Protein AF-0000000066925058 (afdb_homodimer)

Secondary structure (DSSP, 8-state):
---------------------------S-PPPPPTTPEEEEE--HHHH---TTSTTPPPBHHHHHTTSTTTSTT---SSSTT-HHHHHHHHHHHHHHTT-SEEEEE--HHHHSTTSSTTS--HHHHHHHHHHHHHHHHTT-EEEEEEESS--BHHHHTTTGGGSTTHHHHHHHHHHHHHHHHTTT--EEEEEE-HHHHHHHHTT--SS--SS---GGGHHHHHHHHHHHHHHHHHHHHHHIIIIIHHHH--EEEEEEEEEEEEESSGGGHHHHHHHHIIIIIHHHHHHHSSS-S--HHHHHHHHHHHHHTT-S--SSPPPPHHHHHHHTT--SEEEEEEEEEEEEEES----SS--TTHHHHHHHTEEEE--TTSPBSTTSS-B--HHHHHHHHHHHHHHTTT--EEEEEE-----TT-TT--HHHHHHHHHHHHHHHHHHHTT--EEEEEEE-SB----GGGTTS----SEEE-TTSTT--EEE-HHHHHHHHHHHHTS--THHHHHS-HHHHHHSSS--/--S------------------------S-PPPPPTTPEEEEE--HHHH---TTSTTPPPBHHHHHTTSTTTSTT---SSSTT-HHHHHHHHHHHHHHTT-SEEEEE--HHHHSTTSSTTS--HHHHHHHHHHHHHHHHTT-EEEEEEESS--BHHHHTTTGGGSTTHHHHHHHHHHHHHHHHTTT--EEEEEE-HHHHHHHHTT--SS--SS---GGGHHHHHHHHHHHHHHHHHHHHHHIIIIIHHHH--EEEEEEEEEEEEESSGGGHHHHHHHHIIIIIHHHHHHHSSS-S--HHHHHHHHHHHHHTT-S--SSPPPPHHHHHHHTT--SEEEEEEEEEEEEEES----SS--TTHHHHHHHTEEEE--TTSPBSTTSS-B--HHHHHHHHHHHHHHTTT--EEEEEE-----TT-TT--HHHHHHHHHHHHHHHHHHHTT--EEEEEEE-SB----GGGTTS----SEEE-TTSTT--EEE-HHHHHHHHHHHHTS--THHHHHS-HHHHHHSSS--

pLDDT: mean 91.03, std 16.52, range [20.53, 98.94]

Sequence (1042 aa):
MIFWKKFYIYFIIILSFYKIIYCGNKTEPGKPFPNGFIWAVGSSAFQIEGATKEDGRGPTIWDYYMGEKGYIADNSTAEISCNSYHKYEEDVSLVKNLNVTHYRFSIAWSRIFPRGITSEINQKGVDYYNNLINLLLENNVEPIITLHHFDLPLALHFKGGWLNDNIQDWYAEYARFCFQNFGDRVKYWVTFNEPNQQALEGYCGSNNLLAPGSFDEHCSWTVYQAAYNQLIAHGKAAEIYRNEFSRRQNGKIGINLAAIALDAESIKHQSAADLWNDLYFGLFAHPIFTTKGNYPPSVIALFQDLMRKDNSTVQRLRMFSQEEAILLRGSADFLGLSYYYTRMVKKGYVKTSSKNIGELYNKDAGVTLFINPHWQKVGDRWITHTPHGLYNYLNYIKTNYKNTSIFVLQNGCYDVGNEGLEDKTRIVYMKTHLEAIQDAIEAGANVIGYTAWSLMDSFEFRHGYTVKFGLYHVNFSDPDRTRIPKRSVEFYKNVTSENRIGPYFNEIIKQEDYQNINILNMIFWKKFYIYFIIILSFYKIIYCGNKTEPGKPFPNGFIWAVGSSAFQIEGATKEDGRGPTIWDYYMGEKGYIADNSTAEISCNSYHKYEEDVSLVKNLNVTHYRFSIAWSRIFPRGITSEINQKGVDYYNNLINLLLENNVEPIITLHHFDLPLALHFKGGWLNDNIQDWYAEYARFCFQNFGDRVKYWVTFNEPNQQALEGYCGSNNLLAPGSFDEHCSWTVYQAAYNQLIAHGKAAEIYRNEFSRRQNGKIGINLAAIALDAESIKHQSAADLWNDLYFGLFAHPIFTTKGNYPPSVIALFQDLMRKDNSTVQRLRMFSQEEAILLRGSADFLGLSYYYTRMVKKGYVKTSSKNIGELYNKDAGVTLFINPHWQKVGDRWITHTPHGLYNYLNYIKTNYKNTSIFVLQNGCYDVGNEGLEDKTRIVYMKTHLEAIQDAIEAGANVIGYTAWSLMDSFEFRHGYTVKFGLYHVNFSDPDRTRIPKRSVEFYKNVTSENRIGPYFNEIIKQEDYQNINILN

Foldseek 3Di:
DPPCPDDPPPPPPPPPPPVPPCPPPPLAFFDFDDPQFFEEFEDECQWAQACCPPQQFAAFLLNVQLCDPLLFVVSDHSNCWLNCLVVVLVLLVLRLLLVGQEYEYEQDCRLQPVLLADVRGRVVSLVSVVVSLVSNVVSNYAYAYEHDELTHRVNVVVVVNLLDLCVLVSLLVSLLVCCVSCLLRHAHYADYAAQLQCLQQDFQPFPPHRPPHDNPVPNLQSSQSSLVSSLSSLLSNLVSCVVPPCVPSVHFYEHAHEDAFEDEPDPVFVVLRVQLCLSRPQQRQVLAQDDQNWRPPSVVVLQVVVCVVVVHPDGSHDTDDSVSSVSRYNSGQEYEYAYFAYKYKGAAADDDPHRDDPNSSCVSSRMDIHHDPPFFAQADDDGTLCLVRVLVVLVVCVVNRVLHEYEHAEYFAWAHPPCVLQRLLGLVSVVSNVVSVVVSVVVPRRYRYHYYPHQEFTQDRSHGNVTGTHQWYFDPVDPNRDTHGGPSSVQSSVCSVVSTNGSVNPVSDDPVVVVVSSSHD/DDDDDDPPPPPPPPPPPPVPPPPPPPLAFFDFDDPQFFEEFEDECQWAQACCPPQQFAAFLLNVQLCDPLLFVVSDHSNCWLNCLVVVLVLLVLRLLLVGQAYEYEQDCRLQPVLLADVRGRVVSLVSVVVSLVSNVVSNYAYAYEHDELTHRVNVVVVVNLLDLCVLVSLLVSLLVCCVSCLLRHAHYADYAAQLQCLQQDFQPFPPHRPPHDNPVPSLQSSQSSLVSSLSSLLSNLVSCVVPPCVPRVHFYEHAHEDAFEDEPDPVFVVLRVQLCLSRPQQRQVLAQDDQNWRDPSVVVLQVVVCVVVVHPDGSHDTDDSVSSVSRYNSGQEYEYAYFAYKYKGAAADDDPHRDDPNSSCVSSRMDIHHDPPFFAQADDDGTLCLVRVLVVLVVCVVNRVLHEYEHAEYFAWAHPPCVLQRLLGLVSVQSNVVSVVVSVVVPRRYRYHYYPHQEFTQDRSHGNVTGTHQWYFDPVDPNRDTHGGPSSVQSSVCSVVSTNGSVNPVSDDPVVVVVNSSHD

Solvent-accessible surface area (backbone atoms only — not comparable to full-atom values): 52924 Å² total; per-residue (Å²): 133,83,80,69,81,72,83,75,75,75,74,73,75,75,74,71,72,66,71,70,74,77,68,67,79,70,81,57,60,46,70,66,58,64,88,81,53,40,35,29,35,20,58,43,34,72,29,26,23,25,55,50,84,40,75,65,27,27,50,23,40,53,66,60,51,46,68,41,87,71,52,14,72,72,61,48,74,44,52,46,49,46,35,31,71,84,36,47,70,61,50,48,51,55,50,50,69,35,49,35,48,28,40,32,36,34,50,52,53,10,30,36,14,27,58,45,42,86,90,46,73,26,63,62,30,50,48,50,54,50,50,51,54,50,52,32,50,74,64,64,23,43,50,31,41,24,55,35,71,79,53,50,21,31,46,39,43,33,53,33,29,55,38,10,64,64,45,28,56,43,48,23,54,50,44,50,50,49,49,72,75,45,24,86,74,36,44,37,38,24,53,32,50,26,50,54,50,46,17,46,21,16,29,14,38,38,45,89,40,37,60,79,25,62,26,65,86,44,30,83,22,42,23,44,30,21,39,50,36,51,49,51,20,44,17,47,32,35,50,47,40,59,74,72,39,31,84,82,36,66,43,44,42,25,39,27,39,50,49,70,30,66,45,43,77,44,80,90,15,39,66,46,36,52,51,49,42,34,63,54,42,26,53,61,47,31,17,27,52,34,90,77,13,43,64,38,69,68,55,56,50,48,47,52,49,49,19,54,74,65,72,45,92,56,58,48,70,78,76,76,51,72,69,50,14,61,44,22,32,63,42,46,68,32,42,26,34,28,48,54,35,49,34,28,26,35,67,48,55,68,92,61,94,59,61,40,81,57,49,68,55,25,59,77,65,35,23,36,74,46,73,60,86,78,55,21,35,50,57,89,69,87,42,30,70,40,38,65,34,54,27,51,48,47,46,47,43,30,72,72,30,78,39,49,41,28,32,36,56,31,35,55,55,59,70,44,89,94,35,76,54,56,33,56,58,46,42,51,53,47,51,48,39,50,48,24,49,49,54,28,41,75,72,64,26,41,65,48,32,44,17,42,34,25,52,40,32,32,38,46,68,40,38,14,76,77,48,41,39,28,34,21,43,50,38,81,87,41,94,78,33,52,76,41,78,23,50,39,39,58,53,50,23,49,26,46,68,63,39,20,51,51,60,62,56,61,74,72,52,46,80,73,46,54,74,64,27,58,50,53,124,146,82,82,72,87,79,83,76,76,75,76,75,75,74,73,69,72,68,72,69,75,74,70,65,77,71,81,58,59,46,71,65,59,62,89,80,53,41,36,29,35,19,62,44,34,72,30,26,24,25,54,50,84,40,76,63,27,28,51,23,40,53,65,59,51,46,69,41,88,70,53,13,70,70,62,49,74,45,51,47,48,47,34,31,71,84,35,45,70,58,50,48,51,54,48,50,69,35,50,34,50,30,40,33,35,33,51,51,51,10,28,36,14,28,57,45,42,86,89,45,72,25,63,61,30,51,47,49,53,50,50,52,53,49,51,31,48,75,62,64,24,44,49,30,41,26,55,35,70,78,52,49,22,31,48,39,43,34,53,33,30,54,38,11,66,63,45,29,56,43,46,23,53,51,44,50,50,49,46,71,74,45,22,84,74,36,43,36,39,25,51,32,50,24,50,55,49,46,17,46,22,16,29,14,34,43,44,93,38,39,58,78,25,62,26,65,85,43,29,82,22,41,22,45,29,21,41,49,35,52,50,52,20,43,19,47,31,35,49,49,40,58,75,73,40,31,86,80,36,67,44,45,43,24,41,26,40,51,49,70,29,66,45,41,77,45,79,90,15,37,68,47,37,52,49,47,40,34,64,52,41,24,52,62,48,31,17,26,50,33,90,76,12,42,65,40,67,68,55,55,51,47,47,53,49,50,20,55,74,66,73,46,94,57,56,47,70,77,76,76,53,72,69,50,16,59,45,23,31,63,43,46,68,32,42,28,34,29,48,54,34,48,33,27,26,36,66,49,56,68,92,61,94,60,60,40,84,55,48,66,56,25,57,76,66,34,22,33,75,47,74,58,87,81,55,21,34,52,58,91,67,86,41,29,70,41,38,65,33,57,28,51,49,47,47,47,42,31,72,70,32,78,39,49,40,28,32,35,57,30,35,55,54,58,71,42,90,94,36,75,53,56,33,57,57,45,40,51,53,49,51,48,39,51,49,23,49,50,52,28,42,74,71,64,27,41,67,48,31,44,16,42,34,25,53,41,32,34,37,47,66,40,39,15,76,79,48,41,39,28,35,21,44,51,38,81,86,40,94,77,33,50,77,42,76,24,50,40,40,58,54,50,23,48,27,45,70,63,39,21,53,52,60,62,55,61,74,74,52,45,79,72,47,54,75,65,28,58,51,54,128

Organism: Strongyloides stercoralis (NCBI:txid6248)

Nearest PDB structures (foldseek):
  5cg0-assembly3_E  TM=9.430E-01  e=4.565E-52  Spodoptera frugiperda
  2jfe-assembly1_X  TM=9.492E-01  e=2.089E-50  Homo sapiens
  3scw-assembly2_B  TM=9.138E-01  e=1.126E-50  Oryza sativa Japonica Group
  4qlk-assembly2_B  TM=9.136E-01  e=1.867E-50  Oryza sativa Japonica Group
  3ahv-assembly2_B  TM=9.112E-01  e=1.975E-50  Oryza sativa Japonica Group

Structure (mmCIF, N/CA/C/O backbone):
data_AF-0000000066925058-model_v1
#
loop_
_entity.id
_entity.type
_entity.pdbx_description
1 polymer Beta-glucosidase
#
loop_
_atom_site.group_PDB
_atom_site.id
_atom_site.type_symbol
_atom_site.label_atom_id
_atom_site.label_alt_id
_atom_site.label_comp_id
_atom_site.label_asym_id
_atom_site.label_entity_id
_atom_site.label_seq_id
_atom_site.pdbx_PDB_ins_code
_atom_site.Cartn_x
_atom_site.Cartn_y
_atom_site.Cartn_z
_atom_site.occupancy
_atom_site.B_iso_or_equiv
_atom_site.auth_seq_id
_atom_site.auth_comp_id
_atom_site.auth_asym_id
_atom_site.auth_atom_id
_atom_site.pdbx_PDB_model_num
ATOM 1 N N . MET A 1 1 ? -73.062 -26.453 -9.492 1 22.14 1 MET A N 1
ATOM 2 C CA . MET A 1 1 ? -72.125 -27.516 -9.93 1 22.14 1 MET A CA 1
ATOM 3 C C . MET A 1 1 ? -70.688 -27.203 -9.516 1 22.14 1 MET A C 1
ATOM 5 O O . MET A 1 1 ? -70 -28.062 -9.023 1 22.14 1 MET A O 1
ATOM 9 N N . ILE A 1 2 ? -70.062 -26.094 -9.969 1 20.53 2 ILE A N 1
ATOM 10 C CA . ILE A 1 2 ? -68.812 -26.047 -10.641 1 20.53 2 ILE A CA 1
ATOM 11 C C . ILE A 1 2 ? -67.688 -25.906 -9.617 1 20.53 2 ILE A C 1
ATOM 13 O O . ILE A 1 2 ? -66.562 -25.562 -9.961 1 20.53 2 ILE A O 1
ATOM 17 N N . PHE A 1 3 ? -67.938 -25.859 -8.336 1 23.8 3 PHE A N 1
ATOM 18 C CA . PHE A 1 3 ? -67.062 -25.438 -7.266 1 23.8 3 PHE A CA 1
ATOM 19 C C . PHE A 1 3 ? -65.875 -26.422 -7.102 1 23.8 3 PHE A C 1
ATOM 21 O O . PHE A 1 3 ? -65.125 -26.375 -6.109 1 23.8 3 PHE A O 1
ATOM 28 N N . TRP A 1 4 ? -65.938 -27.578 -7.902 1 24.08 4 TRP A N 1
ATOM 29 C CA . TRP A 1 4 ? -65.062 -28.734 -7.578 1 24.08 4 TRP A CA 1
ATOM 30 C C . TRP A 1 4 ? -63.625 -28.422 -7.801 1 24.08 4 TRP A C 1
ATOM 32 O O . TRP A 1 4 ? -62.969 -29.016 -8.672 1 24.08 4 TRP A O 1
ATOM 42 N N . LYS A 1 5 ? -63.156 -27.094 -8.008 1 23.2 5 LYS A N 1
ATOM 43 C CA . LYS A 1 5 ? -61.781 -26.969 -8.492 1 23.2 5 LYS A CA 1
ATOM 44 C C . LYS A 1 5 ? -60.812 -27.641 -7.523 1 23.2 5 LYS A C 1
ATOM 46 O O . LYS A 1 5 ? -60.594 -27.141 -6.414 1 23.2 5 LYS A O 1
ATOM 51 N N . LYS A 1 6 ? -60.719 -29.047 -7.523 1 24.64 6 LYS A N 1
ATOM 52 C CA . LYS A 1 6 ? -59.969 -30.094 -6.848 1 24.64 6 LYS A CA 1
ATOM 53 C C . LYS A 1 6 ? -58.469 -29.797 -6.836 1 24.64 6 LYS A C 1
ATOM 55 O O . LYS A 1 6 ? -57.938 -29.219 -7.789 1 24.64 6 LYS A O 1
ATOM 60 N N . PHE A 1 7 ? -57.781 -29.984 -5.68 1 26.23 7 PHE A N 1
ATOM 61 C CA . PHE A 1 7 ? -56.469 -29.891 -5.062 1 26.23 7 PHE A CA 1
ATOM 62 C C . PHE A 1 7 ? -55.438 -30.734 -5.828 1 26.23 7 PHE A C 1
ATOM 64 O O . PHE A 1 7 ? -55.406 -31.953 -5.676 1 26.23 7 PHE A O 1
ATOM 71 N N . TYR A 1 8 ? -55.375 -30.719 -7.172 1 25.27 8 TYR A N 1
ATOM 72 C CA . TYR A 1 8 ? -54.344 -31.562 -7.75 1 25.27 8 TYR A CA 1
ATOM 73 C C . TYR A 1 8 ? -53 -31.344 -7.066 1 25.27 8 TYR A C 1
ATOM 75 O O . TYR A 1 8 ? -52.5 -30.203 -6.973 1 25.27 8 TYR A O 1
ATOM 83 N N . ILE A 1 9 ? -52.688 -32.219 -6.066 1 28.03 9 ILE A N 1
ATOM 84 C CA . ILE A 1 9 ? -51.406 -32.469 -5.387 1 28.03 9 ILE A CA 1
ATOM 85 C C . ILE A 1 9 ? -50.312 -32.656 -6.418 1 28.03 9 ILE A C 1
ATOM 87 O O . ILE A 1 9 ? -50.344 -33.625 -7.207 1 28.03 9 ILE A O 1
ATOM 91 N N . TYR A 1 10 ? -50 -31.625 -7.152 1 27.47 10 TYR A N 1
ATOM 92 C CA . TYR A 1 10 ? -48.812 -31.766 -7.996 1 27.47 10 TYR A CA 1
ATOM 93 C C . TYR A 1 10 ? -47.625 -32.344 -7.207 1 27.47 10 TYR A C 1
ATOM 95 O O . TYR A 1 10 ? -47.219 -31.781 -6.195 1 27.47 10 TYR A O 1
ATOM 103 N N . PHE A 1 11 ? -47.594 -33.719 -7.125 1 29.17 11 PHE A N 1
ATOM 104 C CA . PHE A 1 11 ? -46.406 -34.5 -6.77 1 29.17 11 PHE A CA 1
ATOM 105 C C . PHE A 1 11 ? -45.156 -33.969 -7.52 1 29.17 11 PHE A C 1
ATOM 107 O O . PHE A 1 11 ? -45.062 -34.156 -8.734 1 29.17 11 PHE A O 1
ATOM 114 N N . ILE A 1 12 ? -44.781 -32.781 -7.301 1 28.88 12 ILE A N 1
ATOM 115 C CA . ILE A 1 12 ? -43.469 -32.375 -7.785 1 28.88 12 ILE A CA 1
ATOM 116 C C . ILE A 1 12 ? -42.438 -33.406 -7.367 1 28.88 12 ILE A C 1
ATOM 118 O O . ILE A 1 12 ? -42.188 -33.625 -6.176 1 28.88 12 ILE A O 1
ATOM 122 N N . ILE A 1 13 ? -42.312 -34.531 -8.109 1 29.44 13 ILE A N 1
ATOM 123 C CA . ILE A 1 13 ? -41.188 -35.469 -8.078 1 29.44 13 ILE A CA 1
ATOM 124 C C . ILE A 1 13 ? -39.875 -34.656 -8.062 1 29.44 13 ILE A C 1
ATOM 126 O O . ILE A 1 13 ? -39.594 -33.938 -9.023 1 29.44 13 ILE A O 1
ATOM 130 N N . ILE A 1 14 ? -39.562 -34.188 -6.957 1 30.47 14 ILE A N 1
ATOM 131 C CA . ILE A 1 14 ? -38.188 -33.75 -6.699 1 30.47 14 ILE A CA 1
ATOM 132 C C . ILE A 1 14 ? -37.219 -34.844 -7.168 1 30.47 14 ILE A C 1
ATOM 134 O O . ILE A 1 14 ? -37.156 -35.938 -6.598 1 30.47 14 ILE A O 1
ATOM 138 N N . LEU A 1 15 ? -37.125 -35.062 -8.453 1 27.23 15 LEU A N 1
ATOM 139 C CA . LEU A 1 15 ? -36 -35.844 -8.961 1 27.23 15 LEU A CA 1
ATOM 140 C C . LEU A 1 15 ? -34.688 -35.375 -8.328 1 27.23 15 LEU A C 1
ATOM 142 O O . LEU A 1 15 ? -34.25 -34.25 -8.562 1 27.23 15 LEU A O 1
ATOM 146 N N . SER A 1 16 ? -34.594 -35.625 -7.082 1 29.06 16 SER A N 1
ATOM 147 C CA . SER A 1 16 ? -33.25 -35.625 -6.527 1 29.06 16 SER A CA 1
ATOM 148 C C . SER A 1 16 ? -32.281 -36.312 -7.477 1 29.06 16 SER A C 1
ATOM 150 O O . SER A 1 16 ? -32.344 -37.531 -7.691 1 29.06 16 SER A O 1
ATOM 152 N N . PHE A 1 17 ? -32.031 -35.688 -8.578 1 28.47 17 PHE A N 1
ATOM 153 C CA . PHE A 1 17 ? -30.844 -36.125 -9.305 1 28.47 17 PHE A CA 1
ATOM 154 C C . PHE A 1 17 ? -29.688 -36.406 -8.344 1 28.47 17 PHE A C 1
ATOM 156 O O . PHE A 1 17 ? -29.078 -35.469 -7.82 1 28.47 17 PHE A O 1
ATOM 163 N N . TYR A 1 18 ? -29.875 -37.375 -7.516 1 28.53 18 TYR A N 1
ATOM 164 C CA . TYR A 1 18 ? -28.641 -37.938 -7.012 1 28.53 18 TYR A CA 1
ATOM 165 C C . TYR A 1 18 ? -27.594 -38.062 -8.117 1 28.53 18 TYR A C 1
ATOM 167 O O . TYR A 1 18 ? -27.75 -38.844 -9.062 1 28.53 18 TYR A O 1
ATOM 175 N N . LYS A 1 19 ? -27.031 -36.938 -8.391 1 32.75 19 LYS A N 1
ATOM 176 C CA . LYS A 1 19 ? -25.781 -37.094 -9.141 1 32.75 19 LYS A CA 1
ATOM 177 C C . LYS A 1 19 ? -25 -38.281 -8.641 1 32.75 19 LYS A C 1
ATOM 179 O O . LYS A 1 19 ? -24.562 -38.312 -7.484 1 32.75 19 LYS A O 1
ATOM 184 N N . ILE A 1 20 ? -25.359 -39.469 -9.047 1 29.38 20 ILE A N 1
ATOM 185 C CA . ILE A 1 20 ? -24.453 -40.625 -8.938 1 29.38 20 ILE A CA 1
ATOM 186 C C . ILE A 1 20 ? -23 -40.156 -9.125 1 29.38 20 ILE A C 1
ATOM 188 O O . ILE A 1 20 ? -22.656 -39.625 -10.18 1 29.38 20 ILE A O 1
ATOM 192 N N . ILE A 1 21 ? -22.422 -39.812 -8.062 1 34.72 21 ILE A N 1
ATOM 193 C CA . ILE A 1 21 ? -20.969 -39.719 -8.023 1 34.72 21 ILE A CA 1
ATOM 194 C C . ILE A 1 21 ? -20.344 -40.906 -8.766 1 34.72 21 ILE A C 1
ATOM 196 O O . ILE A 1 21 ? -20.516 -42.062 -8.367 1 34.72 21 ILE A O 1
ATOM 200 N N . TYR A 1 22 ? -20.391 -40.875 -10.062 1 33.06 22 TYR A N 1
ATOM 201 C CA . TYR A 1 22 ? -19.688 -41.812 -10.945 1 33.06 22 TYR A CA 1
ATOM 202 C C . TYR A 1 22 ? -18.297 -42.125 -10.406 1 33.06 22 TYR A C 1
ATOM 204 O O . TYR A 1 22 ? -17.328 -41.438 -10.75 1 33.06 22 TYR A O 1
ATOM 212 N N . CYS A 1 23 ? -18.234 -42.344 -9.141 1 36.59 23 CYS A N 1
ATOM 213 C CA . CYS A 1 23 ? -16.953 -42.938 -8.758 1 36.59 23 CYS A CA 1
ATOM 214 C C . CYS A 1 23 ? -16.766 -44.312 -9.414 1 36.59 23 CYS A C 1
ATOM 216 O O . CYS A 1 23 ? -16.375 -45.25 -8.742 1 36.59 23 CYS A O 1
ATOM 218 N N . GLY A 1 24 ? -17.531 -44.656 -10.445 1 36.44 24 GLY A N 1
ATOM 219 C CA . GLY A 1 24 ? -17.188 -45.969 -10.914 1 36.44 24 GLY A CA 1
ATOM 220 C C . GLY A 1 24 ? -15.75 -46.094 -11.375 1 36.44 24 GLY A C 1
ATOM 221 O O . GLY A 1 24 ? -15.281 -45.281 -12.188 1 36.44 24 GLY A O 1
ATOM 222 N N . ASN A 1 25 ? -14.891 -46.688 -10.578 1 43.19 25 ASN A N 1
ATOM 223 C CA . ASN A 1 25 ? -13.562 -47.094 -11.031 1 43.19 25 ASN A CA 1
ATOM 224 C C . ASN A 1 25 ? -13.617 -47.719 -12.406 1 43.19 25 ASN A C 1
ATOM 226 O O . ASN A 1 25 ? -14.203 -48.812 -12.578 1 43.19 25 ASN A O 1
ATOM 230 N N . LYS A 1 26 ? -13.562 -46.969 -13.438 1 50.56 26 LYS A N 1
ATOM 231 C CA . LYS A 1 26 ? -13.531 -47.562 -14.773 1 50.56 26 LYS A CA 1
ATOM 232 C C . LYS A 1 26 ? -12.367 -48.531 -14.93 1 50.56 26 LYS A C 1
ATOM 234 O O . LYS A 1 26 ? -11.203 -48.125 -14.875 1 50.56 26 LYS A O 1
ATOM 239 N N . THR A 1 27 ? -12.492 -49.781 -14.664 1 50.09 27 THR A N 1
ATOM 240 C CA . THR A 1 27 ? -11.484 -50.812 -14.891 1 50.09 27 THR A CA 1
ATOM 241 C C . THR A 1 27 ? -11.086 -50.844 -16.359 1 50.09 27 THR A C 1
ATOM 243 O O . THR A 1 27 ? -10.094 -51.5 -16.719 1 50.09 27 THR A O 1
ATOM 246 N N . GLU A 1 28 ? -11.852 -50.312 -17.25 1 60.78 28 GLU A N 1
ATOM 247 C CA . GLU A 1 28 ? -11.453 -50.312 -18.656 1 60.78 28 GLU A CA 1
ATOM 248 C C . GLU A 1 28 ? -10.492 -49.156 -18.938 1 60.78 28 GLU A C 1
ATOM 250 O O . GLU A 1 28 ? -10.555 -48.125 -18.297 1 60.78 28 GLU A O 1
ATOM 255 N N . PRO A 1 29 ? -9.461 -49.5 -19.703 1 74.31 29 PRO A N 1
ATOM 256 C CA . PRO A 1 29 ? -8.594 -48.375 -20.094 1 74.31 29 PRO A CA 1
ATOM 257 C C . PRO A 1 29 ? -9.383 -47.156 -20.578 1 74.31 29 PRO A C 1
ATOM 259 O O . PRO A 1 29 ? -10.406 -47.312 -21.25 1 74.31 29 PRO A O 1
ATOM 262 N N . GLY A 1 30 ? -8.992 -46.094 -20 1 80.06 30 GLY A N 1
ATOM 263 C CA . GLY A 1 30 ? -9.648 -44.875 -20.406 1 80.06 30 GLY A CA 1
ATOM 264 C C . GLY A 1 30 ? -9.477 -44.562 -21.891 1 80.06 30 GLY A C 1
ATOM 265 O O . GLY A 1 30 ? -8.586 -45.094 -22.531 1 80.06 30 GLY A O 1
ATOM 266 N N . LYS A 1 31 ? -10.32 -43.75 -22.438 1 89.75 31 LYS A N 1
ATOM 267 C CA . LYS A 1 31 ? -10.195 -43.281 -23.812 1 89.75 31 LYS A CA 1
ATOM 268 C C . LYS A 1 31 ? -8.969 -42.375 -23.969 1 89.75 31 LYS A C 1
ATOM 270 O O . LYS A 1 31 ? -8.539 -41.719 -23.016 1 89.75 31 LYS A O 1
ATOM 275 N N . PRO A 1 32 ? -8.352 -42.5 -25.156 1 94.5 32 PRO A N 1
ATOM 276 C CA . PRO A 1 32 ? -7.227 -41.562 -25.375 1 94.5 32 PRO A CA 1
ATOM 277 C C . PRO A 1 32 ? -7.637 -40.094 -25.312 1 94.5 32 PRO A C 1
ATOM 279 O O . PRO A 1 32 ? -8.742 -39.75 -25.734 1 94.5 32 PRO A O 1
ATOM 282 N N . PHE A 1 33 ? -6.785 -39.344 -24.781 1 97.19 33 PHE A N 1
ATOM 283 C CA . PHE A 1 33 ? -6.965 -37.875 -24.875 1 97.19 33 PHE A CA 1
ATOM 284 C C . PHE A 1 33 ? -6.84 -37.406 -26.312 1 97.19 33 PHE A C 1
ATOM 286 O O . PHE A 1 33 ? -6.367 -38.156 -27.188 1 97.19 33 PHE A O 1
ATOM 293 N N . PRO A 1 34 ? -7.305 -36.219 -26.656 1 96.75 34 PRO A N 1
ATOM 294 C CA . PRO A 1 34 ? -7.254 -35.75 -28.031 1 96.75 34 PRO A CA 1
ATOM 295 C C . PRO A 1 34 ? -5.832 -35.688 -28.594 1 96.75 34 PRO A C 1
ATOM 297 O O . PRO A 1 34 ? -4.875 -35.5 -27.844 1 96.75 34 PRO A O 1
ATOM 300 N N . ASN A 1 35 ? -5.766 -35.844 -29.891 1 94.94 35 ASN A N 1
ATOM 301 C CA . ASN A 1 35 ? -4.473 -35.688 -30.547 1 94.94 35 ASN A CA 1
ATOM 302 C C . ASN A 1 35 ? -3.871 -34.312 -30.297 1 94.94 35 ASN A C 1
ATOM 304 O O . ASN A 1 35 ? -4.562 -33.312 -30.406 1 94.94 35 ASN A O 1
ATOM 308 N N . GLY A 1 36 ? -2.662 -34.344 -29.891 1 95.81 36 GLY A N 1
ATOM 309 C CA . GLY A 1 36 ? -1.986 -33.062 -29.641 1 95.81 36 GLY A CA 1
ATOM 310 C C . GLY A 1 36 ? -2.178 -32.562 -28.219 1 95.81 36 GLY A C 1
ATOM 311 O O . GLY A 1 36 ? -1.75 -31.453 -27.891 1 95.81 36 GLY A O 1
ATOM 312 N N . PHE A 1 37 ? -2.865 -33.375 -27.438 1 98.19 37 PHE A N 1
ATOM 313 C CA . PHE A 1 37 ? -3.021 -33 -26.031 1 98.19 37 PHE A CA 1
ATOM 314 C C . PHE A 1 37 ? -1.664 -32.75 -25.391 1 98.19 37 PHE A C 1
ATOM 316 O O . PHE A 1 37 ? -0.743 -33.562 -25.531 1 98.19 37 PHE A O 1
ATOM 323 N N . ILE A 1 38 ? -1.522 -31.672 -24.703 1 98.62 38 ILE A N 1
ATOM 324 C CA . ILE A 1 38 ? -0.247 -31.281 -24.109 1 98.62 38 ILE A CA 1
ATOM 325 C C . ILE A 1 38 ? -0.102 -31.922 -22.734 1 98.62 38 ILE A C 1
ATOM 327 O O . ILE A 1 38 ? -0.921 -31.688 -21.844 1 98.62 38 ILE A O 1
ATOM 331 N N . TRP A 1 39 ? 0.843 -32.75 -22.547 1 98.81 39 TRP A N 1
ATOM 332 C CA . TRP A 1 39 ? 1.216 -33.281 -21.234 1 98.81 39 TRP A CA 1
ATOM 333 C C . TRP A 1 39 ? 2.414 -32.531 -20.672 1 98.81 39 TRP A C 1
ATOM 335 O O . TRP A 1 39 ? 3.475 -32.469 -21.281 1 98.81 39 TRP A O 1
ATOM 345 N N . ALA A 1 40 ? 2.242 -31.984 -19.469 1 98.94 40 ALA A N 1
ATOM 346 C CA . ALA A 1 40 ? 3.303 -31.156 -18.906 1 98.94 40 ALA A CA 1
ATOM 347 C C . ALA A 1 40 ? 3.508 -31.469 -17.422 1 98.94 40 ALA A C 1
ATOM 349 O O . ALA A 1 40 ? 2.699 -32.156 -16.812 1 98.94 40 ALA A O 1
ATOM 350 N N . VAL A 1 41 ? 4.605 -31.078 -16.875 1 98.94 41 VAL A N 1
ATOM 351 C CA . VAL A 1 41 ? 4.91 -31.016 -15.453 1 98.94 41 VAL A CA 1
ATOM 352 C C . VAL A 1 41 ? 5.426 -29.609 -15.102 1 98.94 41 VAL A C 1
ATOM 354 O O . VAL A 1 41 ? 5.988 -28.922 -15.953 1 98.94 41 VAL A O 1
ATOM 357 N N . GLY A 1 42 ? 5.102 -29.188 -13.867 1 98.88 42 GLY A N 1
ATOM 358 C CA . GLY A 1 42 ? 5.398 -27.797 -13.562 1 98.88 42 GLY A CA 1
ATOM 359 C C . GLY A 1 42 ? 6.281 -27.625 -12.344 1 98.88 42 GLY A C 1
ATOM 360 O O . GLY A 1 42 ? 6.352 -28.516 -11.484 1 98.88 42 GLY A O 1
ATOM 361 N N . SER A 1 43 ? 6.988 -26.562 -12.25 1 98.62 43 SER A N 1
ATOM 362 C CA . SER A 1 43 ? 7.711 -26 -11.117 1 98.62 43 SER A CA 1
ATOM 363 C C . SER A 1 43 ? 7.66 -24.469 -11.125 1 98.62 43 SER A C 1
ATOM 365 O O . SER A 1 43 ? 6.965 -23.875 -11.953 1 98.62 43 SER A O 1
ATOM 367 N N . SER A 1 44 ? 8.258 -23.828 -10.156 1 98.19 44 SER A N 1
ATOM 368 C CA . SER A 1 44 ? 8.406 -22.375 -10.133 1 98.19 44 SER A CA 1
ATOM 369 C C . SER A 1 44 ? 9.797 -21.969 -9.664 1 98.19 44 SER A C 1
ATOM 371 O O . SER A 1 44 ? 10.391 -22.625 -8.812 1 98.19 44 SER A O 1
ATOM 373 N N . ALA A 1 45 ? 10.258 -20.922 -10.195 1 98.75 45 ALA A N 1
ATOM 374 C CA . ALA A 1 45 ? 11.633 -20.469 -10 1 98.75 45 ALA A CA 1
ATOM 375 C C . ALA A 1 45 ? 11.945 -20.328 -8.508 1 98.75 45 ALA A C 1
ATOM 377 O O . ALA A 1 45 ? 12.914 -20.906 -8.016 1 98.75 45 ALA A O 1
ATOM 378 N N . PHE A 1 46 ? 11.156 -19.641 -7.812 1 98.38 46 PHE A N 1
ATOM 379 C CA . PHE A 1 46 ? 11.469 -19.375 -6.414 1 98.38 46 PHE A CA 1
ATOM 380 C C . PHE A 1 46 ? 11.461 -20.656 -5.594 1 98.38 46 PHE A C 1
ATOM 382 O O . PHE A 1 46 ? 12.25 -20.797 -4.656 1 98.38 46 PHE A O 1
ATOM 389 N N . GLN A 1 47 ? 10.625 -21.516 -5.906 1 98.38 47 GLN A N 1
ATOM 390 C CA . GLN A 1 47 ? 10.422 -22.703 -5.098 1 98.38 47 GLN A CA 1
ATOM 391 C C . GLN A 1 47 ? 11.562 -23.703 -5.289 1 98.38 47 GLN A C 1
ATOM 393 O O . GLN A 1 47 ? 11.859 -24.5 -4.395 1 98.38 47 GLN A O 1
ATOM 398 N N . ILE A 1 48 ? 12.297 -23.656 -6.453 1 98.81 48 ILE A N 1
ATOM 399 C CA . ILE A 1 48 ? 13.188 -24.797 -6.672 1 98.81 48 ILE A CA 1
ATOM 400 C C . ILE A 1 48 ? 14.602 -24.312 -6.941 1 98.81 48 ILE A C 1
ATOM 402 O O . ILE A 1 48 ? 15.57 -25.062 -6.777 1 98.81 48 ILE A O 1
ATOM 406 N N . GLU A 1 49 ? 14.812 -23.062 -7.453 1 98.75 49 GLU A N 1
ATOM 407 C CA . GLU A 1 49 ? 16.094 -22.688 -8.047 1 98.75 49 GLU A CA 1
ATOM 408 C C . GLU A 1 49 ? 17.156 -22.484 -6.98 1 98.75 49 GLU A C 1
ATOM 410 O O . GLU A 1 49 ? 18.312 -22.891 -7.152 1 98.75 49 GLU A O 1
ATOM 415 N N . GLY A 1 50 ? 16.75 -21.859 -5.867 1 98.38 50 GLY A N 1
ATOM 416 C CA . GLY A 1 50 ? 17.766 -21.438 -4.918 1 98.38 50 GLY A CA 1
ATOM 417 C C . GLY A 1 50 ? 18.703 -20.375 -5.473 1 98.38 50 GLY A C 1
ATOM 418 O O . GLY A 1 50 ? 18.266 -19.484 -6.211 1 98.38 50 GLY A O 1
ATOM 419 N N . ALA A 1 51 ? 19.969 -20.344 -4.926 1 98.06 51 ALA A N 1
ATOM 420 C CA . ALA A 1 51 ? 20.984 -19.375 -5.344 1 98.06 51 ALA A CA 1
ATOM 421 C C . ALA A 1 51 ? 20.453 -17.938 -5.199 1 98.06 51 ALA A C 1
ATOM 423 O O . ALA A 1 51 ? 20.547 -17.141 -6.129 1 98.06 51 ALA A O 1
ATOM 424 N N . THR A 1 52 ? 19.859 -17.688 -4.074 1 96.31 52 THR A N 1
ATOM 425 C CA . THR A 1 52 ? 19.156 -16.422 -3.893 1 96.31 52 THR A CA 1
ATOM 426 C C . THR A 1 52 ? 20.156 -15.273 -3.764 1 96.31 52 THR A C 1
ATOM 428 O O . THR A 1 52 ? 19.797 -14.109 -3.939 1 96.31 52 THR A O 1
ATOM 431 N N . LYS A 1 53 ? 21.422 -15.562 -3.494 1 94.62 53 LYS A N 1
ATOM 432 C CA . LYS A 1 53 ? 22.453 -14.539 -3.318 1 94.62 53 LYS A CA 1
ATOM 433 C C . LYS A 1 53 ? 23.609 -14.758 -4.281 1 94.62 53 LYS A C 1
ATOM 435 O O . LYS A 1 53 ? 24.734 -14.305 -4.02 1 94.62 53 LYS A O 1
ATOM 440 N N . GLU A 1 54 ? 23.359 -15.484 -5.285 1 96.81 54 GLU A N 1
ATOM 441 C CA . GLU A 1 54 ? 24.422 -15.844 -6.219 1 96.81 54 GLU A CA 1
ATOM 442 C C . GLU A 1 54 ? 24.188 -15.219 -7.59 1 96.81 54 GLU A C 1
ATOM 444 O O . GLU A 1 54 ? 23.062 -14.914 -7.953 1 96.81 54 GLU A O 1
ATOM 449 N N . ASP A 1 55 ? 25.219 -14.945 -8.266 1 97.69 55 ASP A N 1
ATOM 450 C CA . ASP A 1 55 ? 25.281 -14.609 -9.688 1 97.69 55 ASP A CA 1
ATOM 451 C C . ASP A 1 55 ? 24.422 -13.383 -9.992 1 97.69 55 ASP A C 1
ATOM 453 O O . ASP A 1 55 ? 23.766 -13.32 -11.031 1 97.69 55 ASP A O 1
ATOM 457 N N . GLY A 1 56 ? 24.297 -12.477 -9.102 1 97 56 GLY A N 1
ATOM 458 C CA . GLY A 1 56 ? 23.75 -11.148 -9.359 1 97 56 GLY A CA 1
ATOM 459 C C . GLY A 1 56 ? 22.25 -11.07 -9.156 1 97 56 GLY A C 1
ATOM 460 O O . GLY A 1 56 ? 21.641 -10.016 -9.367 1 97 56 GLY A O 1
ATOM 461 N N . ARG A 1 57 ? 21.609 -12.18 -8.742 1 97.94 57 ARG A N 1
ATOM 462 C CA . ARG A 1 57 ? 20.172 -12.141 -8.477 1 97.94 57 ARG A CA 1
ATOM 463 C C . ARG A 1 57 ? 19.844 -11.125 -7.383 1 97.94 57 ARG A C 1
ATOM 465 O O . ARG A 1 57 ? 20.547 -11.039 -6.379 1 97.94 57 ARG A O 1
ATOM 472 N N . GLY A 1 58 ? 18.828 -10.258 -7.629 1 97.81 58 GLY A N 1
ATOM 473 C CA . GLY A 1 58 ? 18.344 -9.375 -6.578 1 97.81 58 GLY A CA 1
ATOM 474 C C . GLY A 1 58 ? 17.344 -10.039 -5.648 1 97.81 58 GLY A C 1
ATOM 475 O O . GLY A 1 58 ? 16.766 -11.078 -5.984 1 97.81 58 GLY A O 1
ATOM 476 N N . PRO A 1 59 ? 17.172 -9.477 -4.484 1 97.69 59 PRO A N 1
ATOM 477 C CA . PRO A 1 59 ? 16.203 -10.039 -3.543 1 97.69 59 PRO A CA 1
ATOM 478 C C . PRO A 1 59 ? 14.758 -9.828 -3.982 1 97.69 59 PRO A C 1
ATOM 480 O O . PRO A 1 59 ? 14.461 -8.852 -4.676 1 97.69 59 PRO A O 1
ATOM 483 N N . THR A 1 60 ? 13.906 -10.75 -3.582 1 98 60 THR A N 1
ATOM 484 C CA . THR A 1 60 ? 12.469 -10.648 -3.781 1 98 60 THR A CA 1
ATOM 485 C C . THR A 1 60 ? 11.75 -10.461 -2.447 1 98 60 THR A C 1
ATOM 487 O O . THR A 1 60 ? 12.375 -10.5 -1.388 1 98 60 THR A O 1
ATOM 490 N N . ILE A 1 61 ? 10.438 -10.219 -2.504 1 96.94 61 ILE A N 1
ATOM 491 C CA . ILE A 1 61 ? 9.617 -10.086 -1.309 1 96.94 61 ILE A CA 1
ATOM 492 C C . ILE A 1 61 ? 9.734 -11.352 -0.459 1 96.94 61 ILE A C 1
ATOM 494 O O . ILE A 1 61 ? 9.734 -11.281 0.772 1 96.94 61 ILE A O 1
ATOM 498 N N . TRP A 1 62 ? 9.875 -12.492 -1.04 1 97.12 62 TRP A N 1
ATOM 499 C CA . TRP A 1 62 ? 10 -13.727 -0.27 1 97.12 62 TRP A CA 1
ATOM 500 C C . TRP A 1 62 ? 11.352 -13.797 0.431 1 97.12 62 TRP A C 1
ATOM 502 O O . TRP A 1 62 ? 11.445 -14.281 1.562 1 97.12 62 TRP A O 1
ATOM 512 N N . ASP A 1 63 ? 12.398 -13.312 -0.208 1 96.44 63 ASP A N 1
ATOM 513 C CA . ASP A 1 63 ? 13.703 -13.266 0.448 1 96.44 63 ASP A CA 1
ATOM 514 C C . ASP A 1 63 ? 13.656 -12.383 1.691 1 96.44 63 ASP A C 1
ATOM 516 O O . ASP A 1 63 ? 14.312 -12.672 2.691 1 96.44 63 ASP A O 1
ATOM 520 N N . TYR A 1 64 ? 12.914 -11.336 1.629 1 94.69 64 TYR A N 1
ATOM 521 C CA . TYR A 1 64 ? 12.836 -10.352 2.699 1 94.69 64 TYR A CA 1
ATOM 522 C C . TYR A 1 64 ? 11.984 -10.875 3.855 1 94.69 64 TYR A C 1
ATOM 524 O O . TYR A 1 64 ? 12.438 -10.891 5.004 1 94.69 64 TYR A O 1
ATOM 532 N N . TYR A 1 65 ? 10.867 -11.383 3.639 1 92.19 65 TYR A N 1
ATOM 533 C CA . TYR A 1 65 ? 9.898 -11.68 4.691 1 92.19 65 TYR A CA 1
ATOM 534 C C . TYR A 1 65 ? 10.156 -13.062 5.285 1 92.19 65 TYR A C 1
ATOM 536 O O . TYR A 1 65 ? 9.828 -13.312 6.449 1 92.19 65 TYR A O 1
ATOM 544 N N . MET A 1 66 ? 10.68 -13.945 4.543 1 92.81 66 MET A N 1
ATOM 545 C CA . MET A 1 66 ? 10.914 -15.289 5.074 1 92.81 66 MET A CA 1
ATOM 546 C C . MET A 1 66 ? 11.945 -15.258 6.195 1 92.81 66 MET A C 1
ATOM 548 O O . MET A 1 66 ? 12.094 -16.219 6.941 1 92.81 66 MET A O 1
ATOM 552 N N . GLY A 1 67 ? 12.68 -14.148 6.285 1 88.19 67 GLY A N 1
ATOM 553 C CA . GLY A 1 67 ? 13.664 -14.008 7.352 1 88.19 67 GLY A CA 1
ATOM 554 C C . GLY A 1 67 ? 13.031 -13.773 8.711 1 88.19 67 GLY A C 1
ATOM 555 O O . GLY A 1 67 ? 13.695 -13.914 9.742 1 88.19 67 GLY A O 1
ATOM 556 N N . GLU A 1 68 ? 11.867 -13.414 8.781 1 87.62 68 GLU A N 1
ATOM 557 C CA . GLU A 1 68 ? 11.164 -13.164 10.031 1 87.62 68 GLU A CA 1
ATOM 558 C C . GLU A 1 68 ? 10.812 -14.469 10.742 1 87.62 68 GLU A C 1
ATOM 560 O O . GLU A 1 68 ? 10.266 -15.383 10.125 1 87.62 68 GLU A O 1
ATOM 565 N N . LYS A 1 69 ? 11.109 -14.5 11.984 1 89.62 69 LYS A N 1
ATOM 566 C CA . LYS A 1 69 ? 10.805 -15.695 12.766 1 89.62 69 LYS A CA 1
ATOM 567 C C . LYS A 1 69 ? 9.305 -15.984 12.766 1 89.62 69 LYS A C 1
ATOM 569 O O . LYS A 1 69 ? 8.492 -15.086 12.984 1 89.62 69 LYS A O 1
ATOM 574 N N . GLY A 1 70 ? 8.969 -17.219 12.43 1 89.62 70 GLY A N 1
ATOM 575 C CA . GLY A 1 70 ? 7.574 -17.641 12.461 1 89.62 70 GLY A CA 1
ATOM 576 C C . GLY A 1 70 ? 6.852 -17.391 11.148 1 89.62 70 GLY A C 1
ATOM 577 O O . GLY A 1 70 ? 5.719 -17.844 10.961 1 89.62 70 GLY A O 1
ATOM 578 N N . TYR A 1 71 ? 7.504 -16.703 10.289 1 89.75 71 TYR A N 1
ATOM 579 C CA . TYR A 1 71 ? 6.871 -16.422 9 1 89.75 71 TYR A CA 1
ATOM 580 C C . TYR A 1 71 ? 6.715 -17.719 8.195 1 89.75 71 TYR A C 1
ATOM 582 O O . TYR A 1 71 ? 5.699 -17.906 7.52 1 89.75 71 TYR A O 1
ATOM 590 N N . ILE A 1 72 ? 7.695 -18.5 8.203 1 94.69 72 ILE A N 1
ATOM 591 C CA . ILE A 1 72 ? 7.664 -19.828 7.602 1 94.69 72 ILE A CA 1
ATOM 592 C C . ILE A 1 72 ? 7.383 -20.875 8.68 1 94.69 72 ILE A C 1
ATOM 594 O O . ILE A 1 72 ? 7.957 -20.828 9.766 1 94.69 72 ILE A O 1
ATOM 598 N N . ALA A 1 73 ? 6.539 -21.797 8.414 1 93.81 73 ALA A N 1
ATOM 599 C CA . ALA A 1 73 ? 6.051 -22.75 9.398 1 93.81 73 ALA A CA 1
ATOM 600 C C . ALA A 1 73 ? 7.207 -23.484 10.078 1 93.81 73 ALA A C 1
ATOM 602 O O . ALA A 1 73 ? 7.164 -23.734 11.281 1 93.81 73 ALA A O 1
ATOM 603 N N . ASP A 1 74 ? 8.281 -23.859 9.359 1 95.81 74 ASP A N 1
ATOM 604 C CA . ASP A 1 74 ? 9.406 -24.594 9.914 1 95.81 74 ASP A CA 1
ATOM 605 C C . ASP A 1 74 ? 10.656 -23.719 10 1 95.81 74 ASP A C 1
ATOM 607 O O . ASP A 1 74 ? 11.766 -24.219 10.141 1 95.81 74 ASP A O 1
ATOM 611 N N . ASN A 1 75 ? 10.523 -22.422 9.734 1 95.19 75 ASN A N 1
ATOM 612 C CA . ASN A 1 75 ? 11.555 -21.391 9.797 1 95.19 75 ASN A CA 1
ATOM 613 C C . ASN A 1 75 ? 12.688 -21.672 8.82 1 95.19 75 ASN A C 1
ATOM 615 O O . ASN A 1 75 ? 13.805 -21.172 8.984 1 95.19 75 ASN A O 1
ATOM 619 N N . SER A 1 76 ? 12.406 -22.547 7.863 1 96.31 76 SER A N 1
ATOM 620 C CA . SER A 1 76 ? 13.391 -22.812 6.816 1 96.31 76 SER A CA 1
ATOM 621 C C . SER A 1 76 ? 13.461 -21.656 5.828 1 96.31 76 SER A C 1
ATOM 623 O O . SER A 1 76 ? 12.719 -20.672 5.953 1 96.31 76 SER A O 1
ATOM 625 N N . THR A 1 77 ? 14.438 -21.719 4.91 1 95.94 77 THR A N 1
ATOM 626 C CA . THR A 1 77 ? 14.57 -20.719 3.857 1 95.94 77 THR A CA 1
ATOM 627 C C . THR A 1 77 ? 14.641 -21.391 2.486 1 95.94 77 THR A C 1
ATOM 629 O O . THR A 1 77 ? 14.883 -22.594 2.387 1 95.94 77 THR A O 1
ATOM 632 N N . ALA A 1 78 ? 14.445 -20.594 1.456 1 97.44 78 ALA A N 1
ATOM 633 C CA . ALA A 1 78 ? 14.539 -21.062 0.076 1 97.44 78 ALA A CA 1
ATOM 634 C C . ALA A 1 78 ? 15.891 -20.719 -0.532 1 97.44 78 ALA A C 1
ATOM 636 O O . ALA A 1 78 ? 16.047 -20.734 -1.755 1 97.44 78 ALA A O 1
ATOM 637 N N . GLU A 1 79 ? 16.906 -20.375 0.285 1 96.5 79 GLU A N 1
ATOM 638 C CA . GLU A 1 79 ? 18.203 -19.906 -0.206 1 96.5 79 GLU A CA 1
ATOM 639 C C . GLU A 1 79 ? 18.859 -20.938 -1.113 1 96.5 79 GLU A C 1
ATOM 641 O O . GLU A 1 79 ? 19.469 -20.594 -2.119 1 96.5 79 GLU A O 1
ATOM 646 N N . ILE A 1 80 ? 18.719 -22.172 -0.706 1 97.69 80 ILE A N 1
ATOM 647 C CA . ILE A 1 80 ? 19.266 -23.266 -1.504 1 97.69 80 ILE A CA 1
ATOM 648 C C . ILE A 1 80 ? 18.125 -23.984 -2.234 1 97.69 80 ILE A C 1
ATOM 650 O O . ILE A 1 80 ? 18.266 -24.359 -3.404 1 97.69 80 ILE A O 1
ATOM 654 N N . SER A 1 81 ? 16.969 -24.203 -1.487 1 98.06 81 SER A N 1
ATOM 655 C CA . SER A 1 81 ? 15.797 -24.938 -1.953 1 98.06 81 SER A CA 1
ATOM 656 C C . SER A 1 81 ? 16.203 -26.266 -2.566 1 98.06 81 SER A C 1
ATOM 658 O O . SER A 1 81 ? 16.922 -27.062 -1.944 1 98.06 81 SER A O 1
ATOM 660 N N . CYS A 1 82 ? 15.75 -26.484 -3.826 1 98.75 82 CYS A N 1
ATOM 661 C CA . CYS A 1 82 ? 16.078 -27.75 -4.484 1 98.75 82 CYS A CA 1
ATOM 662 C C . CYS A 1 82 ? 17.422 -27.641 -5.207 1 98.75 82 CYS A C 1
ATOM 664 O O . CYS A 1 82 ? 17.906 -28.641 -5.762 1 98.75 82 CYS A O 1
ATOM 666 N N . ASN A 1 83 ? 17.984 -26.484 -5.27 1 98.69 83 ASN A N 1
ATOM 667 C CA . ASN A 1 83 ? 19.266 -26.219 -5.918 1 98.69 83 ASN A CA 1
ATOM 668 C C . ASN A 1 83 ? 19.188 -26.422 -7.426 1 98.69 83 ASN A C 1
ATOM 670 O O . ASN A 1 83 ? 20.172 -26.797 -8.062 1 98.69 83 ASN A O 1
ATOM 674 N N . SER A 1 84 ? 18.062 -26.219 -7.984 1 98.81 84 SER A N 1
ATOM 675 C CA . SER A 1 84 ? 17.875 -26.422 -9.414 1 98.81 84 SER A CA 1
ATOM 676 C C . SER A 1 84 ? 18.766 -25.5 -10.234 1 98.81 84 SER A C 1
ATOM 678 O O . SER A 1 84 ? 19.188 -25.859 -11.336 1 98.81 84 SER A O 1
ATOM 680 N N . TYR A 1 85 ? 19.078 -24.328 -9.703 1 98.75 85 TYR A N 1
ATOM 681 C CA . TYR A 1 85 ? 19.953 -23.406 -10.398 1 98.75 85 TYR A CA 1
ATOM 682 C C . TYR A 1 85 ? 21.25 -24.078 -10.812 1 98.75 85 TYR A C 1
ATOM 684 O O . TYR A 1 85 ? 21.766 -23.844 -11.906 1 98.75 85 TYR A O 1
ATOM 692 N N . HIS A 1 86 ? 21.766 -24.953 -9.984 1 98.62 86 HIS A N 1
ATOM 693 C CA . HIS A 1 86 ? 23.031 -25.641 -10.266 1 98.62 86 HIS A CA 1
ATOM 694 C C . HIS A 1 86 ? 22.781 -27.047 -10.781 1 98.62 86 HIS A C 1
ATOM 696 O O . HIS A 1 86 ? 23.719 -27.734 -11.195 1 98.62 86 HIS A O 1
ATOM 702 N N . LYS A 1 87 ? 21.5 -27.484 -10.773 1 98.75 87 LYS A N 1
ATOM 703 C CA . LYS A 1 87 ? 21.219 -28.875 -11.109 1 98.75 87 LYS A CA 1
ATOM 704 C C . LYS A 1 87 ? 20.172 -28.969 -12.203 1 98.75 87 LYS A C 1
ATOM 706 O O . LYS A 1 87 ? 19.453 -29.969 -12.312 1 98.75 87 LYS A O 1
ATOM 711 N N . TYR A 1 88 ? 20 -27.922 -12.984 1 98.69 88 TYR A N 1
ATOM 712 C CA . TYR A 1 88 ? 18.922 -27.891 -13.969 1 98.69 88 TYR A CA 1
ATOM 713 C C . TYR A 1 88 ? 19.094 -29 -15.008 1 98.69 88 TYR A C 1
ATOM 715 O O . TYR A 1 88 ? 18.125 -29.484 -15.57 1 98.69 88 TYR A O 1
ATOM 723 N N . GLU A 1 89 ? 20.328 -29.438 -15.281 1 98.81 89 GLU A N 1
ATOM 724 C CA . GLU A 1 89 ? 20.547 -30.531 -16.234 1 98.81 89 GLU A CA 1
ATOM 725 C C . GLU A 1 89 ? 19.922 -31.828 -15.719 1 98.81 89 GLU A C 1
ATOM 727 O O . GLU A 1 89 ? 19.297 -32.562 -16.469 1 98.81 89 GLU A O 1
ATOM 732 N N . GLU A 1 90 ? 20.156 -32.031 -14.438 1 98.75 90 GLU A N 1
ATOM 733 C CA . GLU A 1 90 ? 19.516 -33.188 -13.805 1 98.75 90 GLU A CA 1
ATOM 734 C C . GLU A 1 90 ? 18 -33.062 -13.844 1 98.75 90 GLU A C 1
ATOM 736 O O . GLU A 1 90 ? 17.312 -34.062 -14.141 1 98.75 90 GLU A O 1
ATOM 741 N N . ASP A 1 91 ? 17.531 -31.953 -13.578 1 98.88 91 ASP A N 1
ATOM 742 C CA . ASP A 1 91 ? 16.094 -31.734 -13.555 1 98.88 91 ASP A CA 1
ATOM 743 C C . ASP A 1 91 ? 15.484 -31.938 -14.938 1 98.88 91 ASP A C 1
ATOM 745 O O . ASP A 1 91 ? 14.391 -32.5 -15.062 1 98.88 91 ASP A O 1
ATOM 749 N N . VAL A 1 92 ? 16.172 -31.469 -15.984 1 98.88 92 VAL A N 1
ATOM 750 C CA . VAL A 1 92 ? 15.688 -31.672 -17.344 1 98.88 92 VAL A CA 1
ATOM 751 C C . VAL A 1 92 ? 15.641 -33.156 -17.656 1 98.88 92 VAL A C 1
ATOM 753 O O . VAL A 1 92 ? 14.719 -33.625 -18.344 1 98.88 92 VAL A O 1
ATOM 756 N N . SER A 1 93 ? 16.609 -33.875 -17.156 1 98.75 93 SER A N 1
ATOM 757 C CA . SER A 1 93 ? 16.594 -35.344 -17.344 1 98.75 93 SER A CA 1
ATOM 758 C C . SER A 1 93 ? 15.375 -35.969 -16.688 1 98.75 93 SER A C 1
ATOM 760 O O . SER A 1 93 ? 14.797 -36.906 -17.219 1 98.75 93 SER A O 1
ATOM 762 N N . LEU A 1 94 ? 14.992 -35.469 -15.5 1 98.88 94 LEU A N 1
ATOM 763 C CA . LEU A 1 94 ? 13.805 -35.969 -14.812 1 98.88 94 LEU A CA 1
ATOM 764 C C . LEU A 1 94 ? 12.547 -35.656 -15.625 1 98.88 94 LEU A C 1
ATOM 766 O O . LEU A 1 94 ? 11.641 -36.469 -15.711 1 98.88 94 LEU A O 1
ATOM 770 N N . VAL A 1 95 ? 12.492 -34.469 -16.203 1 98.88 95 VAL A N 1
ATOM 771 C CA . VAL A 1 95 ? 11.367 -34.062 -17.047 1 98.88 95 VAL A CA 1
ATOM 772 C C . VAL A 1 95 ? 11.25 -35 -18.234 1 98.88 95 VAL A C 1
ATOM 774 O O . VAL A 1 95 ? 10.164 -35.5 -18.547 1 98.88 95 VAL A O 1
ATOM 777 N N . LYS A 1 96 ? 12.344 -35.219 -18.875 1 98.5 96 LYS A N 1
ATOM 778 C CA . LYS A 1 96 ? 12.383 -36.125 -20.016 1 98.5 96 LYS A CA 1
ATOM 779 C C . LYS A 1 96 ? 11.906 -37.531 -19.641 1 98.5 96 LYS A C 1
ATOM 781 O O . LYS A 1 96 ? 11.172 -38.156 -20.406 1 98.5 96 LYS A O 1
ATOM 786 N N . ASN A 1 97 ? 12.32 -37.938 -18.5 1 98.31 97 ASN A N 1
ATOM 787 C CA . ASN A 1 97 ? 11.977 -39.281 -18.031 1 98.31 97 ASN A CA 1
ATOM 788 C C . ASN A 1 97 ? 10.469 -39.469 -17.906 1 98.31 97 ASN A C 1
ATOM 790 O O . ASN A 1 97 ? 9.953 -40.562 -18.016 1 98.31 97 ASN A O 1
ATOM 794 N N . LEU A 1 98 ? 9.711 -38.406 -17.688 1 98.62 98 LEU A N 1
ATOM 795 C CA . LEU A 1 98 ? 8.266 -38.469 -17.516 1 98.62 98 LEU A CA 1
ATOM 796 C C . LEU A 1 98 ? 7.562 -38.594 -18.875 1 98.62 98 LEU A C 1
ATOM 798 O O . LEU A 1 98 ? 6.355 -38.844 -18.922 1 98.62 98 LEU A O 1
ATOM 802 N N . ASN A 1 99 ? 8.32 -38.406 -19.953 1 97.62 99 ASN A N 1
ATOM 803 C CA . ASN A 1 99 ? 7.801 -38.469 -21.312 1 97.62 99 ASN A CA 1
ATOM 804 C C . ASN A 1 99 ? 6.758 -37.375 -21.562 1 97.62 99 ASN A C 1
ATOM 806 O O . ASN A 1 99 ? 5.77 -37.625 -22.266 1 97.62 99 ASN A O 1
ATOM 810 N N . VAL A 1 100 ? 6.875 -36.281 -20.906 1 98.69 100 VAL A N 1
ATOM 811 C CA . VAL A 1 100 ? 5.984 -35.156 -21.156 1 98.69 100 VAL A CA 1
ATOM 812 C C . VAL A 1 100 ? 6.43 -34.375 -22.406 1 98.69 100 VAL A C 1
ATOM 814 O O . VAL A 1 100 ? 7.598 -34.469 -22.797 1 98.69 100 VAL A O 1
ATOM 817 N N . THR A 1 101 ? 5.516 -33.688 -22.969 1 98.5 101 THR A N 1
ATOM 818 C CA . THR A 1 101 ? 5.82 -32.906 -24.156 1 98.5 101 THR A CA 1
ATOM 819 C C . THR A 1 101 ? 6.273 -31.5 -23.766 1 98.5 101 THR A C 1
ATOM 821 O O . THR A 1 101 ? 6.938 -30.812 -24.562 1 98.5 101 THR A O 1
ATOM 824 N N . HIS A 1 102 ? 5.875 -31.047 -22.594 1 98.81 102 HIS A N 1
ATOM 825 C CA . HIS A 1 102 ? 6.137 -29.672 -22.188 1 98.81 102 HIS A CA 1
ATOM 826 C C . HIS A 1 102 ? 6.598 -29.609 -20.734 1 98.81 102 HIS A C 1
ATOM 828 O O . HIS A 1 102 ? 6.293 -30.5 -19.938 1 98.81 102 HIS A O 1
ATOM 834 N N . TYR A 1 103 ? 7.395 -28.594 -20.391 1 98.94 103 TYR A N 1
ATOM 835 C CA . TYR A 1 103 ? 7.793 -28.25 -19.031 1 98.94 103 TYR A CA 1
ATOM 836 C C . TYR A 1 103 ? 7.434 -26.797 -18.703 1 98.94 103 TYR A C 1
ATOM 838 O O . TYR A 1 103 ? 7.848 -25.875 -19.406 1 98.94 103 TYR A O 1
ATOM 846 N N . ARG A 1 104 ? 6.57 -26.609 -17.672 1 98.94 104 ARG A N 1
ATOM 847 C CA . ARG A 1 104 ? 6.188 -25.281 -17.234 1 98.94 104 ARG A CA 1
ATOM 848 C C . ARG A 1 104 ? 7.078 -24.797 -16.094 1 98.94 104 ARG A C 1
ATOM 850 O O . ARG A 1 104 ? 7.156 -25.438 -15.047 1 98.94 104 ARG A O 1
ATOM 857 N N . PHE A 1 105 ? 7.746 -23.719 -16.312 1 98.88 105 PHE A N 1
ATOM 858 C CA . PHE A 1 105 ? 8.539 -23.094 -15.258 1 98.88 105 PHE A CA 1
ATOM 859 C C . PHE A 1 105 ? 8.398 -21.562 -15.328 1 98.88 105 PHE A C 1
ATOM 861 O O . PHE A 1 105 ? 7.781 -21.031 -16.25 1 98.88 105 PHE A O 1
ATOM 868 N N . SER A 1 106 ? 8.82 -20.891 -14.266 1 98.88 106 SER A N 1
ATOM 869 C CA . SER A 1 106 ? 8.758 -19.438 -14.25 1 98.88 106 SER A CA 1
ATOM 870 C C . SER A 1 106 ? 10.148 -18.828 -14.336 1 98.88 106 SER A C 1
ATOM 872 O O . SER A 1 106 ? 11.141 -19.5 -14.055 1 98.88 106 SER A O 1
ATOM 874 N N . ILE A 1 107 ? 10.156 -17.656 -14.797 1 98.75 107 ILE A N 1
ATOM 875 C CA . ILE A 1 107 ? 11.367 -16.828 -14.758 1 98.75 107 ILE A CA 1
ATOM 876 C C . ILE A 1 107 ? 11.352 -15.961 -13.5 1 98.75 107 ILE A C 1
ATOM 878 O O . ILE A 1 107 ? 10.344 -15.328 -13.188 1 98.75 107 ILE A O 1
ATOM 882 N N . ALA A 1 108 ? 12.461 -16.031 -12.781 1 98.69 108 ALA A N 1
ATOM 883 C CA . ALA A 1 108 ? 12.609 -15.102 -11.664 1 98.69 108 ALA A CA 1
ATOM 884 C C . ALA A 1 108 ? 12.93 -13.688 -12.156 1 98.69 108 ALA A C 1
ATOM 886 O O . ALA A 1 108 ? 14.039 -13.43 -12.633 1 98.69 108 ALA A O 1
ATOM 887 N N . TRP A 1 109 ? 12 -12.789 -12.023 1 98.69 109 TRP A N 1
ATOM 888 C CA . TRP A 1 109 ? 12.156 -11.406 -12.453 1 98.69 109 TRP A CA 1
ATOM 889 C C . TRP A 1 109 ? 13.445 -10.805 -11.898 1 98.69 109 TRP A C 1
ATOM 891 O O . TRP A 1 109 ? 14.219 -10.195 -12.641 1 98.69 109 TRP A O 1
ATOM 901 N N . SER A 1 110 ? 13.812 -11.109 -10.711 1 98.25 110 SER A N 1
ATOM 902 C CA . SER A 1 110 ? 14.945 -10.492 -10.016 1 98.25 110 SER A CA 1
ATOM 903 C C . SER A 1 110 ? 16.266 -11.125 -10.445 1 98.25 110 SER A C 1
ATOM 905 O O . SER A 1 110 ? 17.344 -10.594 -10.156 1 98.25 110 SER A O 1
ATOM 907 N N . ARG A 1 111 ? 16.172 -12.273 -11.078 1 98.31 111 ARG A N 1
ATOM 908 C CA . ARG A 1 111 ? 17.391 -12.891 -11.594 1 98.31 111 ARG A CA 1
ATOM 909 C C . ARG A 1 111 ? 17.812 -12.258 -12.914 1 98.31 111 ARG A C 1
ATOM 911 O O . ARG A 1 111 ? 19 -12.25 -13.25 1 98.31 111 ARG A O 1
ATOM 918 N N . ILE A 1 112 ? 16.828 -11.734 -13.633 1 98.5 112 ILE A N 1
ATOM 919 C CA . ILE A 1 112 ? 17.094 -11.039 -14.883 1 98.5 112 ILE A CA 1
ATOM 920 C C . ILE A 1 112 ? 17.375 -9.562 -14.609 1 98.5 112 ILE A C 1
ATOM 922 O O . ILE A 1 112 ? 18.328 -8.984 -15.148 1 98.5 112 ILE A O 1
ATOM 926 N N . PHE A 1 113 ? 16.5 -8.977 -13.828 1 98.38 113 PHE A N 1
ATOM 927 C CA . PHE A 1 113 ? 16.594 -7.582 -13.414 1 98.38 113 PHE A CA 1
ATOM 928 C C . PHE A 1 113 ? 16.672 -7.473 -11.898 1 98.38 113 PHE A C 1
ATOM 930 O O . PHE A 1 113 ? 15.633 -7.336 -11.227 1 98.38 113 PHE A O 1
ATOM 937 N N . PRO A 1 114 ? 17.844 -7.348 -11.312 1 97.81 114 PRO A N 1
ATOM 938 C CA . PRO A 1 114 ? 18.031 -7.426 -9.859 1 97.81 114 PRO A CA 1
ATOM 939 C C . PRO A 1 114 ? 17.203 -6.379 -9.102 1 97.81 114 PRO A C 1
ATOM 941 O O . PRO A 1 114 ? 16.797 -6.613 -7.965 1 97.81 114 PRO A O 1
ATOM 944 N N . ARG A 1 115 ? 16.938 -5.262 -9.719 1 96.06 115 ARG A N 1
ATOM 945 C CA . ARG A 1 115 ? 16.125 -4.238 -9.055 1 96.06 115 ARG A CA 1
ATOM 946 C C . ARG A 1 115 ? 14.781 -4.07 -9.742 1 96.06 115 ARG A C 1
ATOM 948 O O . ARG A 1 115 ? 14.078 -3.086 -9.508 1 96.06 115 ARG A O 1
ATOM 955 N N . GLY A 1 116 ? 14.453 -4.891 -10.711 1 96.5 116 GLY A N 1
ATOM 956 C CA . GLY A 1 116 ? 13.133 -4.961 -11.32 1 96.5 116 GLY A CA 1
ATOM 957 C C . GLY A 1 116 ? 12.992 -4.078 -12.547 1 96.5 116 GLY A C 1
ATOM 958 O O . GLY A 1 116 ? 11.953 -4.094 -13.211 1 96.5 116 GLY A O 1
ATOM 959 N N . ILE A 1 117 ? 14.055 -3.322 -12.875 1 93.88 117 ILE A N 1
ATOM 960 C CA . ILE A 1 117 ? 13.945 -2.391 -13.992 1 93.88 117 ILE A CA 1
ATOM 961 C C . ILE A 1 117 ? 14.977 -2.74 -15.055 1 93.88 117 ILE A C 1
ATOM 963 O O . ILE A 1 117 ? 16 -3.367 -14.766 1 93.88 117 ILE A O 1
ATOM 967 N N . THR A 1 118 ? 14.758 -2.262 -16.25 1 91.69 118 THR A N 1
ATOM 968 C CA . THR A 1 118 ? 15.469 -2.768 -17.422 1 91.69 118 THR A CA 1
ATOM 969 C C . THR A 1 118 ? 16.797 -2.043 -17.594 1 91.69 118 THR A C 1
ATOM 971 O O . THR A 1 118 ? 17.625 -2.438 -18.422 1 91.69 118 THR A O 1
ATOM 974 N N . SER A 1 119 ? 17.016 -1.087 -16.75 1 90.88 119 SER A N 1
ATOM 975 C CA . SER A 1 119 ? 18.266 -0.356 -16.875 1 90.88 119 SER A CA 1
ATOM 976 C C . SER A 1 119 ? 19.422 -1.136 -16.266 1 90.88 119 SER A C 1
ATOM 978 O O . SER A 1 119 ? 20.594 -0.81 -16.5 1 90.88 119 SER A O 1
ATOM 980 N N . GLU A 1 120 ? 19.172 -2.16 -15.594 1 91.81 120 GLU A N 1
ATOM 981 C CA . GLU A 1 120 ? 20.188 -2.982 -14.953 1 91.81 120 GLU A CA 1
ATOM 982 C C . GLU A 1 120 ? 19.984 -4.461 -15.266 1 91.81 120 GLU A C 1
ATOM 984 O O . GLU A 1 120 ? 19.359 -5.184 -14.492 1 91.81 120 GLU A O 1
ATOM 989 N N . ILE A 1 121 ? 20.609 -4.957 -16.281 1 97.5 121 ILE A N 1
ATOM 990 C CA . ILE A 1 121 ? 20.438 -6.336 -16.719 1 97.5 121 ILE A CA 1
ATOM 991 C C . ILE A 1 121 ? 21.484 -7.227 -16.047 1 97.5 121 ILE A C 1
ATOM 993 O O . ILE A 1 121 ? 22.656 -6.855 -15.977 1 97.5 121 ILE A O 1
ATOM 997 N N . ASN A 1 122 ? 21.109 -8.312 -15.516 1 98.31 122 ASN A N 1
ATOM 998 C CA . ASN A 1 122 ? 22 -9.375 -15.047 1 98.31 122 ASN A CA 1
ATOM 999 C C . ASN A 1 122 ? 22.141 -10.484 -16.094 1 98.31 122 ASN A C 1
ATOM 1001 O O . ASN A 1 122 ? 21.328 -11.414 -16.125 1 98.31 122 ASN A O 1
ATOM 1005 N N . GLN A 1 123 ? 23.203 -10.453 -16.812 1 98.44 123 GLN A N 1
ATOM 1006 C CA . GLN A 1 123 ? 23.406 -11.336 -17.953 1 98.44 123 GLN A CA 1
ATOM 1007 C C . GLN A 1 123 ? 23.484 -12.797 -17.5 1 98.44 123 GLN A C 1
ATOM 1009 O O . GLN A 1 123 ? 23.031 -13.695 -18.219 1 98.44 123 GLN A O 1
ATOM 1014 N N . LYS A 1 124 ? 24.016 -13.07 -16.359 1 98.69 124 LYS A N 1
ATOM 1015 C CA . LYS A 1 124 ? 24.125 -14.445 -15.883 1 98.69 124 LYS A CA 1
ATOM 1016 C C . LYS A 1 124 ? 22.734 -15.062 -15.688 1 98.69 124 LYS A C 1
ATOM 1018 O O . LYS A 1 124 ? 22.547 -16.25 -15.914 1 98.69 124 LYS A O 1
ATOM 1023 N N . GLY A 1 125 ? 21.828 -14.242 -15.242 1 98.56 125 GLY A N 1
ATOM 1024 C CA . GLY A 1 125 ? 20.453 -14.703 -15.141 1 98.56 125 GLY A CA 1
ATOM 1025 C C . GLY A 1 125 ? 19.828 -15.023 -16.5 1 98.56 125 GLY A C 1
ATOM 1026 O O . GLY A 1 125 ? 19.172 -16.047 -16.656 1 98.56 125 GLY A O 1
ATOM 1027 N N . VAL A 1 126 ? 20.094 -14.188 -17.453 1 98.75 126 VAL A N 1
ATOM 1028 C CA . VAL A 1 126 ? 19.594 -14.398 -18.812 1 98.75 126 VAL A CA 1
ATOM 1029 C C . VAL A 1 126 ? 20.172 -15.688 -19.375 1 98.75 126 VAL A C 1
ATOM 1031 O O . VAL A 1 126 ? 19.438 -16.5 -19.969 1 98.75 126 VAL A O 1
ATOM 1034 N N . ASP A 1 127 ? 21.469 -15.859 -19.141 1 98.81 127 ASP A N 1
ATOM 1035 C CA . ASP A 1 127 ? 22.156 -17.031 -19.656 1 98.81 127 ASP A CA 1
ATOM 1036 C C . ASP A 1 127 ? 21.594 -18.312 -19.031 1 98.81 127 ASP A C 1
ATOM 1038 O O . ASP A 1 127 ? 21.469 -19.344 -19.703 1 98.81 127 ASP A O 1
ATOM 1042 N N . TYR A 1 128 ? 21.297 -18.25 -17.797 1 98.81 128 TYR A N 1
ATOM 1043 C CA . TYR A 1 128 ? 20.734 -19.406 -17.125 1 98.81 128 TYR A CA 1
ATOM 1044 C C . TYR A 1 128 ? 19.453 -19.875 -17.812 1 98.81 128 TYR A C 1
ATOM 1046 O O . TYR A 1 128 ? 19.312 -21.062 -18.125 1 98.81 128 TYR A O 1
ATOM 1054 N N . TYR A 1 129 ? 18.547 -19.016 -18.094 1 98.88 129 TYR A N 1
ATOM 1055 C CA . TYR A 1 129 ? 17.281 -19.406 -18.688 1 98.88 129 TYR A CA 1
ATOM 1056 C C . TYR A 1 129 ? 17.469 -19.781 -20.156 1 98.88 129 TYR A C 1
ATOM 1058 O O . TYR A 1 129 ? 16.781 -20.672 -20.656 1 98.88 129 TYR A O 1
ATOM 1066 N N . ASN A 1 130 ? 18.375 -19.109 -20.844 1 98.88 130 ASN A N 1
ATOM 1067 C CA . ASN A 1 130 ? 18.734 -19.562 -22.188 1 98.88 130 ASN A CA 1
ATOM 1068 C C . ASN A 1 130 ? 19.203 -21.016 -22.172 1 98.88 130 ASN A C 1
ATOM 1070 O O . ASN A 1 130 ? 18.781 -21.828 -23 1 98.88 130 ASN A O 1
ATOM 1074 N N . ASN A 1 131 ? 20.094 -21.297 -21.266 1 98.88 131 ASN A N 1
ATOM 1075 C CA . ASN A 1 131 ? 20.625 -22.641 -21.156 1 98.88 131 ASN A CA 1
ATOM 1076 C C . ASN A 1 131 ? 19.531 -23.656 -20.844 1 98.88 131 ASN A C 1
ATOM 1078 O O . ASN A 1 131 ? 19.5 -24.75 -21.422 1 98.88 131 ASN A O 1
ATOM 1082 N N . LEU A 1 132 ? 18.656 -23.328 -19.922 1 98.94 132 LEU A N 1
ATOM 1083 C CA . LEU A 1 132 ? 17.562 -24.203 -19.562 1 98.94 132 LEU A CA 1
ATOM 1084 C C . LEU A 1 132 ? 16.641 -24.453 -20.766 1 98.94 132 LEU A C 1
ATOM 1086 O O . LEU A 1 132 ? 16.297 -25.594 -21.062 1 98.94 132 LEU A O 1
ATOM 1090 N N . ILE A 1 133 ? 16.234 -23.375 -21.438 1 98.94 133 ILE A N 1
ATOM 1091 C CA . ILE A 1 133 ? 15.352 -23.453 -22.594 1 98.94 133 ILE A CA 1
ATOM 1092 C C . ILE A 1 133 ? 15.992 -24.297 -23.688 1 98.94 133 ILE A C 1
ATOM 1094 O O . ILE A 1 133 ? 15.359 -25.188 -24.234 1 98.94 133 ILE A O 1
ATOM 1098 N N . ASN A 1 134 ? 17.266 -24.047 -23.953 1 98.94 134 ASN A N 1
ATOM 1099 C CA . ASN A 1 134 ? 17.984 -24.797 -24.984 1 98.94 134 ASN A CA 1
ATOM 1100 C C . ASN A 1 134 ? 18.031 -26.281 -24.656 1 98.94 134 ASN A C 1
ATOM 1102 O O . ASN A 1 134 ? 17.812 -27.125 -25.531 1 98.94 134 ASN A O 1
ATOM 1106 N N . LEU A 1 135 ? 18.344 -26.562 -23.422 1 98.94 135 LEU A N 1
ATOM 1107 C CA . LEU A 1 135 ? 18.484 -27.953 -23.016 1 98.94 135 LEU A CA 1
ATOM 1108 C C . LEU A 1 135 ? 17.141 -28.688 -23.109 1 98.94 135 LEU A C 1
ATOM 1110 O O . LEU A 1 135 ? 17.094 -29.859 -23.484 1 98.94 135 LEU A O 1
ATOM 1114 N N . LEU A 1 136 ? 16.078 -28.031 -22.734 1 98.94 136 LEU A N 1
ATOM 1115 C CA . LEU A 1 136 ? 14.758 -28.609 -22.891 1 98.94 136 LEU A CA 1
ATOM 1116 C C . LEU A 1 136 ? 14.477 -28.969 -24.344 1 98.94 136 LEU A C 1
ATOM 1118 O O . LEU A 1 136 ? 14.062 -30.078 -24.656 1 98.94 136 LEU A O 1
ATOM 1122 N N . LEU A 1 137 ? 14.727 -28.047 -25.234 1 98.88 137 LEU A N 1
ATOM 1123 C CA . LEU A 1 137 ? 14.453 -28.25 -26.656 1 98.88 137 LEU A CA 1
ATOM 1124 C C . LEU A 1 137 ? 15.328 -29.359 -27.219 1 98.88 137 LEU A C 1
ATOM 1126 O O . LEU A 1 137 ? 14.875 -30.141 -28.062 1 98.88 137 LEU A O 1
ATOM 1130 N N . GLU A 1 138 ? 16.547 -29.406 -26.766 1 98.69 138 GLU A N 1
ATOM 1131 C CA . GLU A 1 138 ? 17.453 -30.469 -27.188 1 98.69 138 GLU A CA 1
ATOM 1132 C C . GLU A 1 138 ? 16.906 -31.844 -26.781 1 98.69 138 GLU A C 1
ATOM 1134 O O . GLU A 1 138 ? 17.25 -32.844 -27.391 1 98.69 138 GLU A O 1
ATOM 1139 N N . ASN A 1 139 ? 16.094 -31.844 -25.781 1 98.56 139 ASN A N 1
ATOM 1140 C CA . ASN A 1 139 ? 15.508 -33.094 -25.297 1 98.56 139 ASN A CA 1
ATOM 1141 C C . ASN A 1 139 ? 14.055 -33.219 -25.734 1 98.56 139 ASN A C 1
ATOM 1143 O O . ASN A 1 139 ? 13.305 -34.031 -25.156 1 98.56 139 ASN A O 1
ATOM 1147 N N . ASN A 1 140 ? 13.594 -32.438 -26.641 1 98 140 ASN A N 1
ATOM 1148 C CA . ASN A 1 140 ? 12.281 -32.469 -27.281 1 98 140 ASN A CA 1
ATOM 1149 C C . ASN A 1 140 ? 11.172 -32.156 -26.281 1 98 140 ASN A C 1
ATOM 1151 O O . ASN A 1 140 ? 10.125 -32.812 -26.281 1 98 140 ASN A O 1
ATOM 1155 N N . VAL A 1 141 ? 11.469 -31.312 -25.359 1 98.75 141 VAL A N 1
ATOM 1156 C CA . VAL A 1 141 ? 10.492 -30.781 -24.438 1 98.75 141 VAL A CA 1
ATOM 1157 C C . VAL A 1 141 ? 10.289 -29.281 -24.688 1 98.75 141 VAL A C 1
ATOM 1159 O O . VAL A 1 141 ? 11.258 -28.516 -24.703 1 98.75 141 VAL A O 1
ATOM 1162 N N . GLU A 1 142 ? 9.094 -28.891 -24.922 1 98.69 142 GLU A N 1
ATOM 1163 C CA . GLU A 1 142 ? 8.789 -27.484 -25.172 1 98.69 142 GLU A CA 1
ATOM 1164 C C . GLU A 1 142 ? 8.578 -26.734 -23.859 1 98.69 142 GLU A C 1
ATOM 1166 O O . GLU A 1 142 ? 7.945 -27.234 -22.938 1 98.69 142 GLU A O 1
ATOM 1171 N N . PRO A 1 143 ? 9.125 -25.547 -23.766 1 98.81 143 PRO A N 1
ATOM 1172 C CA . PRO A 1 143 ? 8.906 -24.766 -22.547 1 98.81 143 PRO A CA 1
ATOM 1173 C C . PRO A 1 143 ? 7.559 -24.047 -22.547 1 98.81 143 PRO A C 1
ATOM 1175 O O . PRO A 1 143 ? 7.094 -23.578 -23.578 1 98.81 143 PRO A O 1
ATOM 1178 N N . ILE A 1 144 ? 6.859 -24.062 -21.422 1 98.94 144 ILE A N 1
ATOM 1179 C CA . ILE A 1 144 ? 5.801 -23.141 -21.031 1 98.94 144 ILE A CA 1
ATOM 1180 C C . ILE A 1 144 ? 6.324 -22.172 -19.969 1 98.94 144 ILE A C 1
ATOM 1182 O O . ILE A 1 144 ? 6.691 -22.594 -18.875 1 98.94 144 ILE A O 1
ATOM 1186 N N . ILE A 1 145 ? 6.355 -20.906 -20.266 1 98.94 145 ILE A N 1
ATOM 1187 C CA . ILE A 1 145 ? 7.043 -20 -19.344 1 98.94 145 ILE A CA 1
ATOM 1188 C C . ILE A 1 145 ? 6.027 -19.078 -18.672 1 98.94 145 ILE A C 1
ATOM 1190 O O . ILE A 1 145 ? 5.223 -18.438 -19.344 1 98.94 145 ILE A O 1
ATOM 1194 N N . THR A 1 146 ? 6.047 -19.094 -17.375 1 98.94 146 THR A N 1
ATOM 1195 C CA . THR A 1 146 ? 5.324 -18.125 -16.547 1 98.94 146 THR A CA 1
ATOM 1196 C C . THR A 1 146 ? 6.215 -16.938 -16.203 1 98.94 146 THR A C 1
ATOM 1198 O O . THR A 1 146 ? 7.309 -17.109 -15.664 1 98.94 146 THR A O 1
ATOM 1201 N N . LEU A 1 147 ? 5.715 -15.766 -16.453 1 98.88 147 LEU A N 1
ATOM 1202 C CA . LEU A 1 147 ? 6.531 -14.57 -16.297 1 98.88 147 LEU A CA 1
ATOM 1203 C C . LEU A 1 147 ? 6.566 -14.125 -14.836 1 98.88 147 LEU A C 1
ATOM 1205 O O . LEU A 1 147 ? 7.551 -13.523 -14.391 1 98.88 147 LEU A O 1
ATOM 1209 N N . HIS A 1 148 ? 5.508 -14.391 -14.156 1 98.75 148 HIS A N 1
ATOM 1210 C CA . HIS A 1 148 ? 5.488 -13.992 -12.75 1 98.75 148 HIS A CA 1
ATOM 1211 C C . HIS A 1 148 ? 4.762 -15.016 -11.891 1 98.75 148 HIS A C 1
ATOM 1213 O O . HIS A 1 148 ? 3.588 -15.312 -12.125 1 98.75 148 HIS A O 1
ATOM 1219 N N . HIS A 1 149 ? 5.488 -15.531 -10.883 1 98.5 149 HIS A N 1
ATOM 1220 C CA . HIS A 1 149 ? 4.973 -16.547 -9.969 1 98.5 149 HIS A CA 1
ATOM 1221 C C . HIS A 1 149 ? 5.211 -16.141 -8.516 1 98.5 149 HIS A C 1
ATOM 1223 O O . HIS A 1 149 ? 5.848 -16.891 -7.766 1 98.5 149 HIS A O 1
ATOM 1229 N N . PHE A 1 150 ? 4.676 -14.992 -8.023 1 96.88 150 PHE A N 1
ATOM 1230 C CA . PHE A 1 150 ? 4.523 -14.508 -6.66 1 96.88 150 PHE A CA 1
ATOM 1231 C C . PHE A 1 150 ? 5.809 -13.852 -6.172 1 96.88 150 PHE A C 1
ATOM 1233 O O . PHE A 1 150 ? 5.844 -13.289 -5.074 1 96.88 150 PHE A O 1
ATOM 1240 N N . ASP A 1 151 ? 6.918 -13.844 -6.824 1 97.5 151 ASP A N 1
ATOM 1241 C CA . ASP A 1 151 ? 8.219 -13.438 -6.297 1 97.5 151 ASP A CA 1
ATOM 1242 C C . ASP A 1 151 ? 8.617 -12.07 -6.836 1 97.5 151 ASP A C 1
ATOM 1244 O O . ASP A 1 151 ? 9.688 -11.922 -7.434 1 97.5 151 ASP A O 1
ATOM 1248 N N . LEU A 1 152 ? 7.934 -11.062 -6.449 1 98.44 152 LEU A N 1
ATOM 1249 C CA . LEU A 1 152 ? 8.141 -9.68 -6.867 1 98.44 152 LEU A CA 1
ATOM 1250 C C . LEU A 1 152 ? 9.5 -9.172 -6.402 1 98.44 152 LEU A C 1
ATOM 1252 O O . LEU A 1 152 ? 9.883 -9.367 -5.246 1 98.44 152 LEU A O 1
ATOM 1256 N N . PRO A 1 153 ? 10.281 -8.5 -7.348 1 98.56 153 PRO A N 1
ATOM 1257 C CA . PRO A 1 153 ? 11.531 -7.887 -6.902 1 98.56 153 PRO A CA 1
ATOM 1258 C C . PRO A 1 153 ? 11.336 -6.945 -5.715 1 98.56 153 PRO A C 1
ATOM 1260 O O . PRO A 1 153 ? 10.406 -6.137 -5.711 1 98.56 153 PRO A O 1
ATOM 1263 N N . LEU A 1 154 ? 12.188 -7.043 -4.75 1 98.06 154 LEU A N 1
ATOM 1264 C CA . LEU A 1 154 ? 12.062 -6.305 -3.498 1 98.06 154 LEU A CA 1
ATOM 1265 C C . LEU A 1 154 ? 12.148 -4.801 -3.744 1 98.06 154 LEU A C 1
ATOM 1267 O O . LEU A 1 154 ? 11.43 -4.02 -3.115 1 98.06 154 LEU A O 1
ATOM 1271 N N . ALA A 1 155 ? 12.992 -4.383 -4.637 1 98 155 ALA A N 1
ATOM 1272 C CA . ALA A 1 155 ? 13.164 -2.965 -4.941 1 98 155 ALA A CA 1
ATOM 1273 C C . ALA A 1 155 ? 11.852 -2.342 -5.406 1 98 155 ALA A C 1
ATOM 1275 O O . ALA A 1 155 ? 11.562 -1.183 -5.098 1 98 155 ALA A O 1
ATOM 1276 N N . LEU A 1 156 ? 11.062 -3.088 -6.195 1 98.38 156 LEU A N 1
ATOM 1277 C CA . LEU A 1 156 ? 9.758 -2.602 -6.652 1 98.38 156 LEU A CA 1
ATOM 1278 C C . LEU A 1 156 ? 8.742 -2.623 -5.52 1 98.38 156 LEU A C 1
ATOM 1280 O O . LEU A 1 156 ? 7.867 -1.757 -5.449 1 98.38 156 LEU A O 1
ATOM 1284 N N . HIS A 1 157 ? 8.875 -3.65 -4.66 1 98.25 157 HIS A N 1
ATOM 1285 C CA . HIS A 1 157 ? 8.016 -3.713 -3.479 1 98.25 157 HIS A CA 1
ATOM 1286 C C . HIS A 1 157 ? 8.18 -2.467 -2.615 1 98.25 157 HIS A C 1
ATOM 1288 O O . HIS A 1 157 ? 7.191 -1.884 -2.168 1 98.25 157 HIS A O 1
ATOM 1294 N N . PHE A 1 158 ? 9.391 -2.01 -2.43 1 97.94 158 PHE A N 1
ATOM 1295 C CA . PHE A 1 158 ? 9.672 -0.847 -1.595 1 97.94 158 PHE A CA 1
ATOM 1296 C C . PHE A 1 158 ? 9.133 0.425 -2.24 1 97.94 158 PHE A C 1
ATOM 1298 O O . PHE A 1 158 ? 9.055 1.471 -1.592 1 97.94 158 PHE A O 1
ATOM 1305 N N . LYS A 1 159 ? 8.719 0.32 -3.459 1 98.12 159 LYS A N 1
ATOM 1306 C CA . LYS A 1 159 ? 8.117 1.453 -4.16 1 98.12 159 LYS A CA 1
ATOM 1307 C C . LYS A 1 159 ? 6.598 1.318 -4.223 1 98.12 159 LYS A C 1
ATOM 1309 O O . LYS A 1 159 ? 5.941 1.996 -5.02 1 98.12 159 LYS A O 1
ATOM 1314 N N . GLY A 1 160 ? 6.047 0.382 -3.545 1 97.81 160 GLY A N 1
ATOM 1315 C CA . GLY A 1 160 ? 4.605 0.222 -3.477 1 97.81 160 GLY A CA 1
ATOM 1316 C C . GLY A 1 160 ? 4.117 -1.081 -4.082 1 97.81 160 GLY A C 1
ATOM 1317 O O . GLY A 1 160 ? 2.963 -1.467 -3.893 1 97.81 160 GLY A O 1
ATOM 1318 N N . GLY A 1 161 ? 5.008 -1.788 -4.836 1 98 161 GLY A N 1
ATOM 1319 C CA . GLY A 1 161 ? 4.641 -3.062 -5.434 1 98 161 GLY A CA 1
ATOM 1320 C C . GLY A 1 161 ? 3.383 -2.986 -6.273 1 98 161 GLY A C 1
ATOM 1321 O O . GLY A 1 161 ? 3.236 -2.084 -7.102 1 98 161 GLY A O 1
ATOM 1322 N N . TRP A 1 162 ? 2.49 -3.914 -6.043 1 98.56 162 TRP A N 1
ATOM 1323 C CA . TRP A 1 162 ? 1.276 -4.004 -6.848 1 98.56 162 TRP A CA 1
ATOM 1324 C C . TRP A 1 162 ? 0.253 -2.961 -6.41 1 98.56 162 TRP A C 1
ATOM 1326 O O . TRP A 1 162 ? -0.831 -2.865 -6.988 1 98.56 162 TRP A O 1
ATOM 1336 N N . LEU A 1 163 ? 0.556 -2.115 -5.445 1 98.5 163 LEU A N 1
ATOM 1337 C CA . LEU A 1 163 ? -0.322 -1.02 -5.047 1 98.5 163 LEU A CA 1
ATOM 1338 C C . LEU A 1 163 ? 0.038 0.263 -5.789 1 98.5 163 LEU A C 1
ATOM 1340 O O . LEU A 1 163 ? -0.72 1.235 -5.762 1 98.5 163 LEU A O 1
ATOM 1344 N N . ASN A 1 164 ? 1.196 0.281 -6.418 1 98.81 164 ASN A N 1
ATOM 1345 C CA . ASN A 1 164 ? 1.683 1.401 -7.219 1 98.81 164 ASN A CA 1
ATOM 1346 C C . ASN A 1 164 ? 1.381 1.204 -8.703 1 98.81 164 ASN A C 1
ATOM 1348 O O . ASN A 1 164 ? 1.837 0.234 -9.312 1 98.81 164 ASN A O 1
ATOM 1352 N N . ASP A 1 165 ? 0.759 2.164 -9.32 1 98.75 165 ASP A N 1
ATOM 1353 C CA . ASP A 1 165 ? 0.316 2.043 -10.703 1 98.75 165 ASP A CA 1
ATOM 1354 C C . ASP A 1 165 ? 1.504 1.873 -11.648 1 98.75 165 ASP A C 1
ATOM 1356 O O . ASP A 1 165 ? 1.386 1.23 -12.695 1 98.75 165 ASP A O 1
ATOM 1360 N N . ASN A 1 166 ? 2.648 2.318 -11.32 1 98.5 166 ASN A N 1
ATOM 1361 C CA . ASN A 1 166 ? 3.809 2.258 -12.211 1 98.5 166 ASN A CA 1
ATOM 1362 C C . ASN A 1 166 ? 4.262 0.819 -12.438 1 98.5 166 ASN A C 1
ATOM 1364 O O . ASN A 1 166 ? 5.012 0.543 -13.375 1 98.5 166 ASN A O 1
ATOM 1368 N N . ILE A 1 167 ? 3.84 -0.112 -11.625 1 98.69 167 ILE A N 1
ATOM 1369 C CA . ILE A 1 167 ? 4.258 -1.503 -11.75 1 98.69 167 ILE A CA 1
ATOM 1370 C C . ILE A 1 167 ? 3.736 -2.08 -13.062 1 98.69 167 ILE A C 1
ATOM 1372 O O . ILE A 1 167 ? 4.309 -3.029 -13.602 1 98.69 167 ILE A O 1
ATOM 1376 N N . GLN A 1 168 ? 2.619 -1.491 -13.578 1 98.75 168 GLN A N 1
ATOM 1377 C CA . GLN A 1 168 ? 2.076 -1.906 -14.867 1 98.75 168 GLN A CA 1
ATOM 1378 C C . GLN A 1 168 ? 3.127 -1.8 -15.969 1 98.75 168 GLN A C 1
ATOM 1380 O O . GLN A 1 168 ? 3.336 -2.748 -16.734 1 98.75 168 GLN A O 1
ATOM 1385 N N . ASP A 1 169 ? 3.842 -0.697 -15.938 1 98.56 169 ASP A N 1
ATOM 1386 C CA . ASP A 1 169 ? 4.836 -0.438 -16.969 1 98.56 169 ASP A CA 1
ATOM 1387 C C . ASP A 1 169 ? 6.141 -1.175 -16.672 1 98.56 169 ASP A C 1
ATOM 1389 O O . ASP A 1 169 ? 6.805 -1.668 -17.594 1 98.56 169 ASP A O 1
ATOM 1393 N N . TRP A 1 170 ? 6.566 -1.216 -15.406 1 98.5 170 TRP A N 1
ATOM 1394 C CA . TRP A 1 170 ? 7.758 -1.979 -15.055 1 98.5 170 TRP A CA 1
ATOM 1395 C C . TRP A 1 170 ? 7.625 -3.432 -15.492 1 98.5 170 TRP A C 1
ATOM 1397 O O . TRP A 1 170 ? 8.555 -4 -16.078 1 98.5 170 TRP A O 1
ATOM 1407 N N . TYR A 1 171 ? 6.469 -4.02 -15.305 1 98.75 171 TYR A N 1
ATOM 1408 C CA . TYR A 1 171 ? 6.203 -5.406 -15.672 1 98.75 171 TYR A CA 1
ATOM 1409 C C . TYR A 1 171 ? 6.176 -5.57 -17.188 1 98.75 171 TYR A C 1
ATOM 1411 O O . TYR A 1 171 ? 6.715 -6.543 -17.719 1 98.75 171 TYR A O 1
ATOM 1419 N N . ALA A 1 172 ? 5.508 -4.621 -17.828 1 98.81 172 ALA A N 1
ATOM 1420 C CA . ALA A 1 172 ? 5.387 -4.691 -19.281 1 98.81 172 ALA A CA 1
ATOM 1421 C C . ALA A 1 172 ? 6.758 -4.676 -19.938 1 98.81 172 ALA A C 1
ATOM 1423 O O . ALA A 1 172 ? 7.004 -5.426 -20.891 1 98.81 172 ALA A O 1
ATOM 1424 N N . GLU A 1 173 ? 7.645 -3.885 -19.438 1 98.69 173 GLU A N 1
ATOM 1425 C CA . GLU A 1 173 ? 8.984 -3.805 -20.016 1 98.69 173 GLU A CA 1
ATOM 1426 C C . GLU A 1 173 ? 9.781 -5.074 -19.719 1 98.69 173 GLU A C 1
ATOM 1428 O O . GLU A 1 173 ? 10.562 -5.531 -20.562 1 98.69 173 GLU A O 1
ATOM 1433 N N . TYR A 1 174 ? 9.602 -5.566 -18.547 1 98.75 174 TYR A N 1
ATOM 1434 C CA . TYR A 1 174 ? 10.188 -6.859 -18.203 1 98.75 174 TYR A CA 1
ATOM 1435 C C . TYR A 1 174 ? 9.688 -7.949 -19.156 1 98.75 174 TYR A C 1
ATOM 1437 O O . TYR A 1 174 ? 10.484 -8.734 -19.688 1 98.75 174 TYR A O 1
ATOM 1445 N N . ALA A 1 175 ? 8.383 -7.996 -19.359 1 98.88 175 ALA A N 1
ATOM 1446 C CA . ALA A 1 175 ? 7.801 -8.969 -20.266 1 98.88 175 ALA A CA 1
ATOM 1447 C C . ALA A 1 175 ? 8.359 -8.812 -21.688 1 98.88 175 ALA A C 1
ATOM 1449 O O . ALA A 1 175 ? 8.727 -9.797 -22.328 1 98.88 175 ALA A O 1
ATOM 1450 N N . ARG A 1 176 ? 8.43 -7.57 -22.203 1 98.88 176 ARG A N 1
ATOM 1451 C CA . ARG A 1 176 ? 8.992 -7.281 -23.516 1 98.88 176 ARG A CA 1
ATOM 1452 C C . ARG A 1 176 ? 10.391 -7.887 -23.656 1 98.88 176 ARG A C 1
ATOM 1454 O O . ARG A 1 176 ? 10.695 -8.516 -24.672 1 98.88 176 ARG A O 1
ATOM 1461 N N . PHE A 1 177 ? 11.148 -7.652 -22.625 1 98.81 177 PHE A N 1
ATOM 1462 C CA . PHE A 1 177 ? 12.516 -8.164 -22.625 1 98.81 177 PHE A CA 1
ATOM 1463 C C . PHE A 1 177 ? 12.516 -9.688 -22.766 1 98.81 177 PHE A C 1
ATOM 1465 O O . PHE A 1 177 ? 13.297 -10.242 -23.531 1 98.81 177 PHE A O 1
ATOM 1472 N N . CYS A 1 178 ? 11.695 -10.391 -21.984 1 98.88 178 CYS A N 1
ATOM 1473 C CA . CYS A 1 178 ? 11.625 -11.852 -22.031 1 98.88 178 CYS A CA 1
ATOM 1474 C C . CYS A 1 178 ? 11.188 -12.328 -23.406 1 98.88 178 CYS A C 1
ATOM 1476 O O . CYS A 1 178 ? 11.773 -13.266 -23.953 1 98.88 178 CYS A O 1
ATOM 1478 N N . PHE A 1 179 ? 10.141 -11.711 -24.016 1 98.88 179 PHE A N 1
ATOM 1479 C CA . PHE A 1 179 ? 9.688 -12.07 -25.344 1 98.88 179 PHE A CA 1
ATOM 1480 C C . PHE A 1 179 ? 10.812 -11.906 -26.359 1 98.88 179 PHE A C 1
ATOM 1482 O O . PHE A 1 179 ? 11.016 -12.773 -27.219 1 98.88 179 PHE A O 1
ATOM 1489 N N . GLN A 1 180 ? 11.508 -10.797 -26.219 1 98.62 180 GLN A N 1
ATOM 1490 C CA . GLN A 1 180 ? 12.586 -10.477 -27.141 1 98.62 180 GLN A CA 1
ATOM 1491 C C . GLN A 1 180 ? 13.711 -11.508 -27.062 1 98.62 180 GLN A C 1
ATOM 1493 O O . GLN A 1 180 ? 14.273 -11.906 -28.078 1 98.62 180 GLN A O 1
ATOM 1498 N N . ASN A 1 181 ? 14 -11.977 -25.891 1 98.5 181 ASN A N 1
ATOM 1499 C CA . ASN A 1 181 ? 15.219 -12.758 -25.688 1 98.5 181 ASN A CA 1
ATOM 1500 C C . ASN A 1 181 ? 14.938 -14.258 -25.734 1 98.5 181 ASN A C 1
ATOM 1502 O O . ASN A 1 181 ? 15.836 -15.047 -26.031 1 98.5 181 ASN A O 1
ATOM 1506 N N . PHE A 1 182 ? 13.695 -14.648 -25.469 1 98.81 182 PHE A N 1
ATOM 1507 C CA . PHE A 1 182 ? 13.414 -16.078 -25.359 1 98.81 182 PHE A CA 1
ATOM 1508 C C . PHE A 1 182 ? 12.32 -16.484 -26.344 1 98.81 182 PHE A C 1
ATOM 1510 O O . PHE A 1 182 ? 12.141 -17.672 -26.609 1 98.81 182 PHE A O 1
ATOM 1517 N N . GLY A 1 183 ? 11.602 -15.633 -26.969 1 98.5 183 GLY A N 1
ATOM 1518 C CA . GLY A 1 183 ? 10.344 -15.883 -27.672 1 98.5 183 GLY A CA 1
ATOM 1519 C C . GLY A 1 183 ? 10.523 -16.625 -28.984 1 98.5 183 GLY A C 1
ATOM 1520 O O . GLY A 1 183 ? 9.562 -17.156 -29.531 1 98.5 183 GLY A O 1
ATOM 1521 N N . ASP A 1 184 ? 11.688 -16.641 -29.516 1 98.12 184 ASP A N 1
ATOM 1522 C CA . ASP A 1 184 ? 11.953 -17.438 -30.703 1 98.12 184 ASP A CA 1
ATOM 1523 C C . ASP A 1 184 ? 11.844 -18.922 -30.406 1 98.12 184 ASP A C 1
ATOM 1525 O O . ASP A 1 184 ? 11.609 -19.734 -31.312 1 98.12 184 ASP A O 1
ATOM 1529 N N . ARG A 1 185 ? 11.961 -19.297 -29.125 1 98.62 185 ARG A N 1
ATOM 1530 C CA . ARG A 1 185 ? 11.984 -20.688 -28.703 1 98.62 185 ARG A CA 1
ATOM 1531 C C . ARG A 1 185 ? 10.789 -21.016 -27.828 1 98.62 185 ARG A C 1
ATOM 1533 O O . ARG A 1 185 ? 10.398 -22.188 -27.719 1 98.62 185 ARG A O 1
ATOM 1540 N N . VAL A 1 186 ? 10.188 -20.062 -27.234 1 98.69 186 VAL A N 1
ATOM 1541 C CA . VAL A 1 186 ? 9.07 -20.266 -26.312 1 98.69 186 VAL A CA 1
ATOM 1542 C C . VAL A 1 186 ? 7.75 -20.047 -27.062 1 98.69 186 VAL A C 1
ATOM 1544 O O . VAL A 1 186 ? 7.512 -18.969 -27.594 1 98.69 186 VAL A O 1
ATOM 1547 N N . LYS A 1 187 ? 6.867 -21.016 -27 1 98.12 187 LYS A N 1
ATOM 1548 C CA . LYS A 1 187 ? 5.637 -20.938 -27.781 1 98.12 187 LYS A CA 1
ATOM 1549 C C . LYS A 1 187 ? 4.426 -20.75 -26.875 1 98.12 187 LYS A C 1
ATOM 1551 O O . LYS A 1 187 ? 3.338 -20.406 -27.359 1 98.12 187 LYS A O 1
ATOM 1556 N N . TYR A 1 188 ? 4.555 -20.906 -25.578 1 98.75 188 TYR A N 1
ATOM 1557 C CA . TYR A 1 188 ? 3.492 -20.688 -24.609 1 98.75 188 TYR A CA 1
ATOM 1558 C C . TYR A 1 188 ? 3.965 -19.766 -23.484 1 98.75 188 TYR A C 1
ATOM 1560 O O . TYR A 1 188 ? 4.855 -20.125 -22.719 1 98.75 188 TYR A O 1
ATOM 1568 N N . TRP A 1 189 ? 3.346 -18.625 -23.422 1 98.94 189 TRP A N 1
ATOM 1569 C CA . TRP A 1 189 ? 3.615 -17.656 -22.375 1 98.94 189 TRP A CA 1
ATOM 1570 C C . TRP A 1 189 ? 2.439 -17.562 -21.391 1 98.94 189 TRP A C 1
ATOM 1572 O O . TRP A 1 189 ? 1.282 -17.516 -21.812 1 98.94 189 TRP A O 1
ATOM 1582 N N . VAL A 1 190 ? 2.73 -17.609 -20.125 1 98.94 190 VAL A N 1
ATOM 1583 C CA . VAL A 1 190 ? 1.77 -17.328 -19.062 1 98.94 190 VAL A CA 1
ATOM 1584 C C . VAL A 1 190 ? 2.174 -16.047 -18.328 1 98.94 190 VAL A C 1
ATOM 1586 O O . VAL A 1 190 ? 3.229 -16 -17.688 1 98.94 190 VAL A O 1
ATOM 1589 N N . THR A 1 191 ? 1.355 -15.031 -18.391 1 98.94 191 THR A N 1
ATOM 1590 C CA . THR A 1 191 ? 1.758 -13.75 -17.812 1 98.94 191 THR A CA 1
ATOM 1591 C C . THR A 1 191 ? 1.86 -13.836 -16.297 1 98.94 191 THR A C 1
ATOM 1593 O O . THR A 1 191 ? 2.863 -13.422 -15.711 1 98.94 191 THR A O 1
ATOM 1596 N N . PHE A 1 192 ? 0.8 -14.422 -15.734 1 98.88 192 PHE A N 1
ATOM 1597 C CA . PHE A 1 192 ? 0.75 -14.539 -14.281 1 98.88 192 PHE A CA 1
ATOM 1598 C C . PHE A 1 192 ? 0.318 -15.945 -13.867 1 98.88 192 PHE A C 1
ATOM 1600 O O . PHE A 1 192 ? -0.568 -16.531 -14.484 1 98.88 192 PHE A O 1
ATOM 1607 N N . ASN A 1 193 ? 1.031 -16.375 -12.805 1 98.81 193 ASN A N 1
ATOM 1608 C CA . ASN A 1 193 ? 0.475 -17.5 -12.062 1 98.81 193 ASN A CA 1
ATOM 1609 C C . ASN A 1 193 ? -0.448 -17.031 -10.938 1 98.81 193 ASN A C 1
ATOM 1611 O O . ASN A 1 193 ? 0 -16.391 -9.992 1 98.81 193 ASN A O 1
ATOM 1615 N N . GLU A 1 194 ? -1.704 -17.312 -11.031 1 98.25 194 GLU A N 1
ATOM 1616 C CA . GLU A 1 194 ? -2.723 -17.141 -9.992 1 98.25 194 GLU A CA 1
ATOM 1617 C C . GLU A 1 194 ? -2.695 -15.719 -9.422 1 98.25 194 GLU A C 1
ATOM 1619 O O . GLU A 1 194 ? -2.607 -15.539 -8.211 1 98.25 194 GLU A O 1
ATOM 1624 N N . PRO A 1 195 ? -2.854 -14.688 -10.281 1 98.31 195 PRO A N 1
ATOM 1625 C CA . PRO A 1 195 ? -2.891 -13.312 -9.766 1 98.31 195 PRO A CA 1
ATOM 1626 C C . PRO A 1 195 ? -4.055 -13.078 -8.805 1 98.31 195 PRO A C 1
ATOM 1628 O O . PRO A 1 195 ? -3.941 -12.273 -7.879 1 98.31 195 PRO A O 1
ATOM 1631 N N . ASN A 1 196 ? -5.152 -13.789 -9 1 96.69 196 ASN A N 1
ATOM 1632 C CA . ASN A 1 196 ? -6.293 -13.664 -8.102 1 96.69 196 ASN A CA 1
ATOM 1633 C C . ASN A 1 196 ? -5.957 -14.148 -6.695 1 96.69 196 ASN A C 1
ATOM 1635 O O . ASN A 1 196 ? -6.406 -13.562 -5.707 1 96.69 196 ASN A O 1
ATOM 1639 N N . GLN A 1 197 ? -5.16 -15.18 -6.637 1 94.94 197 GLN A N 1
ATOM 1640 C CA . GLN A 1 197 ? -4.699 -15.641 -5.328 1 94.94 197 GLN A CA 1
ATOM 1641 C C . GLN A 1 197 ? -3.678 -14.68 -4.734 1 94.94 197 GLN A C 1
ATOM 1643 O O . GLN A 1 197 ? -3.713 -14.391 -3.535 1 94.94 197 GLN A O 1
ATOM 1648 N N . GLN A 1 198 ? -2.783 -14.25 -5.562 1 95.12 198 GLN A N 1
ATOM 1649 C CA . GLN A 1 198 ? -1.752 -13.328 -5.105 1 95.12 198 GLN A CA 1
ATOM 1650 C C . GLN A 1 198 ? -2.365 -12.031 -4.586 1 95.12 198 GLN A C 1
ATOM 1652 O O . GLN A 1 198 ? -1.916 -11.484 -3.576 1 95.12 198 GLN A O 1
ATOM 1657 N N . ALA A 1 199 ? -3.357 -11.5 -5.242 1 95.44 199 ALA A N 1
ATOM 1658 C CA . ALA A 1 199 ? -4.027 -10.281 -4.789 1 95.44 199 ALA A CA 1
ATOM 1659 C C . ALA A 1 199 ? -4.68 -10.492 -3.426 1 95.44 199 ALA A C 1
ATOM 1661 O O . ALA A 1 199 ? -4.535 -9.664 -2.525 1 95.44 199 ALA A O 1
ATOM 1662 N N . LEU A 1 200 ? -5.332 -11.586 -3.254 1 93.62 200 LEU A N 1
ATOM 1663 C CA . LEU A 1 200 ? -6.078 -11.859 -2.031 1 93.62 200 LEU A CA 1
ATOM 1664 C C . LEU A 1 200 ? -5.133 -12.203 -0.882 1 93.62 200 LEU A C 1
ATOM 1666 O O . LEU A 1 200 ? -5.219 -11.609 0.195 1 93.62 200 LEU A O 1
ATOM 1670 N N . GLU A 1 201 ? -4.227 -13.102 -1.151 1 92.62 201 GLU A N 1
ATOM 1671 C CA . GLU A 1 201 ? -3.395 -13.609 -0.064 1 92.62 201 GLU A CA 1
ATOM 1672 C C . GLU A 1 201 ? -2.174 -12.719 0.153 1 92.62 201 GLU A C 1
ATOM 1674 O O . GLU A 1 201 ? -1.675 -12.602 1.274 1 92.62 201 GLU A O 1
ATOM 1679 N N . GLY A 1 202 ? -1.717 -12.141 -0.885 1 93.81 202 GLY A N 1
ATOM 1680 C CA . GLY A 1 202 ? -0.521 -11.312 -0.805 1 93.81 202 GLY A CA 1
ATOM 1681 C C . GLY A 1 202 ? -0.803 -9.891 -0.36 1 93.81 202 GLY A C 1
ATOM 1682 O O . GLY A 1 202 ? 0.092 -9.203 0.13 1 93.81 202 GLY A O 1
ATOM 1683 N N . TYR A 1 203 ? -2 -9.398 -0.474 1 94.5 203 TYR A N 1
ATOM 1684 C CA . TYR A 1 203 ? -2.283 -8 -0.163 1 94.5 203 TYR A CA 1
ATOM 1685 C C . TYR A 1 203 ? -3.488 -7.883 0.763 1 94.5 203 TYR A C 1
ATOM 1687 O O . TYR A 1 203 ? -4.109 -6.82 0.85 1 94.5 203 TYR A O 1
ATOM 1695 N N . CYS A 1 204 ? -3.912 -8.742 1.506 1 88.81 204 CYS A N 1
ATOM 1696 C CA . CYS A 1 204 ? -4.82 -8.773 2.646 1 88.81 204 CYS A CA 1
ATOM 1697 C C . CYS A 1 204 ? -4.203 -9.523 3.82 1 88.81 204 CYS A C 1
ATOM 1699 O O . CYS A 1 204 ? -3.881 -8.914 4.844 1 88.81 204 CYS A O 1
ATOM 1701 N N . GLY A 1 205 ? -3.803 -10.594 3.914 1 70.25 205 GLY A N 1
ATOM 1702 C CA . GLY A 1 205 ? -3.186 -11.438 4.926 1 70.25 205 GLY A CA 1
ATOM 1703 C C . GLY A 1 205 ? -4.102 -12.539 5.418 1 70.25 205 GLY A C 1
ATOM 1704 O O . GLY A 1 205 ? -4.055 -12.914 6.594 1 70.25 205 GLY A O 1
ATOM 1705 N N . SER A 1 206 ? -5.082 -12.898 4.668 1 60.19 206 SER A N 1
ATOM 1706 C CA . SER A 1 206 ? -5.926 -14.023 5.062 1 60.19 206 SER A CA 1
ATOM 1707 C C . SER A 1 206 ? -5.102 -15.289 5.277 1 60.19 206 SER A C 1
ATOM 1709 O O . SER A 1 206 ? -3.875 -15.266 5.16 1 60.19 206 SER A O 1
ATOM 1711 N N . ASN A 1 207 ? -5.684 -16.5 5.355 1 54.75 207 ASN A N 1
ATOM 1712 C CA . ASN A 1 207 ? -5.195 -17.844 5.582 1 54.75 207 ASN A CA 1
ATOM 1713 C C . ASN A 1 207 ? -4.047 -18.203 4.641 1 54.75 207 ASN A C 1
ATOM 1715 O O . ASN A 1 207 ? -4.152 -18 3.43 1 54.75 207 ASN A O 1
ATOM 1719 N N . ASN A 1 208 ? -2.873 -18.797 5.141 1 57.09 208 ASN A N 1
ATOM 1720 C CA . ASN A 1 208 ? -1.805 -19.391 4.348 1 57.09 208 ASN A CA 1
ATOM 1721 C C . ASN A 1 208 ? -1.128 -18.359 3.451 1 57.09 208 ASN A C 1
ATOM 1723 O O . ASN A 1 208 ? -1.01 -18.562 2.242 1 57.09 208 ASN A O 1
ATOM 1727 N N . LEU A 1 209 ? -0.624 -17.219 3.869 1 70.88 209 LEU A N 1
ATOM 1728 C CA . LEU A 1 209 ? -0.29 -15.883 3.412 1 70.88 209 LEU A CA 1
ATOM 1729 C C . LEU A 1 209 ? 0.863 -15.914 2.414 1 70.88 209 LEU A C 1
ATOM 1731 O O . LEU A 1 209 ? 1.858 -16.609 2.635 1 70.88 209 LEU A O 1
ATOM 1735 N N . LEU A 1 210 ? 0.5 -15.594 1.214 1 88.25 210 LEU A N 1
ATOM 1736 C CA . LEU A 1 210 ? 1.57 -15.219 0.296 1 88.25 210 LEU A CA 1
ATOM 1737 C C . LEU A 1 210 ? 2.199 -13.891 0.707 1 88.25 210 LEU A C 1
ATOM 1739 O O . LEU A 1 210 ? 1.573 -13.094 1.407 1 88.25 210 LEU A O 1
ATOM 1743 N N . ALA A 1 211 ? 3.512 -13.797 0.484 1 92.88 211 ALA A N 1
ATOM 1744 C CA . ALA A 1 211 ? 4.18 -12.523 0.716 1 92.88 211 ALA A CA 1
ATOM 1745 C C . ALA A 1 211 ? 3.615 -11.43 -0.195 1 92.88 211 ALA A C 1
ATOM 1747 O O . ALA A 1 211 ? 3.23 -11.711 -1.334 1 92.88 211 ALA A O 1
ATOM 1748 N N . PRO A 1 212 ? 3.564 -10.203 0.228 1 92.88 212 PRO A N 1
ATOM 1749 C CA . PRO A 1 212 ? 4.043 -9.773 1.544 1 92.88 212 PRO A CA 1
ATOM 1750 C C . PRO A 1 212 ? 3.043 -10.07 2.66 1 92.88 212 PRO A C 1
ATOM 1752 O O . PRO A 1 212 ? 3.434 -10.219 3.822 1 92.88 212 PRO A O 1
ATOM 1755 N N . GLY A 1 213 ? 1.794 -10.078 2.322 1 91.38 213 GLY A N 1
ATOM 1756 C CA . GLY A 1 213 ? 0.77 -10.328 3.322 1 91.38 213 GLY A CA 1
ATOM 1757 C C . GLY A 1 213 ? 0.631 -9.211 4.332 1 91.38 213 GLY A C 1
ATOM 1758 O O . GLY A 1 213 ? 1.153 -8.109 4.125 1 91.38 213 GLY A O 1
ATOM 1759 N N . SER A 1 214 ? -0.247 -9.367 5.332 1 88.94 214 SER A N 1
ATOM 1760 C CA . SER A 1 214 ? -0.355 -8.562 6.551 1 88.94 214 SER A CA 1
ATOM 1761 C C . SER A 1 214 ? -0.879 -7.164 6.246 1 88.94 214 SER A C 1
ATOM 1763 O O . SER A 1 214 ? -0.389 -6.18 6.801 1 88.94 214 SER A O 1
ATOM 1765 N N . PHE A 1 215 ? -1.786 -7.039 5.348 1 91.06 215 PHE A N 1
ATOM 1766 C CA . PHE A 1 215 ? -2.535 -5.812 5.102 1 91.06 215 PHE A CA 1
ATOM 1767 C C . PHE A 1 215 ? -3.93 -5.898 5.711 1 91.06 215 PHE A C 1
ATOM 1769 O O . PHE A 1 215 ? -4.887 -5.352 5.156 1 91.06 215 PHE A O 1
ATOM 1776 N N . ASP A 1 216 ? -4.094 -6.512 6.805 1 86.56 216 ASP A N 1
ATOM 1777 C CA . ASP A 1 216 ? -5.379 -6.895 7.387 1 86.56 216 ASP A CA 1
ATOM 1778 C C . ASP A 1 216 ? -6.293 -5.684 7.535 1 86.56 216 ASP A C 1
ATOM 1780 O O . ASP A 1 216 ? -7.473 -5.742 7.176 1 86.56 216 ASP A O 1
ATOM 1784 N N . GLU A 1 217 ? -5.816 -4.598 7.969 1 87.81 217 GLU A N 1
ATOM 1785 C CA . GLU A 1 217 ? -6.648 -3.424 8.227 1 87.81 217 GLU A CA 1
ATOM 1786 C C . GLU A 1 217 ? -6.961 -2.68 6.93 1 87.81 217 GLU A C 1
ATOM 1788 O O . GLU A 1 217 ? -7.809 -1.784 6.914 1 87.81 217 GLU A O 1
ATOM 1793 N N . HIS A 1 218 ? -6.328 -3.141 5.871 1 92.56 218 HIS A N 1
ATOM 1794 C CA . HIS A 1 218 ? -6.48 -2.441 4.602 1 92.56 218 HIS A CA 1
ATOM 1795 C C . HIS A 1 218 ? -6.965 -3.389 3.508 1 92.56 218 HIS A C 1
ATOM 1797 O O . HIS A 1 218 ? -7.117 -2.984 2.354 1 92.56 218 HIS A O 1
ATOM 1803 N N . CYS A 1 219 ? -7.34 -4.586 3.836 1 91.81 219 CYS A N 1
ATOM 1804 C CA . CYS A 1 219 ? -7.727 -5.633 2.9 1 91.81 219 CYS A CA 1
ATOM 1805 C C . CYS A 1 219 ? -8.852 -5.164 1.985 1 91.81 219 CYS A C 1
ATOM 1807 O O . CYS A 1 219 ? -8.914 -5.555 0.818 1 91.81 219 CYS A O 1
ATOM 1809 N N . SER A 1 220 ? -9.656 -4.305 2.486 1 92.81 220 SER A N 1
ATOM 1810 C CA . SER A 1 220 ? -10.875 -3.896 1.789 1 92.81 220 SER A CA 1
ATOM 1811 C C . SER A 1 220 ? -10.547 -3.17 0.489 1 92.81 220 SER A C 1
ATOM 1813 O O . SER A 1 220 ? -11.375 -3.109 -0.42 1 92.81 220 SER A O 1
ATOM 1815 N N . TRP A 1 221 ? -9.344 -2.621 0.402 1 96.12 221 TRP A N 1
ATOM 1816 C CA . TRP A 1 221 ? -9.039 -1.908 -0.834 1 96.12 221 TRP A CA 1
ATOM 1817 C C . TRP A 1 221 ? -7.754 -2.43 -1.463 1 96.12 221 TRP A C 1
ATOM 1819 O O . TRP A 1 221 ? -7.594 -2.402 -2.686 1 96.12 221 TRP A O 1
ATOM 1829 N N . THR A 1 222 ? -6.781 -2.936 -0.689 1 97 222 THR A N 1
ATOM 1830 C CA . THR A 1 222 ? -5.484 -3.35 -1.22 1 97 222 THR A CA 1
ATOM 1831 C C . THR A 1 222 ? -5.648 -4.512 -2.195 1 97 222 THR A C 1
ATOM 1833 O O . THR A 1 222 ? -4.965 -4.57 -3.221 1 97 222 THR A O 1
ATOM 1836 N N . VAL A 1 223 ? -6.566 -5.41 -1.928 1 96.56 223 VAL A N 1
ATOM 1837 C CA . VAL A 1 223 ? -6.812 -6.559 -2.789 1 96.56 223 VAL A CA 1
ATOM 1838 C C . VAL A 1 223 ? -7.266 -6.086 -4.168 1 96.56 223 VAL A C 1
ATOM 1840 O O . VAL A 1 223 ? -6.758 -6.555 -5.191 1 96.56 223 VAL A O 1
ATOM 1843 N N . TYR A 1 224 ? -8.148 -5.133 -4.199 1 98 224 TYR A N 1
ATOM 1844 C CA . TYR A 1 224 ? -8.734 -4.676 -5.453 1 98 224 TYR A CA 1
ATOM 1845 C C . TYR A 1 224 ? -7.754 -3.803 -6.23 1 98 224 TYR A C 1
ATOM 1847 O O . TYR A 1 224 ? -7.73 -3.828 -7.461 1 98 224 TYR A O 1
ATOM 1855 N N . GLN A 1 225 ? -6.957 -3.055 -5.508 1 98.56 225 GLN A N 1
ATOM 1856 C CA . GLN A 1 225 ? -5.934 -2.258 -6.172 1 98.56 225 GLN A CA 1
ATOM 1857 C C . GLN A 1 225 ? -4.859 -3.146 -6.793 1 98.56 225 GLN A C 1
ATOM 1859 O O . GLN A 1 225 ? -4.41 -2.9 -7.914 1 98.56 225 GLN A O 1
ATOM 1864 N N . ALA A 1 226 ? -4.453 -4.145 -6.082 1 98.31 226 ALA A N 1
ATOM 1865 C CA . ALA A 1 226 ? -3.49 -5.105 -6.613 1 98.31 226 ALA A CA 1
ATOM 1866 C C . ALA A 1 226 ? -4.055 -5.832 -7.832 1 98.31 226 ALA A C 1
ATOM 1868 O O . ALA A 1 226 ? -3.373 -5.977 -8.852 1 98.31 226 ALA A O 1
ATOM 1869 N N . ALA A 1 227 ? -5.309 -6.266 -7.711 1 98.56 227 ALA A N 1
ATOM 1870 C CA . ALA A 1 227 ? -5.965 -6.953 -8.82 1 98.56 227 ALA A CA 1
ATOM 1871 C C . ALA A 1 227 ? -6.027 -6.059 -10.062 1 98.56 227 ALA A C 1
ATOM 1873 O O . ALA A 1 227 ? -5.719 -6.504 -11.172 1 98.56 227 ALA A O 1
ATOM 1874 N N . TYR A 1 228 ? -6.395 -4.836 -9.867 1 98.69 228 TYR A N 1
ATOM 1875 C CA . TYR A 1 228 ? -6.473 -3.873 -10.961 1 98.69 228 TYR A CA 1
ATOM 1876 C C . TYR A 1 228 ? -5.133 -3.75 -11.68 1 98.69 228 TYR A C 1
ATOM 1878 O O . TYR A 1 228 ? -5.062 -3.854 -12.906 1 98.69 228 TYR A O 1
ATOM 1886 N N . ASN A 1 229 ? -4.078 -3.557 -10.906 1 98.88 229 ASN A N 1
ATOM 1887 C CA . ASN A 1 229 ? -2.76 -3.354 -11.5 1 98.88 229 ASN A CA 1
ATOM 1888 C C . ASN A 1 229 ? -2.26 -4.617 -12.195 1 98.88 229 ASN A C 1
ATOM 1890 O O . ASN A 1 229 ? -1.605 -4.535 -13.242 1 98.88 229 ASN A O 1
ATOM 1894 N N . GLN A 1 230 ? -2.555 -5.754 -11.648 1 98.88 230 GLN A N 1
ATOM 1895 C CA . GLN A 1 230 ? -2.156 -7.012 -12.273 1 98.88 230 GLN A CA 1
ATOM 1896 C C . GLN A 1 230 ? -2.891 -7.23 -13.594 1 98.88 230 GLN A C 1
ATOM 1898 O O . GLN A 1 230 ? -2.299 -7.695 -14.57 1 98.88 230 GLN A O 1
ATOM 1903 N N . LEU A 1 231 ? -4.152 -6.859 -13.617 1 98.88 231 LEU A N 1
ATOM 1904 C CA . LEU A 1 231 ? -4.938 -6.984 -14.836 1 98.88 231 LEU A CA 1
ATOM 1905 C C . LEU A 1 231 ? -4.391 -6.074 -15.93 1 98.88 231 LEU A C 1
ATOM 1907 O O . LEU A 1 231 ? -4.191 -6.512 -17.062 1 98.88 231 LEU A O 1
ATOM 1911 N N . ILE A 1 232 ? -4.145 -4.84 -15.578 1 98.88 232 ILE A N 1
ATOM 1912 C CA . ILE A 1 232 ? -3.637 -3.9 -16.578 1 98.88 232 ILE A CA 1
ATOM 1913 C C . ILE A 1 232 ? -2.244 -4.328 -17.031 1 98.88 232 ILE A C 1
ATOM 1915 O O . ILE A 1 232 ? -1.915 -4.246 -18.219 1 98.88 232 ILE A O 1
ATOM 1919 N N . ALA A 1 233 ? -1.438 -4.82 -16.094 1 98.94 233 ALA A N 1
ATOM 1920 C CA . ALA A 1 233 ? -0.115 -5.332 -16.438 1 98.94 233 ALA A CA 1
ATOM 1921 C C . ALA A 1 233 ? -0.217 -6.504 -17.406 1 98.94 233 ALA A C 1
ATOM 1923 O O . ALA A 1 233 ? 0.543 -6.586 -18.375 1 98.94 233 ALA A O 1
ATOM 1924 N N . HIS A 1 234 ? -1.115 -7.422 -17.172 1 98.94 234 HIS A N 1
ATOM 1925 C CA . HIS A 1 234 ? -1.381 -8.516 -18.094 1 98.94 234 HIS A CA 1
ATOM 1926 C C . HIS A 1 234 ? -1.725 -7.984 -19.484 1 98.94 234 HIS A C 1
ATOM 1928 O O . HIS A 1 234 ? -1.157 -8.43 -20.484 1 98.94 234 HIS A O 1
ATOM 1934 N N . GLY A 1 235 ? -2.701 -7.051 -19.5 1 98.94 235 GLY A N 1
ATOM 1935 C CA . GLY A 1 235 ? -3.115 -6.477 -20.766 1 98.94 235 GLY A CA 1
ATOM 1936 C C . GLY A 1 235 ? -1.97 -5.844 -21.531 1 98.94 235 GLY A C 1
ATOM 1937 O O . GLY A 1 235 ? -1.846 -6.043 -22.75 1 98.94 235 GLY A O 1
ATOM 1938 N N . LYS A 1 236 ? -1.127 -5.121 -20.844 1 98.94 236 LYS A N 1
ATOM 1939 C CA . LYS A 1 236 ? 0.005 -4.465 -21.484 1 98.94 236 LYS A CA 1
ATOM 1940 C C . LYS A 1 236 ? 1 -5.484 -22.031 1 98.94 236 LYS A C 1
ATOM 1942 O O . LYS A 1 236 ? 1.508 -5.332 -23.141 1 98.94 236 LYS A O 1
ATOM 1947 N N . ALA A 1 237 ? 1.308 -6.496 -21.266 1 98.94 237 ALA A N 1
ATOM 1948 C CA . ALA A 1 237 ? 2.209 -7.551 -21.734 1 98.94 237 ALA A CA 1
ATOM 1949 C C . ALA A 1 237 ? 1.651 -8.25 -22.969 1 98.94 237 ALA A C 1
ATOM 1951 O O . ALA A 1 237 ? 2.377 -8.484 -23.938 1 98.94 237 ALA A O 1
ATOM 1952 N N . ALA A 1 238 ? 0.404 -8.562 -22.938 1 98.88 238 ALA A N 1
ATOM 1953 C CA . ALA A 1 238 ? -0.254 -9.227 -24.062 1 98.88 238 ALA A CA 1
ATOM 1954 C C . ALA A 1 238 ? -0.224 -8.359 -25.312 1 98.88 238 ALA A C 1
ATOM 1956 O O . ALA A 1 238 ? 0.013 -8.852 -26.406 1 98.88 238 ALA A O 1
ATOM 1957 N N . GLU A 1 239 ? -0.512 -7.078 -25.109 1 98.81 239 GLU A N 1
ATOM 1958 C CA . GLU A 1 239 ? -0.484 -6.145 -26.234 1 98.81 239 GLU A CA 1
ATOM 1959 C C . GLU A 1 239 ? 0.905 -6.074 -26.859 1 98.81 239 GLU A C 1
ATOM 1961 O O . GLU A 1 239 ? 1.041 -6.094 -28.078 1 98.81 239 GLU A O 1
ATOM 1966 N N . ILE A 1 240 ? 1.888 -6.047 -26.062 1 98.88 240 ILE A N 1
ATOM 1967 C CA . ILE A 1 240 ? 3.268 -6.016 -26.531 1 98.88 240 ILE A CA 1
ATOM 1968 C C . ILE A 1 240 ? 3.566 -7.277 -27.344 1 98.88 240 ILE A C 1
ATOM 1970 O O . ILE A 1 240 ? 4.105 -7.199 -28.438 1 98.88 240 ILE A O 1
ATOM 1974 N N . TYR A 1 241 ? 3.223 -8.445 -26.812 1 98.88 241 TYR A N 1
ATOM 1975 C CA . TYR A 1 241 ? 3.502 -9.695 -27.516 1 98.88 241 TYR A CA 1
ATOM 1976 C C . TYR A 1 241 ? 2.811 -9.727 -28.859 1 98.88 241 TYR A C 1
ATOM 1978 O O . TYR A 1 241 ? 3.426 -10.078 -29.875 1 98.88 241 TYR A O 1
ATOM 1986 N N . ARG A 1 242 ? 1.595 -9.344 -28.922 1 98.38 242 ARG A N 1
ATOM 1987 C CA . ARG A 1 242 ? 0.776 -9.383 -30.125 1 98.38 242 ARG A CA 1
ATOM 1988 C C . ARG A 1 242 ? 1.314 -8.43 -31.188 1 98.38 242 ARG A C 1
ATOM 1990 O O . ARG A 1 242 ? 1.405 -8.797 -32.375 1 98.38 242 ARG A O 1
ATOM 1997 N N . ASN A 1 243 ? 1.631 -7.258 -30.734 1 98.31 243 ASN A N 1
ATOM 1998 C CA . ASN A 1 243 ? 1.995 -6.211 -31.672 1 98.31 243 ASN A CA 1
ATOM 1999 C C . ASN A 1 243 ? 3.439 -6.355 -32.156 1 98.31 243 ASN A C 1
ATOM 2001 O O . ASN A 1 243 ? 3.762 -6.027 -33.281 1 98.31 243 ASN A O 1
ATOM 2005 N N . GLU A 1 244 ? 4.234 -6.926 -31.266 1 98.5 244 GLU A N 1
ATOM 2006 C CA . GLU A 1 244 ? 5.656 -6.816 -31.562 1 98.5 244 GLU A CA 1
ATOM 2007 C C . GLU A 1 244 ? 6.258 -8.18 -31.906 1 98.5 244 GLU A C 1
ATOM 2009 O O . GLU A 1 244 ? 7.266 -8.266 -32.594 1 98.5 244 GLU A O 1
ATOM 2014 N N . PHE A 1 245 ? 5.613 -9.281 -31.438 1 98.56 245 PHE A N 1
ATOM 2015 C CA . PHE A 1 245 ? 6.395 -10.516 -31.469 1 98.56 245 PHE A CA 1
ATOM 2016 C C . PHE A 1 245 ? 5.574 -11.656 -32.062 1 98.56 245 PHE A C 1
ATOM 2018 O O . PHE A 1 245 ? 6.129 -12.602 -32.625 1 98.56 245 PHE A O 1
ATOM 2025 N N . SER A 1 246 ? 4.32 -11.672 -31.906 1 96.81 246 SER A N 1
ATOM 2026 C CA . SER A 1 246 ? 3.479 -12.828 -32.188 1 96.81 246 SER A CA 1
ATOM 2027 C C . SER A 1 246 ? 3.617 -13.289 -33.625 1 96.81 246 SER A C 1
ATOM 2029 O O . SER A 1 246 ? 3.646 -14.492 -33.906 1 96.81 246 SER A O 1
ATOM 2031 N N . ARG A 1 247 ? 3.672 -12.406 -34.594 1 96.44 247 ARG A N 1
ATOM 2032 C CA . ARG A 1 247 ? 3.746 -12.758 -36.031 1 96.44 247 ARG A CA 1
ATOM 2033 C C . ARG A 1 247 ? 5.031 -13.516 -36.344 1 96.44 247 ARG A C 1
ATOM 2035 O O . ARG A 1 247 ? 5.016 -14.484 -37.094 1 96.44 247 ARG A O 1
ATOM 2042 N N . ARG A 1 248 ? 6.008 -13.164 -35.688 1 97.75 248 ARG A N 1
ATOM 2043 C CA . ARG A 1 248 ? 7.309 -13.758 -36 1 97.75 248 ARG A CA 1
ATOM 2044 C C . ARG A 1 248 ? 7.543 -15.008 -35.156 1 97.75 248 ARG A C 1
ATOM 2046 O O . ARG A 1 248 ? 8.148 -15.977 -35.625 1 97.75 248 ARG A O 1
ATOM 2053 N N . GLN A 1 249 ? 7.074 -15.047 -33.938 1 98.12 249 GLN A N 1
ATOM 2054 C CA . GLN A 1 249 ? 7.422 -16.094 -32.969 1 98.12 249 GLN A CA 1
ATOM 2055 C C . GLN A 1 249 ? 6.355 -17.188 -32.938 1 98.12 249 GLN A C 1
ATOM 2057 O O . GLN A 1 249 ? 6.613 -18.297 -32.5 1 98.12 249 GLN A O 1
ATOM 2062 N N . ASN A 1 250 ? 5.188 -16.875 -33.438 1 97.12 250 ASN A N 1
ATOM 2063 C CA . ASN A 1 250 ? 4.082 -17.828 -33.562 1 97.12 250 ASN A CA 1
ATOM 2064 C C . ASN A 1 250 ? 3.787 -18.484 -32.219 1 97.12 250 ASN A C 1
ATOM 2066 O O . ASN A 1 250 ? 3.656 -19.719 -32.156 1 97.12 250 ASN A O 1
ATOM 2070 N N . GLY A 1 251 ? 3.836 -17.797 -31.156 1 98 251 GLY A N 1
ATOM 2071 C CA . GLY A 1 251 ? 3.496 -18.297 -29.828 1 98 251 GLY A CA 1
ATOM 2072 C C . GLY A 1 251 ? 2.115 -17.875 -29.359 1 98 251 GLY A C 1
ATOM 2073 O O . GLY A 1 251 ? 1.373 -17.234 -30.109 1 98 251 GLY A O 1
ATOM 2074 N N . LYS A 1 252 ? 1.705 -18.375 -28.234 1 98.38 252 LYS A N 1
ATOM 2075 C CA . LYS A 1 252 ? 0.453 -18.047 -27.547 1 98.38 252 LYS A CA 1
ATOM 2076 C C . LYS A 1 252 ? 0.712 -17.438 -26.172 1 98.38 252 LYS A C 1
ATOM 2078 O O . LYS A 1 252 ? 1.718 -17.75 -25.531 1 98.38 252 LYS A O 1
ATOM 2083 N N . ILE A 1 253 ? -0.183 -16.594 -25.828 1 98.81 253 ILE A N 1
ATOM 2084 C CA . ILE A 1 253 ? -0.051 -15.953 -24.516 1 98.81 253 ILE A CA 1
ATOM 2085 C C . ILE A 1 253 ? -1.34 -16.125 -23.719 1 98.81 253 ILE A C 1
ATOM 2087 O O . ILE A 1 253 ? -2.438 -16.062 -24.281 1 98.81 253 ILE A O 1
ATOM 2091 N N . GLY A 1 254 ? -1.219 -16.531 -22.453 1 98.81 254 GLY A N 1
ATOM 2092 C CA . GLY A 1 254 ? -2.354 -16.734 -21.562 1 98.81 254 GLY A CA 1
ATOM 2093 C C . GLY A 1 254 ? -2.104 -16.25 -20.156 1 98.81 254 GLY A C 1
ATOM 2094 O O . GLY A 1 254 ? -1.167 -15.484 -19.906 1 98.81 254 GLY A O 1
ATOM 2095 N N . ILE A 1 255 ? -3 -16.562 -19.281 1 98.94 255 ILE A N 1
ATOM 2096 C CA . ILE A 1 255 ? -2.963 -16.25 -17.859 1 98.94 255 ILE A CA 1
ATOM 2097 C C . ILE A 1 255 ? -3.482 -17.453 -17.047 1 98.94 255 ILE A C 1
ATOM 2099 O O . ILE A 1 255 ? -4.445 -18.109 -17.453 1 98.94 255 ILE A O 1
ATOM 2103 N N . ASN A 1 256 ? -2.795 -17.734 -15.945 1 98.94 256 ASN A N 1
ATOM 2104 C CA . ASN A 1 256 ? -3.219 -18.859 -15.117 1 98.94 256 ASN A CA 1
ATOM 2105 C C . ASN A 1 256 ? -3.996 -18.391 -13.891 1 98.94 256 ASN A C 1
ATOM 2107 O O . ASN A 1 256 ? -3.463 -17.656 -13.055 1 98.94 256 ASN A O 1
ATOM 2111 N N . LEU A 1 257 ? -5.211 -18.812 -13.766 1 98.81 257 LEU A N 1
ATOM 2112 C CA . LEU A 1 257 ? -6.051 -18.391 -12.648 1 98.81 257 LEU A CA 1
ATOM 2113 C C . LEU A 1 257 ? -6.32 -19.547 -11.695 1 98.81 257 LEU A C 1
ATOM 2115 O O . LEU A 1 257 ? -6.477 -20.688 -12.141 1 98.81 257 LEU A O 1
ATOM 2119 N N . ALA A 1 258 ? -6.391 -19.234 -10.43 1 97.56 258 ALA A N 1
ATOM 2120 C CA . ALA A 1 258 ? -6.727 -20.219 -9.406 1 97.56 258 ALA A CA 1
ATOM 2121 C C . ALA A 1 258 ? -8.242 -20.391 -9.281 1 97.56 258 ALA A C 1
ATOM 2123 O O . ALA A 1 258 ? -8.977 -19.391 -9.219 1 97.56 258 ALA A O 1
ATOM 2124 N N . ALA A 1 259 ? -8.625 -21.625 -9.219 1 96.5 259 ALA A N 1
ATOM 2125 C CA . ALA A 1 259 ? -10.039 -21.922 -9.023 1 96.5 259 ALA A CA 1
ATOM 2126 C C . ALA A 1 259 ? -10.281 -22.578 -7.664 1 96.5 259 ALA A C 1
ATOM 2128 O O . ALA A 1 259 ? -9.492 -23.406 -7.215 1 96.5 259 ALA A O 1
ATOM 2129 N N . ILE A 1 260 ? -11.273 -22.094 -7.02 1 94.62 260 ILE A N 1
ATOM 2130 C CA . ILE A 1 260 ? -11.906 -22.797 -5.91 1 94.62 260 ILE A CA 1
ATOM 2131 C C . ILE A 1 260 ? -13.344 -23.156 -6.277 1 94.62 260 ILE A C 1
ATOM 2133 O O . ILE A 1 260 ? -14.203 -22.266 -6.355 1 94.62 260 ILE A O 1
ATOM 2137 N N . ALA A 1 261 ? -13.484 -24.391 -6.516 1 95.06 261 ALA A N 1
ATOM 2138 C CA . ALA A 1 261 ? -14.844 -24.797 -6.859 1 95.06 261 ALA A CA 1
ATOM 2139 C C . ALA A 1 261 ? -15.766 -24.719 -5.648 1 95.06 261 ALA A C 1
ATOM 2141 O O . ALA A 1 261 ? -15.336 -24.906 -4.512 1 95.06 261 ALA A O 1
ATOM 2142 N N . LEU A 1 262 ? -17.016 -24.375 -5.961 1 95.31 262 LEU A N 1
ATOM 2143 C CA . LEU A 1 262 ? -17.984 -24.203 -4.887 1 95.31 262 LEU A CA 1
ATOM 2144 C C . LEU A 1 262 ? -19.234 -25.047 -5.145 1 95.31 262 LEU A C 1
ATOM 2146 O O . LEU A 1 262 ? -19.812 -24.984 -6.23 1 95.31 262 LEU A O 1
ATOM 2150 N N . ASP A 1 263 ? -19.547 -25.844 -4.176 1 95 263 ASP A N 1
ATOM 2151 C CA . ASP A 1 263 ? -20.859 -26.469 -4.129 1 95 263 ASP A CA 1
ATOM 2152 C C . ASP A 1 263 ? -21.797 -25.719 -3.174 1 95 263 ASP A C 1
ATOM 2154 O O . ASP A 1 263 ? -21.5 -25.609 -1.982 1 95 263 ASP A O 1
ATOM 2158 N N . ALA A 1 264 ? -22.891 -25.297 -3.738 1 95.19 264 ALA A N 1
ATOM 2159 C CA . ALA A 1 264 ? -23.859 -24.641 -2.863 1 95.19 264 ALA A CA 1
ATOM 2160 C C . ALA A 1 264 ? -24.516 -25.656 -1.927 1 95.19 264 ALA A C 1
ATOM 2162 O O . ALA A 1 264 ? -24.812 -26.781 -2.33 1 95.19 264 ALA A O 1
ATOM 2163 N N . GLU A 1 265 ? -24.75 -25.234 -0.714 1 90.75 265 GLU A N 1
ATOM 2164 C CA . GLU A 1 265 ? -25.375 -26.125 0.255 1 90.75 265 GLU A CA 1
ATOM 2165 C C . GLU A 1 265 ? -26.734 -26.594 -0.243 1 90.75 265 GLU A C 1
ATOM 2167 O O . GLU A 1 265 ? -27.141 -27.734 0.023 1 90.75 265 GLU A O 1
ATOM 2172 N N . SER A 1 266 ? -27.5 -25.672 -0.882 1 92.5 266 SER A N 1
ATOM 2173 C CA . SER A 1 266 ? -28.781 -25.938 -1.54 1 92.5 266 SER A CA 1
ATOM 2174 C C . SER A 1 266 ? -29.016 -24.984 -2.697 1 92.5 266 SER A C 1
ATOM 2176 O O . SER A 1 266 ? -28.219 -24.062 -2.918 1 92.5 266 SER A O 1
ATOM 2178 N N . ILE A 1 267 ? -30.078 -25.203 -3.387 1 93.25 267 ILE A N 1
ATOM 2179 C CA . ILE A 1 267 ? -30.375 -24.391 -4.562 1 93.25 267 ILE A CA 1
ATOM 2180 C C . ILE A 1 267 ? -30.578 -22.938 -4.156 1 93.25 267 ILE A C 1
ATOM 2182 O O . ILE A 1 267 ? -30.219 -22.031 -4.91 1 93.25 267 ILE A O 1
ATOM 2186 N N . LYS A 1 268 ? -31.031 -22.734 -2.951 1 94.25 268 LYS A N 1
ATOM 2187 C CA . LYS A 1 268 ? -31.297 -21.375 -2.457 1 94.25 268 LYS A CA 1
ATOM 2188 C C . LYS A 1 268 ? -30 -20.594 -2.279 1 94.25 268 LYS A C 1
ATOM 2190 O O . LYS A 1 268 ? -30.031 -19.359 -2.217 1 94.25 268 LYS A O 1
ATOM 2195 N N . HIS A 1 269 ? -28.891 -21.391 -2.273 1 95.75 269 HIS A N 1
ATOM 2196 C CA . HIS A 1 269 ? -27.609 -20.75 -2.006 1 95.75 269 HIS A CA 1
ATOM 2197 C C . HIS A 1 269 ? -26.766 -20.656 -3.273 1 95.75 269 HIS A C 1
ATOM 2199 O O . HIS A 1 269 ? -25.609 -20.234 -3.223 1 95.75 269 HIS A O 1
ATOM 2205 N N . GLN A 1 270 ? -27.312 -20.938 -4.367 1 95.62 270 GLN A N 1
ATOM 2206 C CA . GLN A 1 270 ? -26.547 -20.969 -5.613 1 95.62 270 GLN A CA 1
ATOM 2207 C C . GLN A 1 270 ? -26.062 -19.578 -6.004 1 95.62 270 GLN A C 1
ATOM 2209 O O . GLN A 1 270 ? -24.938 -19.422 -6.492 1 95.62 270 GLN A O 1
ATOM 2214 N N . SER A 1 271 ? -26.922 -18.578 -5.812 1 94.94 271 SER A N 1
ATOM 2215 C CA . SER A 1 271 ? -26.531 -17.219 -6.156 1 94.94 271 SER A CA 1
ATOM 2216 C C . SER A 1 271 ? -25.312 -16.766 -5.352 1 94.94 271 SER A C 1
ATOM 2218 O O . SER A 1 271 ? -24.5 -15.977 -5.836 1 94.94 271 SER A O 1
ATOM 2220 N N . ALA A 1 272 ? -25.203 -17.234 -4.137 1 93.12 272 ALA A N 1
ATOM 2221 C CA . ALA A 1 272 ? -24.047 -16.953 -3.293 1 93.12 272 ALA A CA 1
ATOM 2222 C C . ALA A 1 272 ? -22.781 -17.562 -3.883 1 93.12 272 ALA A C 1
ATOM 2224 O O . ALA A 1 272 ? -21.719 -16.938 -3.875 1 93.12 272 ALA A O 1
ATOM 2225 N N . ALA A 1 273 ? -22.875 -18.766 -4.336 1 95.31 273 ALA A N 1
ATOM 2226 C CA . ALA A 1 273 ? -21.75 -19.438 -4.977 1 95.31 273 ALA A CA 1
ATOM 2227 C C . ALA A 1 273 ? -21.297 -18.688 -6.219 1 95.31 273 ALA A C 1
ATOM 2229 O O . ALA A 1 273 ? -20.094 -18.484 -6.426 1 95.31 273 ALA A O 1
ATOM 2230 N N . ASP A 1 274 ? -22.266 -18.266 -6.984 1 96.88 274 ASP A N 1
ATOM 2231 C CA . ASP A 1 274 ? -21.969 -17.562 -8.227 1 96.88 274 ASP A CA 1
ATOM 2232 C C . ASP A 1 274 ? -21.266 -16.234 -7.945 1 96.88 274 ASP A C 1
ATOM 2234 O O . ASP A 1 274 ? -20.281 -15.891 -8.609 1 96.88 274 ASP A O 1
ATOM 2238 N N . LEU A 1 275 ? -21.766 -15.539 -6.988 1 97.25 275 LEU A N 1
ATOM 2239 C CA . LEU A 1 275 ? -21.188 -14.234 -6.656 1 97.25 275 LEU A CA 1
ATOM 2240 C C . LEU A 1 275 ? -19.766 -14.383 -6.133 1 97.25 275 LEU A C 1
ATOM 2242 O O . LEU A 1 275 ? -18.875 -13.625 -6.516 1 97.25 275 LEU A O 1
ATOM 2246 N N . TRP A 1 276 ? -19.578 -15.312 -5.266 1 96.69 276 TRP A N 1
ATOM 2247 C CA . TRP A 1 276 ? -18.234 -15.547 -4.734 1 96.69 276 TRP A CA 1
ATOM 2248 C C . TRP A 1 276 ? -17.266 -15.938 -5.848 1 96.69 276 TRP A C 1
ATOM 2250 O O . TRP A 1 276 ? -16.125 -15.477 -5.875 1 96.69 276 TRP A O 1
ATOM 2260 N N . ASN A 1 277 ? -17.688 -16.781 -6.727 1 97.38 277 ASN A N 1
ATOM 2261 C CA . ASN A 1 277 ? -16.859 -17.172 -7.867 1 97.38 277 ASN A CA 1
ATOM 2262 C C . ASN A 1 277 ? -16.531 -15.977 -8.758 1 97.38 277 ASN A C 1
ATOM 2264 O O . ASN A 1 277 ? -15.422 -15.875 -9.273 1 97.38 277 ASN A O 1
ATOM 2268 N N . ASP A 1 278 ? -17.516 -15.094 -8.945 1 97.88 278 ASP A N 1
ATOM 2269 C CA . ASP A 1 278 ? -17.281 -13.883 -9.719 1 97.88 278 ASP A CA 1
ATOM 2270 C C . ASP A 1 278 ? -16.219 -13 -9.062 1 97.88 278 ASP A C 1
ATOM 2272 O O . ASP A 1 278 ? -15.383 -12.414 -9.75 1 97.88 278 ASP A O 1
ATOM 2276 N N . LEU A 1 279 ? -16.219 -12.938 -7.762 1 97.44 279 LEU A N 1
ATOM 2277 C CA . LEU A 1 279 ? -15.266 -12.125 -7.016 1 97.44 279 LEU A CA 1
ATOM 2278 C C . LEU A 1 279 ? -13.867 -12.734 -7.074 1 97.44 279 LEU A C 1
ATOM 2280 O O . LEU A 1 279 ? -12.875 -12.016 -7.195 1 97.44 279 LEU A O 1
ATOM 2284 N N . TYR A 1 280 ? -13.836 -14.031 -6.992 1 96.75 280 TYR A N 1
ATOM 2285 C CA . TYR A 1 280 ? -12.539 -14.688 -6.875 1 96.75 280 TYR A CA 1
ATOM 2286 C C . TYR A 1 280 ? -11.945 -14.969 -8.25 1 96.75 280 TYR A C 1
ATOM 2288 O O . TYR A 1 280 ? -10.789 -14.625 -8.516 1 96.75 280 TYR A O 1
ATOM 2296 N N . PHE A 1 281 ? -12.672 -15.539 -9.133 1 98.12 281 PHE A N 1
ATOM 2297 C CA . PHE A 1 281 ? -12.211 -15.984 -10.438 1 98.12 281 PHE A CA 1
ATOM 2298 C C . PHE A 1 281 ? -12.641 -15.008 -11.531 1 98.12 281 PHE A C 1
ATOM 2300 O O . PHE A 1 281 ? -11.82 -14.586 -12.352 1 98.12 281 PHE A O 1
ATOM 2307 N N . GLY A 1 282 ? -13.891 -14.578 -11.516 1 98.31 282 GLY A N 1
ATOM 2308 C CA . GLY A 1 282 ? -14.469 -13.742 -12.555 1 98.31 282 GLY A CA 1
ATOM 2309 C C . GLY A 1 282 ? -13.844 -12.359 -12.625 1 98.31 282 GLY A C 1
ATOM 2310 O O . GLY A 1 282 ? -13.789 -11.75 -13.695 1 98.31 282 GLY A O 1
ATOM 2311 N N . LEU A 1 283 ? -13.383 -11.93 -11.492 1 98.25 283 LEU A N 1
ATOM 2312 C CA . LEU A 1 283 ? -12.75 -10.617 -11.43 1 98.25 283 LEU A CA 1
ATOM 2313 C C . LEU A 1 283 ? -11.617 -10.5 -12.438 1 98.25 283 LEU A C 1
ATOM 2315 O O . LEU A 1 283 ? -11.367 -9.422 -12.984 1 98.25 283 LEU A O 1
ATOM 2319 N N . PHE A 1 284 ? -10.945 -11.578 -12.68 1 98.75 284 PHE A N 1
ATOM 2320 C CA . PHE A 1 284 ? -9.836 -11.609 -13.625 1 98.75 284 PHE A CA 1
ATOM 2321 C C . PHE A 1 284 ? -10.281 -12.164 -14.969 1 98.75 284 PHE A C 1
ATOM 2323 O O . PHE A 1 284 ? -9.914 -11.633 -16.016 1 98.75 284 PHE A O 1
ATOM 2330 N N . ALA A 1 285 ? -11.109 -13.203 -14.984 1 98.75 285 ALA A N 1
ATOM 2331 C CA . ALA A 1 285 ? -11.477 -13.898 -16.219 1 98.75 285 ALA A CA 1
ATOM 2332 C C . ALA A 1 285 ? -12.414 -13.039 -17.078 1 98.75 285 ALA A C 1
ATOM 2334 O O . ALA A 1 285 ? -12.25 -12.969 -18.297 1 98.75 285 ALA A O 1
ATOM 2335 N N . HIS A 1 286 ? -13.328 -12.398 -16.469 1 98.56 286 HIS A N 1
ATOM 2336 C CA . HIS A 1 286 ? -14.414 -11.734 -17.203 1 98.56 286 HIS A CA 1
ATOM 2337 C C . HIS A 1 286 ? -13.883 -10.586 -18.047 1 98.56 286 HIS A C 1
ATOM 2339 O O . HIS A 1 286 ? -14.25 -10.461 -19.219 1 98.56 286 HIS A O 1
ATOM 2345 N N . PRO A 1 287 ? -13.031 -9.727 -17.5 1 98.56 287 PRO A N 1
ATOM 2346 C CA . PRO A 1 287 ? -12.508 -8.641 -18.328 1 98.56 287 PRO A CA 1
ATOM 2347 C C . PRO A 1 287 ? -11.734 -9.141 -19.547 1 98.56 287 PRO A C 1
ATOM 2349 O O . PRO A 1 287 ? -11.672 -8.453 -20.578 1 98.56 287 PRO A O 1
ATOM 2352 N N . ILE A 1 288 ? -11.172 -10.352 -19.484 1 98.75 288 ILE A N 1
ATOM 2353 C CA . ILE A 1 288 ? -10.25 -10.844 -20.5 1 98.75 288 ILE A CA 1
ATOM 2354 C C . ILE A 1 288 ? -11.016 -11.664 -21.531 1 98.75 288 ILE A C 1
ATOM 2356 O O . ILE A 1 288 ? -10.758 -11.555 -22.734 1 98.75 288 ILE A O 1
ATOM 2360 N N . PHE A 1 289 ? -12.039 -12.438 -21.125 1 98.38 289 PHE A N 1
ATOM 2361 C CA . PHE A 1 289 ? -12.547 -13.5 -21.984 1 98.38 289 PHE A CA 1
ATOM 2362 C C . PHE A 1 289 ? -13.984 -13.211 -22.406 1 98.38 289 PHE A C 1
ATOM 2364 O O . PHE A 1 289 ? -14.641 -14.062 -23.016 1 98.38 289 PHE A O 1
ATOM 2371 N N . THR A 1 290 ? -14.469 -12.055 -22.062 1 96.62 290 THR A N 1
ATOM 2372 C CA . THR A 1 290 ? -15.781 -11.664 -22.562 1 96.62 290 THR A CA 1
ATOM 2373 C C . THR A 1 290 ? -15.664 -10.523 -23.578 1 96.62 290 THR A C 1
ATOM 2375 O O . THR A 1 290 ? -14.594 -9.93 -23.719 1 96.62 290 THR A O 1
ATOM 2378 N N . THR A 1 291 ? -16.75 -10.211 -24.219 1 92.69 291 THR A N 1
ATOM 2379 C CA . THR A 1 291 ? -16.75 -9.234 -25.312 1 92.69 291 THR A CA 1
ATOM 2380 C C . THR A 1 291 ? -16.688 -7.816 -24.766 1 92.69 291 THR A C 1
ATOM 2382 O O . THR A 1 291 ? -16.109 -6.926 -25.406 1 92.69 291 THR A O 1
ATOM 2385 N N . LYS A 1 292 ? -17.203 -7.594 -23.641 1 86.62 292 LYS A N 1
ATOM 2386 C CA . LYS A 1 292 ? -17.281 -6.238 -23.109 1 86.62 292 LYS A CA 1
ATOM 2387 C C . LYS A 1 292 ? -15.969 -5.844 -22.438 1 86.62 292 LYS A C 1
ATOM 2389 O O . LYS A 1 292 ? -15.617 -4.66 -22.375 1 86.62 292 LYS A O 1
ATOM 2394 N N . GLY A 1 293 ? -15.188 -6.754 -21.922 1 88.75 293 GLY A N 1
ATOM 2395 C CA . GLY A 1 293 ? -13.906 -6.461 -21.297 1 88.75 293 GLY A CA 1
ATOM 2396 C C . GLY A 1 293 ? -14.039 -5.77 -19.953 1 88.75 293 GLY A C 1
ATOM 2397 O O . GLY A 1 293 ? -13.211 -4.934 -19.594 1 88.75 293 GLY A O 1
ATOM 2398 N N . ASN A 1 294 ? -15.086 -5.984 -19.172 1 92.75 294 ASN A N 1
ATOM 2399 C CA . ASN A 1 294 ? -15.312 -5.375 -17.859 1 92.75 294 ASN A CA 1
ATOM 2400 C C . ASN A 1 294 ? -15.492 -6.43 -16.766 1 92.75 294 ASN A C 1
ATOM 2402 O O . ASN A 1 294 ? -15.445 -7.629 -17.047 1 92.75 294 ASN A O 1
ATOM 2406 N N . TYR A 1 295 ? -15.609 -5.938 -15.547 1 97.88 295 TYR A N 1
ATOM 2407 C CA . TYR A 1 295 ? -15.867 -6.852 -14.438 1 97.88 295 TYR A CA 1
ATOM 2408 C C . TYR A 1 295 ? -17.219 -7.543 -14.602 1 97.88 295 TYR A C 1
ATOM 2410 O O . TYR A 1 295 ? -18.062 -7.086 -15.367 1 97.88 295 TYR A O 1
ATOM 2418 N N . PRO A 1 296 ? -17.406 -8.672 -13.898 1 97.88 296 PRO A N 1
ATOM 2419 C CA . PRO A 1 296 ? -18.734 -9.281 -13.922 1 97.88 296 PRO A CA 1
ATOM 2420 C C . PRO A 1 296 ? -19.828 -8.32 -13.469 1 97.88 296 PRO A C 1
ATOM 2422 O O . PRO A 1 296 ? -19.656 -7.59 -12.492 1 97.88 296 PRO A O 1
ATOM 2425 N N . PRO A 1 297 ? -20.984 -8.336 -14.164 1 97.25 297 PRO A N 1
ATOM 2426 C CA . PRO A 1 297 ? -22.078 -7.457 -13.758 1 97.25 297 PRO A CA 1
ATOM 2427 C C . PRO A 1 297 ? -22.469 -7.637 -12.289 1 97.25 297 PRO A C 1
ATOM 2429 O O . PRO A 1 297 ? -22.828 -6.668 -11.617 1 97.25 297 PRO A O 1
ATOM 2432 N N . SER A 1 298 ? -22.406 -8.859 -11.812 1 97.69 298 SER A N 1
ATOM 2433 C CA . SER A 1 298 ? -22.766 -9.133 -10.422 1 97.69 298 SER A CA 1
ATOM 2434 C C . SER A 1 298 ? -21.797 -8.43 -9.461 1 97.69 298 SER A C 1
ATOM 2436 O O . SER A 1 298 ? -22.219 -7.953 -8.406 1 97.69 298 SER A O 1
ATOM 2438 N N . VAL A 1 299 ? -20.531 -8.367 -9.781 1 98.06 299 VAL A N 1
ATOM 2439 C CA . VAL A 1 299 ? -19.531 -7.707 -8.961 1 98.06 299 VAL A CA 1
ATOM 2440 C C . VAL A 1 299 ? -19.734 -6.195 -9 1 98.06 299 VAL A C 1
ATOM 2442 O O . VAL A 1 299 ? -19.672 -5.527 -7.961 1 98.06 299 VAL A O 1
ATOM 2445 N N . ILE A 1 300 ? -20.016 -5.648 -10.18 1 97.62 300 ILE A N 1
ATOM 2446 C CA . ILE A 1 300 ? -20.297 -4.227 -10.312 1 97.62 300 ILE A CA 1
ATOM 2447 C C . ILE A 1 300 ? -21.5 -3.861 -9.445 1 97.62 300 ILE A C 1
ATOM 2449 O O . ILE A 1 300 ? -21.469 -2.885 -8.695 1 97.62 300 ILE A O 1
ATOM 2453 N N . ALA A 1 301 ? -22.531 -4.66 -9.523 1 97.62 301 ALA A N 1
ATOM 2454 C CA . ALA A 1 301 ? -23.734 -4.426 -8.742 1 97.62 301 ALA A CA 1
ATOM 2455 C C . ALA A 1 301 ? -23.453 -4.5 -7.242 1 97.62 301 ALA A C 1
ATOM 2457 O O . ALA A 1 301 ? -23.984 -3.707 -6.461 1 97.62 301 ALA A O 1
ATOM 2458 N N . LEU A 1 302 ? -22.688 -5.457 -6.875 1 97.38 302 LEU A N 1
ATOM 2459 C CA . LEU A 1 302 ? -22.312 -5.621 -5.473 1 97.38 302 LEU A CA 1
ATOM 2460 C C . LEU A 1 302 ? -21.672 -4.348 -4.926 1 97.38 302 LEU A C 1
ATOM 2462 O O . LEU A 1 302 ? -22.062 -3.867 -3.857 1 97.38 302 LEU A O 1
ATOM 2466 N N . PHE A 1 303 ? -20.75 -3.783 -5.617 1 97.31 303 PHE A N 1
ATOM 2467 C CA . PHE A 1 303 ? -20.016 -2.641 -5.102 1 97.31 303 PHE A CA 1
ATOM 2468 C C . PHE A 1 303 ? -20.859 -1.378 -5.141 1 97.31 303 PHE A C 1
ATOM 2470 O O . PHE A 1 303 ? -20.672 -0.477 -4.316 1 97.31 303 PHE A O 1
ATOM 2477 N N . GLN A 1 304 ? -21.797 -1.312 -6.039 1 96.69 304 GLN A N 1
ATOM 2478 C CA . GLN A 1 304 ? -22.797 -0.245 -5.988 1 96.69 304 GLN A CA 1
ATOM 2479 C C . GLN A 1 304 ? -23.656 -0.359 -4.734 1 96.69 304 GLN A C 1
ATOM 2481 O O . GLN A 1 304 ? -23.953 0.645 -4.078 1 96.69 304 GLN A O 1
ATOM 2486 N N . ASP A 1 305 ? -24.016 -1.536 -4.465 1 96.69 305 ASP A N 1
ATOM 2487 C CA . ASP A 1 305 ? -24.828 -1.78 -3.277 1 96.69 305 ASP A CA 1
ATOM 2488 C C . ASP A 1 305 ? -24.062 -1.449 -2.004 1 96.69 305 ASP A C 1
ATOM 2490 O O . ASP A 1 305 ? -24.594 -0.838 -1.082 1 96.69 305 ASP A O 1
ATOM 2494 N N . LEU A 1 306 ? -22.859 -1.891 -1.967 1 94.69 306 LEU A N 1
ATOM 2495 C CA . LEU A 1 306 ? -22.031 -1.613 -0.805 1 94.69 306 LEU A CA 1
ATOM 2496 C C . LEU A 1 306 ? -21.828 -0.112 -0.63 1 94.69 306 LEU A C 1
ATOM 2498 O O . LEU A 1 306 ? -21.859 0.396 0.493 1 94.69 306 LEU A O 1
ATOM 2502 N N . MET A 1 307 ? -21.531 0.555 -1.699 1 93.69 307 MET A N 1
ATOM 2503 C CA . MET A 1 307 ? -21.375 2.006 -1.675 1 93.69 307 MET A CA 1
ATOM 2504 C C . MET A 1 307 ? -22.625 2.68 -1.095 1 93.69 307 MET A C 1
ATOM 2506 O O . MET A 1 307 ? -22.516 3.58 -0.261 1 93.69 307 MET A O 1
ATOM 2510 N N . ARG A 1 308 ? -23.797 2.25 -1.444 1 93.75 308 ARG A N 1
ATOM 2511 C CA . ARG A 1 308 ? -25.047 2.793 -0.945 1 93.75 308 ARG A CA 1
ATOM 2512 C C . ARG A 1 308 ? -25.234 2.496 0.541 1 93.75 308 ARG A C 1
ATOM 2514 O O . ARG A 1 308 ? -25.609 3.375 1.313 1 93.75 308 ARG A O 1
ATOM 2521 N N . LYS A 1 309 ? -24.938 1.323 0.875 1 91.19 309 LYS A N 1
ATOM 2522 C CA . LYS A 1 309 ? -25.062 0.909 2.27 1 91.19 309 LYS A CA 1
ATOM 2523 C C . LYS A 1 309 ? -24.156 1.732 3.176 1 91.19 309 LYS A C 1
ATOM 2525 O O . LYS A 1 309 ? -24.516 2.039 4.312 1 91.19 309 LYS A O 1
ATOM 2530 N N . ASP A 1 310 ? -23.031 2.041 2.654 1 87.25 310 ASP A N 1
ATOM 2531 C CA . ASP A 1 310 ? -22.062 2.818 3.42 1 87.25 310 ASP A CA 1
ATOM 2532 C C . ASP A 1 310 ? -22.344 4.312 3.326 1 87.25 310 ASP A C 1
ATOM 2534 O O . ASP A 1 310 ? -21.609 5.133 3.873 1 87.25 310 ASP A O 1
ATOM 2538 N N . ASN A 1 311 ? -23.391 4.688 2.637 1 88.12 311 ASN A N 1
ATOM 2539 C CA . ASN A 1 311 ? -23.719 6.086 2.383 1 88.12 311 ASN A CA 1
ATOM 2540 C C . ASN A 1 311 ? -22.516 6.859 1.85 1 88.12 311 ASN A C 1
ATOM 2542 O O . ASN A 1 311 ? -22.172 7.918 2.381 1 88.12 311 ASN A O 1
ATOM 2546 N N . SER A 1 312 ? -21.859 6.227 0.924 1 91.75 312 SER A N 1
ATOM 2547 C CA . SER A 1 312 ? -20.688 6.801 0.291 1 91.75 312 SER A CA 1
ATOM 2548 C C . SER A 1 312 ? -20.938 7.09 -1.186 1 91.75 312 SER A C 1
ATOM 2550 O O . SER A 1 312 ? -21.938 6.652 -1.748 1 91.75 312 SER A O 1
ATOM 2552 N N . THR A 1 313 ? -20.047 7.93 -1.713 1 93 313 THR A N 1
ATOM 2553 C CA . THR A 1 313 ? -20.109 8.227 -3.139 1 93 313 THR A CA 1
ATOM 2554 C C . THR A 1 313 ? -18.938 7.605 -3.883 1 93 313 THR A C 1
ATOM 2556 O O . THR A 1 313 ? -18.781 7.816 -5.09 1 93 313 THR A O 1
ATOM 2559 N N . VAL A 1 314 ? -18.125 6.891 -3.162 1 94.75 314 VAL A N 1
ATOM 2560 C CA . VAL A 1 314 ? -16.938 6.273 -3.729 1 94.75 314 VAL A CA 1
ATOM 2561 C C . VAL A 1 314 ? -16.953 4.773 -3.455 1 94.75 314 VAL A C 1
ATOM 2563 O O . VAL A 1 314 ? -17.375 4.336 -2.381 1 94.75 314 VAL A O 1
ATOM 2566 N N . GLN A 1 315 ? -16.531 4.031 -4.434 1 94.75 315 GLN A N 1
ATOM 2567 C CA . GLN A 1 315 ? -16.453 2.588 -4.242 1 94.75 315 GLN A CA 1
ATOM 2568 C C . GLN A 1 315 ? -15.008 2.113 -4.219 1 94.75 315 GLN A C 1
ATOM 2570 O O . GLN A 1 315 ? -14.125 2.779 -4.762 1 94.75 315 GLN A O 1
ATOM 2575 N N . ARG A 1 316 ? -14.82 0.948 -3.666 1 95 316 ARG A N 1
ATOM 2576 C CA . ARG A 1 316 ? -13.5 0.349 -3.467 1 95 316 ARG A CA 1
ATOM 2577 C C . ARG A 1 316 ? -12.977 -0.257 -4.766 1 95 316 ARG A C 1
ATOM 2579 O O . ARG A 1 316 ? -11.766 -0.321 -4.98 1 95 316 ARG A O 1
ATOM 2586 N N . LEU A 1 317 ? -13.891 -0.736 -5.582 1 97.38 317 LEU A N 1
ATOM 2587 C CA . LEU A 1 317 ? -13.508 -1.349 -6.848 1 97.38 317 LEU A CA 1
ATOM 2588 C C . LEU A 1 317 ? -13.172 -0.284 -7.887 1 97.38 317 LEU A C 1
ATOM 2590 O O . LEU A 1 317 ? -14.039 0.505 -8.273 1 97.38 317 LEU A O 1
ATOM 2594 N N . ARG A 1 318 ? -11.945 -0.248 -8.289 1 96.62 318 ARG A N 1
ATOM 2595 C CA . ARG A 1 318 ? -11.539 0.683 -9.344 1 96.62 318 ARG A CA 1
ATOM 2596 C C . ARG A 1 318 ? -12.039 0.226 -10.703 1 96.62 318 ARG A C 1
ATOM 2598 O O . ARG A 1 318 ? -11.648 -0.832 -11.195 1 96.62 318 ARG A O 1
ATOM 2605 N N . MET A 1 319 ? -12.867 1.002 -11.336 1 96.25 319 MET A N 1
ATOM 2606 C CA . MET A 1 319 ? -13.461 0.65 -12.617 1 96.25 319 MET A CA 1
ATOM 2607 C C . MET A 1 319 ? -12.484 0.894 -13.758 1 96.25 319 MET A C 1
ATOM 2609 O O . MET A 1 319 ? -11.641 1.789 -13.68 1 96.25 319 MET A O 1
ATOM 2613 N N . PHE A 1 320 ? -12.68 0.123 -14.812 1 97.31 320 PHE A N 1
ATOM 2614 C CA . PHE A 1 320 ? -11.844 0.289 -15.992 1 97.31 320 PHE A CA 1
ATOM 2615 C C . PHE A 1 320 ? -12.344 1.446 -16.844 1 97.31 320 PHE A C 1
ATOM 2617 O O . PHE A 1 320 ? -13.547 1.641 -17 1 97.31 320 PHE A O 1
ATOM 2624 N N . SER A 1 321 ? -11.359 2.193 -17.422 1 95.5 321 SER A N 1
ATOM 2625 C CA . SER A 1 321 ? -11.711 3.088 -18.516 1 95.5 321 SER A CA 1
ATOM 2626 C C . SER A 1 321 ? -12.055 2.307 -19.766 1 95.5 321 SER A C 1
ATOM 2628 O O . SER A 1 321 ? -11.852 1.093 -19.828 1 95.5 321 SER A O 1
ATOM 2630 N N . GLN A 1 322 ? -12.555 3.01 -20.766 1 96.12 322 GLN A N 1
ATOM 2631 C CA . GLN A 1 322 ? -12.844 2.367 -22.047 1 96.12 322 GLN A CA 1
ATOM 2632 C C . GLN A 1 322 ? -11.57 1.829 -22.688 1 96.12 322 GLN A C 1
ATOM 2634 O O . GLN A 1 322 ? -11.57 0.729 -23.25 1 96.12 322 GLN A O 1
ATOM 2639 N N . GLU A 1 323 ? -10.539 2.602 -22.562 1 97.5 323 GLU A N 1
ATOM 2640 C CA . GLU A 1 323 ? -9.258 2.186 -23.141 1 97.5 323 GLU A CA 1
ATOM 2641 C C . GLU A 1 323 ? -8.727 0.933 -22.438 1 97.5 323 GLU A C 1
ATOM 2643 O O . GLU A 1 323 ? -8.18 0.043 -23.094 1 97.5 323 GLU A O 1
ATOM 2648 N N . GLU A 1 324 ? -8.977 0.863 -21.172 1 98.06 324 GLU A N 1
ATOM 2649 C CA . GLU A 1 324 ? -8.516 -0.289 -20.406 1 98.06 324 GLU A CA 1
ATOM 2650 C C . GLU A 1 324 ? -9.344 -1.531 -20.719 1 98.06 324 GLU A C 1
ATOM 2652 O O . GLU A 1 324 ? -8.805 -2.641 -20.781 1 98.06 324 GLU A O 1
ATOM 2657 N N . ALA A 1 325 ? -10.57 -1.355 -20.891 1 97.88 325 ALA A N 1
ATOM 2658 C CA . ALA A 1 325 ? -11.43 -2.467 -21.297 1 97.88 325 ALA A CA 1
ATOM 2659 C C . ALA A 1 325 ? -11 -3.033 -22.641 1 97.88 325 ALA A C 1
ATOM 2661 O O . ALA A 1 325 ? -10.969 -4.254 -22.828 1 97.88 325 ALA A O 1
ATOM 2662 N N . ILE A 1 326 ? -10.672 -2.141 -23.547 1 97.69 326 ILE A N 1
ATOM 2663 C CA . ILE A 1 326 ? -10.219 -2.539 -24.875 1 97.69 326 ILE A CA 1
ATOM 2664 C C . ILE A 1 326 ? -8.883 -3.266 -24.781 1 97.69 326 ILE A C 1
ATOM 2666 O O . ILE A 1 326 ? -8.648 -4.258 -25.469 1 97.69 326 ILE A O 1
ATOM 2670 N N . LEU A 1 327 ? -8.086 -2.799 -23.859 1 98.38 327 LEU A N 1
ATOM 2671 C CA . LEU A 1 327 ? -6.785 -3.418 -23.609 1 98.38 327 LEU A CA 1
ATOM 2672 C C . LEU A 1 327 ? -6.949 -4.855 -23.141 1 98.38 327 LEU A C 1
ATOM 2674 O O . LEU A 1 327 ? -6.168 -5.734 -23.516 1 98.38 327 LEU A O 1
ATOM 2678 N N . LEU A 1 328 ? -7.973 -5.156 -22.359 1 98.5 328 LEU A N 1
ATOM 2679 C CA . LEU A 1 328 ? -8.109 -6.434 -21.656 1 98.5 328 LEU A CA 1
ATOM 2680 C C . LEU A 1 328 ? -8.898 -7.43 -22.5 1 98.5 328 LEU A C 1
ATOM 2682 O O . LEU A 1 328 ? -8.586 -8.625 -22.516 1 98.5 328 LEU A O 1
ATOM 2686 N N . ARG A 1 329 ? -9.875 -6.984 -23.188 1 96.94 329 ARG A N 1
ATOM 2687 C CA . ARG A 1 329 ? -10.75 -7.887 -23.922 1 96.94 329 ARG A CA 1
ATOM 2688 C C . ARG A 1 329 ? -9.969 -8.68 -24.969 1 96.94 329 ARG A C 1
ATOM 2690 O O . ARG A 1 329 ? -9.359 -8.102 -25.859 1 96.94 329 ARG A O 1
ATOM 2697 N N . GLY A 1 330 ? -10.008 -9.992 -24.797 1 97.38 330 GLY A N 1
ATOM 2698 C CA . GLY A 1 330 ? -9.336 -10.859 -25.75 1 97.38 330 GLY A CA 1
ATOM 2699 C C . GLY A 1 330 ? -7.828 -10.852 -25.594 1 97.38 330 GLY A C 1
ATOM 2700 O O . GLY A 1 330 ? -7.102 -11.234 -26.516 1 97.38 330 GLY A O 1
ATOM 2701 N N . SER A 1 331 ? -7.355 -10.438 -24.469 1 98.44 331 SER A N 1
ATOM 2702 C CA . SER A 1 331 ? -5.918 -10.25 -24.281 1 98.44 331 SER A CA 1
ATOM 2703 C C . SER A 1 331 ? -5.234 -11.57 -23.922 1 98.44 331 SER A C 1
ATOM 2705 O O . SER A 1 331 ? -4.086 -11.578 -23.469 1 98.44 331 SER A O 1
ATOM 2707 N N . ALA A 1 332 ? -5.875 -12.734 -24.125 1 98.62 332 ALA A N 1
ATOM 2708 C CA . ALA A 1 332 ? -5.285 -14.047 -23.875 1 98.62 332 ALA A CA 1
ATOM 2709 C C . ALA A 1 332 ? -5.742 -15.055 -24.922 1 98.62 332 ALA A C 1
ATOM 2711 O O . ALA A 1 332 ? -6.906 -15.055 -25.328 1 98.62 332 ALA A O 1
ATOM 2712 N N . ASP A 1 333 ? -4.82 -15.922 -25.297 1 98.38 333 ASP A N 1
ATOM 2713 C CA . ASP A 1 333 ? -5.109 -16.969 -26.281 1 98.38 333 ASP A CA 1
ATOM 2714 C C . ASP A 1 333 ? -5.641 -18.219 -25.594 1 98.38 333 ASP A C 1
ATOM 2716 O O . ASP A 1 333 ? -6.277 -19.062 -26.234 1 98.38 333 ASP A O 1
ATOM 2720 N N . PHE A 1 334 ? -5.359 -18.391 -24.375 1 98.75 334 PHE A N 1
ATOM 2721 C CA . PHE A 1 334 ? -5.836 -19.516 -23.578 1 98.75 334 PHE A CA 1
ATOM 2722 C C . PHE A 1 334 ? -5.961 -19.125 -22.109 1 98.75 334 PHE A C 1
ATOM 2724 O O . PHE A 1 334 ? -5.363 -18.141 -21.672 1 98.75 334 PHE A O 1
ATOM 2731 N N . LEU A 1 335 ? -6.805 -19.844 -21.391 1 98.81 335 LEU A N 1
ATOM 2732 C CA . LEU A 1 335 ? -6.969 -19.703 -19.953 1 98.81 335 LEU A CA 1
ATOM 2733 C C . LEU A 1 335 ? -6.293 -20.859 -19.219 1 98.81 335 LEU A C 1
ATOM 2735 O O . LEU A 1 335 ? -6.648 -22.016 -19.406 1 98.81 335 LEU A O 1
ATOM 2739 N N . GLY A 1 336 ? -5.227 -20.484 -18.453 1 98.88 336 GLY A N 1
ATOM 2740 C CA . GLY A 1 336 ? -4.695 -21.453 -17.516 1 98.88 336 GLY A CA 1
ATOM 2741 C C . GLY A 1 336 ? -5.574 -21.625 -16.297 1 98.88 336 GLY A C 1
ATOM 2742 O O . GLY A 1 336 ? -6.141 -20.656 -15.773 1 98.88 336 GLY A O 1
ATOM 2743 N N . LEU A 1 337 ? -5.617 -22.844 -15.797 1 98.81 337 LEU A N 1
ATOM 2744 C CA . LEU A 1 337 ? -6.453 -23.156 -14.633 1 98.81 337 LEU A CA 1
ATOM 2745 C C . LEU A 1 337 ? -5.668 -23.938 -13.594 1 98.81 337 LEU A C 1
ATOM 2747 O O . LEU A 1 337 ? -5.078 -24.984 -13.906 1 98.81 337 LEU A O 1
ATOM 2751 N N . SER A 1 338 ? -5.645 -23.406 -12.414 1 98.56 338 SER A N 1
ATOM 2752 C CA . SER A 1 338 ? -5.168 -24.141 -11.25 1 98.56 338 SER A CA 1
ATOM 2753 C C . SER A 1 338 ? -6.332 -24.625 -10.398 1 98.56 338 SER A C 1
ATOM 2755 O O . SER A 1 338 ? -7.156 -23.844 -9.938 1 98.56 338 SER A O 1
ATOM 2757 N N . TYR A 1 339 ? -6.398 -25.906 -10.156 1 98.19 339 TYR A N 1
ATOM 2758 C CA . TYR A 1 339 ? -7.461 -26.5 -9.344 1 98.19 339 TYR A CA 1
ATOM 2759 C C . TYR A 1 339 ? -6.898 -27.5 -8.352 1 98.19 339 TYR A C 1
ATOM 2761 O O . TYR A 1 339 ? -6.145 -28.406 -8.727 1 98.19 339 TYR A O 1
ATOM 2769 N N . TYR A 1 340 ? -7.406 -27.375 -7.066 1 95.75 340 TYR A N 1
ATOM 2770 C CA . TYR A 1 340 ? -6.914 -28.281 -6.043 1 95.75 340 TYR A CA 1
ATOM 2771 C C . TYR A 1 340 ? -8.062 -28.828 -5.207 1 95.75 340 TYR A C 1
ATOM 2773 O O . TYR A 1 340 ? -7.973 -29.938 -4.668 1 95.75 340 TYR A O 1
ATOM 2781 N N . TYR A 1 341 ? -9.102 -28.016 -5.031 1 94.19 341 TYR A N 1
ATOM 2782 C CA . TYR A 1 341 ? -10.141 -28.469 -4.117 1 94.19 341 TYR A CA 1
ATOM 2783 C C . TYR A 1 341 ? -11.438 -27.703 -4.328 1 94.19 341 TYR A C 1
ATOM 2785 O O . TYR A 1 341 ? -11.469 -26.734 -5.098 1 94.19 341 TYR A O 1
ATOM 2793 N N . THR A 1 342 ? -12.453 -28.219 -3.66 1 95.19 342 THR A N 1
ATOM 2794 C CA . THR A 1 342 ? -13.781 -27.625 -3.643 1 95.19 342 THR A CA 1
ATOM 2795 C C . THR A 1 342 ? -14.188 -27.25 -2.219 1 95.19 342 THR A C 1
ATOM 2797 O O . THR A 1 342 ? -13.719 -27.859 -1.255 1 95.19 342 THR A O 1
ATOM 2800 N N . ARG A 1 343 ? -14.984 -26.219 -2.113 1 94.5 343 ARG A N 1
ATOM 2801 C CA . ARG A 1 343 ? -15.625 -25.859 -0.853 1 94.5 343 ARG A CA 1
ATOM 2802 C C . ARG A 1 343 ? -17.141 -25.781 -1.007 1 94.5 343 ARG A C 1
ATOM 2804 O O . ARG A 1 343 ? -17.641 -25.688 -2.125 1 94.5 343 ARG A O 1
ATOM 2811 N N . MET A 1 344 ? -17.719 -25.875 0.154 1 94.38 344 MET A N 1
ATOM 2812 C CA . MET A 1 344 ? -19.141 -25.578 0.213 1 94.38 344 MET A CA 1
ATOM 2813 C C . MET A 1 344 ? -19.391 -24.109 0.503 1 94.38 344 MET A C 1
ATOM 2815 O O . MET A 1 344 ? -18.531 -23.438 1.087 1 94.38 344 MET A O 1
ATOM 2819 N N . VAL A 1 345 ? -20.547 -23.609 0.056 1 95.75 345 VAL A N 1
ATOM 2820 C CA . VAL A 1 345 ? -20.875 -22.203 0.302 1 95.75 345 VAL A CA 1
ATOM 2821 C C . VAL A 1 345 ? -22.328 -22.094 0.731 1 95.75 345 VAL A C 1
ATOM 2823 O O . VAL A 1 345 ? -23.188 -22.828 0.25 1 95.75 345 VAL A O 1
ATOM 2826 N N . LYS A 1 346 ? -22.641 -21.234 1.628 1 95 346 LYS A N 1
ATOM 2827 C CA . LYS A 1 346 ? -24 -20.859 2.006 1 95 346 LYS A CA 1
ATOM 2828 C C . LYS A 1 346 ? -24.109 -19.359 2.223 1 95 346 LYS A C 1
ATOM 2830 O O . LYS A 1 346 ? -23.125 -18.688 2.504 1 95 346 LYS A O 1
ATOM 2835 N N . LYS A 1 347 ? -25.359 -18.875 2.033 1 95.75 347 LYS A N 1
ATOM 2836 C CA . LYS A 1 347 ? -25.625 -17.469 2.301 1 95.75 347 LYS A CA 1
ATOM 2837 C C . LYS A 1 347 ? -25.453 -17.141 3.783 1 95.75 347 LYS A C 1
ATOM 2839 O O . LYS A 1 347 ? -25.719 -17.984 4.641 1 95.75 347 LYS A O 1
ATOM 2844 N N . GLY A 1 348 ? -25.047 -15.891 3.99 1 93.81 348 GLY A N 1
ATOM 2845 C CA . GLY A 1 348 ? -24.828 -15.438 5.355 1 93.81 348 GLY A CA 1
ATOM 2846 C C . GLY A 1 348 ? -23.359 -15.398 5.746 1 93.81 348 GLY A C 1
ATOM 2847 O O . GLY A 1 348 ? -22.641 -16.391 5.562 1 93.81 348 GLY A O 1
ATOM 2848 N N . TYR A 1 349 ? -22.938 -14.305 6.152 1 90.88 349 TYR A N 1
ATOM 2849 C CA . TYR A 1 349 ? -21.547 -14.133 6.566 1 90.88 349 TYR A CA 1
ATOM 2850 C C . TYR A 1 349 ? -21.391 -14.336 8.07 1 90.88 349 TYR A C 1
ATOM 2852 O O . TYR A 1 349 ? -22.141 -13.766 8.859 1 90.88 349 TYR A O 1
ATOM 2860 N N . VAL A 1 350 ? -20.531 -15.18 8.469 1 81.88 350 VAL A N 1
ATOM 2861 C CA . VAL A 1 350 ? -20.172 -15.383 9.867 1 81.88 350 VAL A CA 1
ATOM 2862 C C . VAL A 1 350 ? -18.672 -15.18 10.047 1 81.88 350 VAL A C 1
ATOM 2864 O O . VAL A 1 350 ? -17.859 -15.836 9.391 1 81.88 350 VAL A O 1
ATOM 2867 N N . LYS A 1 351 ? -18.375 -14.141 10.93 1 78.75 351 LYS A N 1
ATOM 2868 C CA . LYS A 1 351 ? -16.969 -13.891 11.195 1 78.75 351 LYS A CA 1
ATOM 2869 C C . LYS A 1 351 ? -16.328 -15.062 11.953 1 78.75 351 LYS A C 1
ATOM 2871 O O . LYS A 1 351 ? -16.906 -15.547 12.93 1 78.75 351 LYS A O 1
ATOM 2876 N N . THR A 1 352 ? -15.352 -15.633 11.305 1 67.56 352 THR A N 1
ATOM 2877 C CA . THR A 1 352 ? -14.664 -16.719 11.992 1 67.56 352 THR A CA 1
ATOM 2878 C C . THR A 1 352 ? -13.328 -16.25 12.547 1 67.56 352 THR A C 1
ATOM 2880 O O . THR A 1 352 ? -12.789 -15.227 12.109 1 67.56 352 THR A O 1
ATOM 2883 N N . SER A 1 353 ? -12.945 -16.719 13.781 1 59.06 353 SER A N 1
ATOM 2884 C CA . SER A 1 353 ? -11.68 -16.375 14.414 1 59.06 353 SER A CA 1
ATOM 2885 C C . SER A 1 353 ? -10.492 -16.75 13.523 1 59.06 353 SER A C 1
ATOM 2887 O O . SER A 1 353 ? -9.422 -16.156 13.617 1 59.06 353 SER A O 1
ATOM 2889 N N . SER A 1 354 ? -10.695 -17.828 12.844 1 56.81 354 SER A N 1
ATOM 2890 C CA . SER A 1 354 ? -9.586 -18.266 12 1 56.81 354 SER A CA 1
ATOM 2891 C C . SER A 1 354 ? -9.633 -17.594 10.633 1 56.81 354 SER A C 1
ATOM 2893 O O . SER A 1 354 ? -10.711 -17.422 10.062 1 56.81 354 SER A O 1
ATOM 2895 N N . LYS A 1 355 ? -8.594 -16.922 10.312 1 59.66 355 LYS A N 1
ATOM 2896 C CA . LYS A 1 355 ? -8.516 -16.328 8.984 1 59.66 355 LYS A CA 1
ATOM 2897 C C . LYS A 1 355 ? -8.789 -17.359 7.898 1 59.66 355 LYS A C 1
ATOM 2899 O O . LYS A 1 355 ? -7.988 -18.266 7.684 1 59.66 355 LYS A O 1
ATOM 2904 N N . ASN A 1 356 ? -10.117 -17.422 7.477 1 64.81 356 ASN A N 1
ATOM 2905 C CA . ASN A 1 356 ? -10.555 -18.344 6.438 1 64.81 356 ASN A CA 1
ATOM 2906 C C . ASN A 1 356 ? -10.133 -17.875 5.047 1 64.81 356 ASN A C 1
ATOM 2908 O O . ASN A 1 356 ? -9.781 -16.703 4.871 1 64.81 356 ASN A O 1
ATOM 2912 N N . ILE A 1 357 ? -10.148 -18.859 4.219 1 72.31 357 ILE A N 1
ATOM 2913 C CA . ILE A 1 357 ? -9.82 -18.578 2.826 1 72.31 357 ILE A CA 1
ATOM 2914 C C . ILE A 1 357 ? -10.805 -17.547 2.271 1 72.31 357 ILE A C 1
ATOM 2916 O O . ILE A 1 357 ? -12.023 -17.719 2.4 1 72.31 357 ILE A O 1
ATOM 2920 N N . GLY A 1 358 ? -10.359 -16.453 1.882 1 84.5 358 GLY A N 1
ATOM 2921 C CA . GLY A 1 358 ? -11.188 -15.484 1.174 1 84.5 358 GLY A CA 1
ATOM 2922 C C . GLY A 1 358 ? -12.086 -14.68 2.096 1 84.5 358 GLY A C 1
ATOM 2923 O O . GLY A 1 358 ? -13.234 -14.391 1.749 1 84.5 358 GLY A O 1
ATOM 2924 N N . GLU A 1 359 ? -11.719 -14.43 3.289 1 86.44 359 GLU A N 1
ATOM 2925 C CA . GLU A 1 359 ? -12.523 -13.742 4.293 1 86.44 359 GLU A CA 1
ATOM 2926 C C . GLU A 1 359 ? -13.086 -12.438 3.744 1 86.44 359 GLU A C 1
ATOM 2928 O O . GLU A 1 359 ? -14.25 -12.109 3.99 1 86.44 359 GLU A O 1
ATOM 2933 N N . LEU A 1 360 ? -12.305 -11.695 3.021 1 90.56 360 LEU A N 1
ATOM 2934 C CA . LEU A 1 360 ? -12.781 -10.445 2.436 1 90.56 360 LEU A CA 1
ATOM 2935 C C . LEU A 1 360 ? -13.977 -10.688 1.526 1 90.56 360 LEU A C 1
ATOM 2937 O O . LEU A 1 360 ? -15 -10 1.637 1 90.56 360 LEU A O 1
ATOM 2941 N N . TYR A 1 361 ? -13.844 -11.664 0.684 1 93 361 TYR A N 1
ATOM 2942 C CA . TYR A 1 361 ? -14.914 -11.969 -0.257 1 93 361 TYR A CA 1
ATOM 2943 C C . TYR A 1 361 ? -16.141 -12.516 0.468 1 93 361 TYR A C 1
ATOM 2945 O O . TYR A 1 361 ? -17.281 -12.234 0.078 1 93 361 TYR A O 1
ATOM 2953 N N . ASN A 1 362 ? -15.875 -13.344 1.526 1 92.81 362 ASN A N 1
ATOM 2954 C CA . ASN A 1 362 ? -16.984 -13.805 2.352 1 92.81 362 ASN A CA 1
ATOM 2955 C C . ASN A 1 362 ? -17.781 -12.641 2.922 1 92.81 362 ASN A C 1
ATOM 2957 O O . ASN A 1 362 ? -19.016 -12.633 2.855 1 92.81 362 ASN A O 1
ATOM 2961 N N . LYS A 1 363 ? -17.094 -11.695 3.404 1 91.19 363 LYS A N 1
ATOM 2962 C CA . LYS A 1 363 ? -17.719 -10.531 4.012 1 91.19 363 LYS A CA 1
ATOM 2963 C C . LYS A 1 363 ? -18.453 -9.695 2.967 1 91.19 363 LYS A C 1
ATOM 2965 O O . LYS A 1 363 ? -19.625 -9.344 3.154 1 91.19 363 LYS A O 1
ATOM 2970 N N . ASP A 1 364 ? -17.781 -9.367 1.872 1 92.75 364 ASP A N 1
ATOM 2971 C CA . ASP A 1 364 ? -18.375 -8.508 0.848 1 92.75 364 ASP A CA 1
ATOM 2972 C C . ASP A 1 364 ? -19.594 -9.172 0.202 1 92.75 364 ASP A C 1
ATOM 2974 O O . ASP A 1 364 ? -20.594 -8.508 -0.063 1 92.75 364 ASP A O 1
ATOM 2978 N N . ALA A 1 365 ? -19.5 -10.492 0.021 1 93.94 365 ALA A N 1
ATOM 2979 C CA . ALA A 1 365 ? -20.562 -11.203 -0.669 1 93.94 365 ALA A CA 1
ATOM 2980 C C . ALA A 1 365 ? -21.641 -11.68 0.314 1 93.94 365 ALA A C 1
ATOM 2982 O O . ALA A 1 365 ? -22.703 -12.125 -0.094 1 93.94 365 ALA A O 1
ATOM 2983 N N . GLY A 1 366 ? -21.406 -11.633 1.58 1 93.56 366 GLY A N 1
ATOM 2984 C CA . GLY A 1 366 ? -22.359 -12.109 2.576 1 93.56 366 GLY A CA 1
ATOM 2985 C C . GLY A 1 366 ? -22.531 -13.609 2.561 1 93.56 366 GLY A C 1
ATOM 2986 O O . GLY A 1 366 ? -23.672 -14.109 2.533 1 93.56 366 GLY A O 1
ATOM 2987 N N . VAL A 1 367 ? -21.344 -14.336 2.551 1 94.06 367 VAL A N 1
ATOM 2988 C CA . VAL A 1 367 ? -21.438 -15.789 2.459 1 94.06 367 VAL A CA 1
ATOM 2989 C C . VAL A 1 367 ? -20.484 -16.438 3.459 1 94.06 367 VAL A C 1
ATOM 2991 O O . VAL A 1 367 ? -19.656 -15.758 4.066 1 94.06 367 VAL A O 1
ATOM 2994 N N . THR A 1 368 ? -20.641 -17.734 3.652 1 93 368 THR A N 1
ATOM 2995 C CA . THR A 1 368 ? -19.734 -18.562 4.449 1 93 368 THR A CA 1
ATOM 2996 C C . THR A 1 368 ? -19.266 -19.781 3.65 1 93 368 THR A C 1
ATOM 2998 O O . THR A 1 368 ? -20.094 -20.469 3.039 1 93 368 THR A O 1
ATOM 3001 N N . LEU A 1 369 ? -18 -20.031 3.604 1 92.19 369 LEU A N 1
ATOM 3002 C CA . LEU A 1 369 ? -17.453 -21.234 3.01 1 92.19 369 LEU A CA 1
ATOM 3003 C C . LEU A 1 369 ? -17.125 -22.266 4.082 1 92.19 369 LEU A C 1
ATOM 3005 O O . LEU A 1 369 ? -16.719 -21.922 5.191 1 92.19 369 LEU A O 1
ATOM 3009 N N . PHE A 1 370 ? -17.312 -23.5 3.727 1 90.12 370 PHE A N 1
ATOM 3010 C CA . PHE A 1 370 ? -17 -24.578 4.66 1 90.12 370 PHE A CA 1
ATOM 3011 C C . PHE A 1 370 ? -16.703 -25.875 3.916 1 90.12 370 PHE A C 1
ATOM 3013 O O . PHE A 1 370 ? -16.875 -25.938 2.697 1 90.12 370 PHE A O 1
ATOM 3020 N N . ILE A 1 371 ? -16.125 -26.859 4.547 1 90.38 371 ILE A N 1
ATOM 3021 C CA . ILE A 1 371 ? -15.828 -28.172 3.969 1 90.38 371 ILE A CA 1
ATOM 3022 C C . ILE A 1 371 ? -16.984 -29.141 4.27 1 90.38 371 ILE A C 1
ATOM 3024 O O . ILE A 1 371 ? -17.422 -29.25 5.414 1 90.38 371 ILE A O 1
ATOM 3028 N N . ASN A 1 372 ? -17.469 -29.766 3.154 1 90.69 372 ASN A N 1
ATOM 3029 C CA . ASN A 1 372 ? -18.438 -30.828 3.371 1 90.69 372 ASN A CA 1
ATOM 3030 C C . ASN A 1 372 ? -17.828 -31.953 4.211 1 90.69 372 ASN A C 1
ATOM 3032 O O . ASN A 1 372 ? -16.844 -32.562 3.82 1 90.69 372 ASN A O 1
ATOM 3036 N N . PRO A 1 373 ? -18.484 -32.219 5.328 1 87.88 373 PRO A N 1
ATOM 3037 C CA . PRO A 1 373 ? -17.891 -33.219 6.215 1 87.88 373 PRO A CA 1
ATOM 3038 C C . PRO A 1 373 ? -17.875 -34.625 5.586 1 87.88 373 PRO A C 1
ATOM 3040 O O . PRO A 1 373 ? -17.172 -35.5 6.066 1 87.88 373 PRO A O 1
ATOM 3043 N N . HIS A 1 374 ? -18.562 -34.781 4.531 1 87.5 374 HIS A N 1
ATOM 3044 C CA . HIS A 1 374 ? -18.641 -36.094 3.9 1 87.5 374 HIS A CA 1
ATOM 3045 C C . HIS A 1 374 ? -17.609 -36.25 2.793 1 87.5 374 HIS A C 1
ATOM 3047 O O . HIS A 1 374 ? -17.438 -37.344 2.236 1 87.5 374 HIS A O 1
ATOM 3053 N N . TRP A 1 375 ? -16.922 -35.188 2.482 1 87.31 375 TRP A N 1
ATOM 3054 C CA . TRP A 1 375 ? -15.906 -35.25 1.448 1 87.31 375 TRP A CA 1
ATOM 3055 C C . TRP A 1 375 ? -14.625 -35.875 1.996 1 87.31 375 TRP A C 1
ATOM 3057 O O . TRP A 1 375 ? -14.273 -35.688 3.16 1 87.31 375 TRP A O 1
ATOM 3067 N N . GLN A 1 376 ? -14.047 -36.594 1.125 1 82.88 376 GLN A N 1
ATOM 3068 C CA . GLN A 1 376 ? -12.734 -37.125 1.482 1 82.88 376 GLN A CA 1
ATOM 3069 C C . GLN A 1 376 ? -11.672 -36.031 1.421 1 82.88 376 GLN A C 1
ATOM 3071 O O . GLN A 1 376 ? -11.656 -35.219 0.492 1 82.88 376 GLN A O 1
ATOM 3076 N N . LYS A 1 377 ? -10.836 -36.031 2.502 1 86.62 377 LYS A N 1
ATOM 3077 C CA . LYS A 1 377 ? -9.719 -35.125 2.557 1 86.62 377 LYS A CA 1
ATOM 3078 C C . LYS A 1 377 ? -8.406 -35.812 2.182 1 86.62 377 LYS A C 1
ATOM 3080 O O . LYS A 1 377 ? -8.25 -37 2.402 1 86.62 377 LYS A O 1
ATOM 3085 N N . VAL A 1 378 ? -7.559 -35.062 1.526 1 89.06 378 VAL A N 1
ATOM 3086 C CA . VAL A 1 378 ? -6.191 -35.531 1.311 1 89.06 378 VAL A CA 1
ATOM 3087 C C . VAL A 1 378 ? -5.34 -35.219 2.541 1 89.06 378 VAL A C 1
ATOM 3089 O O . VAL A 1 378 ? -5.016 -34.062 2.811 1 89.06 378 VAL A O 1
ATOM 3092 N N . GLY A 1 379 ? -5.051 -36.219 3.232 1 84.25 379 GLY A N 1
ATOM 3093 C CA . GLY A 1 379 ? -4.309 -36 4.461 1 84.25 379 GLY A CA 1
ATOM 3094 C C . GLY A 1 379 ? -5.066 -35.188 5.477 1 84.25 379 GLY A C 1
ATOM 3095 O O . GLY A 1 379 ? -6.27 -35.375 5.672 1 84.25 379 GLY A O 1
ATOM 3096 N N . ASP A 1 380 ? -4.273 -34.281 6.188 1 80.75 380 ASP A N 1
ATOM 3097 C CA . ASP A 1 380 ? -4.863 -33.531 7.305 1 80.75 380 ASP A CA 1
ATOM 3098 C C . ASP A 1 380 ? -4.816 -32.031 7.062 1 80.75 380 ASP A C 1
ATOM 3100 O O . ASP A 1 380 ? -4.961 -31.25 7.996 1 80.75 380 ASP A O 1
ATOM 3104 N N . ARG A 1 381 ? -4.703 -31.75 5.812 1 85.38 381 ARG A N 1
ATOM 3105 C CA . ARG A 1 381 ? -4.523 -30.328 5.559 1 85.38 381 ARG A CA 1
ATOM 3106 C C . ARG A 1 381 ? -5.699 -29.75 4.773 1 85.38 381 ARG A C 1
ATOM 3108 O O . ARG A 1 381 ? -6.855 -29.922 5.172 1 85.38 381 ARG A O 1
ATOM 3115 N N . TRP A 1 382 ? -5.5 -29.078 3.617 1 85.38 382 TRP A N 1
ATOM 3116 C CA . TRP A 1 382 ? -6.574 -28.219 3.109 1 85.38 382 TRP A CA 1
ATOM 3117 C C . TRP A 1 382 ? -7.16 -28.797 1.822 1 85.38 382 TRP A C 1
ATOM 3119 O O . TRP A 1 382 ? -8.219 -28.359 1.366 1 85.38 382 TRP A O 1
ATOM 3129 N N . ILE A 1 383 ? -6.535 -29.766 1.186 1 91.94 383 ILE A N 1
ATOM 3130 C CA . ILE A 1 383 ? -7.004 -30.281 -0.1 1 91.94 383 ILE A CA 1
ATOM 3131 C C . ILE A 1 383 ? -8.078 -31.344 0.125 1 91.94 383 ILE A C 1
ATOM 3133 O O . ILE A 1 383 ? -7.93 -32.219 0.985 1 91.94 383 ILE A O 1
ATOM 3137 N N . THR A 1 384 ? -9.195 -31.219 -0.593 1 91.44 384 THR A N 1
ATOM 3138 C CA . THR A 1 384 ? -10.242 -32.25 -0.612 1 91.44 384 THR A CA 1
ATOM 3139 C C . THR A 1 384 ? -10.219 -33 -1.925 1 91.44 384 THR A C 1
ATOM 3141 O O . THR A 1 384 ? -9.898 -32.469 -2.977 1 91.44 384 THR A O 1
ATOM 3144 N N . HIS A 1 385 ? -10.523 -34.312 -1.859 1 92.88 385 HIS A N 1
ATOM 3145 C CA . HIS A 1 385 ? -10.633 -35.156 -3.062 1 92.88 385 HIS A CA 1
ATOM 3146 C C . HIS A 1 385 ? -11.961 -34.906 -3.768 1 92.88 385 HIS A C 1
ATOM 3148 O O . HIS A 1 385 ? -12.906 -35.688 -3.584 1 92.88 385 HIS A O 1
ATOM 3154 N N . THR A 1 386 ? -11.977 -33.938 -4.617 1 94.44 386 THR A N 1
ATOM 3155 C CA . THR A 1 386 ? -13.227 -33.5 -5.246 1 94.44 386 THR A CA 1
ATOM 3156 C C . THR A 1 386 ? -13.031 -33.312 -6.746 1 94.44 386 THR A C 1
ATOM 3158 O O . THR A 1 386 ? -13.203 -32.219 -7.262 1 94.44 386 THR A O 1
ATOM 3161 N N . PRO A 1 387 ? -12.82 -34.406 -7.5 1 96.56 387 PRO A N 1
ATOM 3162 C CA . PRO A 1 387 ? -12.656 -34.281 -8.945 1 96.56 387 PRO A CA 1
ATOM 3163 C C . PRO A 1 387 ? -13.883 -33.688 -9.641 1 96.56 387 PRO A C 1
ATOM 3165 O O . PRO A 1 387 ? -13.758 -33.062 -10.688 1 96.56 387 PRO A O 1
ATOM 3168 N N . HIS A 1 388 ? -15.047 -33.844 -8.992 1 96.31 388 HIS A N 1
ATOM 3169 C CA . HIS A 1 388 ? -16.25 -33.281 -9.57 1 96.31 388 HIS A CA 1
ATOM 3170 C C . HIS A 1 388 ? -16.156 -31.75 -9.656 1 96.31 388 HIS A C 1
ATOM 3172 O O . HIS A 1 388 ? -16.75 -31.141 -10.555 1 96.31 388 HIS A O 1
ATOM 3178 N N . GLY A 1 389 ? -15.445 -31.156 -8.703 1 97.25 389 GLY A N 1
ATOM 3179 C CA . GLY A 1 389 ? -15.234 -29.719 -8.758 1 97.25 389 GLY A CA 1
ATOM 3180 C C . GLY A 1 389 ? -14.477 -29.266 -9.992 1 97.25 389 GLY A C 1
ATOM 3181 O O . GLY A 1 389 ? -14.789 -28.234 -10.578 1 97.25 389 GLY A O 1
ATOM 3182 N N . LEU A 1 390 ? -13.477 -30.031 -10.375 1 98.38 390 LEU A N 1
ATOM 3183 C CA . LEU A 1 390 ? -12.734 -29.719 -11.594 1 98.38 390 LEU A CA 1
ATOM 3184 C C . LEU A 1 390 ? -13.625 -29.859 -12.82 1 98.38 390 LEU A C 1
ATOM 3186 O O . LEU A 1 390 ? -13.617 -28.984 -13.695 1 98.38 390 LEU A O 1
ATOM 3190 N N . TYR A 1 391 ? -14.391 -30.953 -12.891 1 98.31 391 TYR A N 1
ATOM 3191 C CA . TYR A 1 391 ? -15.344 -31.156 -13.977 1 98.31 391 TYR A CA 1
ATOM 3192 C C . TYR A 1 391 ? -16.297 -29.969 -14.086 1 98.31 391 TYR A C 1
ATOM 3194 O O . TYR A 1 391 ? -16.484 -29.422 -15.172 1 98.31 391 TYR A O 1
ATOM 3202 N N . ASN A 1 392 ? -16.828 -29.562 -12.992 1 97.12 392 ASN A N 1
ATOM 3203 C CA . ASN A 1 392 ? -17.797 -28.469 -12.961 1 97.12 392 ASN A CA 1
ATOM 3204 C C . ASN A 1 392 ? -17.156 -27.156 -13.414 1 97.12 392 ASN A C 1
ATOM 3206 O O . ASN A 1 392 ? -17.797 -26.375 -14.125 1 97.12 392 ASN A O 1
ATOM 3210 N N . TYR A 1 393 ? -15.977 -26.953 -13.008 1 97.06 393 TYR A N 1
ATOM 3211 C CA . TYR A 1 393 ? -15.312 -25.688 -13.336 1 97.06 393 TYR A CA 1
ATOM 3212 C C . TYR A 1 393 ? -14.977 -25.625 -14.82 1 97.06 393 TYR A C 1
ATOM 3214 O O . TYR A 1 393 ? -15.094 -24.562 -15.438 1 97.06 393 TYR A O 1
ATOM 3222 N N . LEU A 1 394 ? -14.516 -26.688 -15.383 1 98.44 394 LEU A N 1
ATOM 3223 C CA . LEU A 1 394 ? -14.234 -26.734 -16.812 1 98.44 394 LEU A CA 1
ATOM 3224 C C . LEU A 1 394 ? -15.492 -26.469 -17.625 1 98.44 394 LEU A C 1
ATOM 3226 O O . LEU A 1 394 ? -15.461 -25.734 -18.609 1 98.44 394 LEU A O 1
ATOM 3230 N N . ASN A 1 395 ? -16.594 -27 -17.203 1 97.88 395 ASN A N 1
ATOM 3231 C CA . ASN A 1 395 ? -17.859 -26.734 -17.875 1 97.88 395 ASN A CA 1
ATOM 3232 C C . ASN A 1 395 ? -18.328 -25.297 -17.656 1 97.88 395 ASN A C 1
ATOM 3234 O O . ASN A 1 395 ? -18.938 -24.688 -18.547 1 97.88 395 ASN A O 1
ATOM 3238 N N . TYR A 1 396 ? -18.078 -24.781 -16.484 1 97.38 396 TYR A N 1
ATOM 3239 C CA . TYR A 1 396 ? -18.375 -23.391 -16.203 1 97.38 396 TYR A CA 1
ATOM 3240 C C . TYR A 1 396 ? -17.641 -22.469 -17.188 1 97.38 396 TYR A C 1
ATOM 3242 O O . TYR A 1 396 ? -18.25 -21.547 -17.734 1 97.38 396 TYR A O 1
ATOM 3250 N N . ILE A 1 397 ? -16.359 -22.703 -17.422 1 98.19 397 ILE A N 1
ATOM 3251 C CA . ILE A 1 397 ? -15.57 -21.875 -18.328 1 98.19 397 ILE A CA 1
ATOM 3252 C C . ILE A 1 397 ? -16.094 -22.031 -19.766 1 98.19 397 ILE A C 1
ATOM 3254 O O . ILE A 1 397 ? -16.203 -21.047 -20.484 1 98.19 397 ILE A O 1
ATOM 3258 N N . LYS A 1 398 ? -16.453 -23.25 -20.141 1 98 398 LYS A N 1
ATOM 3259 C CA . LYS A 1 398 ? -17.047 -23.5 -21.453 1 98 398 LYS A CA 1
ATOM 3260 C C . LYS A 1 398 ? -18.281 -22.641 -21.672 1 98 398 LYS A C 1
ATOM 3262 O O . LYS A 1 398 ? -18.422 -22.016 -22.734 1 98 398 LYS A O 1
ATOM 3267 N N . THR A 1 399 ? -19.062 -22.531 -20.719 1 97.19 399 THR A N 1
ATOM 3268 C CA . THR A 1 399 ? -20.375 -21.891 -20.828 1 97.19 399 THR A CA 1
ATOM 3269 C C . THR A 1 399 ? -20.219 -20.375 -20.734 1 97.19 399 THR A C 1
ATOM 3271 O O . THR A 1 399 ? -20.922 -19.625 -21.438 1 97.19 399 THR A O 1
ATOM 3274 N N . ASN A 1 400 ? -19.297 -19.891 -19.922 1 96.44 400 ASN A N 1
ATOM 3275 C CA . ASN A 1 400 ? -19.328 -18.484 -19.547 1 96.44 400 ASN A CA 1
ATOM 3276 C C . ASN A 1 400 ? -18.25 -17.688 -20.281 1 96.44 400 ASN A C 1
ATOM 3278 O O . ASN A 1 400 ? -18.297 -16.453 -20.312 1 96.44 400 ASN A O 1
ATOM 3282 N N . TYR A 1 401 ? -17.281 -18.375 -20.844 1 97.56 401 TYR A N 1
ATOM 3283 C CA . TYR A 1 401 ? -16.141 -17.656 -21.438 1 97.56 401 TYR A CA 1
ATOM 3284 C C . TYR A 1 401 ? -15.844 -18.188 -22.828 1 97.56 401 TYR A C 1
ATOM 3286 O O . TYR A 1 401 ? -14.688 -18.469 -23.156 1 97.56 401 TYR A O 1
ATOM 3294 N N . LYS A 1 402 ? -16.875 -18.391 -23.641 1 94.44 402 LYS A N 1
ATOM 3295 C CA . LYS A 1 402 ? -16.859 -18.672 -25.078 1 94.44 402 LYS A CA 1
ATOM 3296 C C . LYS A 1 402 ? -16.078 -19.953 -25.375 1 94.44 402 LYS A C 1
ATOM 3298 O O . LYS A 1 402 ? -15.359 -20.016 -26.375 1 94.44 402 LYS A O 1
ATOM 3303 N N . ASN A 1 403 ? -16.062 -20.844 -24.438 1 97 403 ASN A N 1
ATOM 3304 C CA . ASN A 1 403 ? -15.359 -22.109 -24.562 1 97 403 ASN A CA 1
ATOM 3305 C C . ASN A 1 403 ? -13.906 -21.891 -24.969 1 97 403 ASN A C 1
ATOM 3307 O O . ASN A 1 403 ? -13.422 -22.547 -25.891 1 97 403 ASN A O 1
ATOM 3311 N N . THR A 1 404 ? -13.289 -20.891 -24.406 1 97.69 404 THR A N 1
ATOM 3312 C CA . THR A 1 404 ? -11.875 -20.609 -24.625 1 97.69 404 THR A CA 1
ATOM 3313 C C . THR A 1 404 ? -11.023 -21.859 -24.375 1 97.69 404 THR A C 1
ATOM 3315 O O . THR A 1 404 ? -11.453 -22.766 -23.656 1 97.69 404 THR A O 1
ATOM 3318 N N . SER A 1 405 ? -9.898 -21.984 -25.078 1 98.44 405 SER A N 1
ATOM 3319 C CA . SER A 1 405 ? -8.961 -23.062 -24.781 1 98.44 405 SER A CA 1
ATOM 3320 C C . SER A 1 405 ? -8.508 -23.016 -23.328 1 98.44 405 SER A C 1
ATOM 3322 O O . SER A 1 405 ? -8.117 -21.969 -22.828 1 98.44 405 SER A O 1
ATOM 3324 N N . ILE A 1 406 ? -8.656 -24.188 -22.688 1 98.75 406 ILE A N 1
ATOM 3325 C CA . ILE A 1 406 ? -8.242 -24.266 -21.297 1 98.75 406 ILE A CA 1
ATOM 3326 C C . ILE A 1 406 ? -6.98 -25.125 -21.172 1 98.75 406 ILE A C 1
ATOM 3328 O O . ILE A 1 406 ? -6.922 -26.219 -21.734 1 98.75 406 ILE A O 1
ATOM 3332 N N . PHE A 1 407 ? -6.012 -24.625 -20.531 1 98.75 407 PHE A N 1
ATOM 3333 C CA . PHE A 1 407 ? -4.812 -25.359 -20.141 1 98.75 407 PHE A CA 1
ATOM 3334 C C . PHE A 1 407 ? -4.773 -25.578 -18.641 1 98.75 407 PHE A C 1
ATOM 3336 O O . PHE A 1 407 ? -4.57 -24.625 -17.875 1 98.75 407 PHE A O 1
ATOM 3343 N N . VAL A 1 408 ? -5.055 -26.766 -18.141 1 98.88 408 VAL A N 1
ATOM 3344 C CA . VAL A 1 408 ? -4.895 -27.047 -16.719 1 98.88 408 VAL A CA 1
ATOM 3345 C C . VAL A 1 408 ? -3.416 -26.984 -16.344 1 98.88 408 VAL A C 1
ATOM 3347 O O . VAL A 1 408 ? -2.678 -27.953 -16.562 1 98.88 408 VAL A O 1
ATOM 3350 N N . LEU A 1 409 ? -3.062 -25.906 -15.727 1 98.81 409 LEU A N 1
ATOM 3351 C CA . LEU A 1 409 ? -1.642 -25.609 -15.562 1 98.81 409 LEU A CA 1
ATOM 3352 C C . LEU A 1 409 ? -1.152 -26.062 -14.188 1 98.81 409 LEU A C 1
ATOM 3354 O O . LEU A 1 409 ? 0.055 -26.156 -13.953 1 98.81 409 LEU A O 1
ATOM 3358 N N . GLN A 1 410 ? -2.111 -26.281 -13.258 1 98.56 410 GLN A N 1
ATOM 3359 C CA . GLN A 1 410 ? -1.727 -26.828 -11.969 1 98.56 410 GLN A CA 1
ATOM 3360 C C . GLN A 1 410 ? -2.816 -27.75 -11.414 1 98.56 410 GLN A C 1
ATOM 3362 O O . GLN A 1 410 ? -3.973 -27.344 -11.289 1 98.56 410 GLN A O 1
ATOM 3367 N N . ASN A 1 411 ? -2.486 -28.906 -11.07 1 98.56 411 ASN A N 1
ATOM 3368 C CA . ASN A 1 411 ? -3.332 -29.875 -10.383 1 98.56 411 ASN A CA 1
ATOM 3369 C C . ASN A 1 411 ? -2.504 -30.953 -9.688 1 98.56 411 ASN A C 1
ATOM 3371 O O . ASN A 1 411 ? -1.514 -31.422 -10.25 1 98.56 411 ASN A O 1
ATOM 3375 N N . GLY A 1 412 ? -2.795 -31.25 -8.547 1 97.19 412 GLY A N 1
ATOM 3376 C CA . GLY A 1 412 ? -2.09 -32.25 -7.75 1 97.19 412 GLY A CA 1
ATOM 3377 C C . GLY A 1 412 ? -2.451 -32.188 -6.277 1 97.19 412 GLY A C 1
ATOM 3378 O O . GLY A 1 412 ? -3.369 -31.469 -5.883 1 97.19 412 GLY A O 1
ATOM 3379 N N . CYS A 1 413 ? -1.793 -33.062 -5.453 1 96 413 CYS A N 1
ATOM 3380 C CA . CYS A 1 413 ? -1.977 -33.031 -4.004 1 96 413 CYS A CA 1
ATOM 3381 C C . CYS A 1 413 ? -0.657 -33.281 -3.283 1 96 413 CYS A C 1
ATOM 3383 O O . CYS A 1 413 ? 0.328 -33.688 -3.904 1 96 413 CYS A O 1
ATOM 3385 N N . TYR A 1 414 ? -0.639 -32.938 -2.018 1 95.31 414 TYR A N 1
ATOM 3386 C CA . TYR A 1 414 ? 0.575 -33.125 -1.234 1 95.31 414 TYR A CA 1
ATOM 3387 C C . TYR A 1 414 ? 0.648 -34.562 -0.701 1 95.31 414 TYR A C 1
ATOM 3389 O O . TYR A 1 414 ? -0.345 -35.281 -0.724 1 95.31 414 TYR A O 1
ATOM 3397 N N . ASP A 1 415 ? 1.831 -34.938 -0.204 1 94.69 415 ASP A N 1
ATOM 3398 C CA . ASP A 1 415 ? 2.078 -36.219 0.417 1 94.69 415 ASP A CA 1
ATOM 3399 C C . ASP A 1 415 ? 1.217 -36.406 1.665 1 94.69 415 ASP A C 1
ATOM 3401 O O . ASP A 1 415 ? 0.929 -35.438 2.375 1 94.69 415 ASP A O 1
ATOM 3405 N N . VAL A 1 416 ? 0.868 -37.594 1.791 1 91.38 416 VAL A N 1
ATOM 3406 C CA . VAL A 1 416 ? 0.163 -38 3.008 1 91.38 416 VAL A CA 1
ATOM 3407 C C . VAL A 1 416 ? 1.087 -38.812 3.896 1 91.38 416 VAL A C 1
ATOM 3409 O O . VAL A 1 416 ? 1.962 -39.531 3.398 1 91.38 416 VAL A O 1
ATOM 3412 N N . GLY A 1 417 ? 0.841 -38.688 5.176 1 85 417 GLY A N 1
ATOM 3413 C CA . GLY A 1 417 ? 1.703 -39.375 6.137 1 85 417 GLY A CA 1
ATOM 3414 C C . GLY A 1 417 ? 1.753 -40.875 5.941 1 85 417 GLY A C 1
ATOM 3415 O O . GLY A 1 417 ? 0.765 -41.469 5.531 1 85 417 GLY A O 1
ATOM 3416 N N . ASN A 1 418 ? 2.857 -41.531 6.043 1 83.44 418 ASN A N 1
ATOM 3417 C CA . ASN A 1 418 ? 3.1 -42.969 6.133 1 83.44 418 ASN A CA 1
ATOM 3418 C C . ASN A 1 418 ? 3.191 -43.594 4.754 1 83.44 418 ASN A C 1
ATOM 3420 O O . ASN A 1 418 ? 3.381 -44.812 4.641 1 83.44 418 ASN A O 1
ATOM 3424 N N . GLU A 1 419 ? 3.084 -42.75 3.598 1 90 419 GLU A N 1
ATOM 3425 C CA . GLU A 1 419 ? 3.178 -43.375 2.275 1 90 419 GLU A CA 1
ATOM 3426 C C . GLU A 1 419 ? 4.613 -43.344 1.757 1 90 419 GLU A C 1
ATOM 3428 O O . GLU A 1 419 ? 4.977 -44.125 0.889 1 90 419 GLU A O 1
ATOM 3433 N N . GLY A 1 420 ? 5.383 -42.375 2.223 1 90.75 420 GLY A N 1
ATOM 3434 C CA . GLY A 1 420 ? 6.738 -42.219 1.72 1 90.75 420 GLY A CA 1
ATOM 3435 C C . GLY A 1 420 ? 6.805 -42.094 0.211 1 90.75 420 GLY A C 1
ATOM 3436 O O . GLY A 1 420 ? 6.113 -41.25 -0.366 1 90.75 420 GLY A O 1
ATOM 3437 N N . LEU A 1 421 ? 7.613 -43 -0.419 1 96 421 LEU A N 1
ATOM 3438 C CA . LEU A 1 421 ? 7.793 -42.938 -1.864 1 96 421 LEU A CA 1
ATOM 3439 C C . LEU A 1 421 ? 6.656 -43.625 -2.594 1 96 421 LEU A C 1
ATOM 3441 O O . LEU A 1 421 ? 6.496 -43.469 -3.807 1 96 421 LEU A O 1
ATOM 3445 N N . GLU A 1 422 ? 5.883 -44.438 -1.873 1 93.88 422 GLU A N 1
ATOM 3446 C CA . GLU A 1 422 ? 4.707 -45.094 -2.434 1 93.88 422 GLU A CA 1
ATOM 3447 C C . GLU A 1 422 ? 3.467 -44.188 -2.309 1 93.88 422 GLU A C 1
ATOM 3449 O O . GLU A 1 422 ? 2.504 -44.562 -1.634 1 93.88 422 GLU A O 1
ATOM 3454 N N . ASP A 1 423 ? 3.486 -43.156 -3.062 1 94.56 423 ASP A N 1
ATOM 3455 C CA . ASP A 1 423 ? 2.482 -42.125 -2.9 1 94.56 423 ASP A CA 1
ATOM 3456 C C . ASP A 1 423 ? 1.194 -42.469 -3.639 1 94.56 423 ASP A C 1
ATOM 3458 O O . ASP A 1 423 ? 0.743 -41.719 -4.504 1 94.56 423 ASP A O 1
ATOM 3462 N N . LYS A 1 424 ? 0.51 -43.438 -3.193 1 92.88 424 LYS A N 1
ATOM 3463 C CA . LYS A 1 424 ? -0.69 -44 -3.822 1 92.88 424 LYS A CA 1
ATOM 3464 C C . LYS A 1 424 ? -1.841 -43 -3.773 1 92.88 424 LYS A C 1
ATOM 3466 O O . LYS A 1 424 ? -2.664 -42.938 -4.688 1 92.88 424 LYS A O 1
ATOM 3471 N N . THR A 1 425 ? -1.88 -42.219 -2.691 1 92.81 425 THR A N 1
ATOM 3472 C CA . THR A 1 425 ? -2.902 -41.188 -2.594 1 92.81 425 THR A CA 1
ATOM 3473 C C . THR A 1 425 ? -2.783 -40.188 -3.748 1 92.81 425 THR A C 1
ATOM 3475 O O . THR A 1 425 ? -3.787 -39.812 -4.348 1 92.81 425 THR A O 1
ATOM 3478 N N . ARG A 1 426 ? -1.599 -39.812 -4.078 1 95.69 426 ARG A N 1
ATOM 3479 C CA . ARG A 1 426 ? -1.365 -38.906 -5.199 1 95.69 426 ARG A CA 1
ATOM 3480 C C . ARG A 1 426 ? -1.804 -39.531 -6.516 1 95.69 426 ARG A C 1
ATOM 3482 O O . ARG A 1 426 ? -2.396 -38.875 -7.363 1 95.69 426 ARG A O 1
ATOM 3489 N N . ILE A 1 427 ? -1.523 -40.781 -6.699 1 95.38 427 ILE A N 1
ATOM 3490 C CA . ILE A 1 427 ? -1.877 -41.5 -7.922 1 95.38 427 ILE A CA 1
ATOM 3491 C C . ILE A 1 427 ? -3.395 -41.5 -8.094 1 95.38 427 ILE A C 1
ATOM 3493 O O . ILE A 1 427 ? -3.902 -41.219 -9.18 1 95.38 427 ILE A O 1
ATOM 3497 N N . VAL A 1 428 ? -4.055 -41.781 -7.012 1 93.06 428 VAL A N 1
ATOM 3498 C CA . VAL A 1 428 ? -5.512 -41.844 -7.066 1 93.06 428 VAL A CA 1
ATOM 3499 C C . VAL A 1 428 ? -6.062 -40.438 -7.352 1 93.06 428 VAL A C 1
ATOM 3501 O O . VAL A 1 428 ? -6.977 -40.281 -8.164 1 93.06 428 VAL A O 1
ATOM 3504 N N . TYR A 1 429 ? -5.543 -39.469 -6.676 1 95.06 429 TYR A N 1
ATOM 3505 C CA . TYR A 1 429 ? -5.949 -38.094 -6.906 1 95.06 429 TYR A CA 1
ATOM 3506 C C . TYR A 1 429 ? -5.762 -37.719 -8.367 1 95.06 429 TYR A C 1
ATOM 3508 O O . TYR A 1 429 ? -6.68 -37.188 -9 1 95.06 429 TYR A O 1
ATOM 3516 N N . MET A 1 430 ? -4.633 -38 -8.898 1 96.62 430 MET A N 1
ATOM 3517 C CA . MET A 1 430 ? -4.312 -37.625 -10.281 1 96.62 430 MET A CA 1
ATOM 3518 C C . MET A 1 430 ? -5.234 -38.375 -11.258 1 96.62 430 MET A C 1
ATOM 3520 O O . MET A 1 430 ? -5.77 -37.75 -12.18 1 96.62 430 MET A O 1
ATOM 3524 N N . LYS A 1 431 ? -5.43 -39.625 -11.047 1 94.88 431 LYS A N 1
ATOM 3525 C CA . LYS A 1 431 ? -6.27 -40.438 -11.922 1 94.88 431 LYS A CA 1
ATOM 3526 C C . LYS A 1 431 ? -7.695 -39.875 -11.977 1 94.88 431 LYS A C 1
ATOM 3528 O O . LYS A 1 431 ? -8.242 -39.688 -13.062 1 94.88 431 LYS A O 1
ATOM 3533 N N . THR A 1 432 ? -8.227 -39.625 -10.852 1 94 432 THR A N 1
ATOM 3534 C CA . THR A 1 432 ? -9.625 -39.219 -10.797 1 94 432 THR A CA 1
ATOM 3535 C C . THR A 1 432 ? -9.805 -37.844 -11.391 1 94 432 THR A C 1
ATOM 3537 O O . THR A 1 432 ? -10.828 -37.531 -12.016 1 94 432 THR A O 1
ATOM 3540 N N . HIS A 1 433 ? -8.875 -36.969 -11.227 1 97.12 433 HIS A N 1
ATOM 3541 C CA . HIS A 1 433 ? -8.977 -35.656 -11.805 1 97.12 433 HIS A CA 1
ATOM 3542 C C . HIS A 1 433 ? -8.719 -35.688 -13.312 1 97.12 433 HIS A C 1
ATOM 3544 O O . HIS A 1 433 ? -9.32 -34.906 -14.062 1 97.12 433 HIS A O 1
ATOM 3550 N N . LEU A 1 434 ? -7.848 -36.531 -13.75 1 97.88 434 LEU A N 1
ATOM 3551 C CA . LEU A 1 434 ? -7.676 -36.75 -15.188 1 97.88 434 LEU A CA 1
ATOM 3552 C C . LEU A 1 434 ? -8.953 -37.281 -15.82 1 97.88 434 LEU A C 1
ATOM 3554 O O . LEU A 1 434 ? -9.312 -36.906 -16.938 1 97.88 434 LEU A O 1
ATOM 3558 N N . GLU A 1 435 ? -9.609 -38.156 -15.109 1 96.81 435 GLU A N 1
ATOM 3559 C CA . GLU A 1 435 ? -10.898 -38.656 -15.586 1 96.81 435 GLU A CA 1
ATOM 3560 C C . GLU A 1 435 ? -11.93 -37.531 -15.672 1 96.81 435 GLU A C 1
ATOM 3562 O O . GLU A 1 435 ? -12.719 -37.5 -16.625 1 96.81 435 GLU A O 1
ATOM 3567 N N . ALA A 1 436 ? -11.898 -36.688 -14.695 1 97.88 436 ALA A N 1
ATOM 3568 C CA . ALA A 1 436 ? -12.789 -35.531 -14.719 1 97.88 436 ALA A CA 1
ATOM 3569 C C . ALA A 1 436 ? -12.516 -34.656 -15.945 1 97.88 436 ALA A C 1
ATOM 3571 O O . ALA A 1 436 ? -13.453 -34.125 -16.562 1 97.88 436 ALA A O 1
ATOM 3572 N N . ILE A 1 437 ? -11.273 -34.469 -16.297 1 98.56 437 ILE A N 1
ATOM 3573 C CA . ILE A 1 437 ? -10.898 -33.719 -17.469 1 98.56 437 ILE A CA 1
ATOM 3574 C C . ILE A 1 437 ? -11.414 -34.406 -18.734 1 98.56 437 ILE A C 1
ATOM 3576 O O . ILE A 1 437 ? -11.977 -33.781 -19.625 1 98.56 437 ILE A O 1
ATOM 3580 N N . GLN A 1 438 ? -11.258 -35.688 -18.797 1 97.31 438 GLN A N 1
ATOM 3581 C CA . GLN A 1 438 ? -11.758 -36.469 -19.922 1 97.31 438 GLN A CA 1
ATOM 3582 C C . GLN A 1 438 ? -13.266 -36.312 -20.094 1 97.31 438 GLN A C 1
ATOM 3584 O O . GLN A 1 438 ? -13.758 -36.094 -21.203 1 97.31 438 GLN A O 1
ATOM 3589 N N . ASP A 1 439 ? -13.922 -36.438 -19 1 97.88 439 ASP A N 1
ATOM 3590 C CA . ASP A 1 439 ? -15.375 -36.281 -19.016 1 97.88 439 ASP A CA 1
ATOM 3591 C C . ASP A 1 439 ? -15.758 -34.875 -19.516 1 97.88 439 ASP A C 1
ATOM 3593 O O . ASP A 1 439 ? -16.719 -34.719 -20.266 1 97.88 439 ASP A O 1
ATOM 3597 N N . ALA A 1 440 ? -15.031 -33.875 -19.078 1 98.5 440 ALA A N 1
ATOM 3598 C CA . ALA A 1 440 ? -15.312 -32.5 -19.516 1 98.5 440 ALA A CA 1
ATOM 3599 C C . ALA A 1 440 ? -15.07 -32.344 -21 1 98.5 440 ALA A C 1
ATOM 3601 O O . ALA A 1 440 ? -15.844 -31.656 -21.688 1 98.5 440 ALA A O 1
ATOM 3602 N N . ILE A 1 441 ? -13.969 -32.938 -21.516 1 98.38 441 ILE A N 1
ATOM 3603 C CA . ILE A 1 441 ? -13.672 -32.906 -22.938 1 98.38 441 ILE A CA 1
ATOM 3604 C C . ILE A 1 441 ? -14.812 -33.562 -23.719 1 98.38 441 ILE A C 1
ATOM 3606 O O . ILE A 1 441 ? -15.273 -33 -24.719 1 98.38 441 ILE A O 1
ATOM 3610 N N . GLU A 1 442 ? -15.266 -34.656 -23.25 1 97.38 442 GLU A N 1
ATOM 3611 C CA . GLU A 1 442 ? -16.359 -35.344 -23.906 1 97.38 442 GLU A CA 1
ATOM 3612 C C . GLU A 1 442 ? -17.641 -34.5 -23.891 1 97.38 442 GLU A C 1
ATOM 3614 O O . GLU A 1 442 ? -18.453 -34.594 -24.812 1 97.38 442 GLU A O 1
ATOM 3619 N N . ALA A 1 443 ? -17.734 -33.75 -22.875 1 97.94 443 ALA A N 1
ATOM 3620 C CA . ALA A 1 443 ? -18.906 -32.906 -22.75 1 97.94 443 ALA A CA 1
ATOM 3621 C C . ALA A 1 443 ? -18.734 -31.625 -23.562 1 97.94 443 ALA A C 1
ATOM 3623 O O . ALA A 1 443 ? -19.625 -30.766 -23.594 1 97.94 443 ALA A O 1
ATOM 3624 N N . GLY A 1 444 ? -17.578 -31.406 -24.141 1 98.31 444 GLY A N 1
ATOM 3625 C CA . GLY A 1 444 ? -17.422 -30.328 -25.094 1 98.31 444 GLY A CA 1
ATOM 3626 C C . GLY A 1 444 ? -16.469 -29.25 -24.609 1 98.31 444 GLY A C 1
ATOM 3627 O O . GLY A 1 444 ? -16.219 -28.266 -25.328 1 98.31 444 GLY A O 1
ATOM 3628 N N . ALA A 1 445 ? -15.906 -29.375 -23.438 1 98.62 445 ALA A N 1
ATOM 3629 C CA . ALA A 1 445 ? -14.938 -28.391 -22.953 1 98.62 445 ALA A CA 1
ATOM 3630 C C . ALA A 1 445 ? -13.648 -28.453 -23.781 1 98.62 445 ALA A C 1
ATOM 3632 O O . ALA A 1 445 ? -13.188 -29.531 -24.141 1 98.62 445 ALA A O 1
ATOM 3633 N N . ASN A 1 446 ? -13.055 -27.312 -24.062 1 98.62 446 ASN A N 1
ATOM 3634 C CA . ASN A 1 446 ? -11.859 -27.203 -24.906 1 98.62 446 ASN A CA 1
ATOM 3635 C C . ASN A 1 446 ? -10.586 -27.25 -24.062 1 98.62 446 ASN A C 1
ATOM 3637 O O . ASN A 1 446 ? -9.836 -26.266 -24.031 1 98.62 446 ASN A O 1
ATOM 3641 N N . VAL A 1 447 ? -10.336 -28.391 -23.469 1 98.81 447 VAL A N 1
ATOM 3642 C CA . VAL A 1 447 ? -9.125 -28.562 -22.672 1 98.81 447 VAL A CA 1
ATOM 3643 C C . VAL A 1 447 ? -7.973 -29.016 -23.562 1 98.81 447 VAL A C 1
ATOM 3645 O O . VAL A 1 447 ? -8.078 -30.031 -24.25 1 98.81 447 VAL A O 1
ATOM 3648 N N . ILE A 1 448 ? -6.832 -28.281 -23.484 1 98.69 448 ILE A N 1
ATOM 3649 C CA . ILE A 1 448 ? -5.805 -28.547 -24.484 1 98.69 448 ILE A CA 1
ATOM 3650 C C . ILE A 1 448 ? -4.602 -29.203 -23.828 1 98.69 448 ILE A C 1
ATOM 3652 O O . ILE A 1 448 ? -3.699 -29.703 -24.516 1 98.69 448 ILE A O 1
ATOM 3656 N N . GLY A 1 449 ? -4.617 -29.25 -22.531 1 98.75 449 GLY A N 1
ATOM 3657 C CA . GLY A 1 449 ? -3.451 -29.844 -21.891 1 98.75 449 GLY A CA 1
ATOM 3658 C C . GLY A 1 449 ? -3.584 -29.953 -20.391 1 98.75 449 GLY A C 1
ATOM 3659 O O . GLY A 1 449 ? -4.535 -29.438 -19.797 1 98.75 449 GLY A O 1
ATOM 3660 N N . TYR A 1 450 ? -2.68 -30.656 -19.75 1 98.81 450 TYR A N 1
ATOM 3661 C CA . TYR A 1 450 ? -2.613 -30.938 -18.312 1 98.81 450 TYR A CA 1
ATOM 3662 C C . TYR A 1 450 ? -1.181 -30.812 -17.797 1 98.81 450 TYR A C 1
ATOM 3664 O O . TYR A 1 450 ? -0.246 -31.297 -18.438 1 98.81 450 TYR A O 1
ATOM 3672 N N . THR A 1 451 ? -1.015 -30.156 -16.719 1 98.94 451 THR A N 1
ATOM 3673 C CA . THR A 1 451 ? 0.279 -30.016 -16.047 1 98.94 451 THR A CA 1
ATOM 3674 C C . THR A 1 451 ? 0.228 -30.578 -14.633 1 98.94 451 THR A C 1
ATOM 3676 O O . THR A 1 451 ? -0.507 -30.062 -13.789 1 98.94 451 THR A O 1
ATOM 3679 N N . ALA A 1 452 ? 0.973 -31.578 -14.422 1 98.81 452 ALA A N 1
ATOM 3680 C CA . ALA A 1 452 ? 1.091 -32.125 -13.07 1 98.81 452 ALA A CA 1
ATOM 3681 C C . ALA A 1 452 ? 1.896 -31.188 -12.172 1 98.81 452 ALA A C 1
ATOM 3683 O O . ALA A 1 452 ? 2.955 -30.703 -12.562 1 98.81 452 ALA A O 1
ATOM 3684 N N . TRP A 1 453 ? 1.29 -30.859 -11.125 1 98.5 453 TRP A N 1
ATOM 3685 C CA . TRP A 1 453 ? 2.014 -30.141 -10.078 1 98.5 453 TRP A CA 1
ATOM 3686 C C . TRP A 1 453 ? 2.34 -31.062 -8.906 1 98.5 453 TRP A C 1
ATOM 3688 O O . TRP A 1 453 ? 1.439 -31.656 -8.305 1 98.5 453 TRP A O 1
ATOM 3698 N N . SER A 1 454 ? 3.688 -31.266 -8.656 1 98.5 454 SER A N 1
ATOM 3699 C CA . SER A 1 454 ? 4.812 -30.578 -9.281 1 98.5 454 SER A CA 1
ATOM 3700 C C . SER A 1 454 ? 5.926 -31.562 -9.641 1 98.5 454 SER A C 1
ATOM 3702 O O . SER A 1 454 ? 5.848 -32.75 -9.32 1 98.5 454 SER A O 1
ATOM 3704 N N . LEU A 1 455 ? 6.926 -31.078 -10.359 1 98.88 455 LEU A N 1
ATOM 3705 C CA . LEU A 1 455 ? 8.039 -31.922 -10.758 1 98.88 455 LEU A CA 1
ATOM 3706 C C . LEU A 1 455 ? 8.703 -32.562 -9.539 1 98.88 455 LEU A C 1
ATOM 3708 O O . LEU A 1 455 ? 8.953 -33.781 -9.531 1 98.88 455 LEU A O 1
ATOM 3712 N N . MET A 1 456 ? 8.891 -31.766 -8.5 1 98.88 456 MET A N 1
ATOM 3713 C CA . MET A 1 456 ? 9.633 -32.25 -7.34 1 98.88 456 MET A CA 1
ATOM 3714 C C . MET A 1 456 ? 9.164 -31.578 -6.062 1 98.88 456 MET A C 1
ATOM 3716 O O . MET A 1 456 ? 8.516 -30.531 -6.113 1 98.88 456 MET A O 1
ATOM 3720 N N . ASP A 1 457 ? 9.469 -32.219 -4.934 1 98.5 457 ASP A N 1
ATOM 3721 C CA . ASP A 1 457 ? 9.289 -31.531 -3.666 1 98.5 457 ASP A CA 1
ATOM 3722 C C . ASP A 1 457 ? 10.102 -30.25 -3.627 1 98.5 457 ASP A C 1
ATOM 3724 O O . ASP A 1 457 ? 11.242 -30.203 -4.09 1 98.5 457 ASP A O 1
ATOM 3728 N N . SER A 1 458 ? 9.453 -29.203 -3.211 1 98.31 458 SER A N 1
ATOM 3729 C CA . SER A 1 458 ? 10.133 -27.906 -3.223 1 98.31 458 SER A CA 1
ATOM 3730 C C . SER A 1 458 ? 9.734 -27.062 -2.02 1 98.31 458 SER A C 1
ATOM 3732 O O . SER A 1 458 ? 9.031 -27.531 -1.126 1 98.31 458 SER A O 1
ATOM 3734 N N . PHE A 1 459 ? 10.32 -25.859 -1.869 1 97.69 459 PHE A N 1
ATOM 3735 C CA . PHE A 1 459 ? 9.906 -24.875 -0.883 1 97.69 459 PHE A CA 1
ATOM 3736 C C . PHE A 1 459 ? 8.484 -24.406 -1.161 1 97.69 459 PHE A C 1
ATOM 3738 O O . PHE A 1 459 ? 8.195 -23.875 -2.238 1 97.69 459 PHE A O 1
ATOM 3745 N N . GLU A 1 460 ? 7.609 -24.625 -0.21 1 96.19 460 GLU A N 1
ATOM 3746 C CA . GLU A 1 460 ? 6.195 -24.344 -0.436 1 96.19 460 GLU A CA 1
ATOM 3747 C C . GLU A 1 460 ? 5.754 -23.078 0.304 1 96.19 460 GLU A C 1
ATOM 3749 O O . GLU A 1 460 ? 4.812 -23.125 1.102 1 96.19 460 GLU A O 1
ATOM 3754 N N . PHE A 1 461 ? 6.438 -21.969 0.026 1 94.12 461 PHE A N 1
ATOM 3755 C CA . PHE A 1 461 ? 6.113 -20.656 0.543 1 94.12 461 PHE A CA 1
ATOM 3756 C C . PHE A 1 461 ? 5.938 -20.688 2.057 1 94.12 461 PHE A C 1
ATOM 3758 O O . PHE A 1 461 ? 6.848 -21.078 2.783 1 94.12 461 PHE A O 1
ATOM 3765 N N . ARG A 1 462 ? 4.809 -20.391 2.639 1 92.56 462 ARG A N 1
ATOM 3766 C CA . ARG A 1 462 ? 4.645 -20.266 4.086 1 92.56 462 ARG A CA 1
ATOM 3767 C C . ARG A 1 462 ? 4.828 -21.625 4.766 1 92.56 462 ARG A C 1
ATOM 3769 O O . ARG A 1 462 ? 5.105 -21.688 5.969 1 92.56 462 ARG A O 1
ATOM 3776 N N . HIS A 1 463 ? 4.738 -22.625 3.996 1 94.31 463 HIS A N 1
ATOM 3777 C CA . HIS A 1 463 ? 4.797 -23.969 4.578 1 94.31 463 HIS A CA 1
ATOM 3778 C C . HIS A 1 463 ? 6.227 -24.5 4.605 1 94.31 463 HIS A C 1
ATOM 3780 O O . HIS A 1 463 ? 6.5 -25.531 5.215 1 94.31 463 HIS A O 1
ATOM 3786 N N . GLY A 1 464 ? 7.117 -23.797 3.979 1 95.88 464 GLY A N 1
ATOM 3787 C CA . GLY A 1 464 ? 8.492 -24.266 3.926 1 95.88 464 GLY A CA 1
ATOM 3788 C C . GLY A 1 464 ? 8.625 -25.641 3.307 1 95.88 464 GLY A C 1
ATOM 3789 O O . GLY A 1 464 ? 8.109 -25.891 2.215 1 95.88 464 GLY A O 1
ATOM 3790 N N . TYR A 1 465 ? 9.258 -26.484 4.023 1 97.06 465 TYR A N 1
ATOM 3791 C CA . TYR A 1 465 ? 9.461 -27.828 3.492 1 97.06 465 TYR A CA 1
ATOM 3792 C C . TYR A 1 465 ? 8.555 -28.844 4.184 1 97.06 465 TYR A C 1
ATOM 3794 O O . TYR A 1 465 ? 8.758 -30.047 4.07 1 97.06 465 TYR A O 1
ATOM 3802 N N . THR A 1 466 ? 7.504 -28.328 4.812 1 94.69 466 THR A N 1
ATOM 3803 C CA . THR A 1 466 ? 6.641 -29.219 5.586 1 94.69 466 THR A CA 1
ATOM 3804 C C . THR A 1 466 ? 5.582 -29.859 4.691 1 94.69 466 THR A C 1
ATOM 3806 O O . THR A 1 466 ? 4.926 -30.812 5.09 1 94.69 466 THR A O 1
ATOM 3809 N N . VAL A 1 467 ? 5.383 -29.312 3.514 1 94.69 467 VAL A N 1
ATOM 3810 C CA . VAL A 1 467 ? 4.445 -29.844 2.533 1 94.69 467 VAL A CA 1
ATOM 3811 C C . VAL A 1 467 ? 5.195 -30.25 1.266 1 94.69 467 VAL A C 1
ATOM 3813 O O . VAL A 1 467 ? 6.07 -29.516 0.795 1 94.69 467 VAL A O 1
ATOM 3816 N N . LYS A 1 468 ? 4.797 -31.453 0.773 1 96.44 468 LYS A N 1
ATOM 3817 C CA . LYS A 1 468 ? 5.512 -31.984 -0.378 1 96.44 468 LYS A CA 1
ATOM 3818 C C . LYS A 1 468 ? 4.551 -32.344 -1.514 1 96.44 468 LYS A C 1
ATOM 3820 O O . LYS A 1 468 ? 3.732 -33.25 -1.39 1 96.44 468 LYS A O 1
ATOM 3825 N N . PHE A 1 469 ? 4.734 -31.672 -2.672 1 97.12 469 PHE A N 1
ATOM 3826 C CA . PHE A 1 469 ? 3.832 -31.828 -3.805 1 97.12 469 PHE A CA 1
ATOM 3827 C C . PHE A 1 469 ? 4.508 -32.625 -4.926 1 97.12 469 PHE A C 1
ATOM 3829 O O . PHE A 1 469 ? 3.854 -33 -5.895 1 97.12 469 PHE A O 1
ATOM 3836 N N . GLY A 1 470 ? 5.754 -32.938 -4.785 1 98.56 470 GLY A N 1
ATOM 3837 C CA . GLY A 1 470 ? 6.555 -33.312 -5.934 1 98.56 470 GLY A CA 1
ATOM 3838 C C . GLY A 1 470 ? 6.34 -34.781 -6.34 1 98.56 470 GLY A C 1
ATOM 3839 O O . GLY A 1 470 ? 6.152 -35.656 -5.488 1 98.56 470 GLY A O 1
ATOM 3840 N N . LEU A 1 471 ? 6.453 -35.031 -7.656 1 98.81 471 LEU A N 1
ATOM 3841 C CA . LEU A 1 471 ? 6.578 -36.406 -8.172 1 98.81 471 LEU A CA 1
ATOM 3842 C C . LEU A 1 471 ? 7.914 -37.031 -7.77 1 98.81 471 LEU A C 1
ATOM 3844 O O . LEU A 1 471 ? 8 -38.219 -7.555 1 98.81 471 LEU A O 1
ATOM 3848 N N . TYR A 1 472 ? 8.914 -36.219 -7.766 1 98.88 472 TYR A N 1
ATOM 3849 C CA . TYR A 1 472 ? 10.227 -36.625 -7.254 1 98.88 472 TYR A CA 1
ATOM 3850 C C . TYR A 1 472 ? 10.445 -36.062 -5.852 1 98.88 472 TYR A C 1
ATOM 3852 O O . TYR A 1 472 ? 10.242 -34.875 -5.602 1 98.88 472 TYR A O 1
ATOM 3860 N N . HIS A 1 473 ? 10.828 -36.938 -4.93 1 98.5 473 HIS A N 1
ATOM 3861 C CA . HIS A 1 473 ? 11.258 -36.531 -3.604 1 98.5 473 HIS A CA 1
ATOM 3862 C C . HIS A 1 473 ? 12.641 -35.875 -3.656 1 98.5 473 HIS A C 1
ATOM 3864 O O . HIS A 1 473 ? 13.539 -36.375 -4.344 1 98.5 473 HIS A O 1
ATOM 3870 N N . VAL A 1 474 ? 12.789 -34.781 -3.029 1 98.75 474 VAL A N 1
ATOM 3871 C CA . VAL A 1 474 ? 14.102 -34.156 -2.83 1 98.75 474 VAL A CA 1
ATOM 3872 C C . VAL A 1 474 ? 14.539 -34.344 -1.377 1 98.75 474 VAL A C 1
ATOM 3874 O O . VAL A 1 474 ? 13.773 -34.031 -0.453 1 98.75 474 VAL A O 1
ATOM 3877 N N . ASN A 1 475 ? 15.727 -34.906 -1.183 1 98.06 475 ASN A N 1
ATOM 3878 C CA . ASN A 1 475 ? 16.281 -35 0.161 1 98.06 475 ASN A CA 1
ATOM 3879 C C . ASN A 1 475 ? 16.922 -33.688 0.618 1 98.06 475 ASN A C 1
ATOM 3881 O O . ASN A 1 475 ? 18.078 -33.438 0.333 1 98.06 475 ASN A O 1
ATOM 3885 N N . PHE A 1 476 ? 16.25 -32.969 1.435 1 97.56 476 PHE A N 1
ATOM 3886 C CA . PHE A 1 476 ? 16.656 -31.625 1.806 1 97.56 476 PHE A CA 1
ATOM 3887 C C . PHE A 1 476 ? 17.719 -31.672 2.896 1 97.56 476 PHE A C 1
ATOM 3889 O O . PHE A 1 476 ? 18.375 -30.656 3.172 1 97.56 476 PHE A O 1
ATOM 3896 N N . SER A 1 477 ? 17.906 -32.781 3.498 1 95.81 477 SER A N 1
ATOM 3897 C CA . SER A 1 477 ? 18.969 -32.938 4.48 1 95.81 477 SER A CA 1
ATOM 3898 C C . SER A 1 477 ? 20.281 -33.312 3.811 1 95.81 477 SER A C 1
ATOM 3900 O O . SER A 1 477 ? 21.344 -33.25 4.438 1 95.81 477 SER A O 1
ATOM 3902 N N . ASP A 1 478 ? 20.203 -33.719 2.576 1 96.56 478 ASP A N 1
ATOM 3903 C CA . ASP A 1 478 ? 21.359 -34.031 1.752 1 96.56 478 ASP A CA 1
ATOM 3904 C C . ASP A 1 478 ? 21.875 -32.812 1.023 1 96.56 478 ASP A C 1
ATOM 3906 O O . ASP A 1 478 ? 21.156 -32.188 0.244 1 96.56 478 ASP A O 1
ATOM 3910 N N . PRO A 1 479 ? 23.156 -32.438 1.229 1 95.94 479 PRO A N 1
ATOM 3911 C CA . PRO A 1 479 ? 23.688 -31.266 0.534 1 95.94 479 PRO A CA 1
ATOM 3912 C C . PRO A 1 479 ? 23.578 -31.375 -0.985 1 95.94 479 PRO A C 1
ATOM 3914 O O . PRO A 1 479 ? 23.516 -30.359 -1.682 1 95.94 479 PRO A O 1
ATOM 3917 N N . ASP A 1 480 ? 23.469 -32.531 -1.442 1 96.81 480 ASP A N 1
ATOM 3918 C CA . ASP A 1 480 ? 23.391 -32.75 -2.887 1 96.81 480 ASP A CA 1
ATOM 3919 C C . ASP A 1 480 ? 21.938 -32.688 -3.361 1 96.81 480 ASP A C 1
ATOM 3921 O O . ASP A 1 480 ? 21.672 -32.719 -4.562 1 96.81 480 ASP A O 1
ATOM 3925 N N . ARG A 1 481 ? 21.031 -32.562 -2.467 1 98.38 481 ARG A N 1
ATOM 3926 C CA . ARG A 1 481 ? 19.625 -32.5 -2.811 1 98.38 481 ARG A CA 1
ATOM 3927 C C . ARG A 1 481 ? 19.234 -33.625 -3.764 1 98.38 481 ARG A C 1
ATOM 3929 O O . ARG A 1 481 ? 18.625 -33.375 -4.805 1 98.38 481 ARG A O 1
ATOM 3936 N N . THR A 1 482 ? 19.516 -34.812 -3.363 1 98.62 482 THR A N 1
ATOM 3937 C CA . THR A 1 482 ? 19.266 -35.969 -4.215 1 98.62 482 THR A CA 1
ATOM 3938 C C . THR A 1 482 ? 17.797 -36.062 -4.559 1 98.62 482 THR A C 1
ATOM 3940 O O . THR A 1 482 ? 16.938 -35.906 -3.695 1 98.62 482 THR A O 1
ATOM 3943 N N . ARG A 1 483 ? 17.484 -36.375 -5.852 1 98.69 483 ARG A N 1
ATOM 3944 C CA . ARG A 1 483 ? 16.125 -36.594 -6.34 1 98.69 483 ARG A CA 1
ATOM 3945 C C . ARG A 1 483 ? 15.797 -38.062 -6.41 1 98.69 483 ARG A C 1
ATOM 3947 O O . ARG A 1 483 ? 16.562 -38.844 -6.957 1 98.69 483 ARG A O 1
ATOM 3954 N N . ILE A 1 484 ? 14.656 -38.438 -5.859 1 98.56 484 ILE A N 1
ATOM 3955 C CA . ILE A 1 484 ? 14.211 -39.844 -5.82 1 98.56 484 ILE A CA 1
ATOM 3956 C C . ILE A 1 484 ? 12.781 -39.938 -6.359 1 98.56 484 ILE A C 1
ATOM 3958 O O . ILE A 1 484 ? 11.875 -39.25 -5.867 1 98.56 484 ILE A O 1
ATOM 3962 N N . PRO A 1 485 ? 12.562 -40.75 -7.426 1 98.56 485 PRO A N 1
ATOM 3963 C CA . PRO A 1 485 ? 11.203 -40.875 -7.969 1 98.56 485 PRO A CA 1
ATOM 3964 C C . PRO A 1 485 ? 10.234 -41.531 -6.992 1 98.56 485 PRO A C 1
ATOM 3966 O O . PRO A 1 485 ? 10.586 -42.531 -6.352 1 98.56 485 PRO A O 1
ATOM 3969 N N . LYS A 1 486 ? 9.094 -40.969 -6.887 1 98.12 486 LYS A N 1
ATOM 3970 C CA . LYS A 1 486 ? 7.984 -41.625 -6.207 1 98.12 486 LYS A CA 1
ATOM 3971 C C . LYS A 1 486 ? 7.223 -42.562 -7.16 1 98.12 486 LYS A C 1
ATOM 3973 O O . LYS A 1 486 ? 7.527 -42.594 -8.352 1 98.12 486 LYS A O 1
ATOM 3978 N N . ARG A 1 487 ? 6.297 -43.25 -6.617 1 96.44 487 ARG A N 1
ATOM 3979 C CA . ARG A 1 487 ? 5.527 -44.188 -7.43 1 96.44 487 ARG A CA 1
ATOM 3980 C C . ARG A 1 487 ? 4.691 -43.438 -8.469 1 96.44 487 ARG A C 1
ATOM 3982 O O . ARG A 1 487 ? 4.477 -43.969 -9.57 1 96.44 487 ARG A O 1
ATOM 3989 N N . SER A 1 488 ? 4.289 -42.281 -8.164 1 97.62 488 SER A N 1
ATOM 3990 C CA . SER A 1 488 ? 3.467 -41.469 -9.062 1 97.62 488 SER A CA 1
ATOM 3991 C C . SER A 1 488 ? 4.219 -41.125 -10.344 1 97.62 488 SER A C 1
ATOM 3993 O O . SER A 1 488 ? 3.6 -40.844 -11.367 1 97.62 488 SER A O 1
ATOM 3995 N N . VAL A 1 489 ? 5.562 -41.156 -10.328 1 98.44 489 VAL A N 1
ATOM 3996 C CA . VAL A 1 489 ? 6.348 -40.938 -11.539 1 98.44 489 VAL A CA 1
ATOM 3997 C C . VAL A 1 489 ? 6 -42 -12.57 1 98.44 489 VAL A C 1
ATOM 3999 O O . VAL A 1 489 ? 5.746 -41.688 -13.734 1 98.44 489 VAL A O 1
ATOM 4002 N N . GLU A 1 490 ? 5.938 -43.188 -12.148 1 96.44 490 GLU A N 1
ATOM 4003 C CA . GLU A 1 490 ? 5.637 -44.312 -13.055 1 96.44 490 GLU A CA 1
ATOM 4004 C C . GLU A 1 490 ? 4.215 -44.188 -13.602 1 96.44 490 GLU A C 1
ATOM 4006 O O . GLU A 1 490 ? 3.982 -44.438 -14.789 1 96.44 490 GLU A O 1
ATOM 4011 N N . PHE A 1 491 ? 3.361 -43.938 -12.781 1 96.75 491 PHE A N 1
ATOM 4012 C CA . PHE A 1 491 ? 1.977 -43.781 -13.203 1 96.75 491 PHE A CA 1
ATOM 4013 C C . PHE A 1 491 ? 1.854 -42.719 -14.273 1 96.75 491 PHE A C 1
ATOM 4015 O O . PHE A 1 491 ? 1.276 -42.938 -15.336 1 96.75 491 PHE A O 1
ATOM 4022 N N . TYR A 1 492 ? 2.354 -41.5 -13.961 1 98.12 492 TYR A N 1
ATOM 4023 C CA . TYR A 1 492 ? 2.232 -40.375 -14.875 1 98.12 492 TYR A CA 1
ATOM 4024 C C . TYR A 1 492 ? 2.955 -40.625 -16.188 1 98.12 492 TYR A C 1
ATOM 4026 O O . TYR A 1 492 ? 2.461 -40.281 -17.266 1 98.12 492 TYR A O 1
ATOM 4034 N N . LYS A 1 493 ? 4.113 -41.25 -16.078 1 97.5 493 LYS A N 1
ATOM 4035 C CA . LYS A 1 493 ? 4.867 -41.656 -17.266 1 97.5 493 LYS A CA 1
ATOM 4036 C C . LYS A 1 493 ? 4.047 -42.562 -18.172 1 97.5 493 LYS A C 1
ATOM 4038 O O . LYS A 1 493 ? 4.082 -42.438 -19.406 1 97.5 493 LYS A O 1
ATOM 4043 N N . ASN A 1 494 ? 3.35 -43.469 -17.609 1 96.06 494 ASN A N 1
ATOM 4044 C CA . ASN A 1 494 ? 2.494 -44.375 -18.375 1 96.06 494 ASN A CA 1
ATOM 4045 C C . ASN A 1 494 ? 1.354 -43.625 -19.062 1 96.06 494 ASN A C 1
ATOM 4047 O O . ASN A 1 494 ? 1.034 -43.875 -20.219 1 96.06 494 ASN A O 1
ATOM 4051 N N . VAL A 1 495 ? 0.752 -42.719 -18.359 1 97.12 495 VAL A N 1
ATOM 4052 C CA . VAL A 1 495 ? -0.344 -41.906 -18.906 1 97.12 495 VAL A CA 1
ATOM 4053 C C . VAL A 1 495 ? 0.148 -41.094 -20.109 1 97.12 495 VAL A C 1
ATOM 4055 O O . VAL A 1 495 ? -0.496 -41.094 -21.156 1 97.12 495 VAL A O 1
ATOM 4058 N N . THR A 1 496 ? 1.31 -40.469 -19.969 1 97.5 496 THR A N 1
ATOM 4059 C CA . THR A 1 496 ? 1.83 -39.594 -21.031 1 97.5 496 THR A CA 1
ATOM 4060 C C . THR A 1 496 ? 2.275 -40.438 -22.234 1 97.5 496 THR A C 1
ATOM 4062 O O . THR A 1 496 ? 2.127 -40 -23.375 1 97.5 496 THR A O 1
ATOM 4065 N N . SER A 1 497 ? 2.789 -41.594 -21.953 1 95.44 497 SER A N 1
ATOM 4066 C CA . SER A 1 497 ? 3.256 -42.469 -23.031 1 95.44 497 SER A CA 1
ATOM 4067 C C . SER A 1 497 ? 2.09 -43.031 -23.844 1 95.44 497 SER A C 1
ATOM 4069 O O . SER A 1 497 ? 2.176 -43.156 -25.062 1 95.44 497 SER A O 1
ATOM 4071 N N . GLU A 1 498 ? 1.005 -43.312 -23.141 1 95.25 498 GLU A N 1
ATOM 4072 C CA . GLU A 1 498 ? -0.123 -43.969 -23.797 1 95.25 498 GLU A CA 1
ATOM 4073 C C . GLU A 1 498 ? -1.167 -42.969 -24.25 1 95.25 498 GLU A C 1
ATOM 4075 O O . GLU A 1 498 ? -2.09 -43.281 -25 1 95.25 498 GLU A O 1
ATOM 4080 N N . ASN A 1 499 ? -1.042 -41.781 -23.828 1 97.12 499 ASN A N 1
ATOM 4081 C CA . ASN A 1 499 ? -2.027 -40.719 -24.078 1 97.12 499 ASN A CA 1
ATOM 4082 C C . ASN A 1 499 ? -3.414 -41.125 -23.594 1 97.12 499 ASN A C 1
ATOM 4084 O O . ASN A 1 499 ? -4.414 -40.875 -24.266 1 97.12 499 ASN A O 1
ATOM 4088 N N . ARG A 1 500 ? -3.465 -41.844 -22.5 1 95.56 500 ARG A N 1
ATOM 4089 C CA . ARG A 1 500 ? -4.688 -42.281 -21.828 1 95.56 500 ARG A CA 1
ATOM 4090 C C . ARG A 1 500 ? -4.391 -42.781 -20.422 1 95.56 500 ARG A C 1
ATOM 4092 O O . ARG A 1 500 ? -3.23 -43 -20.078 1 95.56 500 ARG A O 1
ATOM 4099 N N . ILE A 1 501 ? -5.441 -42.938 -19.672 1 94 501 ILE A N 1
ATOM 4100 C CA . ILE A 1 501 ? -5.332 -43.656 -18.406 1 94 501 ILE A CA 1
ATOM 4101 C C . ILE A 1 501 ? -5.387 -45.156 -18.672 1 94 501 ILE A C 1
ATOM 4103 O O . ILE A 1 501 ? -6.469 -45.719 -18.812 1 94 501 ILE A O 1
ATOM 4107 N N . GLY A 1 502 ? -4.281 -45.719 -18.641 1 88.19 502 GLY A N 1
ATOM 4108 C CA . GLY A 1 502 ? -4.16 -47.125 -19.062 1 88.19 502 GLY A CA 1
ATOM 4109 C C . GLY A 1 502 ? -4.379 -48.094 -17.922 1 88.19 502 GLY A C 1
ATOM 4110 O O . GLY A 1 502 ? -4.715 -47.719 -16.812 1 88.19 502 GLY A O 1
ATOM 4111 N N . PRO A 1 503 ? -4.184 -49.312 -18.219 1 85.75 503 PRO A N 1
ATOM 4112 C CA . PRO A 1 503 ? -4.449 -50.406 -17.25 1 85.75 503 PRO A CA 1
ATOM 4113 C C . PRO A 1 503 ? -3.428 -50.438 -16.125 1 85.75 503 PRO A C 1
ATOM 4115 O O . PRO A 1 503 ? -3.648 -51.094 -15.102 1 85.75 503 PRO A O 1
ATOM 4118 N N . TYR A 1 504 ? -2.348 -49.719 -16.391 1 84.62 504 TYR A N 1
ATOM 4119 C CA . TYR A 1 504 ? -1.286 -49.719 -15.398 1 84.62 504 TYR A CA 1
ATOM 4120 C C . TYR A 1 504 ? -1.823 -49.281 -14.039 1 84.62 504 TYR A C 1
ATOM 4122 O O . TYR A 1 504 ? -1.356 -49.75 -13 1 84.62 504 TYR A O 1
ATOM 4130 N N . PHE A 1 505 ? -2.719 -48.469 -14.008 1 86.56 505 PHE A N 1
ATOM 4131 C CA . PHE A 1 505 ? -3.334 -48 -12.766 1 86.56 505 PHE A CA 1
ATOM 4132 C C . PHE A 1 505 ? -3.791 -49.188 -11.93 1 86.56 505 PHE A C 1
ATOM 4134 O O . PHE A 1 505 ? -3.572 -49.219 -10.719 1 86.56 505 PHE A O 1
ATOM 4141 N N . ASN A 1 506 ? -4.312 -50.125 -12.594 1 83.5 506 ASN A N 1
ATOM 4142 C CA . ASN A 1 506 ? -4.863 -51.281 -11.891 1 83.5 506 ASN A CA 1
ATOM 4143 C C . ASN A 1 506 ? -3.762 -52.188 -11.367 1 83.5 506 ASN A C 1
ATOM 4145 O O . ASN A 1 506 ? -4.004 -53.031 -10.484 1 83.5 506 ASN A O 1
ATOM 4149 N N . GLU A 1 507 ? -2.637 -52.031 -11.906 1 85.19 507 GLU A N 1
ATOM 4150 C CA . GLU A 1 507 ? -1.502 -52.812 -11.461 1 85.19 507 GLU A CA 1
ATOM 4151 C C . GLU A 1 507 ? -0.905 -52.25 -10.172 1 85.19 507 GLU A C 1
ATOM 4153 O O . GLU A 1 507 ? -0.365 -53 -9.352 1 85.19 507 GLU A O 1
ATOM 4158 N N . ILE A 1 508 ? -1.081 -51 -10.062 1 86.75 508 ILE A N 1
ATOM 4159 C CA . ILE A 1 508 ? -0.381 -50.344 -8.953 1 86.75 508 ILE A CA 1
ATOM 4160 C C . ILE A 1 508 ? -1.352 -50.094 -7.805 1 86.75 508 ILE A C 1
ATOM 4162 O O . ILE A 1 508 ? -0.947 -50.062 -6.641 1 86.75 508 ILE A O 1
ATOM 4166 N N . ILE A 1 509 ? -2.551 -49.812 -8.109 1 86.62 509 ILE A N 1
ATOM 4167 C CA . ILE A 1 509 ? -3.564 -49.562 -7.09 1 86.62 509 ILE A CA 1
ATOM 4168 C C . ILE A 1 509 ? -4.52 -50.75 -7.012 1 86.62 509 ILE A C 1
ATOM 4170 O O . ILE A 1 509 ? -5.297 -51 -7.938 1 86.62 509 ILE A O 1
ATOM 4174 N N . LYS A 1 510 ? -4.375 -51.344 -5.863 1 81.19 510 LYS A N 1
ATOM 4175 C CA . LYS A 1 510 ? -5.227 -52.5 -5.625 1 81.19 510 LYS A CA 1
ATOM 4176 C C . LYS A 1 510 ? -6.422 -52.125 -4.746 1 81.19 510 LYS A C 1
ATOM 4178 O O . LYS A 1 510 ? -6.453 -51.062 -4.152 1 81.19 510 LYS A O 1
ATOM 4183 N N . GLN A 1 511 ? -7.387 -53.062 -4.801 1 74.31 511 GLN A N 1
ATOM 4184 C CA . GLN A 1 511 ? -8.617 -52.812 -4.055 1 74.31 511 GLN A CA 1
ATOM 4185 C C . GLN A 1 511 ? -8.32 -52.531 -2.584 1 74.31 511 GLN A C 1
ATOM 4187 O O . GLN A 1 511 ? -8.969 -51.688 -1.966 1 74.31 511 GLN A O 1
ATOM 4192 N N . GLU A 1 512 ? -7.391 -53.156 -2.027 1 71.19 512 GLU A N 1
ATOM 4193 C CA . GLU A 1 512 ? -7.027 -53.031 -0.622 1 71.19 512 GLU A CA 1
ATOM 4194 C C . GLU A 1 512 ? -6.434 -51.625 -0.354 1 71.19 512 GLU A C 1
ATOM 4196 O O . GLU A 1 512 ? -6.516 -51.125 0.765 1 71.19 512 GLU A O 1
ATOM 4201 N N . ASP A 1 513 ? -5.898 -51.031 -1.404 1 74.38 513 ASP A N 1
ATOM 4202 C CA . ASP A 1 513 ? -5.258 -49.719 -1.262 1 74.38 513 ASP A CA 1
ATOM 4203 C C . ASP A 1 513 ? -6.293 -48.625 -1.08 1 74.38 513 ASP A C 1
ATOM 4205 O O . ASP A 1 513 ? -6.023 -47.594 -0.43 1 74.38 513 ASP A O 1
ATOM 4209 N N . TYR A 1 514 ? -7.414 -48.875 -1.653 1 66 514 TYR A N 1
ATOM 4210 C CA . TYR A 1 514 ? -8.477 -47.875 -1.524 1 66 514 TYR A CA 1
ATOM 4211 C C . TYR A 1 514 ? -8.859 -47.688 -0.063 1 66 514 TYR A C 1
ATOM 4213 O O . TYR A 1 514 ? -9.258 -46.594 0.336 1 66 514 TYR A O 1
ATOM 4221 N N . GLN A 1 515 ? -8.797 -48.781 0.644 1 60.22 515 GLN A N 1
ATOM 4222 C CA . GLN A 1 515 ? -9.148 -48.688 2.059 1 60.22 515 GLN A CA 1
ATOM 4223 C C . GLN A 1 515 ? -8.141 -47.844 2.828 1 60.22 515 GLN A C 1
ATOM 4225 O O . GLN A 1 515 ? -8.5 -47.188 3.805 1 60.22 515 GLN A O 1
ATOM 4230 N N . ASN A 1 516 ? -6.965 -47.875 2.404 1 58.38 516 ASN A N 1
ATOM 4231 C CA . ASN A 1 516 ? -5.902 -47.156 3.105 1 58.38 516 ASN A CA 1
ATOM 4232 C C . ASN A 1 516 ? -5.773 -45.75 2.605 1 58.38 516 ASN A C 1
ATOM 4234 O O . ASN A 1 516 ? -5.109 -44.906 3.238 1 58.38 516 ASN A O 1
ATOM 4238 N N . ILE A 1 517 ? -6.066 -45.594 1.423 1 60.47 517 ILE A N 1
ATOM 4239 C CA . ILE A 1 517 ? -5.949 -44.281 0.844 1 60.47 517 ILE A CA 1
ATOM 4240 C C . ILE A 1 517 ? -6.926 -43.312 1.536 1 60.47 517 ILE A C 1
ATOM 4242 O O . ILE A 1 517 ? -8.117 -43.625 1.63 1 60.47 517 ILE A O 1
ATOM 4246 N N . ASN A 1 518 ? -6.367 -42.719 2.541 1 53.12 518 ASN A N 1
ATOM 4247 C CA . ASN A 1 518 ? -7.09 -41.781 3.379 1 53.12 518 ASN A CA 1
ATOM 4248 C C . ASN A 1 518 ? -8.031 -40.906 2.555 1 53.12 518 ASN A C 1
ATOM 4250 O O . ASN A 1 518 ? -8.156 -39.688 2.809 1 53.12 518 ASN A O 1
ATOM 4254 N N . ILE A 1 519 ? -8.289 -41.25 1.389 1 53.78 519 ILE A N 1
ATOM 4255 C CA . ILE A 1 519 ? -9.422 -40.625 0.71 1 53.78 519 ILE A CA 1
ATOM 4256 C C . ILE A 1 519 ? -10.727 -41.281 1.16 1 53.78 519 ILE A C 1
ATOM 4258 O O . ILE A 1 519 ? -11 -42.438 0.8 1 53.78 519 ILE A O 1
ATOM 4262 N N . LEU A 1 520 ? -10.977 -41.312 2.461 1 41.22 520 LEU A N 1
ATOM 4263 C CA . LEU A 1 520 ? -12.125 -42 3.068 1 41.22 520 LEU A CA 1
ATOM 4264 C C . LEU A 1 520 ? -13.336 -41.938 2.146 1 41.22 520 LEU A C 1
ATOM 4266 O O . LEU A 1 520 ? -13.656 -40.875 1.601 1 41.22 520 LEU A O 1
ATOM 4270 N N . ASN A 1 521 ? -13.789 -43.219 1.646 1 36.53 521 ASN A N 1
ATOM 4271 C CA . ASN A 1 521 ? -15.125 -43.344 1.062 1 36.53 521 ASN A CA 1
ATOM 4272 C C . ASN A 1 521 ? -16.172 -42.562 1.837 1 36.53 521 ASN A C 1
ATOM 4274 O O . ASN A 1 521 ? -16.156 -42.562 3.07 1 36.53 521 ASN A O 1
ATOM 4278 N N . MET B 1 1 ? 68.062 7.816 33.469 1 24.42 1 MET B N 1
ATOM 4279 C CA . MET B 1 1 ? 67.5 9.094 33.875 1 24.42 1 MET B CA 1
ATOM 4280 C C . MET B 1 1 ? 66.062 9.195 33.375 1 24.42 1 MET B C 1
ATOM 4282 O O . MET B 1 1 ? 65.812 9.648 32.281 1 24.42 1 MET B O 1
ATOM 4286 N N . ILE B 1 2 ? 65.125 8.086 33.594 1 21.12 2 ILE B N 1
ATOM 4287 C CA . ILE B 1 2 ? 63.906 7.379 33.281 1 21.12 2 ILE B CA 1
ATOM 4288 C C . ILE B 1 2 ? 62.719 8.258 33.656 1 21.12 2 ILE B C 1
ATOM 4290 O O . ILE B 1 2 ? 61.844 8.492 32.812 1 21.12 2 ILE B O 1
ATOM 4294 N N . PHE B 1 3 ? 62.031 8.031 34.812 1 23.05 3 PHE B N 1
ATOM 4295 C CA . PHE B 1 3 ? 60.656 7.672 35.156 1 23.05 3 PHE B CA 1
ATOM 4296 C C . PHE B 1 3 ? 59.875 8.891 35.625 1 23.05 3 PHE B C 1
ATOM 4298 O O . PHE B 1 3 ? 58.75 8.766 36.094 1 23.05 3 PHE B O 1
ATOM 4305 N N . TRP B 1 4 ? 60.5 9.984 36 1 23.52 4 TRP B N 1
ATOM 4306 C CA . TRP B 1 4 ? 59.812 10.828 36.969 1 23.52 4 TRP B CA 1
ATOM 4307 C C . TRP B 1 4 ? 58.688 11.609 36.312 1 23.52 4 TRP B C 1
ATOM 4309 O O . TRP B 1 4 ? 58.094 12.508 36.938 1 23.52 4 TRP B O 1
ATOM 4319 N N . LYS B 1 5 ? 58.688 11.727 34.938 1 23.72 5 LYS B N 1
ATOM 4320 C CA . LYS B 1 5 ? 58 12.977 34.625 1 23.72 5 LYS B CA 1
ATOM 4321 C C . LYS B 1 5 ? 56.594 13 35.25 1 23.72 5 LYS B C 1
ATOM 4323 O O . LYS B 1 5 ? 55.906 11.977 35.25 1 23.72 5 LYS B O 1
ATOM 4328 N N . LYS B 1 6 ? 56.062 14.297 35.812 1 24.34 6 LYS B N 1
ATOM 4329 C CA . LYS B 1 6 ? 55.188 15.148 36.594 1 24.34 6 LYS B CA 1
ATOM 4330 C C . LYS B 1 6 ? 53.75 15.094 36.062 1 24.34 6 LYS B C 1
ATOM 4332 O O . LYS B 1 6 ? 53.531 15.25 34.844 1 24.34 6 LYS B O 1
ATOM 4337 N N . PHE B 1 7 ? 52.781 14.523 36.875 1 26.22 7 PHE B N 1
ATOM 4338 C CA . PHE B 1 7 ? 51.344 14.32 36.906 1 26.22 7 PHE B CA 1
ATOM 4339 C C . PHE B 1 7 ? 50.594 15.633 36.656 1 26.22 7 PHE B C 1
ATOM 4341 O O . PHE B 1 7 ? 50.406 16.422 37.594 1 26.22 7 PHE B O 1
ATOM 4348 N N . TYR B 1 8 ? 51 16.531 35.719 1 25.83 8 TYR B N 1
ATOM 4349 C CA . TYR B 1 8 ? 50.156 17.719 35.625 1 25.83 8 TYR B CA 1
ATOM 4350 C C . TYR B 1 8 ? 48.688 17.328 35.5 1 25.83 8 TYR B C 1
ATOM 4352 O O . TYR B 1 8 ? 48.312 16.578 34.594 1 25.83 8 TYR B O 1
ATOM 4360 N N . ILE B 1 9 ? 47.938 17.328 36.656 1 27.84 9 ILE B N 1
ATOM 4361 C CA . ILE B 1 9 ? 46.5 17.266 36.906 1 27.84 9 ILE B CA 1
ATOM 4362 C C . ILE B 1 9 ? 45.781 18.281 36.031 1 27.84 9 ILE B C 1
ATOM 4364 O O . ILE B 1 9 ? 45.969 19.5 36.219 1 27.84 9 ILE B O 1
ATOM 4368 N N . TYR B 1 10 ? 45.781 18.078 34.75 1 28.08 10 TYR B N 1
ATOM 4369 C CA . TYR B 1 10 ? 44.906 18.922 33.969 1 28.08 10 TYR B CA 1
ATOM 4370 C C . TYR B 1 10 ? 43.5 18.984 34.562 1 28.08 10 TYR B C 1
ATOM 4372 O O . TYR B 1 10 ? 42.812 17.969 34.688 1 28.08 10 TYR B O 1
ATOM 4380 N N . PHE B 1 11 ? 43.281 19.922 35.531 1 28.72 11 PHE B N 1
ATOM 4381 C CA . PHE B 1 11 ? 42 20.359 36 1 28.72 11 PHE B CA 1
ATOM 4382 C C . PHE B 1 11 ? 41.094 20.719 34.812 1 28.72 11 PHE B C 1
ATOM 4384 O O . PHE B 1 11 ? 41.312 21.719 34.125 1 28.72 11 PHE B O 1
ATOM 4391 N N . ILE B 1 12 ? 40.75 19.797 34.031 1 28.86 12 ILE B N 1
ATOM 4392 C CA . ILE B 1 12 ? 39.688 20.031 33.062 1 28.86 12 ILE B CA 1
ATOM 4393 C C . ILE B 1 12 ? 38.438 20.578 33.781 1 28.86 12 ILE B C 1
ATOM 4395 O O . ILE B 1 12 ? 37.844 19.906 34.625 1 28.86 12 ILE B O 1
ATOM 4399 N N . ILE B 1 13 ? 38.406 21.922 34.062 1 29.16 13 ILE B N 1
ATOM 4400 C CA . ILE B 1 13 ? 37.219 22.656 34.438 1 29.16 13 ILE B CA 1
ATOM 4401 C C . ILE B 1 13 ? 36.062 22.297 33.531 1 29.16 13 ILE B C 1
ATOM 4403 O O . ILE B 1 13 ? 36.125 22.562 32.312 1 29.16 13 ILE B O 1
ATOM 4407 N N . ILE B 1 14 ? 35.469 21.234 33.781 1 30.62 14 ILE B N 1
ATOM 4408 C CA . ILE B 1 14 ? 34.125 20.953 33.25 1 30.62 14 ILE B CA 1
ATOM 4409 C C . ILE B 1 14 ? 33.219 22.141 33.5 1 30.62 14 ILE B C 1
ATOM 4411 O O . ILE B 1 14 ? 32.875 22.469 34.625 1 30.62 14 ILE B O 1
ATOM 4415 N N . LEU B 1 15 ? 33.438 23.25 32.844 1 27.48 15 LEU B N 1
ATOM 4416 C CA . LEU B 1 15 ? 32.406 24.281 32.781 1 27.48 15 LEU B CA 1
ATOM 4417 C C . LEU B 1 15 ? 31.062 23.672 32.406 1 27.48 15 LEU B C 1
ATOM 4419 O O . LEU B 1 15 ? 30.859 23.203 31.297 1 27.48 15 LEU B O 1
ATOM 4423 N N . SER B 1 16 ? 30.578 22.922 33.312 1 29.2 16 SER B N 1
ATOM 4424 C CA . SER B 1 16 ? 29.141 22.688 33.281 1 29.2 16 SER B CA 1
ATOM 4425 C C . SER B 1 16 ? 28.375 23.969 32.969 1 29.2 16 SER B C 1
ATOM 4427 O O . SER B 1 16 ? 28.328 24.891 33.781 1 29.2 16 SER B O 1
ATOM 4429 N N . PHE B 1 17 ? 28.516 24.5 31.797 1 28.5 17 PHE B N 1
ATOM 4430 C CA . PHE B 1 17 ? 27.531 25.484 31.391 1 28.5 17 PHE B CA 1
ATOM 4431 C C . PHE B 1 17 ? 26.141 25.062 31.797 1 28.5 17 PHE B C 1
ATOM 4433 O O . PHE B 1 17 ? 25.547 24.172 31.203 1 28.5 17 PHE B O 1
ATOM 4440 N N . TYR B 1 18 ? 25.922 25.016 33.094 1 28.8 18 TYR B N 1
ATOM 4441 C CA . TYR B 1 18 ? 24.531 25.156 33.469 1 28.8 18 TYR B CA 1
ATOM 4442 C C . TYR B 1 18 ? 23.828 26.219 32.625 1 28.8 18 TYR B C 1
ATOM 4444 O O . TYR B 1 18 ? 24.141 27.406 32.75 1 28.8 18 TYR B O 1
ATOM 4452 N N . LYS B 1 19 ? 23.531 25.859 31.438 1 32.03 19 LYS B N 1
ATOM 4453 C CA . LYS B 1 19 ? 22.547 26.719 30.797 1 32.03 19 LYS B CA 1
ATOM 4454 C C . LYS B 1 19 ? 21.453 27.141 31.781 1 32.03 19 LYS B C 1
ATOM 4456 O O . LYS B 1 19 ? 20.719 26.281 32.281 1 32.03 19 LYS B O 1
ATOM 4461 N N . ILE B 1 20 ? 21.719 28.094 32.594 1 29.23 20 ILE B N 1
ATOM 4462 C CA . ILE B 1 20 ? 20.656 28.812 33.25 1 29.23 20 ILE B CA 1
ATOM 4463 C C . ILE B 1 20 ? 19.422 28.875 32.375 1 29.23 20 ILE B C 1
ATOM 4465 O O . ILE B 1 20 ? 19.469 29.438 31.266 1 29.23 20 ILE B O 1
ATOM 4469 N N . ILE B 1 21 ? 18.625 27.906 32.5 1 34.88 21 ILE B N 1
ATOM 4470 C CA . ILE B 1 21 ? 17.25 28.031 32.031 1 34.88 21 ILE B CA 1
ATOM 4471 C C . ILE B 1 21 ? 16.703 29.406 32.344 1 34.88 21 ILE B C 1
ATOM 4473 O O . ILE B 1 21 ? 16.578 29.766 33.531 1 34.88 21 ILE B O 1
ATOM 4477 N N . TYR B 1 22 ? 17.141 30.422 31.672 1 33.69 22 TYR B N 1
ATOM 4478 C CA . TYR B 1 22 ? 16.578 31.766 31.703 1 33.69 22 TYR B CA 1
ATOM 4479 C C . TYR B 1 22 ? 15.055 31.719 31.781 1 33.69 22 TYR B C 1
ATOM 4481 O O . TYR B 1 22 ? 14.375 31.734 30.766 1 33.69 22 TYR B O 1
ATOM 4489 N N . CYS B 1 23 ? 14.586 30.859 32.625 1 37.31 23 CYS B N 1
ATOM 4490 C CA . CYS B 1 23 ? 13.172 31.109 32.875 1 37.31 23 CYS B CA 1
ATOM 4491 C C . CYS B 1 23 ? 12.961 32.469 33.531 1 37.31 23 CYS B C 1
ATOM 4493 O O . CYS B 1 23 ? 12.281 32.562 34.562 1 37.31 23 CYS B O 1
ATOM 4495 N N . GLY B 1 24 ? 13.945 33.375 33.469 1 36.88 24 GLY B N 1
ATOM 4496 C CA . GLY B 1 24 ? 13.539 34.594 34.156 1 36.88 24 GLY B CA 1
ATOM 4497 C C . GLY B 1 24 ? 12.281 35.188 33.562 1 36.88 24 GLY B C 1
ATOM 4498 O O . GLY B 1 24 ? 12.188 35.406 32.375 1 36.88 24 GLY B O 1
ATOM 4499 N N . ASN B 1 25 ? 11.18 35.031 34.219 1 44.12 25 ASN B N 1
ATOM 4500 C CA . ASN B 1 25 ? 9.992 35.844 33.938 1 44.12 25 ASN B CA 1
ATOM 4501 C C . ASN B 1 25 ? 10.344 37.281 33.688 1 44.12 25 ASN B C 1
ATOM 4503 O O . ASN B 1 25 ? 10.797 38 34.594 1 44.12 25 ASN B O 1
ATOM 4507 N N . LYS B 1 26 ? 10.734 37.625 32.5 1 50.28 26 LYS B N 1
ATOM 4508 C CA . LYS B 1 26 ? 10.992 39.031 32.219 1 50.28 26 LYS B CA 1
ATOM 4509 C C . LYS B 1 26 ? 9.781 39.906 32.562 1 50.28 26 LYS B C 1
ATOM 4511 O O . LYS B 1 26 ? 8.703 39.719 31.984 1 50.28 26 LYS B O 1
ATOM 4516 N N . THR B 1 27 ? 9.656 40.438 33.719 1 51.06 27 THR B N 1
ATOM 4517 C CA . THR B 1 27 ? 8.617 41.375 34.125 1 51.06 27 THR B CA 1
ATOM 4518 C C . THR B 1 27 ? 8.617 42.594 33.219 1 51.06 27 THR B C 1
ATOM 4520 O O . THR B 1 27 ? 7.68 43.406 33.25 1 51.06 27 THR B O 1
ATOM 4523 N N . GLU B 1 28 ? 9.672 42.875 32.531 1 61.19 28 GLU B N 1
ATOM 4524 C CA . GLU B 1 28 ? 9.672 44.031 31.625 1 61.19 28 GLU B CA 1
ATOM 4525 C C . GLU B 1 28 ? 8.992 43.688 30.297 1 61.19 28 GLU B C 1
ATOM 4527 O O . GLU B 1 28 ? 9.023 42.531 29.844 1 61.19 28 GLU B O 1
ATOM 4532 N N . PRO B 1 29 ? 8.172 44.625 29.859 1 74.5 29 PRO B N 1
ATOM 4533 C CA . PRO B 1 29 ? 7.609 44.375 28.531 1 74.5 29 PRO B CA 1
ATOM 4534 C C . PRO B 1 29 ? 8.664 43.906 27.516 1 74.5 29 PRO B C 1
ATOM 4536 O O . PRO B 1 29 ? 9.797 44.406 27.547 1 74.5 29 PRO B O 1
ATOM 4539 N N . GLY B 1 30 ? 8.266 42.875 26.906 1 80.44 30 GLY B N 1
ATOM 4540 C CA . GLY B 1 30 ? 9.172 42.344 25.891 1 80.44 30 GLY B CA 1
ATOM 4541 C C . GLY B 1 30 ? 9.445 43.344 24.781 1 80.44 30 GLY B C 1
ATOM 4542 O O . GLY B 1 30 ? 8.695 44.312 24.578 1 80.44 30 GLY B O 1
ATOM 4543 N N . LYS B 1 31 ? 10.508 43.156 24.062 1 89.94 31 LYS B N 1
ATOM 4544 C CA . LYS B 1 31 ? 10.828 43.969 22.875 1 89.94 31 LYS B CA 1
ATOM 4545 C C . LYS B 1 31 ? 9.828 43.688 21.766 1 89.94 31 LYS B C 1
ATOM 4547 O O . LYS B 1 31 ? 9.242 42.625 21.688 1 89.94 31 LYS B O 1
ATOM 4552 N N . PRO B 1 32 ? 9.555 44.75 20.984 1 94.5 32 PRO B N 1
ATOM 4553 C CA . PRO B 1 32 ? 8.672 44.531 19.844 1 94.5 32 PRO B CA 1
ATOM 4554 C C . PRO B 1 32 ? 9.242 43.5 18.859 1 94.5 32 PRO B C 1
ATOM 4556 O O . PRO B 1 32 ? 10.461 43.469 18.641 1 94.5 32 PRO B O 1
ATOM 4559 N N . PHE B 1 33 ? 8.383 42.75 18.344 1 97.19 33 PHE B N 1
ATOM 4560 C CA . PHE B 1 33 ? 8.766 41.906 17.219 1 97.19 33 PHE B CA 1
ATOM 4561 C C . PHE B 1 33 ? 9.109 42.75 15.992 1 97.19 33 PHE B C 1
ATOM 4563 O O . PHE B 1 33 ? 8.797 43.938 15.945 1 97.19 33 PHE B O 1
ATOM 4570 N N . PRO B 1 34 ? 9.797 42.188 15.008 1 96.75 34 PRO B N 1
ATOM 4571 C CA . PRO B 1 34 ? 10.188 42.969 13.82 1 96.75 34 PRO B CA 1
ATOM 4572 C C . PRO B 1 34 ? 8.992 43.562 13.086 1 96.75 34 PRO B C 1
ATOM 4574 O O . PRO B 1 34 ? 7.906 43 13.094 1 96.75 34 PRO B O 1
ATOM 4577 N N . ASN B 1 35 ? 9.266 44.688 12.445 1 95 35 ASN B N 1
ATOM 4578 C CA . ASN B 1 35 ? 8.227 45.281 11.602 1 95 35 ASN B CA 1
ATOM 4579 C C . ASN B 1 35 ? 7.766 44.281 10.516 1 95 35 ASN B C 1
ATOM 4581 O O . ASN B 1 35 ? 8.586 43.656 9.852 1 95 35 ASN B O 1
ATOM 4585 N N . GLY B 1 36 ? 6.504 44.156 10.43 1 95.88 36 GLY B N 1
ATOM 4586 C CA . GLY B 1 36 ? 5.961 43.281 9.406 1 95.88 36 GLY B CA 1
ATOM 4587 C C . GLY B 1 36 ? 5.832 41.844 9.867 1 95.88 36 GLY B C 1
ATOM 4588 O O . GLY B 1 36 ? 5.484 40.969 9.078 1 95.88 36 GLY B O 1
ATOM 4589 N N . PHE B 1 37 ? 6.16 41.656 11.141 1 98.19 37 PHE B N 1
ATOM 4590 C CA . PHE B 1 37 ? 5.977 40.312 11.695 1 98.19 37 PHE B CA 1
ATOM 4591 C C . PHE B 1 37 ? 4.539 39.844 11.508 1 98.19 37 PHE B C 1
ATOM 4593 O O . PHE B 1 37 ? 3.596 40.562 11.805 1 98.19 37 PHE B O 1
ATOM 4600 N N . ILE B 1 38 ? 4.371 38.656 11.023 1 98.62 38 ILE B N 1
ATOM 4601 C CA . ILE B 1 38 ? 3.047 38.125 10.711 1 98.62 38 ILE B CA 1
ATOM 4602 C C . ILE B 1 38 ? 2.447 37.469 11.953 1 98.62 38 ILE B C 1
ATOM 4604 O O . ILE B 1 38 ? 3.021 36.531 12.508 1 98.62 38 ILE B O 1
ATOM 4608 N N . TRP B 1 39 ? 1.372 37.969 12.43 1 98.81 39 TRP B N 1
ATOM 4609 C CA . TRP B 1 39 ? 0.588 37.344 13.492 1 98.81 39 TRP B CA 1
ATOM 4610 C C . TRP B 1 39 ? -0.609 36.594 12.914 1 98.81 39 TRP B C 1
ATOM 4612 O O . TRP B 1 39 ? -1.442 37.188 12.227 1 98.81 39 TRP B O 1
ATOM 4622 N N . ALA B 1 40 ? -0.695 35.312 13.211 1 98.94 40 ALA B N 1
ATOM 4623 C CA . ALA B 1 40 ? -1.749 34.5 12.602 1 98.94 40 ALA B CA 1
ATOM 4624 C C . ALA B 1 40 ? -2.391 33.562 13.633 1 98.94 40 ALA B C 1
ATOM 4626 O O . ALA B 1 40 ? -1.881 33.406 14.742 1 98.94 40 ALA B O 1
ATOM 4627 N N . VAL B 1 41 ? -3.535 33.062 13.344 1 98.94 41 VAL B N 1
ATOM 4628 C CA . VAL B 1 41 ? -4.207 31.938 14.016 1 98.94 41 VAL B CA 1
ATOM 4629 C C . VAL B 1 41 ? -4.605 30.875 12.992 1 98.94 41 VAL B C 1
ATOM 4631 O O . VAL B 1 41 ? -4.812 31.188 11.82 1 98.94 41 VAL B O 1
ATOM 4634 N N . GLY B 1 42 ? -4.578 29.625 13.461 1 98.81 42 GLY B N 1
ATOM 4635 C CA . GLY B 1 42 ? -4.758 28.562 12.469 1 98.81 42 GLY B CA 1
ATOM 4636 C C . GLY B 1 42 ? -5.906 27.641 12.789 1 98.81 42 GLY B C 1
ATOM 4637 O O . GLY B 1 42 ? -6.328 27.531 13.945 1 98.81 42 GLY B O 1
ATOM 4638 N N . SER B 1 43 ? -6.465 27 11.82 1 98.62 43 SER B N 1
ATOM 4639 C CA . SER B 1 43 ? -7.387 25.859 11.836 1 98.62 43 SER B CA 1
ATOM 4640 C C . SER B 1 43 ? -7.129 24.922 10.656 1 98.62 43 SER B C 1
ATOM 4642 O O . SER B 1 43 ? -6.164 25.109 9.914 1 98.62 43 SER B O 1
ATOM 4644 N N . SER B 1 44 ? -7.879 23.859 10.555 1 98.12 44 SER B N 1
ATOM 4645 C CA . SER B 1 44 ? -7.828 22.953 9.406 1 98.12 44 SER B CA 1
ATOM 4646 C C . SER B 1 44 ? -9.227 22.531 8.977 1 98.12 44 SER B C 1
ATOM 4648 O O . SER B 1 44 ? -10.117 22.359 9.812 1 98.12 44 SER B O 1
ATOM 4650 N N . ALA B 1 45 ? -9.375 22.359 7.727 1 98.75 45 ALA B N 1
ATOM 4651 C CA . ALA B 1 45 ? -10.68 22.109 7.121 1 98.75 45 ALA B CA 1
ATOM 4652 C C . ALA B 1 45 ? -11.367 20.906 7.762 1 98.75 45 ALA B C 1
ATOM 4654 O O . ALA B 1 45 ? -12.5 21.016 8.227 1 98.75 45 ALA B O 1
ATOM 4655 N N . PHE B 1 46 ? -10.711 19.844 7.855 1 98.31 46 PHE B N 1
ATOM 4656 C CA . PHE B 1 46 ? -11.344 18.641 8.352 1 98.31 46 PHE B CA 1
ATOM 4657 C C . PHE B 1 46 ? -11.742 18.781 9.812 1 98.31 46 PHE B C 1
ATOM 4659 O O . PHE B 1 46 ? -12.766 18.25 10.242 1 98.31 46 PHE B O 1
ATOM 4666 N N . GLN B 1 47 ? -10.969 19.453 10.531 1 98.31 47 GLN B N 1
ATOM 4667 C CA . GLN B 1 47 ? -11.156 19.531 11.977 1 98.31 47 GLN B CA 1
ATOM 4668 C C . GLN B 1 47 ? -12.328 20.453 12.328 1 98.31 47 GLN B C 1
ATOM 4670 O O . GLN B 1 47 ? -12.961 20.281 13.367 1 98.31 47 GLN B O 1
ATOM 4675 N N . ILE B 1 48 ? -12.703 21.438 11.43 1 98.81 48 ILE B N 1
ATOM 4676 C CA . ILE B 1 48 ? -13.641 22.438 11.945 1 98.81 48 ILE B CA 1
ATOM 4677 C C . ILE B 1 48 ? -14.852 22.531 11.023 1 98.81 48 ILE B C 1
ATOM 4679 O O . ILE B 1 48 ? -15.914 23 11.43 1 98.81 48 ILE B O 1
ATOM 4683 N N . GLU B 1 49 ? -14.742 22.188 9.711 1 98.75 49 GLU B N 1
ATOM 4684 C CA . GLU B 1 49 ? -15.742 22.578 8.727 1 98.75 49 GLU B CA 1
ATOM 4685 C C . GLU B 1 49 ? -17.031 21.766 8.883 1 98.75 49 GLU B C 1
ATOM 4687 O O . GLU B 1 49 ? -18.125 22.312 8.789 1 98.75 49 GLU B O 1
ATOM 4692 N N . GLY B 1 50 ? -16.859 20.469 9.141 1 98.38 50 GLY B N 1
ATOM 4693 C CA . GLY B 1 50 ? -18.031 19.609 9.078 1 98.38 50 GLY B CA 1
ATOM 4694 C C . GLY B 1 50 ? -18.625 19.5 7.688 1 98.38 50 GLY B C 1
ATOM 4695 O O . GLY B 1 50 ? -17.891 19.469 6.695 1 98.38 50 GLY B O 1
ATOM 4696 N N . ALA B 1 51 ? -19.984 19.25 7.625 1 98.06 51 ALA B N 1
ATOM 4697 C CA . ALA B 1 51 ? -20.703 19.109 6.359 1 98.06 51 ALA B CA 1
ATOM 4698 C C . ALA B 1 51 ? -20.047 18.031 5.48 1 98.06 51 ALA B C 1
ATOM 4700 O O . ALA B 1 51 ? -19.797 18.266 4.301 1 98.06 51 ALA B O 1
ATOM 4701 N N . THR B 1 52 ? -19.766 16.922 6.086 1 96.25 52 THR B N 1
ATOM 4702 C CA . THR B 1 52 ? -18.984 15.898 5.398 1 96.25 52 THR B CA 1
ATOM 4703 C C . THR B 1 52 ? -19.812 15.227 4.309 1 96.25 52 THR B C 1
ATOM 4705 O O . THR B 1 52 ? -19.25 14.594 3.402 1 96.25 52 THR B O 1
ATOM 4708 N N . LYS B 1 53 ? -21.125 15.367 4.344 1 94.62 53 LYS B N 1
ATOM 4709 C CA . LYS B 1 53 ? -22 14.742 3.367 1 94.62 53 LYS B CA 1
ATOM 4710 C C . LYS B 1 53 ? -22.875 15.781 2.67 1 94.62 53 LYS B C 1
ATOM 4712 O O . LYS B 1 53 ? -23.953 15.445 2.156 1 94.62 53 LYS B O 1
ATOM 4717 N N . GLU B 1 54 ? -22.469 16.969 2.732 1 96.75 54 GLU B N 1
ATOM 4718 C CA . GLU B 1 54 ? -23.266 18.062 2.188 1 96.75 54 GLU B CA 1
ATOM 4719 C C . GLU B 1 54 ? -22.578 18.703 0.985 1 96.75 54 GLU B C 1
ATOM 4721 O O . GLU B 1 54 ? -21.359 18.656 0.861 1 96.75 54 GLU B O 1
ATOM 4726 N N . ASP B 1 55 ? -23.344 19.203 0.106 1 97.69 55 ASP B N 1
ATOM 4727 C CA . ASP B 1 55 ? -22.969 20.094 -0.982 1 97.69 55 ASP B CA 1
ATOM 4728 C C . ASP B 1 55 ? -21.906 19.469 -1.872 1 97.69 55 ASP B C 1
ATOM 4730 O O . ASP B 1 55 ? -20.984 20.141 -2.334 1 97.69 55 ASP B O 1
ATOM 4734 N N . GLY B 1 56 ? -21.891 18.188 -2.025 1 96.94 56 GLY B N 1
ATOM 4735 C CA . GLY B 1 56 ? -21.125 17.5 -3.049 1 96.94 56 GLY B CA 1
ATOM 4736 C C . GLY B 1 56 ? -19.75 17.094 -2.582 1 96.94 56 GLY B C 1
ATOM 4737 O O . GLY B 1 56 ? -18.969 16.531 -3.352 1 96.94 56 GLY B O 1
ATOM 4738 N N . ARG B 1 57 ? -19.391 17.375 -1.313 1 97.88 57 ARG B N 1
ATOM 4739 C CA . ARG B 1 57 ? -18.094 16.953 -0.803 1 97.88 57 ARG B CA 1
ATOM 4740 C C . ARG B 1 57 ? -17.953 15.43 -0.874 1 97.88 57 ARG B C 1
ATOM 4742 O O . ARG B 1 57 ? -18.891 14.695 -0.56 1 97.88 57 ARG B O 1
ATOM 4749 N N . GLY B 1 58 ? -16.797 14.945 -1.407 1 97.81 58 GLY B N 1
ATOM 4750 C CA . GLY B 1 58 ? -16.5 13.523 -1.363 1 97.81 58 GLY B CA 1
ATOM 4751 C C . GLY B 1 58 ? -15.898 13.078 -0.047 1 97.81 58 GLY B C 1
ATOM 4752 O O . GLY B 1 58 ? -15.398 13.898 0.724 1 97.81 58 GLY B O 1
ATOM 4753 N N . PRO B 1 59 ? -15.977 11.797 0.223 1 97.62 59 PRO B N 1
ATOM 4754 C CA . PRO B 1 59 ? -15.391 11.289 1.464 1 97.62 59 PRO B CA 1
ATOM 4755 C C . PRO B 1 59 ? -13.867 11.297 1.444 1 97.62 59 PRO B C 1
ATOM 4757 O O . PRO B 1 59 ? -13.258 11.195 0.376 1 97.62 59 PRO B O 1
ATOM 4760 N N . THR B 1 60 ? -13.289 11.445 2.619 1 98 60 THR B N 1
ATOM 4761 C CA . THR B 1 60 ? -11.844 11.344 2.822 1 98 60 THR B CA 1
ATOM 4762 C C . THR B 1 60 ? -11.5 10.102 3.635 1 98 60 THR B C 1
ATOM 4764 O O . THR B 1 60 ? -12.391 9.383 4.098 1 98 60 THR B O 1
ATOM 4767 N N . ILE B 1 61 ? -10.203 9.812 3.771 1 96.81 61 ILE B N 1
ATOM 4768 C CA . ILE B 1 61 ? -9.727 8.695 4.578 1 96.81 61 ILE B CA 1
ATOM 4769 C C . ILE B 1 61 ? -10.242 8.836 6.008 1 96.81 61 ILE B C 1
ATOM 4771 O O . ILE B 1 61 ? -10.57 7.84 6.66 1 96.81 61 ILE B O 1
ATOM 4775 N N . TRP B 1 62 ? -10.367 10.008 6.531 1 97 62 TRP B N 1
ATOM 4776 C CA . TRP B 1 62 ? -10.867 10.188 7.891 1 97 62 TRP B CA 1
ATOM 4777 C C . TRP B 1 62 ? -12.352 9.867 7.977 1 97 62 TRP B C 1
ATOM 4779 O O . TRP B 1 62 ? -12.82 9.305 8.969 1 97 62 TRP B O 1
ATOM 4789 N N . ASP B 1 63 ? -13.117 10.211 6.949 1 96.38 63 ASP B N 1
ATOM 4790 C CA . ASP B 1 63 ? -14.531 9.844 6.93 1 96.38 63 ASP B CA 1
ATOM 4791 C C . ASP B 1 63 ? -14.711 8.328 6.957 1 96.38 63 ASP B C 1
ATOM 4793 O O . ASP B 1 63 ? -15.648 7.82 7.574 1 96.38 63 ASP B O 1
ATOM 4797 N N . TYR B 1 64 ? -13.844 7.641 6.32 1 94.56 64 TYR B N 1
ATOM 4798 C CA . TYR B 1 64 ? -13.93 6.191 6.188 1 94.56 64 TYR B CA 1
ATOM 4799 C C . TYR B 1 64 ? -13.508 5.496 7.477 1 94.56 64 TYR B C 1
ATOM 4801 O O . TYR B 1 64 ? -14.25 4.676 8.023 1 94.56 64 TYR B O 1
ATOM 4809 N N . TYR B 1 65 ? -12.438 5.824 8.055 1 91.88 65 TYR B N 1
ATOM 4810 C CA . TYR B 1 65 ? -11.852 5.066 9.148 1 91.88 65 TYR B CA 1
ATOM 4811 C C . TYR B 1 65 ? -12.445 5.492 10.484 1 91.88 65 TYR B C 1
ATOM 4813 O O . TYR B 1 65 ? -12.477 4.707 11.438 1 91.88 65 TYR B O 1
ATOM 4821 N N . MET B 1 66 ? -12.859 6.684 10.609 1 92.5 66 MET B N 1
ATOM 4822 C CA . MET B 1 66 ? -13.414 7.133 11.875 1 92.5 66 MET B CA 1
ATOM 4823 C C . MET B 1 66 ? -14.703 6.383 12.203 1 92.5 66 MET B C 1
ATOM 4825 O O . MET B 1 66 ? -15.172 6.418 13.344 1 92.5 66 MET B O 1
ATOM 4829 N N . GLY B 1 67 ? -15.273 5.73 11.203 1 87.94 67 GLY B N 1
ATOM 4830 C CA . GLY B 1 67 ? -16.484 4.945 11.43 1 87.94 67 GLY B CA 1
ATOM 4831 C C . GLY B 1 67 ? -16.219 3.664 12.195 1 87.94 67 GLY B C 1
ATOM 4832 O O . GLY B 1 67 ? -17.156 3.045 12.711 1 87.94 67 GLY B O 1
ATOM 4833 N N . GLU B 1 68 ? -15.078 3.236 12.289 1 87.38 68 GLU B N 1
ATOM 4834 C CA . GLU B 1 68 ? -14.719 2.016 13 1 87.38 68 GLU B CA 1
ATOM 4835 C C . GLU B 1 68 ? -14.758 2.229 14.508 1 87.38 68 GLU B C 1
ATOM 4837 O O . GLU B 1 68 ? -14.195 3.201 15.016 1 87.38 68 GLU B O 1
ATOM 4842 N N . LYS B 1 69 ? -15.391 1.33 15.156 1 89.44 69 LYS B N 1
ATOM 4843 C CA . LYS B 1 69 ? -15.477 1.427 16.609 1 89.44 69 LYS B CA 1
ATOM 4844 C C . LYS B 1 69 ? -14.094 1.399 17.25 1 89.44 69 LYS B C 1
ATOM 4846 O O . LYS B 1 69 ? -13.258 0.562 16.906 1 89.44 69 LYS B O 1
ATOM 4851 N N . GLY B 1 70 ? -13.852 2.381 18.109 1 89.5 70 GLY B N 1
ATOM 4852 C CA . GLY B 1 70 ? -12.586 2.426 18.828 1 89.5 70 GLY B CA 1
ATOM 4853 C C . GLY B 1 70 ? -11.508 3.186 18.094 1 89.5 70 GLY B C 1
ATOM 4854 O O . GLY B 1 70 ? -10.438 3.455 18.656 1 89.5 70 GLY B O 1
ATOM 4855 N N . TYR B 1 71 ? -11.797 3.508 16.891 1 89.62 71 TYR B N 1
ATOM 4856 C CA . TYR B 1 71 ? -10.805 4.25 16.125 1 89.62 71 TYR B CA 1
ATOM 4857 C C . TYR B 1 71 ? -10.602 5.648 16.703 1 89.62 71 TYR B C 1
ATOM 4859 O O . TYR B 1 71 ? -9.477 6.156 16.734 1 89.62 71 TYR B O 1
ATOM 4867 N N . ILE B 1 72 ? -11.648 6.262 17.047 1 94.31 72 ILE B N 1
ATOM 4868 C CA . ILE B 1 72 ? -11.633 7.547 17.75 1 94.31 72 ILE B CA 1
ATOM 4869 C C . ILE B 1 72 ? -11.805 7.32 19.25 1 94.31 72 ILE B C 1
ATOM 4871 O O . ILE B 1 72 ? -12.648 6.523 19.672 1 94.31 72 ILE B O 1
ATOM 4875 N N . ALA B 1 73 ? -11.055 7.98 20.031 1 93.38 73 ALA B N 1
ATOM 4876 C CA . ALA B 1 73 ? -10.984 7.746 21.469 1 93.38 73 ALA B CA 1
ATOM 4877 C C . ALA B 1 73 ? -12.367 7.824 22.109 1 93.38 73 ALA B C 1
ATOM 4879 O O . ALA B 1 73 ? -12.695 7.039 23 1 93.38 73 ALA B O 1
ATOM 4880 N N . ASP B 1 74 ? -13.242 8.758 21.703 1 95.69 74 ASP B N 1
ATOM 4881 C CA . ASP B 1 74 ? -14.57 8.938 22.281 1 95.69 74 ASP B CA 1
ATOM 4882 C C . ASP B 1 74 ? -15.656 8.5 21.297 1 95.69 74 ASP B C 1
ATOM 4884 O O . ASP B 1 74 ? -16.828 8.852 21.469 1 95.69 74 ASP B O 1
ATOM 4888 N N . ASN B 1 75 ? -15.281 7.887 20.172 1 95.06 75 ASN B N 1
ATOM 4889 C CA . ASN B 1 75 ? -16.141 7.344 19.141 1 95.06 75 ASN B CA 1
ATOM 4890 C C . ASN B 1 75 ? -17 8.43 18.484 1 95.06 75 ASN B C 1
ATOM 4892 O O . ASN B 1 75 ? -18.031 8.141 17.891 1 95.06 75 ASN B O 1
ATOM 4896 N N . SER B 1 76 ? -16.578 9.672 18.703 1 96.25 76 SER B N 1
ATOM 4897 C CA . SER B 1 76 ? -17.266 10.781 18.047 1 96.25 76 SER B CA 1
ATOM 4898 C C . SER B 1 76 ? -16.906 10.844 16.562 1 96.25 76 SER B C 1
ATOM 4900 O O . SER B 1 76 ? -16.094 10.039 16.078 1 96.25 76 SER B O 1
ATOM 4902 N N . THR B 1 77 ? -17.594 11.727 15.82 1 95.81 77 THR B N 1
ATOM 4903 C CA . THR B 1 77 ? -17.297 11.945 14.406 1 95.81 77 THR B CA 1
ATOM 4904 C C . THR B 1 77 ? -17.078 13.422 14.117 1 95.81 77 THR B C 1
ATOM 4906 O O . THR B 1 77 ? -17.438 14.281 14.93 1 95.81 77 THR B O 1
ATOM 4909 N N . ALA B 1 78 ? -16.5 13.703 12.977 1 97.38 78 ALA B N 1
ATOM 4910 C CA . ALA B 1 78 ? -16.266 15.07 12.523 1 97.38 78 ALA B CA 1
ATOM 4911 C C . ALA B 1 78 ? -17.359 15.508 11.539 1 97.38 78 ALA B C 1
ATOM 4913 O O . ALA B 1 78 ? -17.172 16.484 10.805 1 97.38 78 ALA B O 1
ATOM 4914 N N . GLU B 1 79 ? -18.5 14.805 11.461 1 96.5 79 GLU B N 1
ATOM 4915 C CA . GLU B 1 79 ? -19.531 15.07 10.461 1 96.5 79 GLU B CA 1
ATOM 4916 C C . GLU B 1 79 ? -20.047 16.5 10.57 1 96.5 79 GLU B C 1
ATOM 4918 O O . GLU B 1 79 ? -20.328 17.141 9.555 1 96.5 79 GLU B O 1
ATOM 4923 N N . ILE B 1 80 ? -20.188 16.938 11.805 1 97.69 80 ILE B N 1
ATOM 4924 C CA . ILE B 1 80 ? -20.641 18.297 12.047 1 97.69 80 ILE B CA 1
ATOM 4925 C C . ILE B 1 80 ? -19.469 19.156 12.5 1 97.69 80 ILE B C 1
ATOM 4927 O O . ILE B 1 80 ? -19.328 20.312 12.078 1 97.69 80 ILE B O 1
ATOM 4931 N N . SER B 1 81 ? -18.594 18.547 13.398 1 98.06 81 SER B N 1
ATOM 4932 C CA . SER B 1 81 ? -17.453 19.203 14.023 1 98.06 81 SER B CA 1
ATOM 4933 C C . SER B 1 81 ? -17.844 20.562 14.602 1 98.06 81 SER B C 1
ATOM 4935 O O . SER B 1 81 ? -18.812 20.656 15.359 1 98.06 81 SER B O 1
ATOM 4937 N N . CYS B 1 82 ? -17.094 21.609 14.18 1 98.81 82 CYS B N 1
ATOM 4938 C CA . CYS B 1 82 ? -17.406 22.938 14.688 1 98.81 82 CYS B CA 1
ATOM 4939 C C . CYS B 1 82 ? -18.469 23.625 13.828 1 98.81 82 CYS B C 1
ATOM 4941 O O . CYS B 1 82 ? -18.906 24.734 14.141 1 98.81 82 CYS B O 1
ATOM 4943 N N . ASN B 1 83 ? -18.828 23.031 12.742 1 98.75 83 ASN B N 1
ATOM 4944 C CA . ASN B 1 83 ? -19.828 23.531 11.805 1 98.75 83 ASN B CA 1
ATOM 4945 C C . ASN B 1 83 ? -19.375 24.828 11.125 1 98.75 83 ASN B C 1
ATOM 4947 O O . ASN B 1 83 ? -20.188 25.672 10.781 1 98.75 83 ASN B O 1
ATOM 4951 N N . SER B 1 84 ? -18.125 24.969 10.961 1 98.81 84 SER B N 1
ATOM 4952 C CA . SER B 1 84 ? -17.578 26.188 10.367 1 98.81 84 SER B CA 1
ATOM 4953 C C . SER B 1 84 ? -18.078 26.375 8.938 1 98.81 84 SER B C 1
ATOM 4955 O O . SER B 1 84 ? -18.219 27.5 8.469 1 98.81 84 SER B O 1
ATOM 4957 N N . TYR B 1 85 ? -18.359 25.281 8.242 1 98.75 85 TYR B N 1
ATOM 4958 C CA . TYR B 1 85 ? -18.875 25.359 6.883 1 98.75 85 TYR B CA 1
ATOM 4959 C C . TYR B 1 85 ? -20.094 26.281 6.816 1 98.75 85 TYR B C 1
ATOM 4961 O O . TYR B 1 85 ? -20.25 27.047 5.867 1 98.75 85 TYR B O 1
ATOM 4969 N N . HIS B 1 86 ? -20.938 26.25 7.824 1 98.62 86 HIS B N 1
ATOM 4970 C CA . HIS B 1 86 ? -22.141 27.062 7.844 1 98.62 86 HIS B CA 1
ATOM 4971 C C . HIS B 1 86 ? -21.969 28.297 8.719 1 98.62 86 HIS B C 1
ATOM 4973 O O . HIS B 1 86 ? -22.844 29.172 8.758 1 98.62 86 HIS B O 1
ATOM 4979 N N . LYS B 1 87 ? -20.812 28.391 9.391 1 98.75 87 LYS B N 1
ATOM 4980 C CA . LYS B 1 87 ? -20.641 29.469 10.359 1 98.75 87 LYS B CA 1
ATOM 4981 C C . LYS B 1 87 ? -19.344 30.234 10.094 1 98.75 87 LYS B C 1
ATOM 4983 O O . LYS B 1 87 ? -18.781 30.844 11.008 1 98.75 87 LYS B O 1
ATOM 4988 N N . TYR B 1 88 ? -18.828 30.172 8.898 1 98.69 88 TYR B N 1
ATOM 4989 C CA . TYR B 1 88 ? -17.516 30.766 8.609 1 98.69 88 TYR B CA 1
ATOM 4990 C C . TYR B 1 88 ? -17.562 32.281 8.82 1 98.69 88 TYR B C 1
ATOM 4992 O O . TYR B 1 88 ? -16.531 32.875 9.148 1 98.69 88 TYR B O 1
ATOM 5000 N N . GLU B 1 89 ? -18.719 32.938 8.672 1 98.81 89 GLU B N 1
ATOM 5001 C CA . GLU B 1 89 ? -18.812 34.375 8.922 1 98.81 89 GLU B CA 1
ATOM 5002 C C . GLU B 1 89 ? -18.531 34.688 10.391 1 98.81 89 GLU B C 1
ATOM 5004 O O . GLU B 1 89 ? -17.828 35.656 10.703 1 98.81 89 GLU B O 1
ATOM 5009 N N . GLU B 1 90 ? -19.125 33.844 11.211 1 98.75 90 GLU B N 1
ATOM 5010 C CA . GLU B 1 90 ? -18.859 34 12.633 1 98.75 90 GLU B CA 1
ATOM 5011 C C . GLU B 1 90 ? -17.391 33.75 12.945 1 98.75 90 GLU B C 1
ATOM 5013 O O . GLU B 1 90 ? -16.781 34.5 13.727 1 98.75 90 GLU B O 1
ATOM 5018 N N . ASP B 1 91 ? -16.875 32.781 12.344 1 98.88 91 ASP B N 1
ATOM 5019 C CA . ASP B 1 91 ? -15.469 32.438 12.586 1 98.88 91 ASP B CA 1
ATOM 5020 C C . ASP B 1 91 ? -14.539 33.562 12.125 1 98.88 91 ASP B C 1
ATOM 5022 O O . ASP B 1 91 ? -13.531 33.844 12.781 1 98.88 91 ASP B O 1
ATOM 5026 N N . VAL B 1 92 ? -14.844 34.156 10.992 1 98.88 92 VAL B N 1
ATOM 5027 C CA . VAL B 1 92 ? -14.039 35.281 10.5 1 98.88 92 VAL B CA 1
ATOM 5028 C C . VAL B 1 92 ? -14.102 36.438 11.492 1 98.88 92 VAL B C 1
ATOM 5030 O O . VAL B 1 92 ? -13.109 37.125 11.719 1 98.88 92 VAL B O 1
ATOM 5033 N N . SER B 1 93 ? -15.266 36.625 12.078 1 98.75 93 SER B N 1
ATOM 5034 C CA . SER B 1 93 ? -15.398 37.656 13.094 1 98.75 93 SER B CA 1
ATOM 5035 C C . SER B 1 93 ? -14.5 37.375 14.297 1 98.75 93 SER B C 1
ATOM 5037 O O . SER B 1 93 ? -13.93 38.281 14.883 1 98.75 93 SER B O 1
ATOM 5039 N N . LEU B 1 94 ? -14.391 36.094 14.688 1 98.88 94 LEU B N 1
ATOM 5040 C CA . LEU B 1 94 ? -13.508 35.719 15.781 1 98.88 94 LEU B CA 1
ATOM 5041 C C . LEU B 1 94 ? -12.055 35.969 15.422 1 98.88 94 LEU B C 1
ATOM 5043 O O . LEU B 1 94 ? -11.281 36.438 16.266 1 98.88 94 LEU B O 1
ATOM 5047 N N . VAL B 1 95 ? -11.672 35.688 14.18 1 98.88 95 VAL B N 1
ATOM 5048 C CA . VAL B 1 95 ? -10.32 35.938 13.695 1 98.88 95 VAL B CA 1
ATOM 5049 C C . VAL B 1 95 ? -10.008 37.406 13.781 1 98.88 95 VAL B C 1
ATOM 5051 O O . VAL B 1 95 ? -8.953 37.812 14.289 1 98.88 95 VAL B O 1
ATOM 5054 N N . LYS B 1 96 ? -10.906 38.188 13.297 1 98.5 96 LYS B N 1
ATOM 5055 C CA . LYS B 1 96 ? -10.75 39.656 13.328 1 98.5 96 LYS B CA 1
ATOM 5056 C C . LYS B 1 96 ? -10.594 40.156 14.758 1 98.5 96 LYS B C 1
ATOM 5058 O O . LYS B 1 96 ? -9.773 41.031 15.016 1 98.5 96 LYS B O 1
ATOM 5063 N N . ASN B 1 97 ? -11.352 39.594 15.617 1 98.31 97 ASN B N 1
ATOM 5064 C CA . ASN B 1 97 ? -11.336 40 17.016 1 98.31 97 ASN B CA 1
ATOM 5065 C C . ASN B 1 97 ? -9.961 39.812 17.641 1 98.31 97 ASN B C 1
ATOM 5067 O O . ASN B 1 97 ? -9.594 40.531 18.578 1 98.31 97 ASN B O 1
ATOM 5071 N N . LEU B 1 98 ? -9.156 38.906 17.156 1 98.62 98 LEU B N 1
ATOM 5072 C CA . LEU B 1 98 ? -7.828 38.594 17.688 1 98.62 98 LEU B CA 1
ATOM 5073 C C . LEU B 1 98 ? -6.812 39.656 17.203 1 98.62 98 LEU B C 1
ATOM 5075 O O . LEU B 1 98 ? -5.68 39.688 17.703 1 98.62 98 LEU B O 1
ATOM 5079 N N . ASN B 1 99 ? -7.211 40.469 16.25 1 97.69 99 ASN B N 1
ATOM 5080 C CA . ASN B 1 99 ? -6.355 41.5 15.664 1 97.69 99 ASN B CA 1
ATOM 5081 C C . ASN B 1 99 ? -5.148 40.875 14.961 1 97.69 99 ASN B C 1
ATOM 5083 O O . ASN B 1 99 ? -4.047 41.438 15.016 1 97.69 99 ASN B O 1
ATOM 5087 N N . VAL B 1 100 ? -5.293 39.688 14.438 1 98.69 100 VAL B N 1
ATOM 5088 C CA . VAL B 1 100 ? -4.23 39.062 13.672 1 98.69 100 VAL B CA 1
ATOM 5089 C C . VAL B 1 100 ? -4.207 39.625 12.25 1 98.69 100 VAL B C 1
ATOM 5091 O O . VAL B 1 100 ? -5.219 40.125 11.758 1 98.69 100 VAL B O 1
ATOM 5094 N N . THR B 1 101 ? -3.082 39.5 11.641 1 98.5 101 THR B N 1
ATOM 5095 C CA . THR B 1 101 ? -2.939 39.969 10.273 1 98.5 101 THR B CA 1
ATOM 5096 C C . THR B 1 101 ? -3.287 38.875 9.273 1 98.5 101 THR B C 1
ATOM 5098 O O . THR B 1 101 ? -3.609 39.156 8.117 1 98.5 101 THR B O 1
ATOM 5101 N N . HIS B 1 102 ? -3.178 37.625 9.711 1 98.81 102 HIS B N 1
ATOM 5102 C CA . HIS B 1 102 ? -3.354 36.5 8.805 1 98.81 102 HIS B CA 1
ATOM 5103 C C . HIS B 1 102 ? -4.184 35.406 9.453 1 98.81 102 HIS B C 1
ATOM 5105 O O . HIS B 1 102 ? -4.23 35.281 10.68 1 98.81 102 HIS B O 1
ATOM 5111 N N . TYR B 1 103 ? -4.891 34.594 8.641 1 98.94 103 TYR B N 1
ATOM 5112 C CA . TYR B 1 103 ? -5.594 33.406 9.047 1 98.94 103 TYR B CA 1
ATOM 5113 C C . TYR B 1 103 ? -5.145 32.188 8.219 1 98.94 103 TYR B C 1
ATOM 5115 O O . TYR B 1 103 ? -5.219 32.219 6.988 1 98.94 103 TYR B O 1
ATOM 5123 N N . ARG B 1 104 ? -4.582 31.172 8.891 1 98.94 104 ARG B N 1
ATOM 5124 C CA . ARG B 1 104 ? -4.152 29.953 8.211 1 98.94 104 ARG B CA 1
ATOM 5125 C C . ARG B 1 104 ? -5.25 28.891 8.234 1 98.94 104 ARG B C 1
ATOM 5127 O O . ARG B 1 104 ? -5.695 28.484 9.305 1 98.94 104 ARG B O 1
ATOM 5134 N N . PHE B 1 105 ? -5.684 28.484 7.117 1 98.88 105 PHE B N 1
ATOM 5135 C CA . PHE B 1 105 ? -6.637 27.391 7 1 98.88 105 PHE B CA 1
ATOM 5136 C C . PHE B 1 105 ? -6.281 26.484 5.824 1 98.88 105 PHE B C 1
ATOM 5138 O O . PHE B 1 105 ? -5.375 26.797 5.047 1 98.88 105 PHE B O 1
ATOM 5145 N N . SER B 1 106 ? -6.883 25.297 5.801 1 98.88 106 SER B N 1
ATOM 5146 C CA . SER B 1 106 ? -6.629 24.375 4.691 1 98.88 106 SER B CA 1
ATOM 5147 C C . SER B 1 106 ? -7.852 24.25 3.789 1 98.88 106 SER B C 1
ATOM 5149 O O . SER B 1 106 ? -8.969 24.578 4.199 1 98.88 106 SER B O 1
ATOM 5151 N N . ILE B 1 107 ? -7.578 23.891 2.613 1 98.75 107 ILE B N 1
ATOM 5152 C CA . ILE B 1 107 ? -8.625 23.516 1.669 1 98.75 107 ILE B CA 1
ATOM 5153 C C . ILE B 1 107 ? -8.844 22.016 1.706 1 98.75 107 ILE B C 1
ATOM 5155 O O . ILE B 1 107 ? -7.883 21.234 1.669 1 98.75 107 ILE B O 1
ATOM 5159 N N . ALA B 1 108 ? -10.109 21.641 1.861 1 98.69 108 ALA B N 1
ATOM 5160 C CA . ALA B 1 108 ? -10.43 20.219 1.738 1 98.69 108 ALA B CA 1
ATOM 5161 C C . ALA B 1 108 ? -10.414 19.781 0.278 1 98.69 108 ALA B C 1
ATOM 5163 O O . ALA B 1 108 ? -11.305 20.125 -0.498 1 98.69 108 ALA B O 1
ATOM 5164 N N . TRP B 1 109 ? -9.438 18.984 -0.081 1 98.69 109 TRP B N 1
ATOM 5165 C CA . TRP B 1 109 ? -9.281 18.484 -1.44 1 98.69 109 TRP B CA 1
ATOM 5166 C C . TRP B 1 109 ? -10.57 17.859 -1.944 1 98.69 109 TRP B C 1
ATOM 5168 O O . TRP B 1 109 ? -11.023 18.156 -3.051 1 98.69 109 TRP B O 1
ATOM 5178 N N . SER B 1 110 ? -11.297 17.172 -1.14 1 98.25 110 SER B N 1
ATOM 5179 C CA . SER B 1 110 ? -12.477 16.422 -1.529 1 98.25 110 SER B CA 1
ATOM 5180 C C . SER B 1 110 ? -13.703 17.312 -1.643 1 98.25 110 SER B C 1
ATOM 5182 O O . SER B 1 110 ? -14.734 16.906 -2.186 1 98.25 110 SER B O 1
ATOM 5184 N N . ARG B 1 111 ? -13.594 18.5 -1.088 1 98.31 111 ARG B N 1
ATOM 5185 C CA . ARG B 1 111 ? -14.695 19.453 -1.239 1 98.31 111 ARG B CA 1
ATOM 5186 C C . ARG B 1 111 ? -14.656 20.125 -2.604 1 98.31 111 ARG B C 1
ATOM 5188 O O . ARG B 1 111 ? -15.688 20.547 -3.131 1 98.31 111 ARG B O 1
ATOM 5195 N N . ILE B 1 112 ? -13.453 20.234 -3.148 1 98.5 112 ILE B N 1
ATOM 5196 C CA . ILE B 1 112 ? -13.266 20.812 -4.477 1 98.5 112 ILE B CA 1
ATOM 5197 C C . ILE B 1 112 ? -13.406 19.734 -5.535 1 98.5 112 ILE B C 1
ATOM 5199 O O . ILE B 1 112 ? -14.078 19.922 -6.551 1 98.5 112 ILE B O 1
ATOM 5203 N N . PHE B 1 113 ? -12.719 18.641 -5.297 1 98.38 113 PHE B N 1
ATOM 5204 C CA . PHE B 1 113 ? -12.734 17.469 -6.168 1 98.38 113 PHE B CA 1
ATOM 5205 C C . PHE B 1 113 ? -13.203 16.234 -5.402 1 98.38 113 PHE B C 1
ATOM 5207 O O . PHE B 1 113 ? -12.391 15.5 -4.844 1 98.38 113 PHE B O 1
ATOM 5214 N N . PRO B 1 114 ? -14.461 15.867 -5.496 1 97.81 114 PRO B N 1
ATOM 5215 C CA . PRO B 1 114 ? -15.047 14.812 -4.66 1 97.81 114 PRO B CA 1
ATOM 5216 C C . PRO B 1 114 ? -14.336 13.469 -4.82 1 97.81 114 PRO B C 1
ATOM 5218 O O . PRO B 1 114 ? -14.281 12.68 -3.875 1 97.81 114 PRO B O 1
ATOM 5221 N N . ARG B 1 115 ? -13.742 13.227 -5.957 1 96.06 115 ARG B N 1
ATOM 5222 C CA . ARG B 1 115 ? -13.023 11.969 -6.156 1 96.06 115 ARG B CA 1
ATOM 5223 C C . ARG B 1 115 ? -11.523 12.219 -6.305 1 96.06 115 ARG B C 1
ATOM 5225 O O . ARG B 1 115 ? -10.789 11.336 -6.75 1 96.06 115 ARG B O 1
ATOM 5232 N N . GLY B 1 116 ? -11.062 13.43 -6.133 1 96.5 116 GLY B N 1
ATOM 5233 C CA . GLY B 1 116 ? -9.648 13.766 -6.062 1 96.5 116 GLY B CA 1
ATOM 5234 C C . GLY B 1 116 ? -9.055 14.148 -7.402 1 96.5 116 GLY B C 1
ATOM 5235 O O . GLY B 1 116 ? -7.887 14.523 -7.488 1 96.5 116 GLY B O 1
ATOM 5236 N N . ILE B 1 117 ? -9.883 14.086 -8.461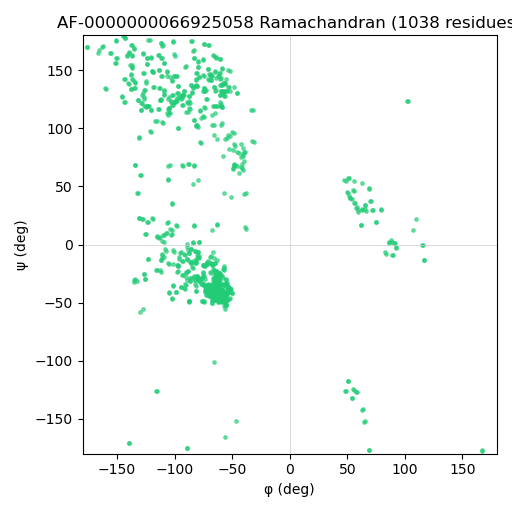 1 93.81 117 ILE B N 1
ATOM 5237 C CA . ILE B 1 117 ? -9.344 14.359 -9.797 1 93.81 117 ILE B CA 1
ATOM 5238 C C . ILE B 1 117 ? -10.078 15.547 -10.414 1 93.81 117 ILE B C 1
ATOM 5240 O O . ILE B 1 117 ? -11.219 15.844 -10.039 1 93.81 117 ILE B O 1
ATOM 5244 N N . THR B 1 118 ? -9.477 16.141 -11.398 1 91.62 118 THR B N 1
ATOM 5245 C CA . THR B 1 118 ? -9.898 17.453 -11.875 1 91.62 118 THR B CA 1
ATOM 5246 C C . THR B 1 118 ? -11.016 17.328 -12.898 1 91.62 118 THR B C 1
ATOM 5248 O O . THR B 1 118 ? -11.625 18.328 -13.289 1 91.62 118 THR B O 1
ATOM 5251 N N . SER B 1 119 ? -11.336 16.109 -13.211 1 90.88 119 SER B N 1
ATOM 5252 C CA . SER B 1 119 ? -12.398 15.938 -14.195 1 90.88 119 SER B CA 1
ATOM 5253 C C . SER B 1 119 ? -13.773 16.094 -13.555 1 90.88 119 SER B C 1
ATOM 5255 O O . SER B 1 119 ? -14.773 16.234 -14.258 1 90.88 119 SER B O 1
ATOM 5257 N N . GLU B 1 120 ? -13.844 16.172 -12.32 1 91.88 120 GLU B N 1
ATOM 5258 C CA . GLU B 1 120 ? -15.102 16.312 -11.594 1 91.88 120 GLU B CA 1
ATOM 5259 C C . GLU B 1 120 ? -15.023 17.453 -10.57 1 91.88 120 GLU B C 1
ATOM 5261 O O . GLU B 1 120 ? -14.742 17.203 -9.391 1 91.88 120 GLU B O 1
ATOM 5266 N N . ILE B 1 121 ? -15.398 18.625 -10.93 1 97.56 121 ILE B N 1
ATOM 5267 C CA . ILE B 1 121 ? -15.305 19.797 -10.062 1 97.56 121 ILE B CA 1
ATOM 5268 C C . ILE B 1 121 ? -16.609 19.969 -9.281 1 97.56 121 ILE B C 1
ATOM 5270 O O . ILE B 1 121 ? -17.703 19.828 -9.844 1 97.56 121 ILE B O 1
ATOM 5274 N N . ASN B 1 122 ? -16.547 20.172 -8.031 1 98.31 122 ASN B N 1
ATOM 5275 C CA . ASN B 1 122 ? -17.672 20.578 -7.188 1 98.31 122 ASN B CA 1
ATOM 5276 C C . ASN B 1 122 ? -17.672 22.094 -6.957 1 98.31 122 ASN B C 1
ATOM 5278 O O . ASN B 1 122 ? -17.016 22.578 -6.043 1 98.31 122 ASN B O 1
ATOM 5282 N N . GLN B 1 123 ? -18.484 22.766 -7.688 1 98.44 123 GLN B N 1
ATOM 5283 C CA . GLN B 1 123 ? -18.469 24.219 -7.707 1 98.44 123 GLN B CA 1
ATOM 5284 C C . GLN B 1 123 ? -18.859 24.797 -6.344 1 98.44 123 GLN B C 1
ATOM 5286 O O . GLN B 1 123 ? -18.359 25.844 -5.938 1 98.44 123 GLN B O 1
ATOM 5291 N N . LYS B 1 124 ? -19.719 24.141 -5.629 1 98.69 124 LYS B N 1
ATOM 5292 C CA . LYS B 1 124 ? -20.141 24.641 -4.316 1 98.69 124 LYS B CA 1
ATOM 5293 C C . LYS B 1 124 ? -18.953 24.672 -3.348 1 98.69 124 LYS B C 1
ATOM 5295 O O . LYS B 1 124 ? -18.875 25.562 -2.5 1 98.69 124 LYS B O 1
ATOM 5300 N N . GLY B 1 125 ? -18.094 23.703 -3.479 1 98.56 125 GLY B N 1
ATOM 5301 C CA . GLY B 1 125 ? -16.875 23.734 -2.689 1 98.56 125 GLY B CA 1
ATOM 5302 C C . GLY B 1 125 ? -15.969 24.891 -3.045 1 98.56 125 GLY B C 1
ATOM 5303 O O . GLY B 1 125 ? -15.438 25.562 -2.16 1 98.56 125 GLY B O 1
ATOM 5304 N N . VAL B 1 126 ? -15.836 25.156 -4.305 1 98.75 126 VAL B N 1
ATOM 5305 C CA . VAL B 1 126 ? -15.023 26.266 -4.789 1 98.75 126 VAL B CA 1
ATOM 5306 C C . VAL B 1 126 ? -15.586 27.594 -4.273 1 98.75 126 VAL B C 1
ATOM 5308 O O . VAL B 1 126 ? -14.844 28.438 -3.787 1 98.75 126 VAL B O 1
ATOM 5311 N N . ASP B 1 127 ? -16.922 27.672 -4.355 1 98.81 127 ASP B N 1
ATOM 5312 C CA . ASP B 1 127 ? -17.594 28.891 -3.922 1 98.81 127 ASP B CA 1
ATOM 5313 C C . ASP B 1 127 ? -17.406 29.125 -2.426 1 98.81 127 ASP B C 1
ATOM 5315 O O . ASP B 1 127 ? -17.234 30.266 -1.983 1 98.81 127 ASP B O 1
ATOM 5319 N N . TYR B 1 128 ? -17.438 28.094 -1.692 1 98.81 128 TYR B N 1
ATOM 5320 C CA . TYR B 1 128 ? -17.25 28.203 -0.251 1 98.81 128 TYR B CA 1
ATOM 5321 C C . TYR B 1 128 ? -15.906 28.859 0.067 1 98.81 128 TYR B C 1
ATOM 5323 O O . TYR B 1 128 ? -15.844 29.812 0.844 1 98.81 128 TYR B O 1
ATOM 5331 N N . TYR B 1 129 ? -14.844 28.422 -0.517 1 98.88 129 TYR B N 1
ATOM 5332 C CA . TYR B 1 129 ? -13.523 28.953 -0.207 1 98.88 129 TYR B CA 1
ATOM 5333 C C . TYR B 1 129 ? -13.352 30.344 -0.798 1 98.88 129 TYR B C 1
ATOM 5335 O O . TYR B 1 129 ? -12.672 31.188 -0.213 1 98.88 129 TYR B O 1
ATOM 5343 N N . ASN B 1 130 ? -13.938 30.594 -1.962 1 98.88 130 ASN B N 1
ATOM 5344 C CA . ASN B 1 130 ? -13.969 31.953 -2.467 1 98.88 130 ASN B CA 1
ATOM 5345 C C . ASN B 1 130 ? -14.625 32.906 -1.468 1 98.88 130 ASN B C 1
ATOM 5347 O O . ASN B 1 130 ? -14.102 34 -1.208 1 98.88 130 ASN B O 1
ATOM 5351 N N . ASN B 1 131 ? -15.75 32.5 -0.986 1 98.88 131 ASN B N 1
ATOM 5352 C CA . ASN B 1 131 ? -16.469 33.312 -0.029 1 98.88 131 ASN B CA 1
ATOM 5353 C C . ASN B 1 131 ? -15.656 33.562 1.239 1 98.88 131 ASN B C 1
ATOM 5355 O O . ASN B 1 131 ? -15.617 34.656 1.756 1 98.88 131 ASN B O 1
ATOM 5359 N N . LEU B 1 132 ? -15.023 32.531 1.738 1 98.94 132 LEU B N 1
ATOM 5360 C CA . LEU B 1 132 ? -14.195 32.625 2.932 1 98.94 132 LEU B CA 1
ATOM 5361 C C . LEU B 1 132 ? -13.023 33.594 2.688 1 98.94 132 LEU B C 1
ATOM 5363 O O . LEU B 1 132 ? -12.766 34.469 3.496 1 98.94 132 LEU B O 1
ATOM 5367 N N . ILE B 1 133 ? -12.32 33.406 1.573 1 98.94 133 ILE B N 1
ATOM 5368 C CA . ILE B 1 133 ? -11.164 34.219 1.222 1 98.94 133 ILE B CA 1
ATOM 5369 C C . ILE B 1 133 ? -11.594 35.688 1.074 1 98.94 133 ILE B C 1
ATOM 5371 O O . ILE B 1 133 ? -10.953 36.562 1.628 1 98.94 133 ILE B O 1
ATOM 5375 N N . ASN B 1 134 ? -12.695 35.906 0.38 1 98.94 134 ASN B N 1
ATOM 5376 C CA . ASN B 1 134 ? -13.195 37.25 0.177 1 98.94 134 ASN B CA 1
ATOM 5377 C C . ASN B 1 134 ? -13.539 37.938 1.501 1 98.94 134 ASN B C 1
ATOM 5379 O O . ASN B 1 134 ? -13.195 39.094 1.719 1 98.94 134 ASN B O 1
ATOM 5383 N N . LEU B 1 135 ? -14.211 37.188 2.344 1 98.94 135 LEU B N 1
ATOM 5384 C CA . LEU B 1 135 ? -14.641 37.75 3.617 1 98.94 135 LEU B CA 1
ATOM 5385 C C . LEU B 1 135 ? -13.438 38.094 4.488 1 98.94 135 LEU B C 1
ATOM 5387 O O . LEU B 1 135 ? -1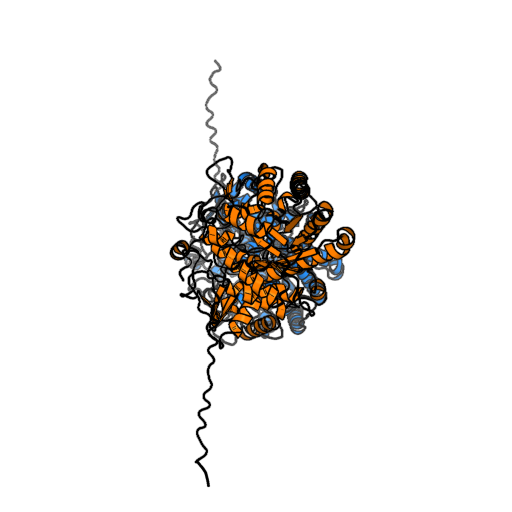3.445 39.125 5.191 1 98.94 135 LEU B O 1
ATOM 5391 N N . LEU B 1 136 ? -12.438 37.281 4.477 1 98.94 136 LEU B N 1
ATOM 5392 C CA . LEU B 1 136 ? -11.211 37.562 5.207 1 98.94 136 LEU B CA 1
ATOM 5393 C C . LEU B 1 136 ? -10.594 38.875 4.719 1 98.94 136 LEU B C 1
ATOM 5395 O O . LEU B 1 136 ? -10.266 39.75 5.527 1 98.94 136 LEU B O 1
ATOM 5399 N N . LEU B 1 137 ? -10.477 39.031 3.439 1 98.81 137 LEU B N 1
ATOM 5400 C CA . LEU B 1 137 ? -9.852 40.219 2.861 1 98.81 137 LEU B CA 1
ATOM 5401 C C . LEU B 1 137 ? -10.68 41.469 3.156 1 98.81 137 LEU B C 1
ATOM 5403 O O . LEU B 1 137 ? -10.125 42.531 3.412 1 98.81 137 LEU B O 1
ATOM 5407 N N . GLU B 1 138 ? -11.977 41.281 3.123 1 98.69 138 GLU B N 1
ATOM 5408 C CA . GLU B 1 138 ? -12.867 42.406 3.469 1 98.69 138 GLU B CA 1
ATOM 5409 C C . GLU B 1 138 ? -12.641 42.875 4.906 1 98.69 138 GLU B C 1
ATOM 5411 O O . GLU B 1 138 ? -12.93 44 5.242 1 98.69 138 GLU B O 1
ATOM 5416 N N . ASN B 1 139 ? -12.141 41.969 5.699 1 98.56 139 ASN B N 1
ATOM 5417 C CA . ASN B 1 139 ? -11.883 42.281 7.102 1 98.56 139 ASN B CA 1
ATOM 5418 C C . ASN B 1 139 ? -10.398 42.531 7.359 1 98.56 139 ASN B C 1
ATOM 5420 O O . ASN B 1 139 ? -9.945 42.469 8.5 1 98.56 139 ASN B O 1
ATOM 5424 N N . ASN B 1 140 ? -9.594 42.688 6.344 1 97.94 140 ASN B N 1
ATOM 5425 C CA . ASN B 1 140 ? -8.172 43 6.383 1 97.94 140 ASN B CA 1
ATOM 5426 C C . ASN B 1 140 ? -7.348 41.906 7.008 1 97.94 140 ASN B C 1
ATOM 5428 O O . ASN B 1 140 ? -6.441 42.156 7.797 1 97.94 140 ASN B O 1
ATOM 5432 N N . VAL B 1 141 ? -7.773 40.688 6.793 1 98.75 141 VAL B N 1
ATOM 5433 C CA . VAL B 1 141 ? -7.02 39.5 7.18 1 98.75 141 VAL B CA 1
ATOM 5434 C C . VAL B 1 141 ? -6.559 38.75 5.934 1 98.75 141 VAL B C 1
ATOM 5436 O O . VAL B 1 141 ? -7.371 38.438 5.066 1 98.75 141 VAL B O 1
ATOM 5439 N N . GLU B 1 142 ? -5.305 38.531 5.828 1 98.69 142 GLU B N 1
ATOM 5440 C CA . GLU B 1 142 ? -4.758 37.812 4.68 1 98.69 142 GLU B CA 1
ATOM 5441 C C . GLU B 1 142 ? -4.812 36.312 4.898 1 98.69 142 GLU B C 1
ATOM 5443 O O . GLU B 1 142 ? -4.531 35.812 5.996 1 98.69 142 GLU B O 1
ATOM 5448 N N . PRO B 1 143 ? -5.191 35.562 3.891 1 98.81 143 PRO B N 1
ATOM 5449 C CA . PRO B 1 143 ? -5.215 34.125 4.031 1 98.81 143 PRO B CA 1
ATOM 5450 C C . PRO B 1 143 ? -3.836 33.469 3.857 1 98.81 143 PRO B C 1
ATOM 5452 O O . PRO B 1 143 ? -3.045 33.938 3.029 1 98.81 143 PRO B O 1
ATOM 5455 N N . ILE B 1 144 ? -3.477 32.531 4.695 1 98.94 144 ILE B N 1
ATOM 5456 C CA . ILE B 1 144 ? -2.451 31.531 4.492 1 98.94 144 ILE B CA 1
ATOM 5457 C C . ILE B 1 144 ? -3.109 30.172 4.215 1 98.94 144 ILE B C 1
ATOM 5459 O O . ILE B 1 144 ? -3.814 29.625 5.066 1 98.94 144 ILE B O 1
ATOM 5463 N N . ILE B 1 145 ? -2.889 29.625 3.047 1 98.94 145 ILE B N 1
ATOM 5464 C CA . ILE B 1 145 ? -3.674 28.453 2.686 1 98.94 145 ILE B CA 1
ATOM 5465 C C . ILE B 1 145 ? -2.768 27.219 2.643 1 98.94 145 ILE B C 1
ATOM 5467 O O . ILE B 1 145 ? -1.731 27.234 1.974 1 98.94 145 ILE B O 1
ATOM 5471 N N . THR B 1 146 ? -3.145 26.234 3.377 1 98.94 146 THR B N 1
ATOM 5472 C CA . THR B 1 146 ? -2.557 24.891 3.305 1 98.94 146 THR B CA 1
ATOM 5473 C C . THR B 1 146 ? -3.338 24.016 2.338 1 98.94 146 THR B C 1
ATOM 5475 O O . THR B 1 146 ? -4.551 23.844 2.484 1 98.94 146 THR B O 1
ATOM 5478 N N . LEU B 1 147 ? -2.629 23.406 1.419 1 98.88 147 LEU B N 1
ATOM 5479 C CA . LEU B 1 147 ? -3.291 22.656 0.357 1 98.88 147 LEU B CA 1
ATOM 5480 C C . LEU B 1 147 ? -3.664 21.266 0.833 1 98.88 147 LEU B C 1
ATOM 5482 O O . LEU B 1 147 ? -4.645 20.688 0.362 1 98.88 147 LEU B O 1
ATOM 5486 N N . HIS B 1 148 ? -2.879 20.75 1.727 1 98.75 148 HIS B N 1
ATOM 5487 C CA . HIS B 1 148 ? -3.191 19.422 2.217 1 98.75 148 HIS B CA 1
ATOM 5488 C C . HIS B 1 148 ? -2.873 19.281 3.701 1 98.75 148 HIS B C 1
ATOM 5490 O O . HIS B 1 148 ? -1.729 19.484 4.117 1 98.75 148 HIS B O 1
ATOM 5496 N N . HIS B 1 149 ? -3.906 18.922 4.48 1 98.44 149 HIS B N 1
ATOM 5497 C CA . HIS B 1 149 ? -3.799 18.766 5.926 1 98.44 149 HIS B CA 1
ATOM 5498 C C . HIS B 1 149 ? -4.371 17.422 6.379 1 98.44 149 HIS B C 1
ATOM 5500 O O . HIS B 1 149 ? -5.285 17.391 7.203 1 98.44 149 HIS B O 1
ATOM 5506 N N . PHE B 1 150 ? -3.842 16.266 5.902 1 96.81 150 PHE B N 1
ATOM 5507 C CA . PHE B 1 150 ? -4.008 14.883 6.348 1 96.81 150 PHE B CA 1
ATOM 5508 C C . PHE B 1 150 ? -5.273 14.273 5.754 1 96.81 150 PHE B C 1
ATOM 5510 O O . PHE B 1 150 ? -5.523 13.078 5.914 1 96.81 150 PHE B O 1
ATOM 5517 N N . ASP B 1 151 ? -6.16 14.938 5.086 1 97.44 151 ASP B N 1
ATOM 5518 C CA . ASP B 1 151 ? -7.488 14.453 4.707 1 97.44 151 ASP B CA 1
ATOM 5519 C C . ASP B 1 151 ? -7.535 14.078 3.23 1 97.44 151 ASP B C 1
ATOM 5521 O O . ASP B 1 151 ? -8.352 14.609 2.475 1 97.44 151 ASP B O 1
ATOM 5525 N N . LEU B 1 152 ? -6.859 13.055 2.869 1 98.44 152 LEU B N 1
ATOM 5526 C CA . LEU B 1 152 ? -6.754 12.547 1.505 1 98.44 152 LEU B CA 1
ATOM 5527 C C . LEU B 1 152 ? -8.109 12.055 1 1 98.44 152 LEU B C 1
ATOM 5529 O O . LEU B 1 152 ? -8.812 11.328 1.706 1 98.44 152 LEU B O 1
ATOM 5533 N N . PRO B 1 153 ? -8.5 12.484 -0.266 1 98.56 153 PRO B N 1
ATOM 5534 C CA . PRO B 1 153 ? -9.727 11.93 -0.831 1 98.56 153 PRO B CA 1
ATOM 5535 C C . PRO B 1 153 ? -9.742 10.398 -0.831 1 98.56 153 PRO B C 1
ATOM 5537 O O . PRO B 1 153 ? -8.75 9.773 -1.202 1 98.56 153 PRO B O 1
ATOM 5540 N N . LEU B 1 154 ? -10.828 9.828 -0.441 1 98.06 154 LEU B N 1
ATOM 5541 C CA . LEU B 1 154 ? -10.953 8.383 -0.267 1 98.06 154 LEU B CA 1
ATOM 5542 C C . LEU B 1 154 ? -10.766 7.656 -1.595 1 98.06 154 LEU B C 1
ATOM 5544 O O . LEU B 1 154 ? -10.148 6.59 -1.643 1 98.06 154 LEU B O 1
ATOM 5548 N N . ALA B 1 155 ? -11.266 8.203 -2.656 1 98 155 ALA B N 1
ATOM 5549 C CA . ALA B 1 155 ? -11.156 7.59 -3.977 1 98 155 ALA B CA 1
ATOM 5550 C C . ALA B 1 155 ? -9.695 7.387 -4.363 1 98 155 ALA B C 1
ATOM 5552 O O . ALA B 1 155 ? -9.344 6.387 -5 1 98 155 ALA B O 1
ATOM 5553 N N . LEU B 1 156 ? -8.82 8.352 -4.023 1 98.38 156 LEU B N 1
ATOM 5554 C CA . LEU B 1 156 ? -7.395 8.234 -4.305 1 98.38 156 LEU B CA 1
ATOM 5555 C C . LEU B 1 156 ? -6.738 7.227 -3.365 1 98.38 156 LEU B C 1
ATOM 5557 O O . LEU B 1 156 ? -5.805 6.523 -3.756 1 98.38 156 LEU B O 1
ATOM 5561 N N . HIS B 1 157 ? -7.23 7.211 -2.113 1 98.19 157 HIS B N 1
ATOM 5562 C CA . HIS B 1 157 ? -6.75 6.219 -1.159 1 98.19 157 HIS B CA 1
ATOM 5563 C C . HIS B 1 157 ? -6.969 4.801 -1.677 1 98.19 157 HIS B C 1
ATOM 5565 O O . HIS B 1 157 ? -6.07 3.961 -1.604 1 98.19 157 HIS B O 1
ATOM 5571 N N . PHE B 1 158 ? -8.102 4.547 -2.258 1 97.94 158 PHE B N 1
ATOM 5572 C CA . PHE B 1 158 ? -8.445 3.219 -2.76 1 97.94 158 PHE B CA 1
ATOM 5573 C C . PHE B 1 158 ? -7.582 2.861 -3.965 1 97.94 158 PHE B C 1
ATOM 5575 O O . PHE B 1 158 ? -7.539 1.702 -4.383 1 97.94 158 PHE B O 1
ATOM 5582 N N . LYS B 1 159 ? -6.879 3.809 -4.473 1 98.12 159 LYS B N 1
ATOM 5583 C CA . LYS B 1 159 ? -5.961 3.57 -5.582 1 98.12 159 LYS B CA 1
ATOM 5584 C C . LYS B 1 159 ? -4.516 3.498 -5.098 1 98.12 159 LYS B C 1
ATOM 5586 O O . LYS B 1 159 ? -3.582 3.615 -5.895 1 98.12 159 LYS B O 1
ATOM 5591 N N . GLY B 1 160 ? -4.309 3.477 -3.838 1 97.88 160 GLY B N 1
ATOM 5592 C CA . GLY B 1 160 ? -2.975 3.324 -3.275 1 97.88 160 GLY B CA 1
ATOM 5593 C C . GLY B 1 160 ? -2.525 4.527 -2.471 1 97.88 160 GLY B C 1
ATOM 5594 O O . GLY B 1 160 ? -1.53 4.461 -1.745 1 97.88 160 GLY B O 1
ATOM 5595 N N . GLY B 1 161 ? -3.254 5.672 -2.594 1 98 161 GLY B N 1
ATOM 5596 C CA . GLY B 1 161 ? -2.914 6.871 -1.842 1 98 161 GLY B CA 1
ATOM 5597 C C . GLY B 1 161 ? -1.476 7.309 -2.037 1 98 161 GLY B C 1
ATOM 5598 O O . GLY B 1 161 ? -0.992 7.383 -3.168 1 98 161 GLY B O 1
ATOM 5599 N N . TRP B 1 162 ? -0.819 7.578 -0.944 1 98.5 162 TRP B N 1
ATOM 5600 C CA . TRP B 1 162 ? 0.544 8.094 -1.003 1 98.5 162 TRP B CA 1
ATOM 5601 C C . TRP B 1 162 ? 1.541 6.973 -1.281 1 98.5 162 TRP B C 1
ATOM 5603 O O . TRP B 1 162 ? 2.744 7.219 -1.389 1 98.5 162 TRP B O 1
ATOM 5613 N N . LEU B 1 163 ? 1.105 5.746 -1.465 1 98.5 163 LEU B N 1
ATOM 5614 C CA . LEU B 1 163 ? 1.98 4.645 -1.846 1 98.5 163 LEU B CA 1
ATOM 5615 C C . LEU B 1 163 ? 2.016 4.473 -3.361 1 98.5 163 LEU B C 1
ATOM 5617 O O . LEU B 1 163 ? 2.859 3.75 -3.891 1 98.5 163 LEU B O 1
ATOM 5621 N N . ASN B 1 164 ? 1.089 5.102 -4.055 1 98.81 164 ASN B N 1
ATOM 5622 C CA . ASN B 1 164 ? 0.998 5.098 -5.508 1 98.81 164 ASN B CA 1
ATOM 5623 C C . ASN B 1 164 ? 1.665 6.324 -6.117 1 98.81 164 ASN B C 1
ATOM 5625 O O . ASN B 1 164 ? 1.261 7.457 -5.844 1 98.81 164 ASN B O 1
ATOM 5629 N N . ASP B 1 165 ? 2.561 6.137 -7.047 1 98.75 165 ASP B N 1
ATOM 5630 C CA . ASP B 1 165 ? 3.346 7.223 -7.617 1 98.75 165 ASP B CA 1
ATOM 5631 C C . ASP B 1 165 ? 2.451 8.219 -8.352 1 98.75 165 ASP B C 1
ATOM 5633 O O . ASP B 1 165 ? 2.762 9.406 -8.422 1 98.75 165 ASP B O 1
ATOM 5637 N N . ASN B 1 166 ? 1.334 7.844 -8.82 1 98.56 166 ASN B N 1
ATOM 5638 C CA . ASN B 1 166 ? 0.463 8.719 -9.594 1 98.56 166 ASN B CA 1
ATOM 5639 C C . ASN B 1 166 ? -0.106 9.844 -8.734 1 98.56 166 ASN B C 1
ATOM 5641 O O . ASN B 1 166 ? -0.6 10.844 -9.266 1 98.56 166 ASN B O 1
ATOM 5645 N N . ILE B 1 167 ? -0.056 9.734 -7.434 1 98.69 167 ILE B N 1
ATOM 5646 C CA . ILE B 1 167 ? -0.612 10.75 -6.547 1 98.69 167 ILE B CA 1
ATOM 5647 C C . ILE B 1 167 ? 0.163 12.055 -6.707 1 98.69 167 ILE B C 1
ATOM 5649 O O . ILE B 1 167 ? -0.366 13.133 -6.438 1 98.69 167 ILE B O 1
ATOM 5653 N N . GLN B 1 168 ? 1.45 11.945 -7.148 1 98.69 168 GLN B N 1
ATOM 5654 C CA . GLN B 1 168 ? 2.262 13.125 -7.414 1 98.69 168 GLN B CA 1
ATOM 5655 C C . GLN B 1 168 ? 1.572 14.055 -8.414 1 98.69 168 GLN B C 1
ATOM 5657 O O . GLN B 1 168 ? 1.449 15.258 -8.172 1 98.69 168 GLN B O 1
ATOM 5662 N N . ASP B 1 169 ? 1.039 13.438 -9.438 1 98.56 169 ASP B N 1
ATOM 5663 C CA . ASP B 1 169 ? 0.411 14.211 -10.508 1 98.56 169 ASP B CA 1
ATOM 5664 C C . ASP B 1 169 ? -1.012 14.617 -10.125 1 98.56 169 ASP B C 1
ATOM 5666 O O . ASP B 1 169 ? -1.459 15.719 -10.453 1 98.56 169 ASP B O 1
ATOM 5670 N N . TRP B 1 170 ? -1.77 13.719 -9.484 1 98.5 170 TRP B N 1
ATOM 5671 C CA . TRP B 1 170 ? -3.105 14.078 -9.016 1 98.5 170 TRP B CA 1
ATOM 5672 C C . TRP B 1 170 ? -3.053 15.297 -8.109 1 98.5 170 TRP B C 1
ATOM 5674 O O . TRP B 1 170 ? -3.857 16.219 -8.25 1 98.5 170 TRP B O 1
ATOM 5684 N N . TYR B 1 171 ? -2.076 15.367 -7.23 1 98.75 171 TYR B N 1
ATOM 5685 C CA . TYR B 1 171 ? -1.909 16.469 -6.293 1 98.75 171 TYR B CA 1
ATOM 5686 C C . TYR B 1 171 ? -1.491 17.75 -7.023 1 98.75 171 TYR B C 1
ATOM 5688 O O . TYR B 1 171 ? -1.987 18.828 -6.719 1 98.75 171 TYR B O 1
ATOM 5696 N N . ALA B 1 172 ? -0.554 17.562 -7.938 1 98.81 172 ALA B N 1
ATOM 5697 C CA . ALA B 1 172 ? -0.051 18.719 -8.68 1 98.81 172 ALA B CA 1
ATOM 5698 C C . ALA B 1 172 ? -1.174 19.406 -9.445 1 98.81 172 ALA B C 1
ATOM 5700 O O . ALA B 1 172 ? -1.249 20.641 -9.469 1 98.81 172 ALA B O 1
ATOM 5701 N N . GLU B 1 173 ? -2.049 18.641 -10.016 1 98.69 173 GLU B N 1
ATOM 5702 C CA . GLU B 1 173 ? -3.164 19.219 -10.766 1 98.69 173 GLU B CA 1
ATOM 5703 C C . GLU B 1 173 ? -4.168 19.891 -9.828 1 98.69 173 GLU B C 1
ATOM 5705 O O . GLU B 1 173 ? -4.738 20.938 -10.172 1 98.69 173 GLU B O 1
ATOM 5710 N N . TYR B 1 174 ? -4.383 19.266 -8.727 1 98.75 174 TYR B N 1
ATOM 5711 C CA . TYR B 1 174 ? -5.207 19.875 -7.695 1 98.75 174 TYR B CA 1
ATOM 5712 C C . TYR B 1 174 ? -4.621 21.203 -7.25 1 98.75 174 TYR B C 1
ATOM 5714 O O . TYR B 1 174 ? -5.336 22.203 -7.16 1 98.75 174 TYR B O 1
ATOM 5722 N N . ALA B 1 175 ? -3.326 21.219 -6.984 1 98.88 175 ALA B N 1
ATOM 5723 C CA . ALA B 1 175 ? -2.648 22.453 -6.59 1 98.88 175 ALA B CA 1
ATOM 5724 C C . ALA B 1 175 ? -2.777 23.516 -7.672 1 98.88 175 ALA B C 1
ATOM 5726 O O . ALA B 1 175 ? -3.082 24.672 -7.379 1 98.88 175 ALA B O 1
ATOM 5727 N N . ARG B 1 176 ? -2.535 23.156 -8.945 1 98.88 176 ARG B N 1
ATOM 5728 C CA . ARG B 1 176 ? -2.676 24.078 -10.07 1 98.88 176 ARG B CA 1
ATOM 5729 C C . ARG B 1 176 ? -4.047 24.75 -10.062 1 98.88 176 ARG B C 1
ATOM 5731 O O . ARG B 1 176 ? -4.148 25.969 -10.242 1 98.88 176 ARG B O 1
ATOM 5738 N N . PHE B 1 177 ? -5.023 23.906 -9.859 1 98.81 177 PHE B N 1
ATOM 5739 C CA . PHE B 1 177 ? -6.391 24.406 -9.836 1 98.81 177 PHE B CA 1
ATOM 5740 C C . PHE B 1 177 ? -6.562 25.453 -8.734 1 98.81 177 PHE B C 1
ATOM 5742 O O . PHE B 1 177 ? -7.168 26.5 -8.961 1 98.81 177 PHE B O 1
ATOM 5749 N N . CYS B 1 178 ? -6.082 25.188 -7.527 1 98.88 178 CYS B N 1
ATOM 5750 C CA . CYS B 1 178 ? -6.199 26.109 -6.406 1 98.88 178 CYS B CA 1
ATOM 5751 C C . CYS B 1 178 ? -5.473 27.406 -6.703 1 98.88 178 CYS B C 1
ATOM 5753 O O . CYS B 1 178 ? -6.008 28.5 -6.445 1 98.88 178 CYS B O 1
ATOM 5755 N N . PHE B 1 179 ? -4.23 27.359 -7.238 1 98.88 179 PHE B N 1
ATOM 5756 C CA . PHE B 1 179 ? -3.482 28.562 -7.605 1 98.88 179 PHE B CA 1
ATOM 5757 C C . PHE B 1 179 ? -4.258 29.391 -8.617 1 98.88 179 PHE B C 1
ATOM 5759 O O . PHE B 1 179 ? -4.332 30.609 -8.484 1 98.88 179 PHE B O 1
ATOM 5766 N N . GLN B 1 180 ? -4.812 28.672 -9.578 1 98.62 180 GLN B N 1
ATOM 5767 C CA . GLN B 1 180 ? -5.543 29.344 -10.648 1 98.62 180 GLN B CA 1
ATOM 5768 C C . GLN B 1 180 ? -6.773 30.062 -10.109 1 98.62 180 GLN B C 1
ATOM 5770 O O . GLN B 1 180 ? -7.086 31.188 -10.539 1 98.62 180 GLN B O 1
ATOM 5775 N N . ASN B 1 181 ? -7.426 29.5 -9.156 1 98.5 181 ASN B N 1
ATOM 5776 C CA . ASN B 1 181 ? -8.742 29.984 -8.766 1 98.5 181 ASN B CA 1
ATOM 5777 C C . ASN B 1 181 ? -8.664 30.906 -7.559 1 98.5 181 ASN B C 1
ATOM 5779 O O . ASN B 1 181 ? -9.547 31.75 -7.355 1 98.5 181 ASN B O 1
ATOM 5783 N N . PHE B 1 182 ? -7.613 30.781 -6.762 1 98.81 182 PHE B N 1
ATOM 5784 C CA . PHE B 1 182 ? -7.562 31.531 -5.516 1 98.81 182 PHE B CA 1
ATOM 5785 C C . PHE B 1 182 ? -6.312 32.406 -5.457 1 98.81 182 PHE B C 1
ATOM 5787 O O . PHE B 1 182 ? -6.227 33.312 -4.641 1 98.81 182 PHE B O 1
ATOM 5794 N N . GLY B 1 183 ? -5.332 32.281 -6.289 1 98.5 183 GLY B N 1
ATOM 5795 C CA . GLY B 1 183 ? -3.982 32.781 -6.148 1 98.5 183 GLY B CA 1
ATOM 5796 C C . GLY B 1 183 ? -3.891 34.281 -6.383 1 98.5 183 GLY B C 1
ATOM 5797 O O . GLY B 1 183 ? -2.891 34.906 -6.031 1 98.5 183 GLY B O 1
ATOM 5798 N N . ASP B 1 184 ? -4.848 34.875 -6.988 1 98.12 184 ASP B N 1
ATOM 5799 C CA . ASP B 1 184 ? -4.887 36.312 -7.129 1 98.12 184 ASP B CA 1
ATOM 5800 C C . ASP B 1 184 ? -5.059 37 -5.773 1 98.12 184 ASP B C 1
ATOM 5802 O O . ASP B 1 184 ? -4.695 38.156 -5.605 1 98.12 184 ASP B O 1
ATOM 5806 N N . ARG B 1 185 ? -5.586 36.25 -4.789 1 98.62 185 ARG B N 1
ATOM 5807 C CA . ARG B 1 185 ? -5.914 36.781 -3.479 1 98.62 185 ARG B CA 1
ATOM 5808 C C . ARG B 1 185 ? -5.059 36.156 -2.389 1 98.62 185 ARG B C 1
ATOM 5810 O O . ARG B 1 185 ? -4.867 36.75 -1.321 1 98.62 185 ARG B O 1
ATOM 5817 N N . VAL B 1 186 ? -4.523 35.031 -2.619 1 98.69 186 VAL B N 1
ATOM 5818 C CA . VAL B 1 186 ? -3.736 34.281 -1.635 1 98.69 186 VAL B CA 1
ATOM 5819 C C . VAL B 1 186 ? -2.25 34.531 -1.87 1 98.69 186 VAL B C 1
ATOM 5821 O O . VAL B 1 186 ? -1.729 34.25 -2.951 1 98.69 186 VAL B O 1
ATOM 5824 N N . LYS B 1 187 ? -1.555 35 -0.844 1 98.12 187 LYS B N 1
ATOM 5825 C CA . LYS B 1 187 ? -0.158 35.375 -1.019 1 98.12 187 LYS B CA 1
ATOM 5826 C C . LYS B 1 187 ? 0.779 34.406 -0.32 1 98.12 187 LYS B C 1
ATOM 5828 O O . LYS B 1 187 ? 1.988 34.406 -0.561 1 98.12 187 LYS B O 1
ATOM 5833 N N . TYR B 1 188 ? 0.274 33.5 0.512 1 98.75 188 TYR B N 1
ATOM 5834 C CA . TYR B 1 188 ? 1.051 32.469 1.183 1 98.75 188 TYR B CA 1
ATOM 5835 C C . TYR B 1 188 ? 0.421 31.094 0.98 1 98.75 188 TYR B C 1
ATOM 5837 O O . TYR B 1 188 ? -0.688 30.844 1.453 1 98.75 188 TYR B O 1
ATOM 5845 N N . TRP B 1 189 ? 1.152 30.25 0.302 1 98.94 189 TRP B N 1
ATOM 5846 C CA . TRP B 1 189 ? 0.737 28.859 0.082 1 98.94 189 TRP B CA 1
ATOM 5847 C C . TRP B 1 189 ? 1.601 27.906 0.89 1 98.94 189 TRP B C 1
ATOM 5849 O O . TRP B 1 189 ? 2.826 28.047 0.928 1 98.94 189 TRP B O 1
ATOM 5859 N N . VAL B 1 190 ? 0.971 26.984 1.566 1 98.94 190 VAL B N 1
ATOM 5860 C CA . VAL B 1 190 ? 1.631 25.859 2.219 1 98.94 190 VAL B CA 1
ATOM 5861 C C . VAL B 1 190 ? 1.214 24.562 1.545 1 98.94 190 VAL B C 1
ATOM 5863 O O . VAL B 1 190 ? 0.04 24.188 1.581 1 98.94 190 VAL B O 1
ATOM 5866 N N . THR B 1 191 ? 2.148 23.859 0.939 1 98.94 191 THR B N 1
ATOM 5867 C CA . THR B 1 191 ? 1.78 22.688 0.159 1 98.94 191 THR B CA 1
ATOM 5868 C C . THR B 1 191 ? 1.256 21.578 1.068 1 98.94 191 THR B C 1
ATOM 5870 O O . THR B 1 191 ? 0.2 21 0.803 1 98.94 191 THR B O 1
ATOM 5873 N N . PHE B 1 192 ? 2.031 21.359 2.133 1 98.88 192 PHE B N 1
ATOM 5874 C CA . PHE B 1 192 ? 1.666 20.297 3.066 1 98.88 192 PHE B CA 1
ATOM 5875 C C . PHE B 1 192 ? 1.772 20.781 4.508 1 98.88 192 PHE B C 1
ATOM 5877 O O . PHE B 1 192 ? 2.707 21.516 4.855 1 98.88 192 PHE B O 1
ATOM 5884 N N . ASN B 1 193 ? 0.747 20.344 5.258 1 98.75 193 ASN B N 1
ATOM 5885 C CA . ASN B 1 193 ? 0.922 20.375 6.707 1 98.75 193 ASN B CA 1
ATOM 5886 C C . ASN B 1 193 ? 1.558 19.094 7.23 1 98.75 193 ASN B C 1
ATOM 5888 O O . ASN B 1 193 ? 0.958 18.016 7.148 1 98.75 193 ASN B O 1
ATOM 5892 N N . GLU B 1 194 ? 2.73 19.156 7.746 1 98.19 194 GLU B N 1
ATOM 5893 C CA . GLU B 1 194 ? 3.439 18.109 8.477 1 98.19 194 GLU B CA 1
ATOM 5894 C C . GLU B 1 194 ? 3.447 16.797 7.703 1 98.19 194 GLU B C 1
ATOM 5896 O O . GLU B 1 194 ? 3.053 15.758 8.227 1 98.19 194 GLU B O 1
ATOM 5901 N N . PRO B 1 195 ? 3.98 16.797 6.449 1 98.25 195 PRO B N 1
ATOM 5902 C CA . PRO B 1 195 ? 4.059 15.547 5.691 1 98.25 195 PRO B CA 1
ATOM 5903 C C . PRO B 1 195 ? 4.934 14.5 6.375 1 98.25 195 PRO B C 1
ATOM 5905 O O . PRO B 1 195 ? 4.684 13.297 6.246 1 98.25 195 PRO B O 1
ATOM 5908 N N . ASN B 1 196 ? 5.938 14.953 7.121 1 96.62 196 ASN B N 1
ATOM 5909 C CA . ASN B 1 196 ? 6.797 14.016 7.844 1 96.62 196 ASN B CA 1
ATOM 5910 C C . ASN B 1 196 ? 6.023 13.273 8.93 1 96.62 196 ASN B C 1
ATOM 5912 O O . ASN B 1 196 ? 6.254 12.086 9.156 1 96.62 196 ASN B O 1
ATOM 5916 N N . GLN B 1 197 ? 5.113 13.984 9.539 1 94.75 197 GLN B N 1
ATOM 5917 C CA . GLN B 1 197 ? 4.254 13.32 10.516 1 94.75 197 GLN B CA 1
ATOM 5918 C C . GLN B 1 197 ? 3.25 12.398 9.836 1 94.75 197 GLN B C 1
ATOM 5920 O O . GLN B 1 197 ? 2.992 11.289 10.305 1 94.75 197 GLN B O 1
ATOM 5925 N N . GLN B 1 198 ? 2.68 12.891 8.789 1 94.81 198 GLN B N 1
ATOM 5926 C CA . GLN B 1 198 ? 1.697 12.102 8.047 1 94.81 198 GLN B CA 1
ATOM 5927 C C . GLN B 1 198 ? 2.316 10.812 7.512 1 94.81 198 GLN B C 1
ATOM 5929 O O . GLN B 1 198 ? 1.684 9.758 7.539 1 94.81 198 GLN B O 1
ATOM 5934 N N . ALA B 1 199 ? 3.516 10.859 6.992 1 95.25 199 ALA B N 1
ATOM 5935 C CA . ALA B 1 199 ? 4.191 9.664 6.492 1 95.25 199 ALA B CA 1
ATOM 5936 C C . ALA B 1 199 ? 4.41 8.656 7.613 1 95.25 199 ALA B C 1
ATOM 5938 O O . ALA B 1 199 ? 4.137 7.465 7.445 1 95.25 199 ALA B O 1
ATOM 5939 N N . LEU B 1 200 ? 4.84 9.109 8.742 1 93.31 200 LEU B N 1
ATOM 5940 C CA . LEU B 1 200 ? 5.18 8.234 9.852 1 93.31 200 LEU B CA 1
ATOM 5941 C C . LEU B 1 200 ? 3.922 7.68 10.516 1 93.31 200 LEU B C 1
ATOM 5943 O O . LEU B 1 200 ? 3.797 6.469 10.711 1 93.31 200 LEU B O 1
ATOM 5947 N N . GLU B 1 201 ? 3 8.57 10.805 1 92.25 201 GLU B N 1
ATOM 5948 C CA . GLU B 1 201 ? 1.84 8.156 11.586 1 92.25 201 GLU B CA 1
ATOM 5949 C C . GLU B 1 201 ? 0.739 7.602 10.68 1 92.25 201 GLU B C 1
ATOM 5951 O O . GLU B 1 201 ? -0.03 6.734 11.094 1 92.25 201 GLU B O 1
ATOM 5956 N N . GLY B 1 202 ? 0.673 8.109 9.516 1 93.56 202 GLY B N 1
ATOM 5957 C CA . GLY B 1 202 ? -0.378 7.699 8.602 1 93.56 202 GLY B CA 1
ATOM 5958 C C . GLY B 1 202 ? -0.036 6.441 7.824 1 93.56 202 GLY B C 1
ATOM 5959 O O . GLY B 1 202 ? -0.928 5.754 7.316 1 93.56 202 GLY B O 1
ATOM 5960 N N . TYR B 1 203 ? 1.2 6.051 7.703 1 94.19 203 TYR B N 1
ATOM 5961 C CA . TYR B 1 203 ? 1.576 4.91 6.875 1 94.19 203 TYR B CA 1
ATOM 5962 C C . TYR B 1 203 ? 2.49 3.961 7.641 1 94.19 203 TYR B C 1
ATOM 5964 O O . TYR B 1 203 ? 3.203 3.154 7.035 1 94.19 203 TYR B O 1
ATOM 5972 N N . CYS B 1 204 ? 2.604 3.84 8.836 1 88.38 204 CYS B N 1
ATOM 5973 C CA . CYS B 1 204 ? 3.16 2.85 9.75 1 88.38 204 CYS B CA 1
ATOM 5974 C C . CYS B 1 204 ? 2.143 2.455 10.812 1 88.38 204 CYS B C 1
ATOM 5976 O O . CYS B 1 204 ? 1.704 1.305 10.859 1 88.38 204 CYS B O 1
ATOM 5978 N N . GLY B 1 205 ? 1.54 3.113 11.586 1 68.75 205 GLY B N 1
ATOM 5979 C CA . GLY B 1 205 ? 0.551 2.9 12.633 1 68.75 205 GLY B CA 1
ATOM 5980 C C . GLY B 1 205 ? 1.119 3.053 14.031 1 68.75 205 GLY B C 1
ATOM 5981 O O . GLY B 1 205 ? 0.635 2.424 14.977 1 68.75 205 GLY B O 1
ATOM 5982 N N . SER B 1 206 ? 2.285 3.582 14.148 1 58.62 206 SER B N 1
ATOM 5983 C CA . SER B 1 206 ? 2.812 3.795 15.492 1 58.62 206 SER B CA 1
ATOM 5984 C C . SER B 1 206 ? 1.773 4.445 16.406 1 58.62 206 SER B C 1
ATOM 5986 O O . SER B 1 206 ? 0.628 4.652 15.992 1 58.62 206 SER B O 1
ATOM 5988 N N . ASN B 1 207 ? 2.123 5.223 17.453 1 52.88 207 ASN B N 1
ATOM 5989 C CA . ASN B 1 207 ? 1.389 5.914 18.5 1 52.88 207 ASN B CA 1
ATOM 5990 C C . ASN B 1 207 ? 0.392 6.918 17.938 1 52.88 207 ASN B C 1
ATOM 5992 O O . ASN B 1 207 ? 0.777 7.832 17.203 1 52.88 207 ASN B O 1
ATOM 5996 N N . ASN B 1 208 ? -0.921 7.066 18.453 1 54.84 208 ASN B N 1
ATOM 5997 C CA . ASN B 1 208 ? -1.823 8.211 18.328 1 54.84 208 ASN B CA 1
ATOM 5998 C C . ASN B 1 208 ? -2.059 8.578 16.859 1 54.84 208 ASN B C 1
ATOM 6000 O O . ASN B 1 208 ? -1.896 9.734 16.484 1 54.84 208 ASN B O 1
ATOM 6004 N N . LEU B 1 209 ? -2.518 7.688 15.859 1 68.88 209 LEU B N 1
ATOM 6005 C CA . LEU B 1 209 ? -2.477 7.258 14.461 1 68.88 209 LEU B CA 1
ATOM 6006 C C . LEU B 1 209 ? -3.287 8.203 13.578 1 68.88 209 LEU B C 1
ATOM 6008 O O . LEU B 1 209 ? -4.367 8.648 13.969 1 68.88 209 LEU B O 1
ATOM 6012 N N . LEU B 1 210 ? -2.533 8.961 12.789 1 87 210 LEU B N 1
ATOM 6013 C CA . LEU B 1 210 ? -3.229 9.578 11.664 1 87 210 LEU B CA 1
ATOM 6014 C C . LEU B 1 210 ? -3.754 8.508 10.703 1 87 210 LEU B C 1
ATOM 6016 O O . LEU B 1 210 ? -3.236 7.391 10.672 1 87 210 LEU B O 1
ATOM 6020 N N . ALA B 1 211 ? -4.914 8.789 10.172 1 92.69 211 ALA B N 1
ATOM 6021 C CA . ALA B 1 211 ? -5.441 7.902 9.133 1 92.69 211 ALA B CA 1
ATOM 6022 C C . ALA B 1 211 ? -4.508 7.859 7.926 1 92.69 211 ALA B C 1
ATOM 6024 O O . ALA B 1 211 ? -3.867 8.859 7.594 1 92.69 211 ALA B O 1
ATOM 6025 N N . PRO B 1 212 ? -4.402 6.758 7.215 1 92.62 212 PRO B N 1
ATOM 6026 C CA . PRO B 1 212 ? -5.16 5.535 7.504 1 92.62 212 PRO B CA 1
ATOM 6027 C C . PRO B 1 212 ? -4.551 4.719 8.641 1 92.62 212 PRO B C 1
ATOM 6029 O O . PRO B 1 212 ? -5.254 3.949 9.297 1 92.62 212 PRO B O 1
ATOM 6032 N N . GLY B 1 213 ? -3.273 4.824 8.789 1 91.12 213 GLY B N 1
ATOM 6033 C CA . GLY B 1 213 ? -2.604 4.062 9.828 1 91.12 213 GLY B CA 1
ATOM 6034 C C . GLY B 1 213 ? -2.596 2.57 9.57 1 91.12 213 GLY B C 1
ATOM 6035 O O . GLY B 1 213 ? -2.881 2.127 8.453 1 91.12 213 GLY B O 1
ATOM 6036 N N . SER B 1 214 ? -2.062 1.763 10.508 1 88.81 214 SER B N 1
ATOM 6037 C CA . SER B 1 214 ? -2.186 0.312 10.609 1 88.81 214 SER B CA 1
ATOM 6038 C C . SER B 1 214 ? -1.414 -0.388 9.492 1 88.81 214 SER B C 1
ATOM 6040 O O . SER B 1 214 ? -1.896 -1.364 8.914 1 88.81 214 SER B O 1
ATOM 6042 N N . PHE B 1 215 ? -0.293 0.113 9.133 1 91.06 215 PHE B N 1
ATOM 6043 C CA . PHE B 1 215 ? 0.652 -0.555 8.242 1 91.06 215 PHE B CA 1
ATOM 6044 C C . PHE B 1 215 ? 1.801 -1.166 9.039 1 91.06 215 PHE B C 1
ATOM 6046 O O . PHE B 1 215 ? 2.936 -1.215 8.555 1 91.06 215 PHE B O 1
ATOM 6053 N N . ASP B 1 216 ? 1.577 -1.641 10.188 1 86.44 216 ASP B N 1
ATOM 6054 C CA . ASP B 1 216 ? 2.59 -2.031 11.164 1 86.44 216 ASP B CA 1
ATOM 6055 C C . ASP B 1 216 ? 3.582 -3.023 10.562 1 86.44 216 ASP B C 1
ATOM 6057 O O . ASP B 1 216 ? 4.793 -2.865 10.711 1 86.44 216 ASP B O 1
ATOM 6061 N N . GLU B 1 217 ? 3.154 -3.967 9.836 1 87.75 217 GLU B N 1
ATOM 6062 C CA . GLU B 1 217 ? 4.027 -5.004 9.305 1 87.75 217 GLU B CA 1
ATOM 6063 C C . GLU B 1 217 ? 4.785 -4.512 8.078 1 87.75 217 GLU B C 1
ATOM 6065 O O . GLU B 1 217 ? 5.719 -5.164 7.609 1 87.75 217 GLU B O 1
ATOM 6070 N N . HIS B 1 218 ? 4.418 -3.318 7.66 1 92.69 218 HIS B N 1
ATOM 6071 C CA . HIS B 1 218 ? 5.012 -2.789 6.438 1 92.69 218 HIS B CA 1
ATOM 6072 C C . HIS B 1 218 ? 5.645 -1.422 6.68 1 92.69 218 HIS B C 1
ATOM 6074 O O . HIS B 1 218 ? 6.16 -0.8 5.75 1 92.69 218 HIS B O 1
ATOM 6080 N N . CYS B 1 219 ? 5.742 -0.984 7.902 1 91.81 219 CYS B N 1
ATOM 6081 C CA . CYS B 1 219 ? 6.219 0.338 8.289 1 91.81 219 CYS B CA 1
ATOM 6082 C C . CYS B 1 219 ? 7.605 0.605 7.719 1 91.81 219 CYS B C 1
ATOM 6084 O O . CYS B 1 219 ? 7.93 1.743 7.375 1 91.81 219 CYS B O 1
ATOM 6086 N N . SER B 1 220 ? 8.352 -0.429 7.547 1 92.81 220 SER B N 1
ATOM 6087 C CA . SER B 1 220 ? 9.758 -0.305 7.168 1 92.81 220 SER B CA 1
ATOM 6088 C C . SER B 1 220 ? 9.906 0.3 5.777 1 92.81 220 SER B C 1
ATOM 6090 O O . SER B 1 220 ? 10.953 0.86 5.445 1 92.81 220 SER B O 1
ATOM 6092 N N . TRP B 1 221 ? 8.859 0.19 4.969 1 96.12 221 TRP B N 1
ATOM 6093 C CA . TRP B 1 221 ? 9.008 0.75 3.629 1 96.12 221 TRP B CA 1
ATOM 6094 C C . TRP B 1 221 ? 7.879 1.733 3.322 1 96.12 221 TRP B C 1
ATOM 6096 O O . TRP B 1 221 ? 8.07 2.686 2.561 1 96.12 221 TRP B O 1
ATOM 6106 N N . THR B 1 222 ? 6.676 1.577 3.889 1 96.88 222 THR B N 1
ATOM 6107 C CA . THR B 1 222 ? 5.535 2.42 3.553 1 96.88 222 THR B CA 1
ATOM 6108 C C . THR B 1 222 ? 5.801 3.871 3.939 1 96.88 222 THR B C 1
ATOM 6110 O O . THR B 1 222 ? 5.422 4.793 3.211 1 96.88 222 THR B O 1
ATOM 6113 N N . VAL B 1 223 ? 6.484 4.105 5.043 1 96.44 223 VAL B N 1
ATOM 6114 C CA . VAL B 1 223 ? 6.797 5.453 5.508 1 96.44 223 VAL B CA 1
ATOM 6115 C C . VAL B 1 223 ? 7.672 6.164 4.477 1 96.44 223 VAL B C 1
ATOM 6117 O O . VAL B 1 223 ? 7.406 7.316 4.121 1 96.44 223 VAL B O 1
ATOM 6120 N N . TYR B 1 224 ? 8.633 5.477 3.959 1 97.94 224 TYR B N 1
ATOM 6121 C CA . TYR B 1 224 ? 9.602 6.09 3.053 1 97.94 224 TYR B CA 1
ATOM 6122 C C . TYR B 1 224 ? 9 6.277 1.664 1 97.94 224 TYR B C 1
ATOM 6124 O O . TYR B 1 224 ? 9.32 7.25 0.975 1 97.94 224 TYR B O 1
ATOM 6132 N N . GLN B 1 225 ? 8.148 5.363 1.282 1 98.56 225 GLN B N 1
ATOM 6133 C CA . GLN B 1 225 ? 7.461 5.523 0.004 1 98.56 225 GLN B CA 1
ATOM 6134 C C . GLN B 1 225 ? 6.488 6.699 0.045 1 98.56 225 GLN B C 1
ATOM 6136 O O . GLN B 1 225 ? 6.402 7.473 -0.91 1 98.56 225 GLN B O 1
ATOM 6141 N N . ALA B 1 226 ? 5.773 6.824 1.114 1 98.25 226 ALA B N 1
ATOM 6142 C CA . ALA B 1 226 ? 4.875 7.961 1.29 1 98.25 226 ALA B CA 1
ATOM 6143 C C . ALA B 1 226 ? 5.648 9.273 1.311 1 98.25 226 ALA B C 1
ATOM 6145 O O . ALA B 1 226 ? 5.258 10.242 0.655 1 98.25 226 ALA B O 1
ATOM 6146 N N . ALA B 1 227 ? 6.754 9.281 2.055 1 98.5 227 ALA B N 1
ATOM 6147 C CA . ALA B 1 227 ? 7.586 10.477 2.135 1 98.5 227 ALA B CA 1
ATOM 6148 C C . ALA B 1 227 ? 8.109 10.875 0.755 1 98.5 227 ALA B C 1
ATOM 6150 O O . ALA B 1 227 ? 8.062 12.047 0.383 1 98.5 227 ALA B O 1
ATOM 6151 N N . TYR B 1 228 ? 8.57 9.914 0.014 1 98.69 228 TYR B N 1
ATOM 6152 C CA . TYR B 1 228 ? 9.07 10.156 -1.333 1 98.69 228 TYR B CA 1
ATOM 6153 C C . TYR B 1 228 ? 8.008 10.812 -2.205 1 98.69 228 TYR B C 1
ATOM 6155 O O . TYR B 1 228 ? 8.266 11.844 -2.842 1 98.69 228 TYR B O 1
ATOM 6163 N N . ASN B 1 229 ? 6.82 10.25 -2.199 1 98.88 229 ASN B N 1
ATOM 6164 C CA . ASN B 1 229 ? 5.754 10.758 -3.053 1 98.88 229 ASN B CA 1
ATOM 6165 C C . ASN B 1 229 ? 5.301 12.148 -2.611 1 98.88 229 ASN B C 1
ATOM 6167 O O . ASN B 1 229 ? 4.977 12.992 -3.445 1 98.88 229 ASN B O 1
ATOM 6171 N N . GLN B 1 230 ? 5.277 12.391 -1.337 1 98.88 230 GLN B N 1
ATOM 6172 C CA . GLN B 1 230 ? 4.898 13.703 -0.826 1 98.88 230 GLN B CA 1
ATOM 6173 C C . GLN B 1 230 ? 5.93 14.766 -1.209 1 98.88 230 GLN B C 1
ATOM 6175 O O . GLN B 1 230 ? 5.57 15.883 -1.57 1 98.88 230 GLN B O 1
ATOM 6180 N N . LEU B 1 231 ? 7.184 14.375 -1.168 1 98.88 231 LEU B N 1
ATOM 6181 C CA . LEU B 1 231 ? 8.25 15.297 -1.551 1 98.88 231 LEU B CA 1
ATOM 6182 C C . LEU B 1 231 ? 8.156 15.656 -3.029 1 98.88 231 LEU B C 1
ATOM 6184 O O . LEU B 1 231 ? 8.211 16.828 -3.393 1 98.88 231 LEU B O 1
ATOM 6188 N N . ILE B 1 232 ? 7.988 14.648 -3.857 1 98.88 232 ILE B N 1
ATOM 6189 C CA . ILE B 1 232 ? 7.906 14.906 -5.289 1 98.88 232 ILE B CA 1
ATOM 6190 C C . ILE B 1 232 ? 6.645 15.711 -5.598 1 98.88 232 ILE B C 1
ATOM 6192 O O . ILE B 1 232 ? 6.668 16.625 -6.43 1 98.88 232 ILE B O 1
ATOM 6196 N N . ALA B 1 233 ? 5.555 15.414 -4.895 1 98.94 233 ALA B N 1
ATOM 6197 C CA . ALA B 1 233 ? 4.32 16.172 -5.059 1 98.94 233 ALA B CA 1
ATOM 6198 C C . ALA B 1 233 ? 4.527 17.641 -4.68 1 98.94 233 ALA B C 1
ATOM 6200 O O . ALA B 1 233 ? 4.059 18.547 -5.379 1 98.94 233 ALA B O 1
ATOM 6201 N N . HIS B 1 234 ? 5.191 17.891 -3.586 1 98.94 234 HIS B N 1
ATOM 6202 C CA . HIS B 1 234 ? 5.555 19.25 -3.199 1 98.94 234 HIS B CA 1
ATOM 6203 C C . HIS B 1 234 ? 6.336 19.953 -4.309 1 98.94 234 HIS B C 1
ATOM 6205 O O . HIS B 1 234 ? 6.008 21.078 -4.688 1 98.94 234 HIS B O 1
ATOM 6211 N N . GLY B 1 235 ? 7.391 19.25 -4.766 1 98.94 235 GLY B N 1
ATOM 6212 C CA . GLY B 1 235 ? 8.211 19.812 -5.824 1 98.94 235 GLY B CA 1
ATOM 6213 C C . GLY B 1 235 ? 7.414 20.172 -7.066 1 98.94 235 GLY B C 1
ATOM 6214 O O . GLY B 1 235 ? 7.602 21.25 -7.637 1 98.94 235 GLY B O 1
ATOM 6215 N N . LYS B 1 236 ? 6.523 19.312 -7.461 1 98.94 236 LYS B N 1
ATOM 6216 C CA . LYS B 1 236 ? 5.711 19.562 -8.648 1 98.94 236 LYS B CA 1
ATOM 6217 C C . LYS B 1 236 ? 4.777 20.75 -8.438 1 98.94 236 LYS B C 1
ATOM 6219 O O . LYS B 1 236 ? 4.617 21.578 -9.328 1 98.94 236 LYS B O 1
ATOM 6224 N N . ALA B 1 237 ? 4.145 20.828 -7.297 1 98.94 237 ALA B N 1
ATOM 6225 C CA . ALA B 1 237 ? 3.268 21.953 -6.992 1 98.94 237 ALA B CA 1
ATOM 6226 C C . ALA B 1 237 ? 4.043 23.266 -7 1 98.94 237 ALA B C 1
ATOM 6228 O O . ALA B 1 237 ? 3.588 24.266 -7.57 1 98.94 237 ALA B O 1
ATOM 6229 N N . ALA B 1 238 ? 5.184 23.266 -6.402 1 98.88 238 ALA B N 1
ATOM 6230 C CA . ALA B 1 238 ? 6.023 24.469 -6.344 1 98.88 238 ALA B CA 1
ATOM 6231 C C . ALA B 1 238 ? 6.457 24.891 -7.742 1 98.88 238 ALA B C 1
ATOM 6233 O O . ALA B 1 238 ? 6.465 26.094 -8.055 1 98.88 238 ALA B O 1
ATOM 6234 N N . GLU B 1 239 ? 6.848 23.922 -8.539 1 98.81 239 GLU B N 1
ATOM 6235 C CA . GLU B 1 239 ? 7.254 24.203 -9.906 1 98.81 239 GLU B CA 1
ATOM 6236 C C . GLU B 1 239 ? 6.113 24.844 -10.703 1 98.81 239 GLU B C 1
ATOM 6238 O O . GLU B 1 239 ? 6.312 25.812 -11.422 1 98.81 239 GLU B O 1
ATOM 6243 N N . ILE B 1 240 ? 4.961 24.328 -10.531 1 98.88 240 ILE B N 1
ATOM 6244 C CA . ILE B 1 240 ? 3.781 24.859 -11.203 1 98.88 240 ILE B CA 1
ATOM 6245 C C . ILE B 1 240 ? 3.545 26.312 -10.773 1 98.88 240 ILE B C 1
ATOM 6247 O O . ILE B 1 240 ? 3.348 27.188 -11.609 1 98.88 240 ILE B O 1
ATOM 6251 N N . TYR B 1 241 ? 3.566 26.578 -9.469 1 98.88 241 TYR B N 1
ATOM 6252 C CA . TYR B 1 241 ? 3.324 27.922 -8.977 1 98.88 241 TYR B CA 1
ATOM 6253 C C . TYR B 1 241 ? 4.348 28.906 -9.539 1 98.88 241 TYR B C 1
ATOM 6255 O O . TYR B 1 241 ? 3.99 29.984 -10.016 1 98.88 241 TYR B O 1
ATOM 6263 N N . ARG B 1 242 ? 5.574 28.547 -9.539 1 98.38 242 ARG B N 1
ATOM 6264 C CA . ARG B 1 242 ? 6.676 29.391 -9.969 1 98.38 242 ARG B CA 1
ATOM 6265 C C . ARG B 1 242 ? 6.582 29.703 -11.461 1 98.38 242 ARG B C 1
ATOM 6267 O O . ARG B 1 242 ? 6.766 30.844 -11.875 1 98.38 242 ARG B O 1
ATOM 6274 N N . ASN B 1 243 ? 6.309 28.656 -12.188 1 98.31 243 ASN B N 1
ATOM 6275 C CA . ASN B 1 243 ? 6.363 28.797 -13.641 1 98.31 243 ASN B CA 1
ATOM 6276 C C . ASN B 1 243 ? 5.098 29.438 -14.195 1 98.31 243 ASN B C 1
ATOM 6278 O O . ASN B 1 243 ? 5.145 30.172 -15.195 1 98.31 243 ASN B O 1
ATOM 6282 N N . GLU B 1 244 ? 4.02 29.219 -13.469 1 98.5 244 GLU B N 1
ATOM 6283 C CA . GLU B 1 244 ? 2.762 29.578 -14.117 1 98.5 244 GLU B CA 1
ATOM 6284 C C . GLU B 1 244 ? 2.1 30.75 -13.414 1 98.5 244 GLU B C 1
ATOM 6286 O O . GLU B 1 244 ? 1.324 31.5 -14.031 1 98.5 244 GLU B O 1
ATOM 6291 N N . PHE B 1 245 ? 2.438 31 -12.125 1 98.56 245 PHE B N 1
ATOM 6292 C CA . PHE B 1 245 ? 1.539 31.891 -11.406 1 98.56 245 PHE B CA 1
ATOM 6293 C C . PHE B 1 245 ? 2.326 32.938 -10.625 1 98.56 245 PHE B C 1
ATOM 6295 O O . PHE B 1 245 ? 1.825 34.031 -10.367 1 98.56 245 PHE B O 1
ATOM 6302 N N . SER B 1 246 ? 3.479 32.656 -10.203 1 96.88 246 SER B N 1
ATOM 6303 C CA . SER B 1 246 ? 4.199 33.469 -9.227 1 96.88 246 SER B CA 1
ATOM 6304 C C . SER B 1 246 ? 4.402 34.906 -9.734 1 96.88 246 SER B C 1
ATOM 6306 O O . SER B 1 246 ? 4.289 35.875 -8.969 1 96.88 246 SER B O 1
ATOM 6308 N N . ARG B 1 247 ? 4.734 35.125 -10.992 1 96.5 247 ARG B N 1
ATOM 6309 C CA . ARG B 1 247 ? 5.008 36.438 -11.555 1 96.5 247 ARG B CA 1
ATOM 6310 C C . ARG B 1 247 ? 3.768 37.344 -11.492 1 96.5 247 ARG B C 1
ATOM 6312 O O . ARG B 1 247 ? 3.867 38.531 -11.188 1 96.5 247 ARG B O 1
ATOM 6319 N N . ARG B 1 248 ? 2.705 36.75 -11.656 1 97.81 248 ARG B N 1
ATOM 6320 C CA . ARG B 1 248 ? 1.469 37.5 -11.719 1 97.81 248 ARG B CA 1
ATOM 6321 C C . ARG B 1 248 ? 0.85 37.656 -10.336 1 97.81 248 ARG B C 1
ATOM 6323 O O . ARG B 1 248 ? 0.274 38.719 -10.023 1 97.81 248 ARG B O 1
ATOM 6330 N N . GLN B 1 249 ? 0.97 36.688 -9.484 1 98.12 249 GLN B N 1
ATOM 6331 C CA . GLN B 1 249 ? 0.235 36.656 -8.219 1 98.12 249 GLN B CA 1
ATOM 6332 C C . GLN B 1 249 ? 1.095 37.156 -7.066 1 98.12 249 GLN B C 1
ATOM 6334 O O . GLN B 1 249 ? 0.572 37.531 -6.012 1 98.12 249 GLN B O 1
ATOM 6339 N N . ASN B 1 250 ? 2.379 37.188 -7.266 1 97.12 250 ASN B N 1
ATOM 6340 C CA . ASN B 1 250 ? 3.332 37.688 -6.293 1 97.12 250 ASN B CA 1
ATOM 6341 C C . ASN B 1 250 ? 3.158 37.031 -4.926 1 97.12 250 ASN B C 1
ATOM 6343 O O . ASN B 1 250 ? 3.1 37.719 -3.904 1 97.12 250 ASN B O 1
ATOM 6347 N N . GLY B 1 251 ? 2.908 35.781 -4.871 1 98 251 GLY B N 1
ATOM 6348 C CA . GLY B 1 251 ? 2.803 35.031 -3.635 1 98 251 GLY B CA 1
ATOM 6349 C C . GLY B 1 251 ? 4.047 34.219 -3.322 1 98 251 GLY B C 1
ATOM 6350 O O . GLY B 1 251 ? 5.047 34.312 -4.039 1 98 251 GLY B O 1
ATOM 6351 N N . LYS B 1 252 ? 4.059 33.594 -2.174 1 98.38 252 LYS B N 1
ATOM 6352 C CA . LYS B 1 252 ? 5.113 32.688 -1.695 1 98.38 252 LYS B CA 1
ATOM 6353 C C . LYS B 1 252 ? 4.57 31.297 -1.451 1 98.38 252 LYS B C 1
ATOM 6355 O O . LYS B 1 252 ? 3.396 31.125 -1.114 1 98.38 252 LYS B O 1
ATOM 6360 N N . ILE B 1 253 ? 5.434 30.375 -1.67 1 98.81 253 ILE B N 1
ATOM 6361 C CA . ILE B 1 253 ? 5.039 28.984 -1.461 1 98.81 253 ILE B CA 1
ATOM 6362 C C . ILE B 1 253 ? 6.027 28.312 -0.513 1 98.81 253 ILE B C 1
ATOM 6364 O O . ILE B 1 253 ? 7.234 28.547 -0.59 1 98.81 253 ILE B O 1
ATOM 6368 N N . GLY B 1 254 ? 5.512 27.594 0.488 1 98.81 254 GLY B N 1
ATOM 6369 C CA . GLY B 1 254 ? 6.32 26.891 1.462 1 98.81 254 GLY B CA 1
ATOM 6370 C C . GLY B 1 254 ? 5.758 25.516 1.821 1 98.81 254 GLY B C 1
ATOM 6371 O O . GLY B 1 254 ? 4.906 24.984 1.108 1 98.81 254 GLY B O 1
ATOM 6372 N N . ILE B 1 255 ? 6.336 24.922 2.814 1 98.94 255 ILE B N 1
ATOM 6373 C CA . ILE B 1 255 ? 5.949 23.625 3.377 1 98.94 255 ILE B CA 1
ATOM 6374 C C . ILE B 1 255 ? 6.066 23.672 4.898 1 98.94 255 ILE B C 1
ATOM 6376 O O . ILE B 1 255 ? 7.008 24.266 5.438 1 98.94 255 ILE B O 1
ATOM 6380 N N . ASN B 1 256 ? 5.074 23.078 5.562 1 98.94 256 ASN B N 1
ATOM 6381 C CA . ASN B 1 256 ? 5.098 23.078 7.023 1 98.94 256 ASN B CA 1
ATOM 6382 C C . ASN B 1 256 ? 5.562 21.734 7.57 1 98.94 256 ASN B C 1
ATOM 6384 O O . ASN B 1 256 ? 4.926 20.703 7.332 1 98.94 256 ASN B O 1
ATOM 6388 N N . LEU B 1 257 ? 6.629 21.719 8.305 1 98.75 257 LEU B N 1
ATOM 6389 C CA . LEU B 1 257 ? 7.176 20.484 8.844 1 98.75 257 LEU B CA 1
ATOM 6390 C C . LEU B 1 257 ? 7.016 20.438 10.359 1 98.75 257 LEU B C 1
ATOM 6392 O O . LEU B 1 257 ? 7.133 21.453 11.031 1 98.75 257 LEU B O 1
ATOM 6396 N N . ALA B 1 258 ? 6.777 19.25 10.859 1 97.5 258 ALA B N 1
ATOM 6397 C CA . ALA B 1 258 ? 6.688 19.031 12.305 1 97.5 258 ALA B CA 1
ATOM 6398 C C . ALA B 1 258 ? 8.07 18.828 12.914 1 97.5 258 ALA B C 1
ATOM 6400 O O . ALA B 1 258 ? 8.883 18.062 12.375 1 97.5 258 ALA B O 1
ATOM 6401 N N . ALA B 1 259 ? 8.258 19.484 14.008 1 96.5 259 ALA B N 1
ATOM 6402 C CA . ALA B 1 259 ? 9.508 19.328 14.742 1 96.5 259 ALA B CA 1
ATOM 6403 C C . ALA B 1 259 ? 9.281 18.641 16.078 1 96.5 259 ALA B C 1
ATOM 6405 O O . ALA B 1 259 ? 8.289 18.906 16.766 1 96.5 259 ALA B O 1
ATOM 6406 N N . ILE B 1 260 ? 10.117 17.719 16.359 1 94.56 260 ILE B N 1
ATOM 6407 C CA . ILE B 1 260 ? 10.32 17.203 17.703 1 94.56 260 ILE B CA 1
ATOM 6408 C C . ILE B 1 260 ? 11.75 17.5 18.156 1 94.56 260 ILE B C 1
ATOM 6410 O O . ILE B 1 260 ? 12.703 16.891 17.672 1 94.56 260 ILE B O 1
ATOM 6414 N N . ALA B 1 261 ? 11.773 18.438 19.016 1 95 261 ALA B N 1
ATOM 6415 C CA . ALA B 1 261 ? 13.109 18.781 19.516 1 95 261 ALA B CA 1
ATOM 6416 C C . ALA B 1 261 ? 13.664 17.656 20.391 1 95 261 ALA B C 1
ATOM 6418 O O . ALA B 1 261 ? 12.914 16.969 21.078 1 95 261 ALA B O 1
ATOM 6419 N N . LEU B 1 262 ? 14.977 17.516 20.297 1 95.25 262 LEU B N 1
ATOM 6420 C CA . LEU B 1 262 ? 15.633 16.453 21.047 1 95.25 262 LEU B CA 1
ATOM 6421 C C . LEU B 1 262 ? 16.766 17.016 21.891 1 95.25 262 LEU B C 1
ATOM 6423 O O . LEU B 1 262 ? 17.641 17.734 21.375 1 95.25 262 LEU B O 1
ATOM 6427 N N . ASP B 1 263 ? 16.703 16.703 23.141 1 95 263 ASP B N 1
ATOM 6428 C CA . ASP B 1 263 ? 17.859 16.875 24.016 1 95 263 ASP B CA 1
ATOM 6429 C C . ASP B 1 263 ? 18.578 15.555 24.234 1 95 263 ASP B C 1
ATOM 6431 O O . ASP B 1 263 ? 17.984 14.602 24.734 1 95 263 ASP B O 1
ATOM 6435 N N . ALA B 1 264 ? 19.828 15.57 23.891 1 95.06 264 ALA B N 1
ATOM 6436 C CA . ALA B 1 264 ? 20.609 14.359 24.156 1 95.06 264 ALA B CA 1
ATOM 6437 C C . ALA B 1 264 ? 20.844 14.164 25.641 1 95.06 264 ALA B C 1
ATOM 6439 O O . ALA B 1 264 ? 21.078 15.133 26.375 1 95.06 264 ALA B O 1
ATOM 6440 N N . GLU B 1 265 ? 20.781 12.93 26.062 1 90.62 265 GLU B N 1
ATOM 6441 C CA . GLU B 1 265 ? 21 12.641 27.484 1 90.62 265 GLU B CA 1
ATOM 6442 C C . GLU B 1 265 ? 22.359 13.141 27.938 1 90.62 265 GLU B C 1
ATOM 6444 O O . GLU B 1 265 ? 22.516 13.578 29.094 1 90.62 265 GLU B O 1
ATOM 6449 N N . SER B 1 266 ? 23.391 12.969 27.062 1 92.38 266 SER B N 1
ATOM 6450 C CA . SER B 1 266 ? 24.75 13.469 27.25 1 92.38 266 SER B CA 1
ATOM 6451 C C . SER B 1 266 ? 25.422 13.742 25.906 1 92.38 266 SER B C 1
ATOM 6453 O O . SER B 1 266 ? 24.859 13.445 24.844 1 92.38 266 SER B O 1
ATOM 6455 N N . ILE B 1 267 ? 26.594 14.273 25.969 1 93.06 267 ILE B N 1
ATOM 6456 C CA . ILE B 1 267 ? 27.328 14.641 24.766 1 93.06 267 ILE B CA 1
ATOM 6457 C C . ILE B 1 267 ? 27.578 13.398 23.922 1 93.06 267 ILE B C 1
ATOM 6459 O O . ILE B 1 267 ? 27.594 13.469 22.688 1 93.06 267 ILE B O 1
ATOM 6463 N N . LYS B 1 268 ? 27.703 12.281 24.578 1 94.12 268 LYS B N 1
ATOM 6464 C CA . LYS B 1 268 ? 28.016 11.031 23.891 1 94.12 268 LYS B CA 1
ATOM 6465 C C . LYS B 1 268 ? 26.844 10.578 23.031 1 94.12 268 LYS B C 1
ATOM 6467 O O . LYS B 1 268 ? 27.016 9.766 22.109 1 94.12 268 LYS B O 1
ATOM 6472 N N . HIS B 1 269 ? 25.672 11.203 23.344 1 95.69 269 HIS B N 1
ATOM 6473 C CA . HIS B 1 269 ? 24.469 10.773 22.641 1 95.69 269 HIS B CA 1
ATOM 6474 C C . HIS B 1 269 ? 24.016 11.805 21.609 1 95.69 269 HIS B C 1
ATOM 6476 O O . HIS B 1 269 ? 22.953 11.672 21.016 1 95.69 269 HIS B O 1
ATOM 6482 N N . GLN B 1 270 ? 24.797 12.766 21.359 1 95.56 270 GLN B N 1
ATOM 6483 C CA . GLN B 1 270 ? 24.406 13.852 20.469 1 95.56 270 GLN B CA 1
ATOM 6484 C C . GLN B 1 270 ? 24.234 13.367 19.047 1 95.56 270 GLN B C 1
ATOM 6486 O O . GLN B 1 270 ? 23.328 13.805 18.328 1 95.56 270 GLN B O 1
ATOM 6491 N N . SER B 1 271 ? 25.141 12.484 18.609 1 94.81 271 SER B N 1
ATOM 6492 C CA . SER B 1 271 ? 25.047 11.961 17.25 1 94.81 271 SER B CA 1
ATOM 6493 C C . SER B 1 271 ? 23.719 11.227 17.031 1 94.81 271 SER B C 1
ATOM 6495 O O . SER B 1 271 ? 23.188 11.219 15.922 1 94.81 271 SER B O 1
ATOM 6497 N N . ALA B 1 272 ? 23.219 10.594 18.062 1 93.12 272 ALA B N 1
ATOM 6498 C CA . ALA B 1 272 ? 21.922 9.922 18 1 93.12 272 ALA B CA 1
ATOM 6499 C C . ALA B 1 272 ? 20.797 10.93 17.797 1 93.12 272 ALA B C 1
ATOM 6501 O O . ALA B 1 272 ? 19.875 10.68 17.016 1 93.12 272 ALA B O 1
ATOM 6502 N N . ALA B 1 273 ? 20.859 12.016 18.484 1 95.25 273 ALA B N 1
ATOM 6503 C CA . ALA B 1 273 ? 19.875 13.078 18.328 1 95.25 273 ALA B CA 1
ATOM 6504 C C . ALA B 1 273 ? 19.891 13.641 16.922 1 95.25 273 ALA B C 1
ATOM 6506 O O . ALA B 1 273 ? 18.828 13.836 16.312 1 95.25 273 ALA B O 1
ATOM 6507 N N . ASP B 1 274 ? 21.078 13.836 16.422 1 96.81 274 ASP B N 1
ATOM 6508 C CA . ASP B 1 274 ? 21.234 14.398 15.086 1 96.81 274 ASP B CA 1
ATOM 6509 C C . ASP B 1 274 ? 20.672 13.461 14.023 1 96.81 274 ASP B C 1
ATOM 6511 O O . ASP B 1 274 ? 19.969 13.898 13.109 1 96.81 274 ASP B O 1
ATOM 6515 N N . LEU B 1 275 ? 20.969 12.227 14.164 1 97.19 275 LEU B N 1
ATOM 6516 C CA . LEU B 1 275 ? 20.516 11.242 13.195 1 97.19 275 LEU B CA 1
ATOM 6517 C C . LEU B 1 275 ? 19 11.117 13.219 1 97.19 275 LEU B C 1
ATOM 6519 O O . LEU B 1 275 ? 18.359 11.062 12.164 1 97.19 275 LEU B O 1
ATOM 6523 N N . TRP B 1 276 ? 18.453 11.055 14.375 1 96.62 276 TRP B N 1
ATOM 6524 C CA . TRP B 1 276 ? 17 10.969 14.492 1 96.62 276 TRP B CA 1
ATOM 6525 C C . TRP B 1 276 ? 16.328 12.203 13.891 1 96.62 276 TRP B C 1
ATOM 6527 O O . TRP B 1 276 ? 15.305 12.094 13.211 1 96.62 276 TRP B O 1
ATOM 6537 N N . ASN B 1 277 ? 16.844 13.344 14.156 1 97.31 277 ASN B N 1
ATOM 6538 C CA . ASN B 1 277 ? 16.328 14.586 13.586 1 97.31 277 ASN B CA 1
ATOM 6539 C C . ASN B 1 277 ? 16.406 14.578 12.062 1 97.31 277 ASN B C 1
ATOM 6541 O O . ASN B 1 277 ? 15.516 15.07 11.383 1 97.31 277 ASN B O 1
ATOM 6545 N N . ASP B 1 278 ? 17.531 14.039 11.539 1 97.81 278 ASP B N 1
ATOM 6546 C CA . ASP B 1 278 ? 17.688 13.922 10.094 1 97.81 278 ASP B CA 1
ATOM 6547 C C . ASP B 1 278 ? 16.609 13.016 9.5 1 97.81 278 ASP B C 1
ATOM 6549 O O . ASP B 1 278 ? 16.078 13.289 8.422 1 97.81 278 ASP B O 1
ATOM 6553 N N . LEU B 1 279 ? 16.25 11.969 10.195 1 97.38 279 LEU B N 1
ATOM 6554 C CA . LEU B 1 279 ? 15.25 11.016 9.727 1 97.38 279 LEU B CA 1
ATOM 6555 C C . LEU B 1 279 ? 13.852 11.633 9.789 1 97.38 279 LEU B C 1
ATOM 6557 O O . LEU B 1 279 ? 13.039 11.414 8.891 1 97.38 279 LEU B O 1
ATOM 6561 N N . TYR B 1 280 ? 13.617 12.367 10.828 1 96.69 280 TYR B N 1
ATOM 6562 C CA . TYR B 1 280 ? 12.266 12.859 11.047 1 96.69 280 TYR B CA 1
ATOM 6563 C C . TYR B 1 280 ? 12.039 14.18 10.32 1 96.69 280 TYR B C 1
ATOM 6565 O O . TYR B 1 280 ? 11.055 14.328 9.586 1 96.69 280 TYR B O 1
ATOM 6573 N N . PHE B 1 281 ? 12.898 15.117 10.453 1 98.12 281 PHE B N 1
ATOM 6574 C CA . PHE B 1 281 ? 12.758 16.469 9.93 1 98.12 281 PHE B CA 1
ATOM 6575 C C . PHE B 1 281 ? 13.594 16.641 8.664 1 98.12 281 PHE B C 1
ATOM 6577 O O . PHE B 1 281 ? 13.102 17.125 7.645 1 98.12 281 PHE B O 1
ATOM 6584 N N . GLY B 1 282 ? 14.836 16.203 8.68 1 98.25 282 GLY B N 1
ATOM 6585 C CA . GLY B 1 282 ? 15.789 16.406 7.594 1 98.25 282 GLY B CA 1
ATOM 6586 C C . GLY B 1 282 ? 15.398 15.688 6.316 1 98.25 282 GLY B C 1
ATOM 6587 O O . GLY B 1 282 ? 15.719 16.156 5.219 1 98.25 282 GLY B O 1
ATOM 6588 N N . LEU B 1 283 ? 14.703 14.617 6.504 1 98.19 283 LEU B N 1
ATOM 6589 C CA . LEU B 1 283 ? 14.266 13.836 5.352 1 98.19 283 LEU B CA 1
ATOM 6590 C C . LEU B 1 283 ? 13.484 14.703 4.375 1 98.19 283 LEU B C 1
ATOM 6592 O O . LEU B 1 283 ? 13.539 14.492 3.162 1 98.19 283 LEU B O 1
ATOM 6596 N N . PHE B 1 284 ? 12.758 15.641 4.887 1 98.69 284 PHE B N 1
ATOM 6597 C CA . PHE B 1 284 ? 11.953 16.547 4.07 1 98.69 284 PHE B CA 1
ATOM 6598 C C . PHE B 1 284 ? 12.68 17.875 3.855 1 98.69 284 PHE B C 1
ATOM 6600 O O . PHE B 1 284 ? 12.688 18.406 2.744 1 98.69 284 PHE B O 1
ATOM 6607 N N . ALA B 1 285 ? 13.328 18.406 4.879 1 98.75 285 ALA B N 1
ATOM 6608 C CA . ALA B 1 285 ? 13.922 19.75 4.816 1 98.75 285 ALA B CA 1
ATOM 6609 C C . ALA B 1 285 ? 15.156 19.75 3.922 1 98.75 285 ALA B C 1
ATOM 6611 O O . ALA B 1 285 ? 15.352 20.672 3.125 1 98.75 285 ALA B O 1
ATOM 6612 N N . HIS B 1 286 ? 15.953 18.766 4.008 1 98.56 286 HIS B N 1
ATOM 6613 C CA . HIS B 1 286 ? 17.266 18.766 3.381 1 98.56 286 HIS B CA 1
ATOM 6614 C C . HIS B 1 286 ? 17.156 18.781 1.86 1 98.56 286 HIS B C 1
ATOM 6616 O O . HIS B 1 286 ? 17.844 19.562 1.193 1 98.56 286 HIS B O 1
ATOM 6622 N N . PRO B 1 287 ? 16.312 17.953 1.271 1 98.56 287 PRO B N 1
ATOM 6623 C CA . PRO B 1 287 ? 16.188 18 -0.188 1 98.56 287 PRO B CA 1
ATOM 6624 C C . PRO B 1 287 ? 15.719 19.359 -0.706 1 98.56 287 PRO B C 1
ATOM 6626 O O . PRO B 1 287 ? 16.031 19.734 -1.839 1 98.56 287 PRO B O 1
ATOM 6629 N N . ILE B 1 288 ? 15.008 20.125 0.12 1 98.75 288 ILE B N 1
ATOM 6630 C CA . ILE B 1 288 ? 14.344 21.344 -0.331 1 98.75 288 ILE B CA 1
ATOM 6631 C C . ILE B 1 288 ? 15.242 22.547 -0.074 1 98.75 288 ILE B C 1
ATOM 6633 O O . ILE B 1 288 ? 15.344 23.453 -0.912 1 98.75 288 ILE B O 1
ATOM 6637 N N . PHE B 1 289 ? 16 22.562 1.041 1 98.38 289 PHE B N 1
ATOM 6638 C CA . PHE B 1 289 ? 16.578 23.812 1.513 1 98.38 289 PHE B CA 1
ATOM 6639 C C . PHE B 1 289 ? 18.094 23.766 1.441 1 98.38 289 PHE B C 1
ATOM 6641 O O . PHE B 1 289 ? 18.766 24.672 1.932 1 98.38 289 PHE B O 1
ATOM 6648 N N . THR B 1 290 ? 18.625 22.734 0.866 1 96.62 290 THR B N 1
ATOM 6649 C CA . THR B 1 290 ? 20.062 22.703 0.64 1 96.62 290 THR B CA 1
ATOM 6650 C C . THR B 1 290 ? 20.375 22.797 -0.85 1 96.62 290 THR B C 1
ATOM 6652 O O . THR B 1 290 ? 19.484 22.672 -1.688 1 96.62 290 THR B O 1
ATOM 6655 N N . THR B 1 291 ? 21.641 22.969 -1.159 1 92.62 291 THR B N 1
ATOM 6656 C CA . THR B 1 291 ? 22.062 23.219 -2.531 1 92.62 291 THR B CA 1
ATOM 6657 C C . THR B 1 291 ? 22.047 21.922 -3.338 1 92.62 291 THR B C 1
ATOM 6659 O O . THR B 1 291 ? 21.797 21.938 -4.543 1 92.62 291 THR B O 1
ATOM 6662 N N . LYS B 1 292 ? 22.266 20.844 -2.727 1 86.69 292 LYS B N 1
ATOM 6663 C CA . LYS B 1 292 ? 22.375 19.578 -3.447 1 86.69 292 LYS B CA 1
ATOM 6664 C C . LYS B 1 292 ? 20.984 18.984 -3.729 1 86.69 292 LYS B C 1
ATOM 6666 O O . LYS B 1 292 ? 20.812 18.266 -4.711 1 86.69 292 LYS B O 1
ATOM 6671 N N . GLY B 1 293 ? 19.984 19.25 -2.945 1 88.75 293 GLY B N 1
ATOM 6672 C CA . GLY B 1 293 ? 18.625 18.766 -3.164 1 88.75 293 GLY B CA 1
ATOM 6673 C C . GLY B 1 293 ? 18.484 17.281 -2.893 1 88.75 293 GLY B C 1
ATOM 6674 O O . GLY B 1 293 ? 17.672 16.594 -3.531 1 88.75 293 GLY B O 1
ATOM 6675 N N . ASN B 1 294 ? 19.25 16.656 -2.008 1 92.69 294 ASN B N 1
ATOM 6676 C CA . ASN B 1 294 ? 19.188 15.234 -1.671 1 92.69 294 ASN B CA 1
ATOM 6677 C C . ASN B 1 294 ? 18.906 15.016 -0.186 1 92.69 294 ASN B C 1
ATOM 6679 O O . ASN B 1 294 ? 18.766 15.984 0.57 1 92.69 294 ASN B O 1
ATOM 6683 N N . TYR B 1 295 ? 18.75 13.75 0.154 1 97.81 295 TYR B N 1
ATOM 6684 C CA . TYR B 1 295 ? 18.562 13.422 1.562 1 97.81 295 TYR B CA 1
ATOM 6685 C C . TYR B 1 295 ? 19.812 13.789 2.375 1 97.81 295 TYR B C 1
ATOM 6687 O O . TYR B 1 295 ? 20.891 13.977 1.816 1 97.81 295 TYR B O 1
ATOM 6695 N N . PRO B 1 296 ? 19.641 13.914 3.711 1 97.81 296 PRO B N 1
ATOM 6696 C CA . PRO B 1 296 ? 20.844 14.125 4.535 1 97.81 296 PRO B CA 1
ATOM 6697 C C . PRO B 1 296 ? 21.891 13.031 4.355 1 97.81 296 PRO B C 1
ATOM 6699 O O . PRO B 1 296 ? 21.547 11.844 4.297 1 97.81 296 PRO B O 1
ATOM 6702 N N . PRO B 1 297 ? 23.156 13.43 4.285 1 97.19 297 PRO B N 1
ATOM 6703 C CA . PRO B 1 297 ? 24.219 12.422 4.141 1 97.19 297 PRO B CA 1
ATOM 6704 C C . PRO B 1 297 ? 24.156 11.344 5.223 1 97.19 297 PRO B C 1
ATOM 6706 O O . PRO B 1 297 ? 24.438 10.172 4.953 1 97.19 297 PRO B O 1
ATOM 6709 N N . SER B 1 298 ? 23.812 11.734 6.426 1 97.69 298 SER B N 1
ATOM 6710 C CA . SER B 1 298 ? 23.719 10.781 7.527 1 97.69 298 SER B CA 1
ATOM 6711 C C . SER B 1 298 ? 22.641 9.742 7.27 1 97.69 298 SER B C 1
ATOM 6713 O O . SER B 1 298 ? 22.812 8.57 7.613 1 97.69 298 SER B O 1
ATOM 6715 N N . VAL B 1 299 ? 21.531 10.125 6.691 1 98 299 VAL B N 1
ATOM 6716 C CA . VAL B 1 299 ? 20.438 9.211 6.375 1 98 299 VAL B CA 1
ATOM 6717 C C . VAL B 1 299 ? 20.859 8.273 5.246 1 98 299 VAL B C 1
ATOM 6719 O O . VAL B 1 299 ? 20.594 7.07 5.301 1 98 299 VAL B O 1
ATOM 6722 N N . ILE B 1 300 ? 21.5 8.812 4.215 1 97.56 300 ILE B N 1
ATOM 6723 C CA . ILE B 1 300 ? 22.016 7.996 3.119 1 97.56 300 ILE B CA 1
ATOM 6724 C C . ILE B 1 300 ? 22.969 6.938 3.664 1 97.56 300 ILE B C 1
ATOM 6726 O O . ILE B 1 300 ? 22.844 5.754 3.326 1 97.56 300 ILE B O 1
ATOM 6730 N N . ALA B 1 301 ? 23.859 7.355 4.508 1 97.62 301 ALA B N 1
ATOM 6731 C CA . ALA B 1 301 ? 24.828 6.441 5.102 1 97.62 301 ALA B CA 1
ATOM 6732 C C . ALA B 1 301 ? 24.125 5.371 5.938 1 97.62 301 ALA B C 1
ATOM 6734 O O . ALA B 1 301 ? 24.531 4.203 5.918 1 97.62 301 ALA B O 1
ATOM 6735 N N . LEU B 1 302 ? 23.172 5.773 6.691 1 97.38 302 LEU B N 1
ATOM 6736 C CA . LEU B 1 302 ? 22.406 4.84 7.516 1 97.38 302 LEU B CA 1
ATOM 6737 C C . LEU B 1 302 ? 21.828 3.713 6.668 1 97.38 302 LEU B C 1
ATOM 6739 O O . LEU B 1 302 ? 21.969 2.537 7.012 1 97.38 302 LEU B O 1
ATOM 6743 N N . PHE B 1 303 ? 21.219 4.027 5.578 1 97.31 303 PHE B N 1
ATOM 6744 C CA . PHE B 1 303 ? 20.516 3.021 4.785 1 97.31 303 PHE B CA 1
ATOM 6745 C C . PHE B 1 303 ? 21.516 2.154 4.016 1 97.31 303 PHE B C 1
ATOM 6747 O O . PHE B 1 303 ? 21.234 0.984 3.742 1 97.31 303 PHE B O 1
ATOM 6754 N N . GLN B 1 304 ? 22.672 2.689 3.719 1 96.69 304 GLN B N 1
ATOM 6755 C CA . GLN B 1 304 ? 23.75 1.855 3.193 1 96.69 304 GLN B CA 1
ATOM 6756 C C . GLN B 1 304 ? 24.203 0.839 4.234 1 96.69 304 GLN B C 1
ATOM 6758 O O . GLN B 1 304 ? 24.438 -0.328 3.908 1 96.69 304 GLN B O 1
ATOM 6763 N N . ASP B 1 305 ? 24.312 1.3 5.395 1 96.75 305 ASP B N 1
ATOM 6764 C CA . ASP B 1 305 ? 24.719 0.42 6.484 1 96.75 305 ASP B CA 1
ATOM 6765 C C . ASP B 1 305 ? 23.688 -0.666 6.738 1 96.75 305 ASP B C 1
ATOM 6767 O O . ASP B 1 305 ? 24.031 -1.831 6.945 1 96.75 305 ASP B O 1
ATOM 6771 N N . LEU B 1 306 ? 22.484 -0.263 6.777 1 94.75 306 LEU B N 1
ATOM 6772 C CA . LEU B 1 306 ? 21.406 -1.221 6.992 1 94.75 306 LEU B CA 1
ATOM 6773 C C . LEU B 1 306 ? 21.375 -2.256 5.871 1 94.75 306 LEU B C 1
ATOM 6775 O O . L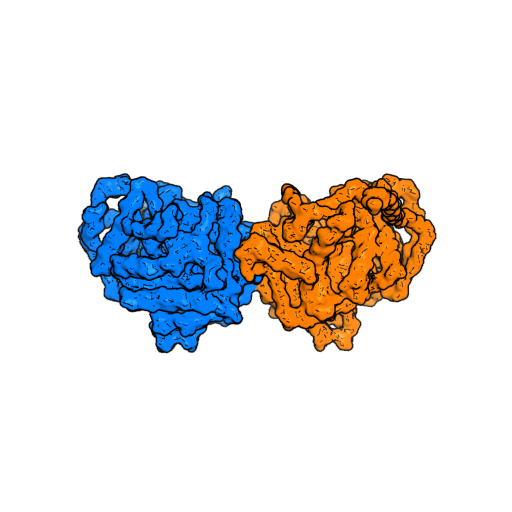EU B 1 306 ? 21.156 -3.443 6.125 1 94.75 306 LEU B O 1
ATOM 6779 N N . MET B 1 307 ? 21.484 -1.797 4.668 1 93.81 307 MET B N 1
ATOM 6780 C CA . MET B 1 307 ? 21.531 -2.693 3.516 1 93.81 307 MET B CA 1
ATOM 6781 C C . MET B 1 307 ? 22.641 -3.725 3.668 1 93.81 307 MET B C 1
ATOM 6783 O O . MET B 1 307 ? 22.422 -4.914 3.414 1 93.81 307 MET B O 1
ATOM 6787 N N . ARG B 1 308 ? 23.781 -3.344 4.121 1 93.94 308 ARG B N 1
ATOM 6788 C CA . ARG B 1 308 ? 24.922 -4.234 4.332 1 93.94 308 ARG B CA 1
ATOM 6789 C C . ARG B 1 308 ? 24.641 -5.227 5.457 1 93.94 308 ARG B C 1
ATOM 6791 O O . ARG B 1 308 ? 24.922 -6.418 5.328 1 93.94 308 ARG B O 1
ATOM 6798 N N . LYS B 1 309 ? 24.109 -4.723 6.484 1 91.31 309 LYS B N 1
ATOM 6799 C CA . LYS B 1 309 ? 23.797 -5.562 7.637 1 91.31 309 LYS B CA 1
ATOM 6800 C C . LYS B 1 309 ? 22.797 -6.652 7.266 1 91.31 309 LYS B C 1
ATOM 6802 O O . LYS B 1 309 ? 22.859 -7.77 7.781 1 91.31 309 LYS B O 1
ATOM 6807 N N . ASP B 1 310 ? 21.906 -6.281 6.406 1 87.56 310 ASP B N 1
ATOM 6808 C CA . ASP B 1 310 ? 20.875 -7.227 5.973 1 87.56 310 ASP B CA 1
ATOM 6809 C C . ASP B 1 310 ? 21.391 -8.117 4.844 1 87.56 310 ASP B C 1
ATOM 6811 O O . ASP B 1 310 ? 20.641 -8.945 4.312 1 87.56 310 ASP B O 1
ATOM 6815 N N . ASN B 1 311 ? 22.609 -7.949 4.445 1 88.38 311 ASN B N 1
ATOM 6816 C CA . ASN B 1 311 ? 23.203 -8.664 3.314 1 88.38 311 ASN B CA 1
ATOM 6817 C C . ASN B 1 311 ? 22.312 -8.57 2.078 1 88.38 311 ASN B C 1
ATOM 6819 O O . ASN B 1 311 ? 21.969 -9.586 1.469 1 88.38 311 ASN B O 1
ATOM 6823 N N . SER B 1 312 ? 21.844 -7.383 1.858 1 91.81 312 SER B N 1
ATOM 6824 C CA . SER B 1 312 ? 20.969 -7.09 0.726 1 91.81 312 SER B CA 1
ATOM 6825 C C . SER B 1 312 ? 21.656 -6.156 -0.271 1 91.81 312 SER B C 1
ATOM 6827 O O . SER B 1 312 ? 22.703 -5.586 0.024 1 91.81 312 SER B O 1
ATOM 6829 N N . THR B 1 313 ? 21.062 -6.137 -1.458 1 93.12 313 THR B N 1
ATOM 6830 C CA . THR B 1 313 ? 21.562 -5.23 -2.484 1 93.12 313 THR B CA 1
ATOM 6831 C C . THR B 1 313 ? 20.562 -4.109 -2.752 1 93.12 313 THR B C 1
ATOM 6833 O O . THR B 1 313 ? 20.766 -3.285 -3.645 1 93.12 313 THR B O 1
ATOM 6836 N N . VAL B 1 314 ? 19.5 -4.121 -2.01 1 94.81 314 VAL B N 1
ATOM 6837 C CA . VAL B 1 314 ? 18.422 -3.143 -2.186 1 94.81 314 VAL B CA 1
ATOM 6838 C C . VAL B 1 314 ? 18.156 -2.428 -0.863 1 94.81 314 VAL B C 1
ATOM 6840 O O . VAL B 1 314 ? 18.203 -3.047 0.203 1 94.81 314 VAL B O 1
ATOM 6843 N N . GLN B 1 315 ? 17.938 -1.15 -0.959 1 94.75 315 GLN B N 1
ATOM 6844 C CA . GLN B 1 315 ? 17.609 -0.397 0.247 1 94.75 315 GLN B CA 1
ATOM 6845 C C . GLN B 1 315 ? 16.156 0.077 0.223 1 94.75 315 GLN B C 1
ATOM 6847 O O . GLN B 1 315 ? 15.562 0.206 -0.847 1 94.75 315 GLN B O 1
ATOM 6852 N N . ARG B 1 316 ? 15.664 0.394 1.391 1 95.06 316 ARG B N 1
ATOM 6853 C CA . ARG B 1 316 ? 14.273 0.789 1.602 1 95.06 316 ARG B CA 1
ATOM 6854 C C . ARG B 1 316 ? 14.047 2.238 1.189 1 95.06 316 ARG B C 1
ATOM 6856 O O . ARG B 1 316 ? 12.945 2.609 0.783 1 95.06 316 ARG B O 1
ATOM 6863 N N . LEU B 1 317 ? 15.086 3.047 1.347 1 97.31 317 LEU B N 1
ATOM 6864 C CA . LEU B 1 317 ? 14.984 4.457 0.996 1 97.31 317 LEU B CA 1
ATOM 6865 C C . LEU B 1 317 ? 15.094 4.652 -0.513 1 97.31 317 LEU B C 1
ATOM 6867 O O . LEU B 1 317 ? 16.125 4.34 -1.11 1 97.31 317 LEU B O 1
ATOM 6871 N N . ARG B 1 318 ? 14.047 5.121 -1.105 1 96.56 318 ARG B N 1
ATOM 6872 C CA . ARG B 1 318 ? 14.07 5.414 -2.535 1 96.56 318 ARG B CA 1
ATOM 6873 C C . ARG B 1 318 ? 14.867 6.684 -2.82 1 96.56 318 ARG B C 1
ATOM 6875 O O . ARG B 1 318 ? 14.484 7.773 -2.391 1 96.56 318 ARG B O 1
ATOM 6882 N N . MET B 1 319 ? 15.922 6.578 -3.557 1 96.12 319 MET B N 1
ATOM 6883 C CA . MET B 1 319 ? 16.797 7.711 -3.857 1 96.12 319 MET B CA 1
ATOM 6884 C C . MET B 1 319 ? 16.203 8.578 -4.961 1 96.12 319 MET B C 1
ATOM 6886 O O . MET B 1 319 ? 15.5 8.078 -5.84 1 96.12 319 MET B O 1
ATOM 6890 N N . PHE B 1 320 ? 16.578 9.836 -4.906 1 97.25 320 PHE B N 1
ATOM 6891 C CA . PHE B 1 320 ? 16.125 10.758 -5.941 1 97.25 320 PHE B CA 1
ATOM 6892 C C . PHE B 1 320 ? 17 10.641 -7.188 1 97.25 320 PHE B C 1
ATOM 6894 O O . PHE B 1 320 ? 18.203 10.469 -7.09 1 97.25 320 PHE B O 1
ATOM 6901 N N . SER B 1 321 ? 16.312 10.742 -8.359 1 95.31 321 SER B N 1
ATOM 6902 C CA . SER B 1 321 ? 17.078 10.992 -9.578 1 95.31 321 SER B CA 1
ATOM 6903 C C . SER B 1 321 ? 17.641 12.406 -9.594 1 95.31 321 SER B C 1
ATOM 6905 O O . SER B 1 321 ? 17.297 13.234 -8.742 1 95.31 321 SER B O 1
ATOM 6907 N N . GLN B 1 322 ? 18.484 12.68 -10.57 1 96 322 GLN B N 1
ATOM 6908 C CA . GLN B 1 322 ? 19.031 14.023 -10.719 1 96 322 GLN B CA 1
ATOM 6909 C C . GLN B 1 322 ? 17.922 15.031 -11.023 1 96 322 GLN B C 1
ATOM 6911 O O . GLN B 1 322 ? 17.922 16.141 -10.477 1 96 322 GLN B O 1
ATOM 6916 N N . GLU B 1 323 ? 17 14.602 -11.836 1 97.44 323 GLU B N 1
ATOM 6917 C CA . GLU B 1 323 ? 15.891 15.469 -12.188 1 97.44 323 GLU B CA 1
ATOM 6918 C C . GLU B 1 323 ? 15.023 15.773 -10.969 1 97.44 323 GLU B C 1
ATOM 6920 O O . GLU B 1 323 ? 14.555 16.906 -10.805 1 97.44 323 GLU B O 1
ATOM 6925 N N . GLU B 1 324 ? 14.898 14.797 -10.125 1 98.06 324 GLU B N 1
ATOM 6926 C CA . GLU B 1 324 ? 14.086 14.977 -8.922 1 98.06 324 GLU B CA 1
ATOM 6927 C C . GLU B 1 324 ? 14.797 15.875 -7.914 1 98.06 324 GLU B C 1
ATOM 6929 O O . GLU B 1 324 ? 14.156 16.688 -7.238 1 98.06 324 GLU B O 1
ATOM 6934 N N . ALA B 1 325 ? 16.047 15.742 -7.801 1 97.88 325 ALA B N 1
ATOM 6935 C CA . ALA B 1 325 ? 16.812 16.625 -6.934 1 97.88 325 ALA B CA 1
ATOM 6936 C C . ALA B 1 325 ? 16.703 18.078 -7.379 1 97.88 325 ALA B C 1
ATOM 6938 O O . ALA B 1 325 ? 16.562 18.969 -6.551 1 97.88 325 ALA B O 1
ATOM 6939 N N . ILE B 1 326 ? 16.766 18.266 -8.68 1 97.69 326 ILE B N 1
ATOM 6940 C CA . ILE B 1 326 ? 16.641 19.609 -9.25 1 97.69 326 ILE B CA 1
ATOM 6941 C C . ILE B 1 326 ? 15.242 20.156 -9 1 97.69 326 ILE B C 1
ATOM 6943 O O . ILE B 1 326 ? 15.078 21.344 -8.688 1 97.69 326 ILE B O 1
ATOM 6947 N N . LEU B 1 327 ? 14.297 19.266 -9.055 1 98.31 327 LEU B N 1
ATOM 6948 C CA . LEU B 1 327 ? 12.906 19.641 -8.805 1 98.31 327 LEU B CA 1
ATOM 6949 C C . LEU B 1 327 ? 12.734 20.141 -7.367 1 98.31 327 LEU B C 1
ATOM 6951 O O . LEU B 1 327 ? 11.977 21.078 -7.117 1 98.31 327 LEU B O 1
ATOM 6955 N N . LEU B 1 328 ? 13.453 19.562 -6.41 1 98.5 328 LEU B N 1
ATOM 6956 C CA . LEU B 1 328 ? 13.219 19.797 -4.988 1 98.5 328 LEU B CA 1
ATOM 6957 C C . LEU B 1 328 ? 14.07 20.969 -4.48 1 98.5 328 LEU B C 1
ATOM 6959 O O . LEU B 1 328 ? 13.609 21.75 -3.646 1 98.5 328 LEU B O 1
ATOM 6963 N N . ARG B 1 329 ? 15.242 21.078 -4.945 1 96.94 329 ARG B N 1
ATOM 6964 C CA . ARG B 1 329 ? 16.156 22.094 -4.426 1 96.94 329 ARG B CA 1
ATOM 6965 C C . ARG B 1 329 ? 15.594 23.5 -4.617 1 96.94 329 ARG B C 1
ATOM 6967 O O . ARG B 1 329 ? 15.344 23.922 -5.75 1 96.94 329 ARG B O 1
ATOM 6974 N N . GLY B 1 330 ? 15.406 24.172 -3.502 1 97.44 330 GLY B N 1
ATOM 6975 C CA . GLY B 1 330 ? 14.906 25.531 -3.559 1 97.44 330 GLY B CA 1
ATOM 6976 C C . GLY B 1 330 ? 13.43 25.609 -3.885 1 97.44 330 GLY B C 1
ATOM 6977 O O . GLY B 1 330 ? 12.938 26.656 -4.316 1 97.44 330 GLY B O 1
ATOM 6978 N N . SER B 1 331 ? 12.727 24.547 -3.689 1 98.44 331 SER B N 1
ATOM 6979 C CA . SER B 1 331 ? 11.328 24.484 -4.113 1 98.44 331 SER B CA 1
ATOM 6980 C C . SER B 1 331 ? 10.406 25.109 -3.074 1 98.44 331 SER B C 1
ATOM 6982 O O . SER B 1 331 ? 9.188 24.922 -3.119 1 98.44 331 SER B O 1
ATOM 6984 N N . ALA B 1 332 ? 10.922 25.906 -2.127 1 98.62 332 ALA B N 1
ATOM 6985 C CA . ALA B 1 332 ? 10.117 26.609 -1.131 1 98.62 332 ALA B CA 1
ATOM 6986 C C . ALA B 1 332 ? 10.703 27.984 -0.819 1 98.62 332 ALA B C 1
ATOM 6988 O O . ALA B 1 332 ? 11.922 28.141 -0.729 1 98.62 332 ALA B O 1
ATOM 6989 N N . ASP B 1 333 ? 9.812 28.938 -0.621 1 98.38 333 ASP B N 1
ATOM 6990 C CA . ASP B 1 333 ? 10.211 30.297 -0.286 1 98.38 333 ASP B CA 1
ATOM 6991 C C . ASP B 1 333 ? 10.352 30.469 1.224 1 98.38 333 ASP B C 1
ATOM 6993 O O . ASP B 1 333 ? 11.016 31.391 1.687 1 98.38 333 ASP B O 1
ATOM 6997 N N . PHE B 1 334 ? 9.727 29.656 1.966 1 98.75 334 PHE B N 1
ATOM 6998 C CA . PHE B 1 334 ? 9.812 29.672 3.422 1 98.75 334 PHE B CA 1
ATOM 6999 C C . PHE B 1 334 ? 9.586 28.281 3.992 1 98.75 334 PHE B C 1
ATOM 7001 O O . PHE B 1 334 ? 9.031 27.406 3.318 1 98.75 334 PHE B O 1
ATOM 7008 N N . LEU B 1 335 ? 10.094 28.047 5.188 1 98.81 335 LEU B N 1
ATOM 7009 C CA . LEU B 1 335 ? 9.875 26.828 5.949 1 98.81 335 LEU B CA 1
ATOM 7010 C C . LEU B 1 335 ? 8.875 27.062 7.078 1 98.81 335 LEU B C 1
ATOM 7012 O O . LEU B 1 335 ? 9.109 27.891 7.961 1 98.81 335 LEU B O 1
ATOM 7016 N N . GLY B 1 336 ? 7.703 26.391 6.926 1 98.88 336 GLY B N 1
ATOM 7017 C CA . GLY B 1 336 ? 6.805 26.328 8.07 1 98.88 336 GLY B CA 1
ATOM 7018 C C . GLY B 1 336 ? 7.281 25.375 9.148 1 98.88 336 GLY B C 1
ATOM 7019 O O . GLY B 1 336 ? 7.812 24.297 8.852 1 98.88 336 GLY B O 1
ATOM 7020 N N . LEU B 1 337 ? 7.02 25.75 10.383 1 98.81 337 LEU B N 1
ATOM 7021 C CA . LEU B 1 337 ? 7.457 24.922 11.508 1 98.81 337 LEU B CA 1
ATOM 7022 C C . LEU B 1 337 ? 6.316 24.703 12.5 1 98.81 337 LEU B C 1
ATOM 7024 O O . LEU B 1 337 ? 5.699 25.672 12.953 1 98.81 337 LEU B O 1
ATOM 7028 N N . SER B 1 338 ? 6.051 23.469 12.75 1 98.5 338 SER B N 1
ATOM 7029 C CA . SER B 1 338 ? 5.176 23.078 13.852 1 98.5 338 SER B CA 1
ATOM 7030 C C . SER B 1 338 ? 5.98 22.562 15.047 1 98.5 338 SER B C 1
ATOM 7032 O O . SER B 1 338 ? 6.738 21.609 14.914 1 98.5 338 SER B O 1
ATOM 7034 N N . TYR B 1 339 ? 5.809 23.172 16.188 1 98.19 339 TYR B N 1
ATOM 7035 C CA . TYR B 1 339 ? 6.52 22.766 17.391 1 98.19 339 TYR B CA 1
ATOM 7036 C C . TYR B 1 339 ? 5.574 22.688 18.578 1 98.19 339 TYR B C 1
ATOM 7038 O O . TYR B 1 339 ? 4.848 23.641 18.859 1 98.19 339 TYR B O 1
ATOM 7046 N N . TYR B 1 340 ? 5.73 21.531 19.359 1 95.62 340 TYR B N 1
ATOM 7047 C CA . TYR B 1 340 ? 4.859 21.375 20.516 1 95.62 340 TYR B CA 1
ATOM 7048 C C . TYR B 1 340 ? 5.648 20.906 21.734 1 95.62 340 TYR B C 1
ATOM 7050 O O . TYR B 1 340 ? 5.266 21.188 22.875 1 95.62 340 TYR B O 1
ATOM 7058 N N . TYR B 1 341 ? 6.703 20.141 21.484 1 94.12 341 TYR B N 1
ATOM 7059 C CA . TYR B 1 341 ? 7.379 19.562 22.641 1 94.12 341 TYR B CA 1
ATOM 7060 C C . TYR B 1 341 ? 8.773 19.062 22.266 1 94.12 341 TYR B C 1
ATOM 7062 O O . TYR B 1 341 ? 9.141 19.062 21.094 1 94.12 341 TYR B O 1
ATOM 7070 N N . THR B 1 342 ? 9.484 18.734 23.328 1 95.12 342 THR B N 1
ATOM 7071 C CA . THR B 1 342 ? 10.828 18.172 23.234 1 95.12 342 THR B CA 1
ATOM 7072 C C . THR B 1 342 ? 10.875 16.797 23.875 1 95.12 342 THR B C 1
ATOM 7074 O O . THR B 1 342 ? 10.086 16.484 24.766 1 95.12 342 THR B O 1
ATOM 7077 N N . ARG B 1 343 ? 11.742 15.961 23.359 1 94.44 343 ARG B N 1
ATOM 7078 C CA . ARG B 1 343 ? 12.055 14.672 23.969 1 94.44 343 ARG B CA 1
ATOM 7079 C C . ARG B 1 343 ? 13.547 14.539 24.234 1 94.44 343 ARG B C 1
ATOM 7081 O O . ARG B 1 343 ? 14.359 15.273 23.656 1 94.44 343 ARG B O 1
ATOM 7088 N N . MET B 1 344 ? 13.766 13.617 25.125 1 94.38 344 MET B N 1
ATOM 7089 C CA . MET B 1 344 ? 15.148 13.203 25.328 1 94.38 344 MET B CA 1
ATOM 7090 C C . MET B 1 344 ? 15.508 12.031 24.422 1 94.38 344 MET B C 1
ATOM 7092 O O . MET B 1 344 ? 14.625 11.273 24 1 94.38 344 MET B O 1
ATOM 7096 N N . VAL B 1 345 ? 16.781 11.922 24.094 1 95.62 345 VAL B N 1
ATOM 7097 C CA . VAL B 1 345 ? 17.219 10.82 23.234 1 95.62 345 VAL B CA 1
ATOM 7098 C C . VAL B 1 345 ? 18.5 10.211 23.781 1 95.62 345 VAL B C 1
ATOM 7100 O O . VAL B 1 345 ? 19.359 10.93 24.328 1 95.62 345 VAL B O 1
ATOM 7103 N N . LYS B 1 346 ? 18.672 8.945 23.734 1 94.94 346 LYS B N 1
ATOM 7104 C CA . LYS B 1 346 ? 19.906 8.234 24.031 1 94.94 346 LYS B CA 1
ATOM 7105 C C . LYS B 1 346 ? 20.172 7.121 23.016 1 94.94 346 LYS B C 1
ATOM 7107 O O . LYS B 1 346 ? 19.234 6.629 22.391 1 94.94 346 LYS B O 1
ATOM 7112 N N . LYS B 1 347 ? 21.469 6.793 22.875 1 95.69 347 LYS B N 1
ATOM 7113 C CA . LYS B 1 347 ? 21.844 5.676 22.016 1 95.69 347 LYS B CA 1
ATOM 7114 C C . LYS B 1 347 ? 21.312 4.355 22.562 1 95.69 347 LYS B C 1
ATOM 7116 O O . LYS B 1 347 ? 21.203 4.18 23.766 1 95.69 347 LYS B O 1
ATOM 7121 N N . GLY B 1 348 ? 21.031 3.48 21.594 1 93.69 348 GLY B N 1
ATOM 7122 C CA . GLY B 1 348 ? 20.516 2.174 21.969 1 93.69 348 GLY B CA 1
ATOM 7123 C C . GLY B 1 348 ? 19.016 2.049 21.766 1 93.69 348 GLY B C 1
ATOM 7124 O O . GLY B 1 348 ? 18.25 2.895 22.234 1 93.69 348 GLY B O 1
ATOM 7125 N N . TYR B 1 349 ? 18.625 1.108 21.031 1 90.88 349 TYR B N 1
ATOM 7126 C CA . TYR B 1 349 ? 17.219 0.872 20.75 1 90.88 349 TYR B CA 1
ATOM 7127 C C . TYR B 1 349 ? 16.641 -0.143 21.719 1 90.88 349 TYR B C 1
ATOM 7129 O O . TYR B 1 349 ? 17.203 -1.213 21.938 1 90.88 349 TYR B O 1
ATOM 7137 N N . VAL B 1 350 ? 15.602 0.194 22.375 1 81.81 350 VAL B N 1
ATOM 7138 C CA . VAL B 1 350 ? 14.844 -0.716 23.234 1 81.81 350 VAL B CA 1
ATOM 7139 C C . VAL B 1 350 ? 13.391 -0.774 22.766 1 81.81 350 VAL B C 1
ATOM 7141 O O . VAL B 1 350 ? 12.711 0.255 22.688 1 81.81 350 VAL B O 1
ATOM 7144 N N . LYS B 1 351 ? 13.008 -2.059 22.375 1 78.5 351 LYS B N 1
ATOM 7145 C CA . LYS B 1 351 ? 11.625 -2.221 21.953 1 78.5 351 LYS B CA 1
ATOM 7146 C C . LYS B 1 351 ? 10.664 -1.997 23.109 1 78.5 351 LYS B C 1
ATOM 7148 O O . LYS B 1 351 ? 10.867 -2.537 24.203 1 78.5 351 LYS B O 1
ATOM 7153 N N . THR B 1 352 ? 9.836 -1.009 22.922 1 67.19 352 THR B N 1
ATOM 7154 C CA . THR B 1 352 ? 8.852 -0.77 23.969 1 67.19 352 THR B CA 1
ATOM 7155 C C . THR B 1 352 ? 7.484 -1.318 23.578 1 67.19 352 THR B C 1
ATOM 7157 O O . THR B 1 352 ? 7.227 -1.551 22.391 1 67.19 352 THR B O 1
ATOM 7160 N N . SER B 1 353 ? 6.719 -1.903 24.547 1 58.88 353 SER B N 1
ATOM 7161 C CA . SER B 1 353 ? 5.379 -2.436 24.312 1 58.88 353 SER B CA 1
ATOM 7162 C C . SER B 1 353 ? 4.445 -1.36 23.766 1 58.88 353 SER B C 1
ATOM 7164 O O . SER B 1 353 ? 3.484 -1.666 23.047 1 58.88 353 SER B O 1
ATOM 7166 N N . SER B 1 354 ? 4.676 -0.205 24.25 1 56.78 354 SER B N 1
ATOM 7167 C CA . SER B 1 354 ? 3.789 0.86 23.797 1 56.78 354 SER B CA 1
ATOM 7168 C C . SER B 1 354 ? 4.305 1.496 22.516 1 56.78 354 SER B C 1
ATOM 7170 O O . SER B 1 354 ? 5.516 1.665 22.344 1 56.78 354 SER B O 1
ATOM 7172 N N . LYS B 1 355 ? 3.488 1.483 21.547 1 59.59 355 LYS B N 1
ATOM 7173 C CA . LYS B 1 355 ? 3.859 2.145 20.297 1 59.59 355 LYS B CA 1
ATOM 7174 C C . LYS B 1 355 ? 4.281 3.59 20.547 1 59.59 355 LYS B C 1
ATOM 7176 O O . LYS B 1 355 ? 3.459 4.426 20.938 1 59.59 355 LYS B O 1
ATOM 7181 N N . ASN B 1 356 ? 5.648 3.781 20.703 1 64.31 356 ASN B N 1
ATOM 7182 C CA . ASN B 1 356 ? 6.23 5.098 20.922 1 64.31 356 ASN B CA 1
ATOM 7183 C C . ASN B 1 356 ? 6.273 5.926 19.641 1 64.31 356 ASN B C 1
ATOM 7185 O O . ASN B 1 356 ? 6.137 5.383 18.547 1 64.31 356 ASN B O 1
ATOM 7189 N N . ILE B 1 357 ? 6.367 7.176 19.922 1 71.88 357 ILE B N 1
ATOM 7190 C CA . ILE B 1 357 ? 6.48 8.109 18.812 1 71.88 357 ILE B CA 1
ATOM 7191 C C . ILE B 1 357 ? 7.719 7.77 17.984 1 71.88 357 ILE B C 1
ATOM 7193 O O . ILE B 1 357 ? 8.812 7.609 18.531 1 71.88 357 ILE B O 1
ATOM 7197 N N . GLY B 1 358 ? 7.559 7.449 16.781 1 84 358 GLY B N 1
ATOM 7198 C CA . GLY B 1 358 ? 8.68 7.293 15.875 1 84 358 GLY B CA 1
ATOM 7199 C C . GLY B 1 358 ? 9.391 5.961 16.031 1 84 358 GLY B C 1
ATOM 7200 O O . GLY B 1 358 ? 10.617 5.895 15.93 1 84 358 GLY B O 1
ATOM 7201 N N . GLU B 1 359 ? 8.742 4.941 16.422 1 86.25 359 GLU B N 1
ATOM 7202 C CA . GLU B 1 359 ? 9.328 3.629 16.688 1 86.25 359 GLU B CA 1
ATOM 7203 C C . GLU B 1 359 ? 10.195 3.168 15.523 1 86.25 359 GLU B C 1
ATOM 7205 O O . GLU B 1 359 ? 11.281 2.619 15.727 1 86.25 359 GLU B O 1
ATOM 7210 N N . LEU B 1 360 ? 9.75 3.367 14.32 1 90.31 360 LEU B N 1
ATOM 7211 C CA . LEU B 1 360 ? 10.531 2.984 13.148 1 90.31 360 LEU B CA 1
ATOM 7212 C C . LEU B 1 360 ? 11.891 3.678 13.148 1 90.31 360 LEU B C 1
ATOM 7214 O O . LEU B 1 360 ? 12.922 3.029 12.953 1 90.31 360 LEU B O 1
ATOM 7218 N N . TYR B 1 361 ? 11.859 4.957 13.383 1 92.94 361 TYR B N 1
ATOM 7219 C CA . TYR B 1 361 ? 13.094 5.727 13.367 1 92.94 361 TYR B CA 1
ATOM 7220 C C . TYR B 1 361 ? 13.992 5.336 14.539 1 92.94 361 TYR B C 1
ATOM 7222 O O . TYR B 1 361 ? 15.219 5.309 14.414 1 92.94 361 TYR B O 1
ATOM 7230 N N . ASN B 1 362 ? 13.328 5.066 15.711 1 92.75 362 ASN B N 1
ATOM 7231 C CA . ASN B 1 362 ? 14.102 4.562 16.844 1 92.75 362 ASN B CA 1
ATOM 7232 C C . ASN B 1 362 ? 14.859 3.291 16.484 1 92.75 362 ASN B C 1
ATOM 7234 O O . ASN B 1 362 ? 16.047 3.17 16.781 1 92.75 362 ASN B O 1
ATOM 7238 N N . LYS B 1 363 ? 14.195 2.428 15.844 1 91.12 363 LYS B N 1
ATOM 7239 C CA . LYS B 1 363 ? 14.789 1.149 15.461 1 91.12 363 LYS B CA 1
ATOM 7240 C C . LYS B 1 363 ? 15.891 1.342 14.422 1 91.12 363 LYS B C 1
ATOM 7242 O O . LYS B 1 363 ? 17 0.822 14.578 1 91.12 363 LYS B O 1
ATOM 7247 N N . ASP B 1 364 ? 15.586 2.076 13.352 1 92.62 364 ASP B N 1
ATOM 7248 C CA . ASP B 1 364 ? 16.547 2.256 12.258 1 92.62 364 ASP B CA 1
ATOM 7249 C C . ASP B 1 364 ? 17.781 3 12.734 1 92.62 364 ASP B C 1
ATOM 7251 O O . ASP B 1 364 ? 18.906 2.66 12.344 1 92.62 364 ASP B O 1
ATOM 7255 N N . ALA B 1 365 ? 17.578 3.971 13.633 1 93.94 365 ALA B N 1
ATOM 7256 C CA . ALA B 1 365 ? 18.688 4.801 14.086 1 93.94 365 ALA B CA 1
ATOM 7257 C C . ALA B 1 365 ? 19.375 4.188 15.305 1 93.94 365 ALA B C 1
ATOM 7259 O O . ALA B 1 365 ? 20.453 4.625 15.711 1 93.94 365 ALA B O 1
ATOM 7260 N N . GLY B 1 366 ? 18.812 3.213 15.93 1 93.56 366 GLY B N 1
ATOM 7261 C CA . GLY B 1 366 ? 19.375 2.604 17.125 1 93.56 366 GLY B CA 1
ATOM 7262 C C . GLY B 1 366 ? 19.344 3.521 18.328 1 93.56 366 GLY B C 1
ATOM 7263 O O . GLY B 1 366 ? 20.359 3.697 19.016 1 93.56 366 GLY B O 1
ATOM 7264 N N . VAL B 1 367 ? 18.109 4.141 18.562 1 93.94 367 VAL B N 1
ATOM 7265 C CA . VAL B 1 367 ? 18.031 5.094 19.656 1 93.94 367 VAL B CA 1
ATOM 7266 C C . VAL B 1 367 ? 16.766 4.855 20.469 1 93.94 367 VAL B C 1
ATOM 7268 O O . VAL B 1 367 ? 15.898 4.074 20.062 1 93.94 367 VAL B O 1
ATOM 7271 N N . THR B 1 368 ? 16.672 5.484 21.609 1 92.94 368 THR B N 1
ATOM 7272 C CA . THR B 1 368 ? 15.484 5.504 22.469 1 92.94 368 THR B CA 1
ATOM 7273 C C . THR B 1 368 ? 15.102 6.934 22.828 1 92.94 368 THR B C 1
ATOM 7275 O O . THR B 1 368 ? 15.953 7.723 23.25 1 92.94 368 THR B O 1
ATOM 7278 N N . LEU B 1 369 ? 13.883 7.297 22.641 1 92.12 369 LEU B N 1
ATOM 7279 C CA . LEU B 1 369 ? 13.352 8.578 23.094 1 92.12 369 LEU B CA 1
ATOM 7280 C C . LEU B 1 369 ? 12.609 8.43 24.422 1 92.12 369 LEU B C 1
ATOM 7282 O O . LEU B 1 369 ? 11.969 7.41 24.672 1 92.12 369 LEU B O 1
ATOM 7286 N N . PHE B 1 370 ? 12.727 9.445 25.219 1 90.06 370 PHE B N 1
ATOM 7287 C CA . PHE B 1 370 ? 12.016 9.43 26.5 1 90.06 370 PHE B CA 1
ATOM 7288 C C . PHE B 1 370 ? 11.781 10.852 27 1 90.06 370 PHE B C 1
ATOM 7290 O O . PHE B 1 370 ? 12.266 11.812 26.406 1 90.06 370 PHE B O 1
ATOM 7297 N N . ILE B 1 371 ? 10.906 11.047 27.969 1 90.31 371 ILE B N 1
ATOM 7298 C CA . ILE B 1 371 ? 10.609 12.344 28.562 1 90.31 371 ILE B CA 1
ATOM 7299 C C . ILE B 1 371 ? 11.492 12.547 29.797 1 90.31 371 ILE B C 1
ATOM 7301 O O . ILE B 1 371 ? 11.586 11.672 30.656 1 90.31 371 ILE B O 1
ATOM 7305 N N . ASN B 1 372 ? 12.18 13.72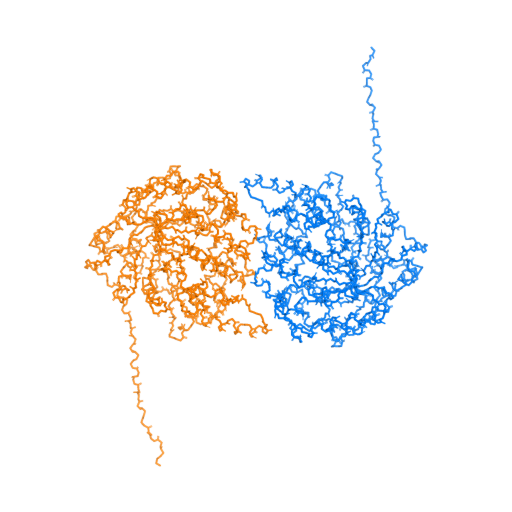7 29.781 1 90.69 372 ASN B N 1
ATOM 7306 C CA . ASN B 1 372 ? 12.891 14.094 31 1 90.69 372 ASN B CA 1
ATOM 7307 C C . ASN B 1 372 ? 11.938 14.219 32.188 1 90.69 372 ASN B C 1
ATOM 7309 O O . ASN B 1 372 ? 11.016 15.039 32.156 1 90.69 372 ASN B O 1
ATOM 7313 N N . PRO B 1 373 ? 12.211 13.422 33.188 1 87.81 373 PRO B N 1
ATOM 7314 C CA . PRO B 1 373 ? 11.273 13.445 34.344 1 87.81 373 PRO B CA 1
ATOM 7315 C C . PRO B 1 373 ? 11.234 14.789 35.031 1 87.81 373 PRO B C 1
ATOM 7317 O O . PRO B 1 373 ? 10.305 15.062 35.812 1 87.81 373 PRO B O 1
ATOM 7320 N N . HIS B 1 374 ? 12.156 15.633 34.75 1 87.38 374 HIS B N 1
ATOM 7321 C CA . HIS B 1 374 ? 12.234 16.922 35.438 1 87.38 374 HIS B CA 1
ATOM 7322 C C . HIS B 1 374 ? 11.531 18 34.625 1 87.38 374 HIS B C 1
ATOM 7324 O O . HIS B 1 374 ? 11.367 19.125 35.125 1 87.38 374 HIS B O 1
ATOM 7330 N N . TRP B 1 375 ? 11.117 17.672 33.438 1 87.19 375 TRP B N 1
ATOM 7331 C CA . TRP B 1 375 ? 10.414 18.656 32.625 1 87.19 375 TRP B CA 1
ATOM 7332 C C . TRP B 1 375 ? 8.961 18.797 33.062 1 87.19 375 TRP B C 1
ATOM 7334 O O . TRP B 1 375 ? 8.344 17.812 33.469 1 87.19 375 TRP B O 1
ATOM 7344 N N . GLN B 1 376 ? 8.547 19.984 32.969 1 82.69 376 GLN B N 1
ATOM 7345 C CA . GLN B 1 376 ? 7.133 20.203 33.219 1 82.69 376 GLN B CA 1
ATOM 7346 C C . GLN B 1 376 ? 6.281 19.719 32.062 1 82.69 376 GLN B C 1
ATOM 7348 O O . GLN B 1 376 ? 6.629 19.938 30.891 1 82.69 376 GLN B O 1
ATOM 7353 N N . LYS B 1 377 ? 5.191 19 32.438 1 86.5 377 LYS B N 1
ATOM 7354 C CA . LYS B 1 377 ? 4.23 18.547 31.453 1 86.5 377 LYS B CA 1
ATOM 7355 C C . LYS B 1 377 ? 2.998 19.438 31.422 1 86.5 377 LYS B C 1
ATOM 7357 O O . LYS B 1 377 ? 2.629 20.031 32.438 1 86.5 377 LYS B O 1
ATOM 7362 N N . VAL B 1 378 ? 2.467 19.594 30.234 1 89.19 378 VAL B N 1
ATOM 7363 C CA . VAL B 1 378 ? 1.164 20.234 30.109 1 89.19 378 VAL B CA 1
ATOM 7364 C C . VAL B 1 378 ? 0.057 19.219 30.344 1 89.19 378 VAL B C 1
ATOM 7366 O O . VAL B 1 378 ? -0.171 18.328 29.5 1 89.19 378 VAL B O 1
ATOM 7369 N N . GLY B 1 379 ? -0.542 19.344 31.438 1 84.06 379 GLY B N 1
ATOM 7370 C CA . GLY B 1 379 ? -1.553 18.344 31.766 1 84.06 379 GLY B CA 1
ATOM 7371 C C . GLY B 1 379 ? -0.992 16.953 31.906 1 84.06 379 GLY B C 1
ATOM 7372 O O . GLY B 1 379 ? 0.084 16.75 32.469 1 84.06 379 GLY B O 1
ATOM 7373 N N . ASP B 1 380 ? -1.813 15.938 31.406 1 80.69 380 ASP B N 1
ATOM 7374 C CA . ASP B 1 380 ? -1.451 14.539 31.641 1 80.69 380 ASP B CA 1
ATOM 7375 C C . ASP B 1 380 ? -1.233 13.805 30.312 1 80.69 380 ASP B C 1
ATOM 7377 O O . ASP B 1 380 ? -1.251 12.578 30.266 1 80.69 380 ASP B O 1
ATOM 7381 N N . ARG B 1 381 ? -0.958 14.617 29.359 1 85.38 381 ARG B N 1
ATOM 7382 C CA . ARG B 1 381 ? -0.87 13.961 28.062 1 85.38 381 ARG B CA 1
ATOM 7383 C C . ARG B 1 381 ? 0.54 14.062 27.484 1 85.38 381 ARG B C 1
ATOM 7385 O O . ARG B 1 381 ? 1.513 13.703 28.156 1 85.38 381 ARG B O 1
ATOM 7392 N N . TRP B 1 382 ? 0.756 14.562 26.25 1 85.31 382 TRP B N 1
ATOM 7393 C CA . TRP B 1 382 ? 2.029 14.289 25.578 1 85.31 382 TRP B CA 1
ATOM 7394 C C . TRP B 1 382 ? 2.857 15.562 25.453 1 85.31 382 TRP B C 1
ATOM 7396 O O . TRP B 1 382 ? 4.047 15.5 25.141 1 85.31 382 TRP B O 1
ATOM 7406 N N . ILE B 1 383 ? 2.311 16.734 25.672 1 91.94 383 ILE B N 1
ATOM 7407 C CA . ILE B 1 383 ? 3.039 17.984 25.469 1 91.94 383 ILE B CA 1
ATOM 7408 C C . ILE B 1 383 ? 3.855 18.328 26.703 1 91.94 383 ILE B C 1
ATOM 7410 O O . ILE B 1 383 ? 3.357 18.219 27.828 1 91.94 383 ILE B O 1
ATOM 7414 N N . THR B 1 384 ? 5.137 18.641 26.516 1 91.5 384 THR B N 1
ATOM 7415 C CA . THR B 1 384 ? 6 19.156 27.578 1 91.5 384 THR B CA 1
ATOM 7416 C C . THR B 1 384 ? 6.234 20.656 27.422 1 91.5 384 THR B C 1
ATOM 7418 O O . THR B 1 384 ? 6.297 21.156 26.312 1 91.5 384 THR B O 1
ATOM 7421 N N . HIS B 1 385 ? 6.32 21.375 28.562 1 92.81 385 HIS B N 1
ATOM 7422 C CA . HIS B 1 385 ? 6.641 22.797 28.531 1 92.81 385 HIS B CA 1
ATOM 7423 C C . HIS B 1 385 ? 8.133 23.031 28.312 1 92.81 385 HIS B C 1
ATOM 7425 O O . HIS B 1 385 ? 8.883 23.219 29.281 1 92.81 385 HIS B O 1
ATOM 7431 N N . THR B 1 386 ? 8.523 23.094 27.078 1 94.44 386 THR B N 1
ATOM 7432 C CA . THR B 1 386 ? 9.938 23.141 26.719 1 94.44 386 THR B CA 1
ATOM 7433 C C . THR B 1 386 ? 10.195 24.203 25.672 1 94.44 386 THR B C 1
ATOM 7435 O O . THR B 1 386 ? 10.648 23.906 24.562 1 94.44 386 THR B O 1
ATOM 7438 N N . PRO B 1 387 ? 10.047 25.5 26.047 1 96.5 387 PRO B N 1
ATOM 7439 C CA . PRO B 1 387 ? 10.305 26.562 25.078 1 96.5 387 PRO B CA 1
ATOM 7440 C C . PRO B 1 387 ? 11.742 26.562 24.562 1 96.5 387 PRO B C 1
ATOM 7442 O O . PRO B 1 387 ? 12 27.016 23.438 1 96.5 387 PRO B O 1
ATOM 7445 N N . HIS B 1 388 ? 12.656 26 25.359 1 96.31 388 HIS B N 1
ATOM 7446 C CA . HIS B 1 388 ? 14.047 25.922 24.922 1 96.31 388 HIS B CA 1
ATOM 7447 C C . HIS B 1 388 ? 14.18 25.062 23.672 1 96.31 388 HIS B C 1
ATOM 7449 O O . HIS B 1 388 ? 15.062 25.297 22.844 1 96.31 388 HIS B O 1
ATOM 7455 N N . GLY B 1 389 ? 13.328 24.062 23.547 1 97.19 389 GLY B N 1
ATOM 7456 C CA . GLY B 1 389 ? 13.336 23.234 22.344 1 97.19 389 GLY B CA 1
ATOM 7457 C C . GLY B 1 389 ? 13.016 24.031 21.094 1 97.19 389 GLY B C 1
ATOM 7458 O O . GLY B 1 389 ? 13.609 23.797 20.031 1 97.19 389 GLY B O 1
ATOM 7459 N N . LEU B 1 390 ? 12.062 24.922 21.188 1 98.38 390 LEU B N 1
ATOM 7460 C CA . LEU B 1 390 ? 11.727 25.781 20.062 1 98.38 390 LEU B CA 1
ATOM 7461 C C . LEU B 1 390 ? 12.898 26.688 19.703 1 98.38 390 LEU B C 1
ATOM 7463 O O . LEU B 1 390 ? 13.25 26.844 18.531 1 98.38 390 LEU B O 1
ATOM 7467 N N . TYR B 1 391 ? 13.5 27.312 20.719 1 98.25 391 TYR B N 1
ATOM 7468 C CA . TYR B 1 391 ? 14.68 28.156 20.516 1 98.25 391 TYR B CA 1
ATOM 7469 C C . TYR B 1 391 ? 15.773 27.375 19.797 1 98.25 391 TYR B C 1
ATOM 7471 O O . TYR B 1 391 ? 16.328 27.859 18.812 1 98.25 391 TYR B O 1
ATOM 7479 N N . ASN B 1 392 ? 16.031 26.219 20.25 1 97.06 392 ASN B N 1
ATOM 7480 C CA . ASN B 1 392 ? 17.094 25.391 19.688 1 97.06 392 ASN B CA 1
ATOM 7481 C C . ASN B 1 392 ? 16.797 25 18.234 1 97.06 392 ASN B C 1
ATOM 7483 O O . ASN B 1 392 ? 17.688 24.984 17.406 1 97.06 392 ASN B O 1
ATOM 7487 N N . TYR B 1 393 ? 15.586 24.719 17.984 1 97 393 TYR B N 1
ATOM 7488 C CA . TYR B 1 393 ? 15.211 24.281 16.641 1 97 393 TYR B CA 1
ATOM 7489 C C . TYR B 1 393 ? 15.305 25.438 15.648 1 97 393 TYR B C 1
ATOM 7491 O O . TYR B 1 393 ? 15.727 25.234 14.508 1 97 393 TYR B O 1
ATOM 7499 N N . LEU B 1 394 ? 14.875 26.609 16.047 1 98.44 394 LEU B N 1
ATOM 7500 C CA . LEU B 1 394 ? 14.992 27.781 15.18 1 98.44 394 LEU B CA 1
ATOM 7501 C C . LEU B 1 394 ? 16.453 28.062 14.852 1 98.44 394 LEU B C 1
ATOM 7503 O O . LEU B 1 394 ? 16.781 28.391 13.711 1 98.44 394 LEU B O 1
ATOM 7507 N N . ASN B 1 395 ? 17.312 27.906 15.805 1 97.88 395 ASN B N 1
ATOM 7508 C CA . ASN B 1 395 ? 18.734 28.109 15.562 1 97.88 395 ASN B CA 1
ATOM 7509 C C . ASN B 1 395 ? 19.312 26.984 14.695 1 97.88 395 ASN B C 1
ATOM 7511 O O . ASN B 1 395 ? 20.219 27.219 13.891 1 97.88 395 ASN B O 1
ATOM 7515 N N . TYR B 1 396 ? 18.828 25.797 14.906 1 97.31 396 TYR B N 1
ATOM 7516 C CA . TYR B 1 396 ? 19.203 24.672 14.062 1 97.31 396 TYR B CA 1
ATOM 7517 C C . TYR B 1 396 ? 18.922 24.969 12.594 1 97.31 396 TYR B C 1
ATOM 7519 O O . TYR B 1 396 ? 19.766 24.75 11.727 1 97.31 396 TYR B O 1
ATOM 7527 N N . ILE B 1 397 ? 17.734 25.469 12.289 1 98.19 397 ILE B N 1
ATOM 7528 C CA . ILE B 1 397 ? 17.328 25.766 10.914 1 98.19 397 ILE B CA 1
ATOM 7529 C C . ILE B 1 397 ? 18.203 26.891 10.359 1 98.19 397 ILE B C 1
ATOM 7531 O O . ILE B 1 397 ? 18.641 26.828 9.203 1 98.19 397 ILE B O 1
ATOM 7535 N N . LYS B 1 398 ? 18.484 27.891 11.18 1 98 398 LYS B N 1
ATOM 7536 C CA . LYS B 1 398 ? 19.375 28.984 10.797 1 98 398 LYS B CA 1
ATOM 7537 C C . LYS B 1 398 ? 20.734 28.453 10.336 1 98 398 LYS B C 1
ATOM 7539 O O . LYS B 1 398 ? 21.25 28.875 9.297 1 98 398 LYS B O 1
ATOM 7544 N N . THR B 1 399 ? 21.234 27.531 11.023 1 97.19 399 THR B N 1
ATOM 7545 C CA . THR B 1 399 ? 22.594 27.047 10.812 1 97.19 399 THR B CA 1
ATOM 7546 C C . THR B 1 399 ? 22.641 26.047 9.656 1 97.19 399 THR B C 1
ATOM 7548 O O . THR B 1 399 ? 23.594 26.031 8.875 1 97.19 399 THR B O 1
ATOM 7551 N N . ASN B 1 400 ? 21.594 25.266 9.484 1 96.38 400 ASN B N 1
ATOM 7552 C CA . ASN B 1 400 ? 21.703 24.109 8.617 1 96.38 400 ASN B CA 1
ATOM 7553 C C . ASN B 1 400 ? 20.984 24.312 7.293 1 96.38 400 ASN B C 1
ATOM 7555 O O . ASN B 1 400 ? 21.203 23.578 6.332 1 96.38 400 ASN B O 1
ATOM 7559 N N . TYR B 1 401 ? 20.125 25.312 7.227 1 97.5 401 TYR B N 1
ATOM 7560 C CA . TYR B 1 401 ? 19.312 25.484 6.031 1 97.5 401 TYR B CA 1
ATOM 7561 C C . TYR B 1 401 ? 19.328 26.922 5.551 1 97.5 401 TYR B C 1
ATOM 7563 O O . TYR B 1 401 ? 18.281 27.5 5.258 1 97.5 401 TYR B O 1
ATOM 7571 N N . LYS B 1 402 ? 20.5 27.531 5.539 1 94.31 402 LYS B N 1
ATOM 7572 C CA . LYS B 1 402 ? 20.844 28.812 4.934 1 94.31 402 LYS B CA 1
ATOM 7573 C C . LYS B 1 402 ? 20 29.938 5.531 1 94.31 402 LYS B C 1
ATOM 7575 O O . LYS B 1 402 ? 19.578 30.859 4.824 1 94.31 402 LYS B O 1
ATOM 7580 N N . ASN B 1 403 ? 19.609 29.781 6.754 1 96.88 403 ASN B N 1
ATOM 7581 C CA . ASN B 1 403 ? 18.797 30.75 7.473 1 96.88 403 ASN B CA 1
ATOM 7582 C C . ASN B 1 403 ? 17.562 31.141 6.676 1 96.88 403 ASN B C 1
ATOM 7584 O O . ASN B 1 403 ? 17.266 32.312 6.512 1 96.88 403 ASN B O 1
ATOM 7588 N N . THR B 1 404 ? 16.953 30.156 6.062 1 97.62 404 THR B N 1
ATOM 7589 C CA . THR B 1 404 ? 15.703 30.359 5.324 1 97.62 404 THR B CA 1
ATOM 7590 C C . THR B 1 404 ? 14.656 31.031 6.203 1 97.62 404 THR B C 1
ATOM 7592 O O . THR B 1 404 ? 14.742 30.984 7.434 1 97.62 404 THR B O 1
ATOM 7595 N N . SER B 1 405 ? 13.758 31.812 5.594 1 98.44 405 SER B N 1
ATOM 7596 C CA . SER B 1 405 ? 12.641 32.375 6.336 1 98.44 405 SER B CA 1
ATOM 7597 C C . SER B 1 405 ? 11.812 31.297 7.012 1 98.44 405 SER B C 1
ATOM 7599 O O . SER B 1 405 ? 11.438 30.312 6.371 1 98.44 405 SER B O 1
ATOM 7601 N N . ILE B 1 406 ? 11.625 31.5 8.312 1 98.75 406 ILE B N 1
ATOM 7602 C CA . ILE B 1 406 ? 10.836 30.516 9.062 1 98.75 406 ILE B CA 1
ATOM 7603 C C . ILE B 1 406 ? 9.492 31.125 9.445 1 98.75 406 ILE B C 1
ATOM 7605 O O . ILE B 1 406 ? 9.438 32.25 9.961 1 98.75 406 ILE B O 1
ATOM 7609 N N . PHE B 1 407 ? 8.469 30.438 9.172 1 98.69 407 PHE B N 1
ATOM 7610 C CA . PHE B 1 407 ? 7.117 30.766 9.625 1 98.69 407 PHE B CA 1
ATOM 7611 C C . PHE B 1 407 ? 6.637 29.734 10.648 1 98.69 407 PHE B C 1
ATOM 7613 O O . PHE B 1 407 ? 6.363 28.594 10.297 1 98.69 407 PHE B O 1
ATOM 7620 N N . VAL B 1 408 ? 6.598 30.062 11.93 1 98.88 408 VAL B N 1
ATOM 7621 C CA . VAL B 1 408 ? 6.02 29.156 12.914 1 98.88 408 VAL B CA 1
ATOM 7622 C C . VAL B 1 408 ? 4.516 29.031 12.68 1 98.88 408 VAL B C 1
ATOM 7624 O O . VAL B 1 408 ? 3.742 29.891 13.102 1 98.88 408 VAL B O 1
ATOM 7627 N N . LEU B 1 409 ? 4.156 27.922 12.094 1 98.81 409 LEU B N 1
ATOM 7628 C CA . LEU B 1 409 ? 2.797 27.812 11.578 1 98.81 409 LEU B CA 1
ATOM 7629 C C . LEU B 1 409 ? 1.896 27.094 12.578 1 98.81 409 LEU B C 1
ATOM 7631 O O . LEU B 1 409 ? 0.67 27.141 12.461 1 98.81 409 LEU B O 1
ATOM 7635 N N . GLN B 1 410 ? 2.531 26.375 13.531 1 98.56 410 GLN B N 1
ATOM 7636 C CA . GLN B 1 410 ? 1.737 25.766 14.594 1 98.56 410 GLN B CA 1
ATOM 7637 C C . GLN B 1 410 ? 2.502 25.766 15.914 1 98.56 410 GLN B C 1
ATOM 7639 O O . GLN B 1 410 ? 3.629 25.266 15.984 1 98.56 410 GLN B O 1
ATOM 7644 N N . ASN B 1 411 ? 1.934 26.25 16.906 1 98.56 411 ASN B N 1
ATOM 7645 C CA . ASN B 1 411 ? 2.418 26.188 18.281 1 98.56 411 ASN B CA 1
ATOM 7646 C C . ASN B 1 411 ? 1.291 26.438 19.281 1 98.56 411 ASN B C 1
ATOM 7648 O O . ASN B 1 411 ? 0.432 27.281 19.062 1 98.56 411 ASN B O 1
ATOM 7652 N N . GLY B 1 412 ? 1.226 25.688 20.25 1 97.12 412 GLY B N 1
ATOM 7653 C CA . GLY B 1 412 ? 0.2 25.781 21.281 1 97.12 412 GLY B CA 1
ATOM 7654 C C . GLY B 1 412 ? 0.143 24.562 22.188 1 97.12 412 GLY B C 1
ATOM 7655 O O . GLY B 1 412 ? 1.004 23.688 22.094 1 97.12 412 GLY B O 1
ATOM 7656 N N . CYS B 1 413 ? -0.829 24.547 23.141 1 96 413 CYS B N 1
ATOM 7657 C CA . CYS B 1 413 ? -1.05 23.391 24 1 96 413 CYS B CA 1
ATOM 7658 C C . CYS B 1 413 ? -2.537 23.156 24.234 1 96 413 CYS B C 1
ATOM 7660 O O . CYS B 1 413 ? -3.359 24.031 23.922 1 96 413 CYS B O 1
ATOM 7662 N N . TYR B 1 414 ? -2.857 21.969 24.672 1 95.25 414 TYR B N 1
ATOM 7663 C CA . TYR B 1 414 ? -4.254 21.656 24.938 1 95.25 414 TYR B CA 1
ATOM 7664 C C . TYR B 1 414 ? -4.668 22.141 26.328 1 95.25 414 TYR B C 1
ATOM 7666 O O . TYR B 1 414 ? -3.812 22.469 27.156 1 95.25 414 TYR B O 1
ATOM 7674 N N . ASP B 1 415 ? -5.977 22.141 26.578 1 94.62 415 ASP B N 1
ATOM 7675 C CA . ASP B 1 415 ? -6.559 22.5 27.875 1 94.62 415 ASP B CA 1
ATOM 7676 C C . ASP B 1 415 ? -6.102 21.531 28.969 1 94.62 415 ASP B C 1
ATOM 7678 O O . ASP B 1 415 ? -5.902 20.344 28.703 1 94.62 415 ASP B O 1
ATOM 7682 N N . VAL B 1 416 ? -5.961 22.109 30.047 1 91.38 416 VAL B N 1
ATOM 7683 C CA . VAL B 1 416 ? -5.676 21.328 31.234 1 91.38 416 VAL B CA 1
ATOM 7684 C C . VAL B 1 416 ? -6.914 21.266 32.125 1 91.38 416 VAL B C 1
ATOM 7686 O O . VAL B 1 416 ? -7.707 22.219 32.156 1 91.38 416 VAL B O 1
ATOM 7689 N N . GLY B 1 417 ? -7.016 20.156 32.812 1 84.94 417 GLY B N 1
ATOM 7690 C CA . GLY B 1 417 ? -8.188 19.953 33.656 1 84.94 417 GLY B CA 1
ATOM 7691 C C . GLY B 1 417 ? -8.383 21.031 34.688 1 84.94 417 GLY B C 1
ATOM 7692 O O . GLY B 1 417 ? -7.406 21.594 35.219 1 84.94 417 GLY B O 1
ATOM 7693 N N . ASN B 1 418 ? -9.555 21.516 34.969 1 83.5 418 ASN B N 1
ATOM 7694 C CA . ASN B 1 418 ? -9.992 22.375 36.062 1 83.5 418 ASN B CA 1
ATOM 7695 C C . ASN B 1 418 ? -9.797 23.844 35.75 1 83.5 418 ASN B C 1
ATOM 7697 O O . ASN B 1 418 ? -10.109 24.719 36.562 1 83.5 418 ASN B O 1
ATOM 7701 N N . GLU B 1 419 ? -9.266 24.219 34.469 1 89.88 419 GLU B N 1
ATOM 7702 C CA . GLU B 1 419 ? -9.078 25.625 34.156 1 89.88 419 GLU B CA 1
ATOM 7703 C C . GLU B 1 419 ? -10.297 26.203 33.438 1 89.88 419 GLU B C 1
ATOM 7705 O O . GLU B 1 419 ? -10.523 27.422 33.469 1 89.88 419 GLU B O 1
ATOM 7710 N N . GLY B 1 420 ? -11.023 25.344 32.75 1 90.56 420 GLY B N 1
ATOM 7711 C CA . GLY B 1 420 ? -12.156 25.828 31.984 1 90.56 420 GLY B CA 1
ATOM 7712 C C . GLY B 1 420 ? -11.789 26.906 31 1 90.56 420 GLY B C 1
ATOM 7713 O O . GLY B 1 420 ? -10.852 26.75 30.203 1 90.56 420 GLY B O 1
ATOM 7714 N N . LEU B 1 421 ? -12.516 28.078 31.125 1 95.88 421 LEU B N 1
ATOM 7715 C CA . LEU B 1 421 ? -12.281 29.172 30.203 1 95.88 421 LEU B CA 1
ATOM 7716 C C . LEU B 1 421 ? -11.094 30.031 30.641 1 95.88 421 LEU B C 1
ATOM 7718 O O . LEU B 1 421 ? -10.594 30.844 29.875 1 95.88 421 LEU B O 1
ATOM 7722 N N . GLU B 1 422 ? -10.664 29.844 31.891 1 93.81 422 GLU B N 1
ATOM 7723 C CA . GLU B 1 422 ? -9.484 30.531 32.406 1 93.81 422 GLU B CA 1
ATOM 7724 C C . GLU B 1 422 ? -8.211 29.719 32.125 1 93.81 422 GLU B C 1
ATOM 7726 O O . GLU B 1 422 ? -7.527 29.297 33.062 1 93.81 422 GLU B O 1
ATOM 7731 N N . ASP B 1 423 ? -7.895 29.672 30.891 1 94.44 423 ASP B N 1
ATOM 7732 C CA . ASP B 1 423 ? -6.84 28.766 30.453 1 94.44 423 ASP B CA 1
ATOM 7733 C C . ASP B 1 423 ? -5.457 29.375 30.656 1 94.44 423 ASP B C 1
ATOM 7735 O O . ASP B 1 423 ? -4.688 29.516 29.703 1 94.44 423 ASP B O 1
ATOM 7739 N N . LYS B 1 424 ? -5.059 29.547 31.844 1 92.88 424 LYS B N 1
ATOM 7740 C CA . LYS B 1 424 ? -3.816 30.203 32.25 1 92.88 424 LYS B CA 1
ATOM 7741 C C . LYS B 1 424 ? -2.6 29.391 31.797 1 92.88 424 LYS B C 1
ATOM 7743 O O . LYS B 1 424 ? -1.558 29.969 31.469 1 92.88 424 LYS B O 1
ATOM 7748 N N . THR B 1 425 ? -2.75 28.078 31.828 1 92.75 425 THR B N 1
ATOM 7749 C CA . THR B 1 425 ? -1.662 27.234 31.375 1 92.75 425 THR B CA 1
ATOM 7750 C C . THR B 1 425 ? -1.327 27.531 29.906 1 92.75 425 THR B C 1
ATOM 7752 O O . THR B 1 425 ? -0.154 27.609 29.547 1 92.75 425 THR B O 1
ATOM 7755 N N . ARG B 1 426 ? -2.311 27.703 29.109 1 95.62 426 ARG B N 1
ATOM 7756 C CA . ARG B 1 426 ? -2.105 28.047 27.703 1 95.62 426 ARG B CA 1
ATOM 7757 C C . ARG B 1 426 ? -1.413 29.391 27.562 1 95.62 426 ARG B C 1
ATOM 7759 O O . ARG B 1 426 ? -0.527 29.562 26.719 1 95.62 426 ARG B O 1
ATOM 7766 N N . ILE B 1 427 ? -1.798 30.344 28.344 1 95.25 427 ILE B N 1
ATOM 7767 C CA . ILE B 1 427 ? -1.225 31.688 28.297 1 95.25 427 ILE B CA 1
ATOM 7768 C C . ILE B 1 427 ? 0.267 31.625 28.609 1 95.25 427 ILE B C 1
ATOM 7770 O O . ILE B 1 427 ? 1.088 32.219 27.906 1 95.25 427 ILE B O 1
ATOM 7774 N N . VAL B 1 428 ? 0.562 30.859 29.625 1 93 428 VAL B N 1
ATOM 7775 C CA . VAL B 1 428 ? 1.958 30.734 30.031 1 93 428 VAL B CA 1
ATOM 7776 C C . VAL B 1 428 ? 2.752 30.016 28.953 1 93 428 VAL B C 1
ATOM 7778 O O . VAL B 1 428 ? 3.865 30.438 28.609 1 93 428 VAL B O 1
ATOM 7781 N N . TYR B 1 429 ? 2.203 28.984 28.438 1 95 429 TYR B N 1
ATOM 7782 C CA . TYR B 1 429 ? 2.842 28.25 27.344 1 95 429 TYR B CA 1
ATOM 7783 C C . TYR B 1 429 ? 3.115 29.172 26.156 1 95 429 TYR B C 1
ATOM 7785 O O . TYR B 1 429 ? 4.234 29.203 25.641 1 95 429 TYR B O 1
ATOM 7793 N N . MET B 1 430 ? 2.15 29.891 25.766 1 96.62 430 MET B N 1
ATOM 7794 C CA . MET B 1 430 ? 2.268 30.797 24.609 1 96.62 430 MET B CA 1
ATOM 7795 C C . MET B 1 430 ? 3.314 31.875 24.875 1 96.62 430 MET B C 1
ATOM 7797 O O . MET B 1 430 ? 4.164 32.125 24.016 1 96.62 430 MET B O 1
ATOM 7801 N N . LYS B 1 431 ? 3.279 32.438 26.031 1 94.88 431 LYS B N 1
ATOM 7802 C CA . LYS B 1 431 ? 4.207 33.531 26.391 1 94.88 431 LYS B CA 1
ATOM 7803 C C . LYS B 1 431 ? 5.652 33.031 26.328 1 94.88 431 LYS B C 1
ATOM 7805 O O . LYS B 1 431 ? 6.504 33.688 25.703 1 94.88 431 LYS B O 1
ATOM 7810 N N . THR B 1 432 ? 5.891 31.938 26.906 1 93.94 432 THR B N 1
ATOM 7811 C CA . THR B 1 432 ? 7.262 31.453 27 1 93.94 432 THR B CA 1
ATOM 7812 C C . THR B 1 432 ? 7.785 31.031 25.641 1 93.94 432 THR B C 1
ATOM 7814 O O . THR B 1 432 ? 8.969 31.203 25.344 1 93.94 432 THR B O 1
ATOM 7817 N N . HIS B 1 433 ? 6.969 30.5 24.812 1 97.12 433 HIS B N 1
ATOM 7818 C CA . HIS B 1 433 ? 7.406 30.109 23.484 1 97.12 433 HIS B CA 1
ATOM 7819 C C . HIS B 1 433 ? 7.566 31.328 22.578 1 97.12 433 HIS B C 1
ATOM 7821 O O . HIS B 1 433 ? 8.453 31.359 21.719 1 97.12 433 HIS B O 1
ATOM 7827 N N . LEU B 1 434 ? 6.738 32.344 22.766 1 97.88 434 LEU B N 1
ATOM 7828 C CA . LEU B 1 434 ? 6.945 33.594 22.047 1 97.88 434 LEU B CA 1
ATOM 7829 C C . LEU B 1 434 ? 8.258 34.25 22.469 1 97.88 434 LEU B C 1
ATOM 7831 O O . LEU B 1 434 ? 8.961 34.812 21.625 1 97.88 434 LEU B O 1
ATOM 7835 N N . GLU B 1 435 ? 8.57 34.156 23.719 1 96.75 435 GLU B N 1
ATOM 7836 C CA . GLU B 1 435 ? 9.859 34.656 24.203 1 96.75 435 GLU B CA 1
ATOM 7837 C C . GLU B 1 435 ? 11.016 33.875 23.562 1 96.75 435 GLU B C 1
ATOM 7839 O O . GLU B 1 435 ? 12.031 34.469 23.203 1 96.75 435 GLU B O 1
ATOM 7844 N N . ALA B 1 436 ? 10.844 32.594 23.438 1 97.88 436 ALA B N 1
ATOM 7845 C CA . ALA B 1 436 ? 11.852 31.781 22.766 1 97.88 436 ALA B CA 1
ATOM 7846 C C . ALA B 1 436 ? 12.047 32.219 21.328 1 97.88 436 ALA B C 1
ATOM 7848 O O . ALA B 1 436 ? 13.18 32.25 20.812 1 97.88 436 ALA B O 1
ATOM 7849 N N . ILE B 1 437 ? 10.984 32.562 20.656 1 98.5 437 ILE B N 1
ATOM 7850 C CA . ILE B 1 437 ? 11.047 33.062 19.281 1 98.5 437 ILE B CA 1
ATOM 7851 C C . ILE B 1 437 ? 11.789 34.375 19.25 1 98.5 437 ILE B C 1
ATOM 7853 O O . ILE B 1 437 ? 12.648 34.594 18.406 1 98.5 437 ILE B O 1
ATOM 7857 N N . GLN B 1 438 ? 11.484 35.25 20.172 1 97.31 438 GLN B N 1
ATOM 7858 C CA . GLN B 1 438 ? 12.164 36.531 20.266 1 97.31 438 GLN B CA 1
ATOM 7859 C C . GLN B 1 438 ? 13.672 36.344 20.438 1 97.31 438 GLN B C 1
ATOM 7861 O O . GLN B 1 438 ? 14.469 37.031 19.781 1 97.31 438 GLN B O 1
ATOM 7866 N N . ASP B 1 439 ? 13.977 35.5 21.344 1 97.81 439 ASP B N 1
ATOM 7867 C CA . ASP B 1 439 ? 15.383 35.219 21.609 1 97.81 439 ASP B CA 1
ATOM 7868 C C . ASP B 1 439 ? 16.078 34.688 20.344 1 97.81 439 ASP B C 1
ATOM 7870 O O . ASP B 1 439 ? 17.219 35.062 20.078 1 97.81 439 ASP B O 1
ATOM 7874 N N . ALA B 1 440 ? 15.414 33.844 19.625 1 98.5 440 ALA B N 1
ATOM 7875 C CA . ALA B 1 440 ? 15.984 33.281 18.406 1 98.5 440 ALA B CA 1
ATOM 7876 C C . ALA B 1 440 ? 16.188 34.375 17.344 1 98.5 440 ALA B C 1
ATOM 7878 O O . ALA B 1 440 ? 17.188 34.375 16.641 1 98.5 440 ALA B O 1
ATOM 7879 N N . ILE B 1 441 ? 15.188 35.281 17.219 1 98.38 441 ILE B N 1
ATOM 7880 C CA . ILE B 1 441 ? 15.305 36.406 16.297 1 98.38 441 ILE B CA 1
ATOM 7881 C C . ILE B 1 441 ? 16.516 37.25 16.656 1 98.38 441 ILE B C 1
ATOM 7883 O O . ILE B 1 441 ? 17.297 37.656 15.797 1 98.38 441 ILE B O 1
ATOM 7887 N N . GLU B 1 442 ? 16.672 37.5 17.891 1 97.31 442 GLU B N 1
ATOM 7888 C CA . GLU B 1 442 ? 17.797 38.312 18.375 1 97.31 442 GLU B CA 1
ATOM 7889 C C . GLU B 1 442 ? 19.125 37.594 18.078 1 97.31 442 GLU B C 1
ATOM 7891 O O . GLU B 1 442 ? 20.141 38.25 17.812 1 97.31 442 GLU B O 1
ATOM 7896 N N . ALA B 1 443 ? 19.031 36.344 18.109 1 97.88 443 ALA B N 1
ATOM 7897 C CA . ALA B 1 443 ? 20.234 35.562 17.828 1 97.88 443 ALA B CA 1
ATOM 7898 C C . ALA B 1 443 ? 20.469 35.406 16.328 1 97.88 443 ALA B C 1
ATOM 7900 O O . ALA B 1 443 ? 21.438 34.812 15.898 1 97.88 443 ALA B O 1
ATOM 7901 N N . GLY B 1 444 ? 19.547 35.875 15.531 1 98.31 444 GLY B N 1
ATOM 7902 C CA . GLY B 1 444 ? 19.812 35.969 14.102 1 98.31 444 GLY B CA 1
ATOM 7903 C C . GLY B 1 444 ? 18.906 35.062 13.273 1 98.31 444 GLY B C 1
ATOM 7904 O O . GLY B 1 444 ? 19 35.062 12.047 1 98.31 444 GLY B O 1
ATOM 7905 N N . ALA B 1 445 ? 18.031 34.312 13.898 1 98.56 445 ALA B N 1
ATOM 7906 C CA . ALA B 1 445 ? 17.109 33.469 13.141 1 98.56 445 ALA B CA 1
ATOM 7907 C C . ALA B 1 445 ? 16.109 34.312 12.367 1 98.56 445 ALA B C 1
ATOM 7909 O O . ALA B 1 445 ? 15.625 35.344 12.867 1 98.56 445 ALA B O 1
ATOM 7910 N N . ASN B 1 446 ? 15.766 33.906 11.156 1 98.56 446 ASN B N 1
ATOM 7911 C CA . ASN B 1 446 ? 14.875 34.656 10.273 1 98.56 446 ASN B CA 1
ATOM 7912 C C . ASN B 1 446 ? 13.43 34.188 10.43 1 98.56 446 ASN B C 1
ATOM 7914 O O . ASN B 1 446 ? 12.836 33.656 9.492 1 98.56 446 ASN B O 1
ATOM 7918 N N . VAL B 1 447 ? 12.867 34.469 11.586 1 98.81 447 VAL B N 1
ATOM 7919 C CA . VAL B 1 447 ? 11.477 34.125 11.836 1 98.81 447 VAL B CA 1
ATOM 7920 C C . VAL B 1 447 ? 10.562 35.25 11.367 1 98.81 447 VAL B C 1
ATOM 7922 O O . VAL B 1 447 ? 10.703 36.406 11.805 1 98.81 447 VAL B O 1
ATOM 7925 N N . ILE B 1 448 ? 9.562 34.906 10.539 1 98.69 448 ILE B N 1
ATOM 7926 C CA . ILE B 1 448 ? 8.82 35.969 9.883 1 98.69 448 ILE B CA 1
ATOM 7927 C C . ILE B 1 448 ? 7.398 36.031 10.453 1 98.69 448 ILE B C 1
ATOM 7929 O O . ILE B 1 448 ? 6.664 37 10.195 1 98.69 448 ILE B O 1
ATOM 7933 N N . GLY B 1 449 ? 7.051 35.062 11.234 1 98.75 449 GLY B N 1
ATOM 7934 C CA . GLY B 1 449 ? 5.684 35.094 11.734 1 98.75 449 GLY B CA 1
ATOM 7935 C C . GLY B 1 449 ? 5.383 33.969 12.719 1 98.75 449 GLY B C 1
ATOM 7936 O O . GLY B 1 449 ? 6.199 33.062 12.914 1 98.75 449 GLY B O 1
ATOM 7937 N N . TYR B 1 450 ? 4.25 34.031 13.375 1 98.81 450 TYR B N 1
ATOM 7938 C CA . TYR B 1 450 ? 3.754 33.094 14.383 1 98.81 450 TYR B CA 1
ATOM 7939 C C . TYR B 1 450 ? 2.268 32.812 14.188 1 98.81 450 TYR B C 1
ATOM 7941 O O . TYR B 1 450 ? 1.486 33.75 13.945 1 98.81 450 TYR B O 1
ATOM 7949 N N . THR B 1 451 ? 1.909 31.594 14.25 1 98.94 451 THR B N 1
ATOM 7950 C CA . THR B 1 451 ? 0.516 31.156 14.156 1 98.94 451 THR B CA 1
ATOM 7951 C C . THR B 1 451 ? 0.1 30.406 15.422 1 98.94 451 THR B C 1
ATOM 7953 O O . THR B 1 451 ? 0.636 29.344 15.711 1 98.94 451 THR B O 1
ATOM 7956 N N . ALA B 1 452 ? -0.814 30.969 16.109 1 98.81 452 ALA B N 1
ATOM 7957 C CA . ALA B 1 452 ? -1.367 30.266 17.281 1 98.81 452 ALA B CA 1
ATOM 7958 C C . ALA B 1 452 ? -2.254 29.109 16.844 1 98.81 452 ALA B C 1
ATOM 7960 O O . ALA B 1 452 ? -3.09 29.25 15.953 1 98.81 452 ALA B O 1
ATOM 7961 N N . TRP B 1 453 ? -1.911 28 17.359 1 98.44 453 TRP B N 1
ATOM 7962 C CA . TRP B 1 453 ? -2.793 26.859 17.203 1 98.44 453 TRP B CA 1
ATOM 7963 C C . TRP B 1 453 ? -3.543 26.562 18.5 1 98.44 453 TRP B C 1
ATOM 7965 O O . TRP B 1 453 ? -2.928 26.344 19.547 1 98.44 453 TRP B O 1
ATOM 7975 N N . SER B 1 454 ? -4.926 26.688 18.422 1 98.5 454 SER B N 1
ATOM 7976 C CA . SER B 1 454 ? -5.734 26.891 17.234 1 98.5 454 SER B CA 1
ATOM 7977 C C . SER B 1 454 ? -6.828 27.922 17.469 1 98.5 454 SER B C 1
ATOM 7979 O O . SER B 1 454 ? -7.008 28.391 18.594 1 98.5 454 SER B O 1
ATOM 7981 N N . LEU B 1 455 ? -7.527 28.312 16.406 1 98.88 455 LEU B N 1
ATOM 7982 C CA . LEU B 1 455 ? -8.594 29.297 16.531 1 98.88 455 LEU B CA 1
ATOM 7983 C C . LEU B 1 455 ? -9.641 28.828 17.547 1 98.88 455 LEU B C 1
ATOM 7985 O O . LEU B 1 455 ? -10.055 29.594 18.422 1 98.88 455 LEU B O 1
ATOM 7989 N N . MET B 1 456 ? -10 27.547 17.469 1 98.88 456 MET B N 1
ATOM 7990 C CA . MET B 1 456 ? -11.094 27.062 18.312 1 98.88 456 MET B CA 1
ATOM 7991 C C . MET B 1 456 ? -10.906 25.594 18.641 1 98.88 456 MET B C 1
ATOM 7993 O O . MET B 1 456 ? -10.133 24.891 17.984 1 98.88 456 MET B O 1
ATOM 7997 N N . ASP B 1 457 ? -11.586 25.156 19.703 1 98.5 457 ASP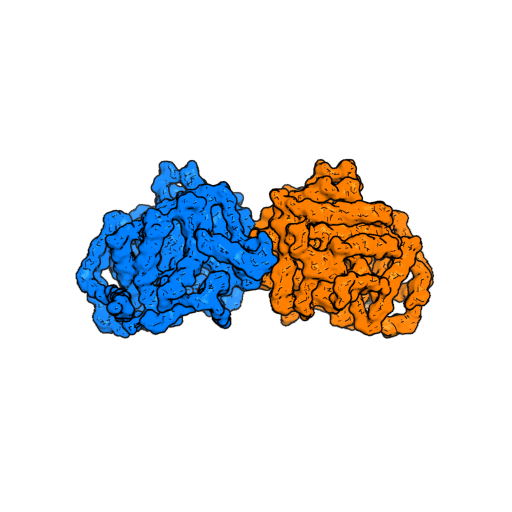 B N 1
ATOM 7998 C CA . ASP B 1 457 ? -11.672 23.719 19.938 1 98.5 457 ASP B CA 1
ATOM 7999 C C . ASP B 1 457 ? -12.281 23 18.734 1 98.5 457 ASP B C 1
ATOM 8001 O O . ASP B 1 457 ? -13.234 23.5 18.141 1 98.5 457 ASP B O 1
ATOM 8005 N N . SER B 1 458 ? -11.641 21.953 18.344 1 98.31 458 SER B N 1
ATOM 8006 C CA . SER B 1 458 ? -12.109 21.25 17.156 1 98.31 458 SER B CA 1
ATOM 8007 C C . SER B 1 458 ? -11.945 19.734 17.297 1 98.31 458 SER B C 1
ATOM 8009 O O . SER B 1 458 ? -11.586 19.25 18.359 1 98.31 458 SER B O 1
ATOM 8011 N N . PHE B 1 459 ? -12.375 18.969 16.297 1 97.62 459 PHE B N 1
ATOM 8012 C CA . PHE B 1 459 ? -12.109 17.547 16.203 1 97.62 459 PHE B CA 1
ATOM 8013 C C . PHE B 1 459 ? -10.617 17.266 16.062 1 97.62 459 PHE B C 1
ATOM 8015 O O . PHE B 1 459 ? -9.984 17.734 15.117 1 97.62 459 PHE B O 1
ATOM 8022 N N . GLU B 1 460 ? -10.086 16.547 17.016 1 96.06 460 GLU B N 1
ATOM 8023 C CA . GLU B 1 460 ? -8.641 16.359 17.062 1 96.06 460 GLU B CA 1
ATOM 8024 C C . GLU B 1 460 ? -8.25 14.953 16.625 1 96.06 460 GLU B C 1
ATOM 8026 O O . GLU B 1 460 ? -7.586 14.227 17.375 1 96.06 460 GLU B O 1
ATOM 8031 N N . PHE B 1 461 ? -8.68 14.578 15.43 1 93.94 461 PHE B N 1
ATOM 8032 C CA . PHE B 1 461 ? -8.336 13.312 14.789 1 93.94 461 PHE B CA 1
ATOM 8033 C C . PHE B 1 461 ? -8.586 12.141 15.727 1 93.94 461 PHE B C 1
ATOM 8035 O O . PHE B 1 461 ? -9.703 11.945 16.203 1 93.94 461 PHE B O 1
ATOM 8042 N N . ARG B 1 462 ? -7.633 11.352 16.141 1 92.19 462 ARG B N 1
ATOM 8043 C CA . ARG B 1 462 ? -7.859 10.141 16.906 1 92.19 462 ARG B CA 1
ATOM 8044 C C . ARG B 1 462 ? -8.406 10.469 18.297 1 92.19 462 ARG B C 1
ATOM 8046 O O . ARG B 1 462 ? -9.008 9.617 18.953 1 92.19 462 ARG B O 1
ATOM 8053 N N . HIS B 1 463 ? -8.242 11.672 18.672 1 94.06 463 HIS B N 1
ATOM 8054 C CA . HIS B 1 463 ? -8.633 12.055 20.016 1 94.06 463 HIS B CA 1
ATOM 8055 C C . HIS B 1 463 ? -10.078 12.555 20.047 1 94.06 463 HIS B C 1
ATOM 8057 O O . HIS B 1 463 ? -10.648 12.75 21.125 1 94.06 463 HIS B O 1
ATOM 8063 N N . GLY B 1 464 ? -10.656 12.734 18.906 1 95.75 464 GLY B N 1
ATOM 8064 C CA . GLY B 1 464 ? -12.016 13.25 18.875 1 95.75 464 GLY B CA 1
ATOM 8065 C C . GLY B 1 464 ? -12.164 14.602 19.547 1 95.75 464 GLY B C 1
ATOM 8066 O O . GLY B 1 464 ? -11.406 15.531 19.266 1 95.75 464 GLY B O 1
ATOM 8067 N N . TYR B 1 465 ? -13.062 14.648 20.438 1 96.94 465 TYR B N 1
ATOM 8068 C CA . TYR B 1 465 ? -13.297 15.914 21.109 1 96.94 465 TYR B CA 1
ATOM 8069 C C . TYR B 1 465 ? -12.75 15.875 22.531 1 96.94 465 TYR B C 1
ATOM 8071 O O . TYR B 1 465 ? -13.078 16.734 23.359 1 96.94 465 TYR B O 1
ATOM 8079 N N . THR B 1 466 ? -11.859 14.938 22.797 1 94.62 466 THR B N 1
ATOM 8080 C CA . THR B 1 466 ? -11.359 14.773 24.156 1 94.62 466 THR B CA 1
ATOM 8081 C C . THR B 1 466 ? -10.195 15.711 24.422 1 94.62 466 THR B C 1
ATOM 8083 O O . THR B 1 466 ? -9.805 15.906 25.578 1 94.62 466 THR B O 1
ATOM 8086 N N . VAL B 1 467 ? -9.609 16.266 23.375 1 94.62 467 VAL B N 1
ATOM 8087 C CA . VAL B 1 467 ? -8.523 17.219 23.5 1 94.62 467 VAL B CA 1
ATOM 8088 C C . VAL B 1 467 ? -8.938 18.562 22.875 1 94.62 467 VAL B C 1
ATOM 8090 O O . VAL B 1 467 ? -9.547 18.578 21.797 1 94.62 467 VAL B O 1
ATOM 8093 N N . LYS B 1 468 ? -8.594 19.625 23.641 1 96.44 468 LYS B N 1
ATOM 8094 C CA . LYS B 1 468 ? -9.031 20.953 23.203 1 96.44 468 LYS B CA 1
ATOM 8095 C C . LYS B 1 468 ? -7.855 21.906 23.078 1 96.44 468 LYS B C 1
ATOM 8097 O O . LYS B 1 468 ? -7.23 22.266 24.078 1 96.44 468 LYS B O 1
ATOM 8102 N N . PHE B 1 469 ? -7.625 22.422 21.844 1 97.06 469 PHE B N 1
ATOM 8103 C CA . PHE B 1 469 ? -6.48 23.281 21.578 1 97.06 469 PHE B CA 1
ATOM 8104 C C . PHE B 1 469 ? -6.922 24.719 21.359 1 97.06 469 PHE B C 1
ATOM 8106 O O . PHE B 1 469 ? -6.09 25.625 21.281 1 97.06 469 PHE B O 1
ATOM 8113 N N . GLY B 1 470 ? -8.18 24.984 21.359 1 98.56 470 GLY B N 1
ATOM 8114 C CA . GLY B 1 470 ? -8.695 26.219 20.781 1 98.56 470 GLY B CA 1
ATOM 8115 C C . GLY B 1 470 ? -8.562 27.406 21.734 1 98.56 470 GLY B C 1
ATOM 8116 O O . GLY B 1 470 ? -8.734 27.25 22.938 1 98.56 470 GLY B O 1
ATOM 8117 N N . LEU B 1 471 ? -8.359 28.609 21.156 1 98.81 471 LEU B N 1
ATOM 8118 C CA . LEU B 1 471 ? -8.516 29.859 21.875 1 98.81 471 LEU B CA 1
ATOM 8119 C C . LEU B 1 471 ? -9.984 30.109 22.219 1 98.81 471 LEU B C 1
ATOM 8121 O O . LEU B 1 471 ? -10.289 30.703 23.266 1 98.81 471 LEU B O 1
ATOM 8125 N N . TYR B 1 472 ? -10.828 29.75 21.344 1 98.88 472 TYR B N 1
ATOM 8126 C CA . TYR B 1 472 ? -12.266 29.766 21.578 1 98.88 472 TYR B CA 1
ATOM 8127 C C . TYR B 1 472 ? -12.789 28.375 21.891 1 98.88 472 TYR B C 1
ATOM 8129 O O . TYR B 1 472 ? -12.5 27.422 21.156 1 98.88 472 TYR B O 1
ATOM 8137 N N . HIS B 1 473 ? -13.531 28.25 22.984 1 98.5 473 HIS B N 1
ATOM 8138 C CA . HIS B 1 473 ? -14.25 27.031 23.297 1 98.5 473 HIS B CA 1
ATOM 8139 C C . HIS B 1 473 ? -15.461 26.859 22.391 1 98.5 473 HIS B C 1
ATOM 8141 O O . HIS B 1 473 ? -16.188 27.812 22.141 1 98.5 473 HIS B O 1
ATOM 8147 N N . VAL B 1 474 ? -15.617 25.703 21.844 1 98.75 474 VAL B N 1
ATOM 8148 C CA . VAL B 1 474 ? -16.828 25.344 21.141 1 98.75 474 VAL B CA 1
ATOM 8149 C C . VAL B 1 474 ? -17.672 24.391 21.984 1 98.75 474 VAL B C 1
ATOM 8151 O O . VAL B 1 474 ? -17.172 23.391 22.484 1 98.75 474 VAL B O 1
ATOM 8154 N N . ASN B 1 475 ? -18.953 24.75 22.188 1 98.06 475 ASN B N 1
ATOM 8155 C CA . ASN B 1 475 ? -19.859 23.844 22.891 1 98.06 475 ASN B CA 1
ATOM 8156 C C . ASN B 1 475 ? -20.406 22.766 21.969 1 98.06 475 ASN B C 1
ATOM 8158 O O . ASN B 1 475 ? -21.406 22.984 21.281 1 98.06 475 ASN B O 1
ATOM 8162 N N . PHE B 1 476 ? -19.891 21.609 22.062 1 97.56 476 PHE B N 1
ATOM 8163 C CA . PHE B 1 476 ? -20.203 20.531 21.109 1 97.56 476 PHE B CA 1
ATOM 8164 C C . PHE B 1 476 ? -21.516 19.859 21.469 1 97.56 476 PHE B C 1
ATOM 8166 O O . PHE B 1 476 ? -22.078 19.109 20.672 1 97.56 476 PHE B O 1
ATOM 8173 N N . SER B 1 477 ? -22.016 20.125 22.625 1 95.75 477 SER B N 1
ATOM 8174 C CA . SER B 1 477 ? -23.312 19.594 23.016 1 95.75 477 SER B CA 1
ATOM 8175 C C . SER B 1 477 ? -24.438 20.516 22.562 1 95.75 477 SER B C 1
ATOM 8177 O O . SER B 1 477 ? -25.609 20.141 22.594 1 95.75 477 SER B O 1
ATOM 8179 N N . ASP B 1 478 ? -24.078 21.703 22.188 1 96.44 478 ASP B N 1
ATOM 8180 C CA . ASP B 1 478 ? -25 22.703 21.656 1 96.44 478 ASP B CA 1
ATOM 8181 C C . ASP B 1 478 ? -25.125 22.578 20.141 1 96.44 478 ASP B C 1
ATOM 8183 O O . ASP B 1 478 ? -24.141 22.688 19.422 1 96.44 478 ASP B O 1
ATOM 8187 N N . PRO B 1 479 ? -26.344 22.375 19.625 1 95.94 479 PRO B N 1
ATOM 8188 C CA . PRO B 1 479 ? -26.5 22.266 18.172 1 95.94 479 PRO B CA 1
ATOM 8189 C C . PRO B 1 479 ? -26 23.5 1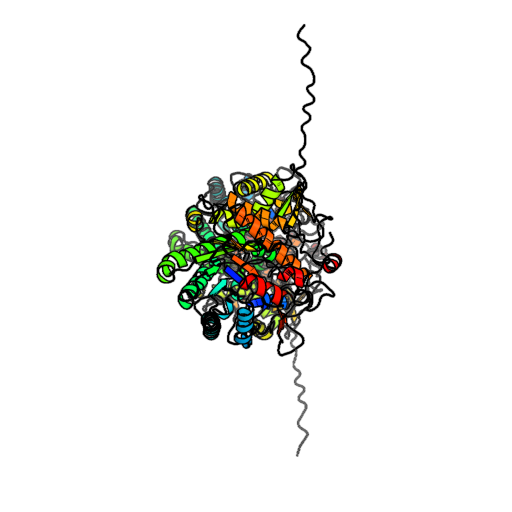7.422 1 95.94 479 PRO B C 1
ATOM 8191 O O . PRO B 1 479 ? -25.609 23.406 16.266 1 95.94 479 PRO B O 1
ATOM 8194 N N . ASP B 1 480 ? -25.922 24.562 18.094 1 96.81 480 ASP B N 1
ATOM 8195 C CA . ASP B 1 480 ? -25.469 25.781 17.453 1 96.81 480 ASP B CA 1
ATOM 8196 C C . ASP B 1 480 ? -23.953 25.922 17.547 1 96.81 480 ASP B C 1
ATOM 8198 O O . ASP B 1 480 ? -23.375 26.844 16.953 1 96.81 480 ASP B O 1
ATOM 8202 N N . ARG B 1 481 ? -23.328 25.016 18.188 1 98.44 481 ARG B N 1
ATOM 8203 C CA . ARG B 1 481 ? -21.875 25.047 18.344 1 98.44 481 ARG B CA 1
ATOM 8204 C C . ARG B 1 481 ? -21.391 26.438 18.766 1 98.44 481 ARG B C 1
ATOM 8206 O O . ARG B 1 481 ? -20.5 27 18.156 1 98.44 481 ARG B O 1
ATOM 8213 N N . THR B 1 482 ? -21.938 26.891 19.844 1 98.62 482 THR B N 1
ATOM 8214 C CA . THR B 1 482 ? -21.625 28.234 20.312 1 98.62 482 THR B CA 1
ATOM 8215 C C . THR B 1 482 ? -20.141 28.375 20.609 1 98.62 482 THR B C 1
ATOM 8217 O O . THR B 1 482 ? 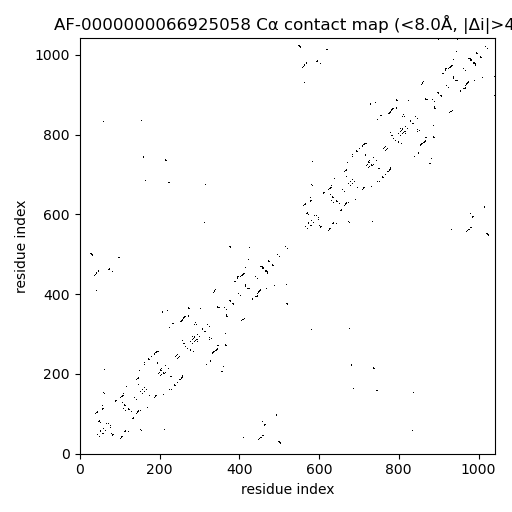-19.531 27.484 21.203 1 98.62 482 THR B O 1
ATOM 8220 N N . ARG B 1 483 ? -19.531 29.516 20.188 1 98.69 483 ARG B N 1
ATOM 8221 C CA . ARG B 1 483 ? -18.141 29.844 20.438 1 98.69 483 ARG B CA 1
ATOM 8222 C C . ARG B 1 483 ? -18 30.766 21.641 1 98.69 483 ARG B C 1
ATOM 8224 O O . ARG B 1 483 ? -18.688 31.781 21.734 1 98.69 483 ARG B O 1
ATOM 8231 N N . ILE B 1 484 ? -17.109 30.422 22.578 1 98.56 484 ILE B N 1
ATOM 8232 C CA . ILE B 1 484 ? -16.891 31.188 23.797 1 98.56 484 ILE B CA 1
ATOM 8233 C C . ILE B 1 484 ? -15.398 31.484 23.953 1 98.56 484 ILE B C 1
ATOM 8235 O O . ILE B 1 484 ? -14.578 30.562 23.969 1 98.56 484 ILE B O 1
ATOM 8239 N N . PRO B 1 485 ? -15.008 32.781 24.031 1 98.56 485 PRO B N 1
ATOM 8240 C CA . PRO B 1 485 ? -13.586 33.094 24.188 1 98.56 485 PRO B CA 1
ATOM 8241 C C . PRO B 1 485 ? -13.016 32.625 25.516 1 98.56 485 PRO B C 1
ATOM 8243 O O . PRO B 1 485 ? -13.656 32.781 26.562 1 98.56 485 PRO B O 1
ATOM 8246 N N . LYS B 1 486 ? -11.875 32.031 25.469 1 98.12 486 LYS B N 1
ATOM 8247 C CA . LYS B 1 486 ? -11.102 31.766 26.672 1 98.12 486 LYS B CA 1
ATOM 8248 C C . LYS B 1 486 ? -10.242 32.969 27.047 1 98.12 486 LYS B C 1
ATOM 8250 O O . LYS B 1 486 ? -10.211 33.969 26.328 1 98.12 486 LYS B O 1
ATOM 8255 N N . ARG B 1 487 ? -9.594 32.844 28.156 1 96.38 487 ARG B N 1
ATOM 8256 C CA . ARG B 1 487 ? -8.766 33.969 28.625 1 96.38 487 ARG B CA 1
ATOM 8257 C C . ARG B 1 487 ? -7.586 34.188 27.688 1 96.38 487 ARG B C 1
ATOM 8259 O O . ARG B 1 487 ? -7.148 35.344 27.516 1 96.38 487 ARG B O 1
ATOM 8266 N N . SER B 1 488 ? -7.137 33.188 27.062 1 97.56 488 SER B N 1
ATOM 8267 C CA . SER B 1 488 ? -6 33.25 26.156 1 97.56 488 SER B CA 1
ATOM 8268 C C . SER B 1 488 ? -6.316 34.156 24.953 1 97.56 488 SER B C 1
ATOM 8270 O O . SER B 1 488 ? -5.406 34.688 24.312 1 97.56 488 SER B O 1
ATOM 8272 N N . VAL B 1 489 ? -7.609 34.344 24.625 1 98.44 489 VAL B N 1
ATOM 8273 C CA . VAL B 1 489 ? -7.996 35.25 23.547 1 98.44 489 VAL B CA 1
ATOM 8274 C C . VAL B 1 489 ? -7.523 36.656 23.875 1 98.44 489 VAL B C 1
ATOM 8276 O O . VAL B 1 489 ? -6.926 37.312 23.031 1 98.44 489 VAL B O 1
ATOM 8279 N N . GLU B 1 490 ? -7.742 37.062 25.047 1 96.44 490 GLU B N 1
ATOM 8280 C CA . GLU B 1 490 ? -7.355 38.406 25.469 1 96.44 490 GLU B CA 1
ATOM 8281 C C . GLU B 1 490 ? -5.836 38.562 25.453 1 96.44 490 GLU B C 1
ATOM 8283 O O . GLU B 1 490 ? -5.32 39.594 25.031 1 96.44 490 GLU B O 1
ATOM 8288 N N . PHE B 1 491 ? -5.211 37.656 25.969 1 96.69 491 PHE B N 1
ATOM 8289 C CA . PHE B 1 491 ? -3.756 37.719 25.984 1 96.69 491 PHE B CA 1
ATOM 8290 C C . PHE B 1 491 ? -3.199 37.844 24.578 1 96.69 491 PHE B C 1
ATOM 8292 O O . PHE B 1 491 ? -2.389 38.75 24.312 1 96.69 491 PHE B O 1
ATOM 8299 N N . TYR B 1 492 ? -3.602 36.938 23.672 1 98.12 492 TYR B N 1
ATOM 8300 C CA . TYR B 1 492 ? -3.082 36.906 22.312 1 98.12 492 TYR B CA 1
ATOM 8301 C C . TYR B 1 492 ? -3.449 38.219 21.578 1 98.12 492 TYR B C 1
ATOM 8303 O O . TYR B 1 492 ? -2.637 38.75 20.844 1 98.12 492 TYR B O 1
ATOM 8311 N N . LYS B 1 493 ? -4.652 38.656 21.812 1 97.5 493 LYS B N 1
ATOM 8312 C CA . LYS B 1 493 ? -5.098 39.938 21.219 1 97.5 493 LYS B CA 1
ATOM 8313 C C . LYS B 1 493 ? -4.195 41.094 21.641 1 97.5 493 LYS B C 1
ATOM 8315 O O . LYS B 1 493 ? -3.871 41.969 20.844 1 97.5 493 LYS B O 1
ATOM 8320 N N . ASN B 1 494 ? -3.812 41.125 22.859 1 96.12 494 ASN B N 1
ATOM 8321 C CA . ASN B 1 494 ? -2.91 42.156 23.344 1 96.12 494 ASN B CA 1
ATOM 8322 C C . ASN B 1 494 ? -1.536 42.062 22.688 1 96.12 494 ASN B C 1
ATOM 8324 O O . ASN B 1 494 ? -0.948 43.062 22.328 1 96.12 494 ASN B O 1
ATOM 8328 N N . VAL B 1 495 ? -1.033 40.875 22.547 1 97.12 495 VAL B N 1
ATOM 8329 C CA . VAL B 1 495 ? 0.267 40.656 21.922 1 97.12 495 VAL B CA 1
ATOM 8330 C C . VAL B 1 495 ? 0.239 41.156 20.484 1 97.12 495 VAL B C 1
ATOM 8332 O O . VAL B 1 495 ? 1.142 41.875 20.047 1 97.12 495 VAL B O 1
ATOM 8335 N N . THR B 1 496 ? -0.817 40.812 19.75 1 97.5 496 THR B N 1
ATOM 8336 C CA . THR B 1 496 ? -0.904 41.156 18.328 1 97.5 496 THR B CA 1
ATOM 8337 C C . THR B 1 496 ? -1.112 42.656 18.172 1 97.5 496 THR B C 1
ATOM 8339 O O . THR B 1 496 ? -0.597 43.25 17.219 1 97.5 496 THR B O 1
ATOM 8342 N N . SER B 1 497 ? -1.83 43.25 19.094 1 95.5 497 SER B N 1
ATOM 8343 C CA . SER B 1 497 ? -2.098 44.688 19.016 1 95.5 497 SER B CA 1
ATOM 8344 C C . SER B 1 497 ? -0.84 45.5 19.312 1 95.5 497 SER B C 1
ATOM 8346 O O . SER B 1 497 ? -0.606 46.531 18.688 1 95.5 497 SER B O 1
ATOM 8348 N N . GLU B 1 498 ? -0.032 44.969 20.219 1 95.25 498 GLU B N 1
ATOM 8349 C CA . GLU B 1 498 ? 1.132 45.75 20.672 1 95.25 498 GLU B CA 1
ATOM 8350 C C . GLU B 1 498 ? 2.389 45.344 19.906 1 95.25 498 GLU B C 1
ATOM 8352 O O . GLU B 1 498 ? 3.422 46 19.984 1 95.25 498 GLU B O 1
ATOM 8357 N N . ASN B 1 499 ? 2.316 44.281 19.203 1 97.06 499 ASN B N 1
ATOM 8358 C CA . ASN B 1 499 ? 3.467 43.688 18.516 1 97.06 499 ASN B CA 1
ATOM 8359 C C . ASN B 1 499 ? 4.602 43.375 19.484 1 97.06 499 ASN B C 1
ATOM 8361 O O . ASN B 1 499 ? 5.77 43.625 19.172 1 97.06 499 ASN B O 1
ATOM 8365 N N . ARG B 1 500 ? 4.25 42.969 20.672 1 95.56 500 ARG B N 1
ATOM 8366 C CA . ARG B 1 500 ? 5.172 42.562 21.734 1 95.56 500 ARG B CA 1
ATOM 8367 C C . ARG B 1 500 ? 4.438 41.844 22.844 1 95.56 500 ARG B C 1
ATOM 8369 O O . ARG B 1 500 ? 3.205 41.844 22.906 1 95.56 500 ARG B O 1
ATOM 8376 N N . ILE B 1 501 ? 5.207 41.188 23.672 1 93.94 501 ILE B N 1
ATOM 8377 C CA . ILE B 1 501 ? 4.66 40.688 24.922 1 93.94 501 ILE B CA 1
ATOM 8378 C C . ILE B 1 501 ? 4.574 41.781 25.953 1 93.94 501 ILE B C 1
ATOM 8380 O O . ILE B 1 501 ? 5.562 42.094 26.625 1 93.94 501 ILE B O 1
ATOM 8384 N N . GLY B 1 502 ? 3.434 42.281 26.125 1 88 502 GLY B N 1
ATOM 8385 C CA . GLY B 1 502 ? 3.244 43.469 26.922 1 88 502 GLY B CA 1
ATOM 8386 C C . GLY B 1 502 ? 3.008 43.156 28.391 1 88 502 GLY B C 1
ATOM 8387 O O . GLY B 1 502 ? 3.064 42 28.812 1 88 502 GLY B O 1
ATOM 8388 N N . PRO B 1 503 ? 2.742 44.188 29.125 1 85.62 503 PRO B N 1
ATOM 8389 C CA . PRO B 1 503 ? 2.586 44.062 30.578 1 85.62 503 PRO B CA 1
ATOM 8390 C C . PRO B 1 503 ? 1.294 43.344 30.969 1 85.62 503 PRO B C 1
ATOM 8392 O O . PRO B 1 503 ? 1.135 42.938 32.125 1 85.62 503 PRO B O 1
ATOM 8395 N N . TYR B 1 504 ? 0.445 43.25 29.953 1 84.44 504 TYR B N 1
ATOM 8396 C CA . TYR B 1 504 ? -0.84 42.625 30.219 1 84.44 504 TYR B CA 1
ATOM 8397 C C . TYR B 1 504 ? -0.648 41.25 30.812 1 84.44 504 TYR B C 1
ATOM 8399 O O . TYR B 1 504 ? -1.442 40.812 31.656 1 84.44 504 TYR B O 1
ATOM 8407 N N . PHE B 1 505 ? 0.304 40.594 30.453 1 86.31 505 PHE B N 1
ATOM 8408 C CA . PHE B 1 505 ? 0.608 39.281 30.984 1 86.31 505 PHE B CA 1
ATOM 8409 C C . PHE B 1 505 ? 0.651 39.281 32.5 1 86.31 505 PHE B C 1
ATOM 8411 O O . PHE B 1 505 ? 0.101 38.406 33.156 1 86.31 505 PHE B O 1
ATOM 8418 N N . ASN B 1 506 ? 1.22 40.312 32.969 1 83.38 506 ASN B N 1
ATOM 8419 C CA . ASN B 1 506 ? 1.396 40.406 34.438 1 83.38 506 ASN B CA 1
ATOM 8420 C C . ASN B 1 506 ? 0.079 40.719 35.125 1 83.38 506 ASN B C 1
ATOM 8422 O O . ASN B 1 506 ? -0.049 40.5 36.344 1 83.38 506 ASN B O 1
ATOM 8426 N N . GLU B 1 507 ? -0.825 41.188 34.375 1 85 507 GLU B N 1
ATOM 8427 C CA . GLU B 1 507 ? -2.137 41.469 34.938 1 85 507 GLU B CA 1
ATOM 8428 C C . GLU B 1 507 ? -2.984 40.219 35.062 1 85 507 GLU B C 1
ATOM 8430 O O . GLU B 1 507 ? -3.824 40.125 35.969 1 85 507 GLU B O 1
ATOM 8435 N N . ILE B 1 508 ? -2.682 39.344 34.219 1 86.56 508 ILE B N 1
ATOM 8436 C CA . ILE B 1 508 ? -3.564 38.156 34.156 1 86.56 508 ILE B CA 1
ATOM 8437 C C . ILE B 1 508 ? -2.92 37 34.875 1 86.56 508 ILE B C 1
ATOM 8439 O O . ILE B 1 508 ? -3.617 36.125 35.406 1 86.56 508 ILE B O 1
ATOM 8443 N N . ILE B 1 509 ? -1.658 36.875 34.812 1 86.44 509 ILE B N 1
ATOM 8444 C CA . ILE B 1 509 ? -0.935 35.812 35.469 1 86.44 509 ILE B CA 1
ATOM 8445 C C . ILE B 1 509 ? -0.2 36.344 36.688 1 86.44 509 ILE B C 1
ATOM 8447 O O . ILE B 1 509 ? 0.767 37.094 36.562 1 86.44 509 ILE B O 1
ATOM 8451 N N . LYS B 1 510 ? -0.717 35.875 37.781 1 80.75 510 LYS B N 1
ATOM 8452 C CA . LYS B 1 510 ? -0.119 36.281 39.031 1 80.75 510 LYS B CA 1
ATOM 8453 C C . LYS B 1 510 ? 0.827 35.219 39.594 1 80.75 510 LYS B C 1
ATOM 8455 O O . LYS B 1 510 ? 0.834 34.094 39.094 1 80.75 510 LYS B O 1
ATOM 8460 N N . GLN B 1 511 ? 1.638 35.719 40.5 1 73.88 511 GLN B N 1
ATOM 8461 C CA . GLN B 1 511 ? 2.637 34.812 41.094 1 73.88 511 GLN B CA 1
ATOM 8462 C C . GLN B 1 511 ? 1.987 33.562 41.656 1 73.88 511 GLN B C 1
ATOM 8464 O O . GLN B 1 511 ? 2.541 32.469 41.531 1 73.88 511 GLN B O 1
ATOM 8469 N N . GLU B 1 512 ? 0.877 33.656 42.188 1 70.81 512 GLU B N 1
ATOM 8470 C CA . GLU B 1 512 ? 0.162 32.531 42.781 1 70.81 512 GLU B CA 1
ATOM 8471 C C . GLU B 1 512 ? -0.308 31.547 41.719 1 70.81 512 GLU B C 1
ATOM 8473 O O . GLU B 1 512 ? -0.478 30.344 42 1 70.81 512 GLU B O 1
ATOM 8478 N N . ASP B 1 513 ? -0.448 32.031 40.5 1 73.75 513 ASP B N 1
ATOM 8479 C CA . ASP B 1 513 ? -0.935 31.203 39.406 1 73.75 513 ASP B CA 1
ATOM 8480 C C . ASP B 1 513 ? 0.144 30.234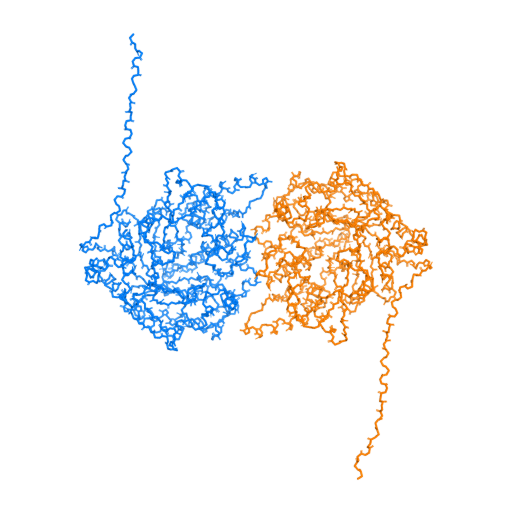 38.906 1 73.75 513 ASP B C 1
ATOM 8482 O O . ASP B 1 513 ? -0.165 29.141 38.438 1 73.75 513 ASP B O 1
ATOM 8486 N N . TYR B 1 514 ? 1.331 30.688 39.094 1 65.44 514 TYR B N 1
ATOM 8487 C CA . TYR B 1 514 ? 2.434 29.828 38.688 1 65.44 514 TYR B CA 1
ATOM 8488 C C . TYR B 1 514 ? 2.422 28.516 39.469 1 65.44 514 TYR B C 1
ATOM 8490 O O . TYR B 1 514 ? 2.816 27.469 38.938 1 65.44 514 TYR B O 1
ATOM 8498 N N . GLN B 1 515 ? 2.039 28.672 40.719 1 59.75 515 GLN B N 1
ATOM 8499 C CA . GLN B 1 515 ? 2.006 27.484 41.562 1 59.75 515 GLN B CA 1
ATOM 8500 C C . GLN B 1 515 ? 0.954 26.484 41.062 1 59.75 515 GLN B C 1
ATOM 8502 O O . GLN B 1 515 ? 1.119 25.281 41.25 1 59.75 515 GLN B O 1
ATOM 8507 N N . ASN B 1 516 ? -0.05 27 40.531 1 57.66 516 ASN B N 1
ATOM 8508 C CA . ASN B 1 516 ? -1.156 26.141 40.125 1 57.66 516 ASN B CA 1
ATOM 8509 C C . ASN B 1 516 ? -0.974 25.672 38.688 1 57.66 516 ASN B C 1
ATOM 8511 O O . ASN B 1 516 ? -1.678 24.766 38.219 1 57.66 516 ASN B O 1
ATOM 8515 N N . ILE B 1 517 ? -0.333 26.438 38 1 60.53 517 ILE B N 1
ATOM 8516 C CA . ILE B 1 517 ? -0.129 26.078 36.594 1 60.53 517 ILE B CA 1
ATOM 8517 C C . ILE B 1 517 ? 0.74 24.828 36.5 1 60.53 517 ILE B C 1
ATOM 8519 O O . ILE B 1 517 ? 1.816 24.766 37.094 1 60.53 517 ILE B O 1
ATOM 8523 N N . ASN B 1 518 ? 0.015 23.75 36.406 1 53.5 518 ASN B N 1
ATOM 8524 C CA . ASN B 1 518 ? 0.607 22.422 36.312 1 53.5 518 ASN B CA 1
ATOM 8525 C C . ASN B 1 518 ? 1.865 22.422 35.469 1 53.5 518 ASN B C 1
ATOM 8527 O O . ASN B 1 518 ? 2.121 21.453 34.75 1 53.5 518 ASN B O 1
ATOM 8531 N N . ILE B 1 519 ? 2.385 23.547 35.188 1 53.44 519 ILE B N 1
ATOM 8532 C CA . ILE B 1 519 ? 3.723 23.562 34.594 1 53.44 519 ILE B CA 1
ATOM 8533 C C . ILE B 1 519 ? 4.77 23.484 35.719 1 53.44 519 ILE B C 1
ATOM 8535 O O . ILE B 1 519 ? 4.984 24.469 36.438 1 53.44 519 ILE B O 1
ATOM 8539 N N . LEU B 1 520 ? 4.676 22.531 36.625 1 40.62 520 LEU B N 1
ATOM 8540 C CA . LEU B 1 520 ? 5.527 22.391 37.781 1 40.62 520 LEU B CA 1
ATOM 8541 C C . LEU B 1 520 ? 6.934 22.906 37.5 1 40.62 520 LEU B C 1
ATOM 8543 O O . LEU B 1 520 ? 7.516 22.594 36.469 1 40.62 520 LEU B O 1
ATOM 8547 N N . ASN B 1 521 ? 7.363 24.062 38.281 1 36.03 521 ASN B N 1
ATOM 8548 C CA . ASN B 1 521 ? 8.758 24.484 38.406 1 36.03 521 ASN B CA 1
ATOM 8549 C C . ASN B 1 521 ? 9.703 23.297 38.5 1 36.03 521 ASN B C 1
ATOM 8551 O O . ASN B 1 521 ? 9.438 22.344 39.25 1 36.03 521 ASN B O 1
#

Radius of gyration: 33.69 Å; Cα contacts (8 Å, |Δi|>4): 2167; chains: 2; bounding box: 140×99×79 Å

InterPro domains:
  IPR001360 Glycoside hydrolase family 1 [PF00232] (31-499)
  IPR001360 Glycoside hydrolase family 1 [PR00131] (331-345)
  IPR001360 Glycoside hydrolase family 1 [PR00131] (406-414)
  IPR001360 Glycoside hydrolase family 1 [PR00131] (423-434)
  IPR001360 Glycoside hydrolase family 1 [PR00131] (444-461)
  IPR001360 Glycoside hydrolase family 1 [PR00131] (468-480)
  IPR001360 Glycoside hydrolase family 1 [PTHR10353] (34-500)
  IPR017853 Glycoside hydrolase superfamily [SSF51445] (31-495)
  IPR033132 Glycosyl hydrolases family 1, N-terminal conserved site [PS00653] (37-51)